Protein AF-0000000084527008 (afdb_homodimer)

Foldseek 3Di:
DQPCDWALVSVLVVLVVFDWKKKWWKDFFPPQQKTWMKIWTKDADPVGKIKIKIKIKMFSHAFFFKWKAKFFDADPVRHTAAAAADDQVLVPQNLSHCFDVSSCVRQNFGFFTDDDPVRHGFGAHNRGITITMDMDIQPPQVGTAGPVPRDGHGSVSCPPQQRIKMWIFKGADCAQRLDPHDDQHHRHDGTISRRGTGIMTGMDIDDSVVSSVSSVVSQVVLEEEDEADQEEEEEASAHHAYEYAQAHYAYEYEDHHDEYEYENHEEEYEYEDYAEEYEYEQAYYAYEYEDHYYAYEYENHEEAYEYHPFAYAYEDENHYFAYEYEWEPPRYEYEYEDDDPPRYAYAYADVGLAHQPPADFDPPDPFFTQQDQCQEEEDAAQQPDEQSNARHEYEYQDDPVRLQAPAYAQHWYWYWYAPQQKIWIWTDNGRRGNPRIDTIYMYGRDGDGDHSRRYGYD/DPPQDWALVSVLVVLVVFDWKKKWWKDFFPPQQKTWMKIWTKDADPVRKIKIKIKIKMFSHAFFFKWKAKFFDADPVGHTAAAAADDQVLVPQNLSHCFDVSSCVRQNFGFFTDDDPVRHGFGAHNRGITITMDMDIQPPQVGTAGPVPRDGHGSVSCPPQQRIKMWIFKGADCAQRLDPHDHQHHRHDGTISRRGTGIMTGMDIDDSVVSSVSSVVSQVVLEEEDEADQEEEEEASAHHAYEYEQAHYAYEYEDHHDEYEYENHEEEYEYEDYAEEYEYEQAYYAYEYEDHYYAYEYHNHAEAYEYHPFAYAYEDENHYFAYEYEWEPPRYEYEYEDDDPPRYAYAYADVGLAHQPPADFPPPDDFFTQQDQCQEEEDAAQQPDEQSNARHEYEYQDDPVRLQAPAYAQHWYWYWYAPQQKIWIWTDNGRRGNPRIGTIYMYGRDGDGDHSRRYGYD

Solvent-accessible surface area (backbone atoms only — not comparable to full-atom values): 42775 Å² total; per-residue (Å²): 125,81,78,73,42,63,19,54,56,37,45,55,56,46,58,73,65,35,76,50,33,30,35,25,61,36,32,7,21,50,12,33,47,22,35,39,41,38,38,40,34,31,36,69,47,96,88,64,49,39,38,37,36,41,37,37,36,35,32,44,37,63,61,37,65,30,50,35,30,37,21,34,31,58,48,99,87,65,45,77,35,79,18,38,66,53,32,42,78,35,26,81,83,31,34,44,51,48,40,56,78,41,30,31,87,32,22,29,51,52,37,25,62,56,53,44,98,85,66,45,55,47,52,21,39,92,84,6,42,30,70,47,43,43,59,41,56,53,76,46,59,87,52,15,31,14,91,83,80,66,48,80,42,46,54,69,70,53,47,63,51,59,26,17,16,41,39,38,20,31,26,62,37,52,58,47,25,20,54,92,46,68,76,95,50,35,20,79,46,71,42,75,38,55,71,34,43,11,24,26,19,48,27,37,76,51,49,67,69,55,47,53,51,49,47,52,48,42,28,58,71,37,32,42,81,48,78,55,59,65,49,64,43,80,48,73,47,40,50,16,51,18,40,41,34,30,38,33,26,46,23,41,42,34,23,28,26,17,46,17,38,41,34,29,29,35,41,46,21,40,41,36,24,30,34,40,42,21,39,40,35,27,35,36,31,47,20,40,42,34,28,33,35,32,52,20,40,40,36,30,32,36,34,47,22,39,38,32,44,51,34,33,51,18,40,38,33,43,59,46,55,47,22,37,43,49,44,55,74,93,23,39,47,27,35,32,64,55,71,41,85,92,48,28,33,42,22,38,37,56,69,53,83,39,59,43,85,66,38,60,61,40,90,86,44,96,57,45,22,60,36,27,65,88,34,36,46,76,36,71,38,53,64,63,41,40,65,86,46,41,39,20,41,33,34,29,67,28,39,68,66,43,68,63,69,39,42,30,29,76,15,29,30,39,39,34,29,27,69,61,46,32,26,40,33,29,37,22,76,31,30,50,45,55,74,72,59,38,62,40,33,33,33,39,83,32,31,73,89,77,56,41,85,41,29,23,22,64,126,77,78,65,47,64,20,55,57,36,47,54,56,45,57,75,66,34,76,50,33,30,35,25,60,37,30,7,22,50,13,34,46,20,36,37,41,38,38,40,34,31,35,71,47,94,88,64,48,39,38,37,37,42,37,37,38,36,34,44,37,65,59,38,65,31,50,33,30,37,20,31,32,59,48,97,86,65,45,78,35,77,17,37,64,53,32,44,77,35,24,80,83,30,35,42,51,49,39,56,77,43,29,30,87,32,21,29,50,50,36,24,63,57,54,44,98,86,64,43,54,47,51,22,39,91,84,6,41,29,70,49,41,44,62,41,56,54,77,46,58,87,52,13,32,14,92,84,81,65,47,81,44,45,55,70,70,52,47,62,50,60,27,17,16,41,38,36,20,30,25,63,37,51,57,45,26,18,55,90,45,68,77,94,51,34,19,78,46,70,40,75,39,55,73,35,44,11,24,25,19,47,28,38,76,51,50,68,69,58,48,52,51,48,46,52,49,42,28,57,71,38,34,43,81,48,78,54,58,65,49,64,43,79,48,72,46,40,50,18,51,17,38,42,34,29,38,32,27,47,24,41,40,35,23,28,26,18,47,16,40,41,34,29,30,34,41,46,20,40,40,36,25,30,35,40,42,21,40,40,34,29,36,35,31,48,20,39,42,34,28,33,35,32,52,19,39,39,35,29,30,36,34,47,22,39,38,32,44,50,36,33,51,18,40,40,34,44,59,46,55,47,22,37,43,47,45,56,74,93,23,38,48,27,34,33,62,54,72,41,84,94,48,27,32,42,23,38,39,56,68,52,82,38,57,44,87,66,40,61,60,40,90,86,44,97,58,46,22,60,36,27,65,89,32,36,48,77,35,71,38,54,63,60,42,40,65,87,48,39,39,21,42,33,34,30,69,29,41,68,68,44,70,64,69,37,41,31,28,76,15,28,31,39,39,35,27,26,68,62,46,32,27,39,33,31,35,24,76,30,29,51,44,57,71,74,58,38,62,39,33,33,33,37,84,32,31,72,90,77,56,43,85,41,28,24,21,66

pLDDT: mean 94.23, std 7.35, range [35.62, 98.81]

Nearest PDB structures (foldseek):
  6sus-assembly1_A  TM=4.162E-01  e=1.686E-04  Bordetella pertussis Tohama I
  7rah-assembly1_E  TM=3.243E-01  e=4.071E-05  Bordetella pertussis
  7usl-assembly1_C  TM=4.533E-01  e=3.877E-03  Bordetella pertussis
  2ml1-assembly1_A  TM=4.052E-01  e=1.528E-02  Azotobacter vinelandii
  5cxl-assembly2_B  TM=5.268E-01  e=4.275E-02  Bordetella pertussis Tohama I

Structure (mmCIF, N/CA/C/O backbone):
data_AF-0000000084527008-model_v1
#
loop_
_entity.id
_entity.type
_entity.pdbx_description
1 polymer 'Alkaline phosphatase'
#
loop_
_atom_site.group_PDB
_atom_site.id
_atom_site.type_symbol
_atom_site.label_atom_id
_atom_site.label_alt_id
_atom_site.label_comp_id
_atom_site.label_asym_id
_atom_site.label_entity_id
_atom_site.label_seq_id
_atom_site.pdbx_PDB_ins_code
_atom_site.Cartn_x
_atom_site.Cartn_y
_atom_site.Cartn_z
_atom_site.occupancy
_atom_site.B_iso_or_equiv
_atom_site.auth_seq_id
_atom_site.auth_comp_id
_atom_site.auth_asym_id
_atom_site.auth_atom_id
_atom_site.pdbx_PDB_model_num
ATOM 1 N N . MET A 1 1 ? 20.344 -25.672 -2.547 1 35.62 1 MET A N 1
ATOM 2 C CA . MET A 1 1 ? 19.844 -24.297 -2.51 1 35.62 1 MET A CA 1
ATOM 3 C C . MET A 1 1 ? 18.344 -24.25 -2.77 1 35.62 1 MET A C 1
ATOM 5 O O . MET A 1 1 ? 17.812 -25.062 -3.52 1 35.62 1 MET A O 1
ATOM 9 N N . ALA A 1 2 ? 17.562 -23.734 -1.938 1 43.59 2 ALA A N 1
ATOM 10 C CA . ALA A 1 2 ? 16.094 -23.688 -1.936 1 43.59 2 ALA A CA 1
ATOM 11 C C . ALA A 1 2 ? 15.555 -23.422 -3.336 1 43.59 2 ALA A C 1
ATOM 13 O O . ALA A 1 2 ? 16.016 -22.5 -4.02 1 43.59 2 ALA A O 1
ATOM 14 N N . HIS A 1 3 ? 15.141 -24.422 -3.977 1 50.97 3 HIS A N 1
ATOM 15 C CA . HIS A 1 3 ? 14.484 -24.25 -5.27 1 50.97 3 HIS A CA 1
ATOM 16 C C . HIS A 1 3 ? 13.625 -22.984 -5.289 1 50.97 3 HIS A C 1
ATOM 18 O O . HIS A 1 3 ? 12.789 -22.797 -4.406 1 50.97 3 HIS A O 1
ATOM 24 N N . LEU A 1 4 ? 14.203 -21.938 -5.789 1 68.06 4 LEU A N 1
ATOM 25 C CA . LEU A 1 4 ? 13.672 -20.625 -6.117 1 68.06 4 LEU A CA 1
ATOM 26 C C . LEU A 1 4 ? 12.438 -20.734 -7 1 68.06 4 LEU A C 1
ATOM 28 O O . LEU A 1 4 ? 12.547 -20.906 -8.219 1 68.06 4 LEU A O 1
ATOM 32 N N . GLY A 1 5 ? 11.375 -21.375 -6.371 1 77.12 5 GLY A N 1
ATOM 33 C CA . GLY A 1 5 ? 10.141 -21.547 -7.117 1 77.12 5 GLY A CA 1
ATOM 34 C C . GLY A 1 5 ? 9.516 -20.25 -7.566 1 77.12 5 GLY A C 1
ATOM 35 O O . GLY A 1 5 ? 10.008 -19.172 -7.227 1 77.12 5 GLY A O 1
ATOM 36 N N . ASN A 1 6 ? 8.602 -20.422 -8.477 1 87.56 6 ASN A N 1
ATOM 37 C CA . ASN A 1 6 ? 7.863 -19.281 -9.031 1 87.56 6 ASN A CA 1
ATOM 38 C C . ASN A 1 6 ? 6.504 -19.109 -8.359 1 87.56 6 ASN A C 1
ATOM 40 O O . ASN A 1 6 ? 5.469 -19.156 -9.023 1 87.56 6 ASN A O 1
ATOM 44 N N . SER A 1 7 ? 6.551 -19.031 -7.043 1 92.31 7 SER A N 1
ATOM 45 C CA . SER A 1 7 ? 5.359 -18.844 -6.219 1 92.31 7 SER A CA 1
ATOM 46 C C . SER A 1 7 ? 5.59 -17.797 -5.141 1 92.31 7 SER A C 1
ATOM 48 O O . SER A 1 7 ? 6.738 -17.469 -4.812 1 92.31 7 SER A O 1
ATOM 50 N N . PHE A 1 8 ? 4.492 -17.266 -4.652 1 94.19 8 PHE A N 1
ATOM 51 C CA . PHE A 1 8 ? 4.633 -16.297 -3.562 1 94.19 8 PHE A CA 1
ATOM 52 C C . PHE A 1 8 ? 5.137 -16.984 -2.299 1 94.19 8 PHE A C 1
ATOM 54 O O . PHE A 1 8 ? 5.867 -16.391 -1.509 1 94.19 8 PHE A O 1
ATOM 61 N N . THR A 1 9 ? 4.805 -18.266 -2.121 1 91.44 9 THR A N 1
ATOM 62 C CA . THR A 1 9 ? 5.359 -19.062 -1.029 1 91.44 9 THR A CA 1
ATOM 63 C C . THR A 1 9 ? 6.883 -19.125 -1.123 1 91.44 9 THR A C 1
ATOM 65 O O . THR A 1 9 ? 7.578 -18.922 -0.126 1 91.44 9 THR A O 1
ATOM 68 N N . ALA A 1 10 ? 7.309 -19.438 -2.287 1 91.31 10 ALA A N 1
ATOM 69 C CA . ALA A 1 10 ? 8.75 -19.5 -2.512 1 91.31 10 ALA A CA 1
ATOM 70 C C . ALA A 1 10 ? 9.383 -18.125 -2.311 1 91.31 10 ALA A C 1
ATOM 72 O O . ALA A 1 10 ? 10.516 -18.016 -1.821 1 91.31 10 ALA A O 1
ATOM 73 N N . ALA A 1 11 ? 8.695 -17.047 -2.742 1 92.94 11 ALA A N 1
ATOM 74 C CA . ALA A 1 11 ? 9.195 -15.688 -2.549 1 92.94 11 ALA A CA 1
ATOM 75 C C . ALA A 1 11 ? 9.336 -15.359 -1.066 1 92.94 11 ALA A C 1
ATOM 77 O O . ALA A 1 11 ? 10.266 -14.648 -0.666 1 92.94 11 ALA A O 1
ATOM 78 N N . GLU A 1 12 ? 8.398 -15.773 -0.293 1 90.69 12 GLU A N 1
ATOM 79 C CA . GLU A 1 12 ? 8.477 -15.602 1.154 1 90.69 12 GLU A CA 1
ATOM 80 C C . GLU A 1 12 ? 9.734 -16.266 1.72 1 90.69 12 GLU A C 1
ATOM 82 O O . GLU A 1 12 ? 10.414 -15.68 2.564 1 90.69 12 GLU A O 1
ATOM 87 N N . ALA A 1 13 ? 10.008 -17.469 1.257 1 89.38 13 ALA A N 1
ATOM 88 C CA . ALA A 1 13 ? 11.227 -18.156 1.671 1 89.38 13 ALA A CA 1
ATOM 89 C C . ALA A 1 13 ? 12.469 -17.391 1.237 1 89.38 13 ALA A C 1
ATOM 91 O O . ALA A 1 13 ? 13.43 -17.266 2.002 1 89.38 13 ALA A O 1
ATOM 92 N N . PHE A 1 14 ? 12.445 -16.906 0.047 1 91.94 14 PHE A N 1
ATOM 93 C CA . PHE A 1 14 ? 13.539 -16.109 -0.481 1 91.94 14 PHE A CA 1
ATOM 94 C C . PHE A 1 14 ? 13.773 -14.875 0.376 1 91.94 14 PHE A C 1
ATOM 96 O O . PHE A 1 14 ? 14.914 -14.461 0.58 1 91.94 14 PHE A O 1
ATOM 103 N N . ASN A 1 15 ? 12.719 -14.234 0.813 1 92.31 15 ASN A N 1
ATOM 104 C CA . ASN A 1 15 ? 12.805 -13.047 1.658 1 92.31 15 ASN A CA 1
ATOM 105 C C . ASN A 1 15 ? 13.656 -13.305 2.898 1 92.31 15 ASN A C 1
ATOM 107 O O . ASN A 1 15 ? 14.352 -12.406 3.379 1 92.31 15 ASN A O 1
ATOM 111 N N . GLY A 1 16 ? 13.648 -14.477 3.4 1 89.06 16 GLY A N 1
ATOM 112 C CA . GLY A 1 16 ? 14.453 -14.844 4.559 1 89.06 16 GLY A CA 1
ATOM 113 C C . GLY A 1 16 ? 15.938 -14.914 4.258 1 89.06 16 GLY A C 1
ATOM 114 O O . GLY A 1 16 ? 16.766 -14.82 5.168 1 89.06 16 GLY A O 1
ATOM 115 N N . LEU A 1 17 ? 16.297 -15.117 2.984 1 89.81 17 LEU A N 1
ATOM 116 C CA . LEU A 1 17 ? 17.688 -15.25 2.549 1 89.81 17 LEU A CA 1
ATOM 117 C C . LEU A 1 17 ? 18.234 -13.914 2.055 1 89.81 17 LEU A C 1
ATOM 119 O O . LEU A 1 17 ? 19.453 -13.719 2.02 1 89.81 17 LEU A O 1
ATOM 123 N N . ALA A 1 18 ? 17.359 -13.031 1.642 1 93.88 18 ALA A N 1
ATOM 124 C CA . ALA A 1 18 ? 17.734 -11.805 0.939 1 93.88 18 ALA A CA 1
ATOM 125 C C . ALA A 1 18 ? 18.438 -10.828 1.88 1 93.88 18 ALA A C 1
ATOM 127 O O . ALA A 1 18 ? 18.219 -10.867 3.094 1 93.88 18 ALA A O 1
ATOM 128 N N . THR A 1 19 ? 19.25 -9.992 1.318 1 93.44 19 THR A N 1
ATOM 129 C CA . THR A 1 19 ? 20.016 -9 2.068 1 93.44 19 THR A CA 1
ATOM 130 C C . THR A 1 19 ? 19.344 -7.637 2.008 1 93.44 19 THR A C 1
ATOM 132 O O . THR A 1 19 ? 19.359 -6.891 2.99 1 93.44 19 THR A O 1
ATOM 135 N N . ASP A 1 20 ? 18.844 -7.297 0.792 1 96.5 20 ASP A N 1
ATOM 136 C CA . ASP A 1 20 ? 18.172 -6.012 0.611 1 96.5 20 ASP A CA 1
ATOM 137 C C . ASP A 1 20 ? 16.859 -6.18 -0.135 1 96.5 20 ASP A C 1
ATOM 139 O O . ASP A 1 20 ? 16.672 -7.16 -0.855 1 96.5 20 ASP A O 1
ATOM 143 N N . PHE A 1 21 ? 16.031 -5.289 0.135 1 97.44 21 PHE A N 1
ATOM 144 C CA . PHE A 1 21 ? 14.664 -5.34 -0.379 1 97.44 21 PHE A CA 1
ATOM 145 C C . PHE A 1 21 ? 14.266 -4.004 -0.996 1 97.44 21 PHE A C 1
ATOM 147 O O . PHE A 1 21 ? 14.594 -2.945 -0.459 1 97.44 21 PHE A O 1
ATOM 154 N N . TYR A 1 22 ? 13.594 -4.066 -2.139 1 98.12 22 TYR A N 1
ATOM 155 C CA . TYR A 1 22 ? 13.109 -2.879 -2.838 1 98.12 22 TYR A CA 1
ATOM 156 C C . TYR A 1 22 ? 11.672 -3.064 -3.301 1 98.12 22 TYR A C 1
ATOM 158 O O . TYR A 1 22 ? 11.258 -4.18 -3.619 1 98.12 22 TYR A O 1
ATOM 166 N N . ALA A 1 23 ? 10.914 -2.002 -3.303 1 98.06 23 ALA A N 1
ATOM 167 C CA . ALA A 1 23 ? 9.531 -2.053 -3.785 1 98.06 23 ALA A CA 1
ATOM 168 C C . ALA A 1 23 ? 9.18 -0.792 -4.57 1 98.06 23 ALA A C 1
ATOM 170 O O . ALA A 1 23 ? 9.828 0.245 -4.414 1 98.06 23 ALA A O 1
ATOM 171 N N . THR A 1 24 ? 8.25 -0.901 -5.457 1 96.88 24 THR A N 1
ATOM 172 C CA . THR A 1 24 ? 7.707 0.265 -6.145 1 96.88 24 THR A CA 1
ATOM 173 C C . THR A 1 24 ? 6.219 0.089 -6.418 1 96.88 24 THR A C 1
ATOM 175 O O . THR A 1 24 ? 5.754 -1.026 -6.672 1 96.88 24 THR A O 1
ATOM 178 N N . ASP A 1 25 ? 5.469 1.177 -6.293 1 95.94 25 ASP A N 1
ATOM 179 C CA . ASP A 1 25 ? 4.102 1.251 -6.797 1 95.94 25 ASP A CA 1
ATOM 180 C C . ASP A 1 25 ? 4.074 1.762 -8.234 1 95.94 25 ASP A C 1
ATOM 182 O O . ASP A 1 25 ? 4.711 2.766 -8.555 1 95.94 25 ASP A O 1
ATOM 186 N N . LEU A 1 26 ? 3.336 1.094 -9 1 97.5 26 LEU A N 1
ATOM 187 C CA . LEU A 1 26 ? 3.293 1.417 -10.422 1 97.5 26 LEU A CA 1
ATOM 188 C C . LEU A 1 26 ? 2.377 2.607 -10.68 1 97.5 26 LEU A C 1
ATOM 190 O O . LEU A 1 26 ? 1.274 2.678 -10.133 1 97.5 26 LEU A O 1
ATOM 194 N N . VAL A 1 27 ? 2.883 3.494 -11.461 1 98.06 27 VAL A N 1
ATOM 195 C CA . VAL A 1 27 ? 2.135 4.66 -11.922 1 98.06 27 VAL A CA 1
ATOM 196 C C . VAL A 1 27 ? 1.7 4.453 -13.375 1 98.06 27 VAL A C 1
ATOM 198 O O . VAL A 1 27 ? 2.535 4.234 -14.25 1 98.06 27 VAL A O 1
ATOM 201 N N . ALA A 1 28 ? 0.407 4.598 -13.586 1 98.5 28 ALA A N 1
ATOM 202 C CA . ALA A 1 28 ? -0.129 4.316 -14.914 1 98.5 28 ALA A CA 1
ATOM 203 C C . ALA A 1 28 ? 0.362 5.34 -15.938 1 98.5 28 ALA A C 1
ATOM 205 O O . ALA A 1 28 ? 0.45 6.531 -15.633 1 98.5 28 ALA A O 1
ATOM 206 N N . LEU A 1 29 ? 0.659 4.926 -17.109 1 98.38 29 LEU A N 1
ATOM 207 C CA . LEU A 1 29 ? 0.976 5.746 -18.281 1 98.38 29 LEU A CA 1
ATOM 208 C C . LEU A 1 29 ? -0.097 5.605 -19.344 1 98.38 29 LEU A C 1
ATOM 210 O O . LEU A 1 29 ? -0.708 4.543 -19.484 1 98.38 29 LEU A O 1
ATOM 214 N N . ASN A 1 30 ? -0.321 6.688 -20.047 1 98.31 30 ASN A N 1
ATOM 215 C CA . ASN A 1 30 ? -1.189 6.672 -21.234 1 98.31 30 ASN A CA 1
ATOM 216 C C . ASN A 1 30 ? -2.607 6.234 -20.875 1 98.31 30 ASN A C 1
ATOM 218 O O . ASN A 1 30 ? -3.248 5.508 -21.625 1 98.31 30 ASN A O 1
ATOM 222 N N . SER A 1 31 ? -2.977 6.633 -19.641 1 97.81 31 SER A N 1
ATOM 223 C CA . SER A 1 31 ? -4.305 6.289 -19.141 1 97.81 31 SER A CA 1
ATOM 224 C C . SER A 1 31 ? -4.605 4.809 -19.359 1 97.81 31 SER A C 1
ATOM 226 O O . SER A 1 31 ? -5.684 4.449 -19.828 1 97.81 31 SER A O 1
ATOM 228 N N . SER A 1 32 ? -3.656 3.963 -19.078 1 97.75 32 SER A N 1
ATOM 229 C CA . SER A 1 32 ? -3.764 2.527 -19.328 1 97.75 32 SER A CA 1
ATOM 230 C C . SER A 1 32 ? -4.734 1.876 -18.344 1 97.75 32 SER A C 1
ATOM 232 O O . SER A 1 32 ? -5.254 0.789 -18.609 1 97.75 32 SER A O 1
ATOM 234 N N . GLY A 1 33 ? -4.883 2.471 -17.156 1 97 33 GLY A N 1
ATOM 235 C CA . GLY A 1 33 ? -5.672 1.874 -16.094 1 97 33 GLY A CA 1
ATOM 236 C C . GLY A 1 33 ? -4.871 0.93 -15.211 1 97 33 GLY A C 1
ATOM 237 O O . GLY A 1 33 ? -5.379 0.429 -14.211 1 97 33 GLY A O 1
ATOM 238 N N . ALA A 1 34 ? -3.584 0.764 -15.547 1 97.5 34 ALA A N 1
ATOM 239 C CA . ALA A 1 34 ? -2.758 -0.209 -14.844 1 97.5 34 ALA A CA 1
ATOM 240 C C . ALA A 1 34 ? -2.346 0.315 -13.469 1 97.5 34 ALA A C 1
ATOM 242 O O . ALA A 1 34 ? -2.023 1.497 -13.32 1 97.5 34 ALA A O 1
ATOM 243 N N . SER A 1 35 ? -2.395 -0.535 -12.523 1 97.25 35 SER A N 1
ATOM 244 C CA . SER A 1 35 ? -1.894 -0.257 -11.18 1 97.25 35 SER A CA 1
ATOM 245 C C . SER A 1 35 ? -1.337 -1.517 -10.531 1 97.25 35 SER A C 1
ATOM 247 O O . SER A 1 35 ? -1.535 -2.623 -11.031 1 97.25 35 SER A O 1
ATOM 249 N N . GLY A 1 36 ? -0.533 -1.343 -9.531 1 96.81 36 GLY A N 1
ATOM 250 C CA . GLY A 1 36 ? 0.038 -2.479 -8.82 1 96.81 36 GLY A CA 1
ATOM 251 C C . GLY A 1 36 ? 1.366 -2.162 -8.164 1 96.81 36 GLY A C 1
ATOM 252 O O . GLY A 1 36 ? 1.747 -0.995 -8.047 1 96.81 36 GLY A O 1
ATOM 253 N N . SER A 1 37 ? 1.979 -3.195 -7.625 1 97.69 37 SER A N 1
ATOM 254 C CA . SER A 1 37 ? 3.25 -3.061 -6.922 1 97.69 37 SER A CA 1
ATOM 255 C C . SER A 1 37 ? 4.223 -4.164 -7.32 1 97.69 37 SER A C 1
ATOM 257 O O . SER A 1 37 ? 3.809 -5.254 -7.719 1 97.69 37 SER A O 1
ATOM 259 N N . VAL A 1 38 ? 5.469 -3.818 -7.254 1 98.25 38 VAL A N 1
ATOM 260 C CA . VAL A 1 38 ? 6.551 -4.746 -7.562 1 98.25 38 VAL A CA 1
ATOM 261 C C . VAL A 1 38 ? 7.523 -4.82 -6.383 1 98.25 38 VAL A C 1
ATOM 263 O O . VAL A 1 38 ? 7.828 -3.799 -5.762 1 98.25 38 VAL A O 1
ATOM 266 N N . LEU A 1 39 ? 7.918 -5.973 -6.059 1 98.06 39 LEU A N 1
ATOM 267 C CA . LEU A 1 39 ? 8.953 -6.207 -5.062 1 98.06 39 LEU A CA 1
ATOM 268 C C . LEU A 1 39 ? 10.18 -6.859 -5.699 1 98.06 39 LEU A C 1
ATOM 270 O O . LEU A 1 39 ? 10.047 -7.777 -6.512 1 98.06 39 LEU A O 1
ATOM 274 N N . ALA A 1 40 ? 11.344 -6.352 -5.406 1 98.06 40 ALA A N 1
ATOM 275 C CA . ALA A 1 40 ? 12.609 -6.965 -5.793 1 98.06 40 ALA A CA 1
ATOM 276 C C . ALA A 1 40 ? 13.523 -7.152 -4.586 1 98.06 40 ALA A C 1
ATOM 278 O O . ALA A 1 40 ? 13.703 -6.23 -3.787 1 98.06 40 ALA A O 1
ATOM 279 N N . SER A 1 41 ? 13.992 -8.297 -4.379 1 97.25 41 SER A N 1
ATOM 280 C CA . SER A 1 41 ? 14.945 -8.617 -3.326 1 97.25 41 SER A CA 1
ATOM 281 C C . SER A 1 41 ? 16.094 -9.461 -3.859 1 97.25 41 SER A C 1
ATOM 283 O O . SER A 1 41 ? 15.953 -10.156 -4.867 1 97.25 41 SER A O 1
ATOM 285 N N . TYR A 1 42 ? 17.297 -9.336 -3.262 1 96.62 42 TYR A N 1
ATOM 286 C CA . TYR A 1 42 ? 18.438 -10.109 -3.76 1 96.62 42 TYR A CA 1
ATOM 287 C C . TYR A 1 42 ? 19.375 -10.477 -2.625 1 96.62 42 TYR A C 1
ATOM 289 O O . TYR A 1 42 ? 19.312 -9.898 -1.538 1 96.62 42 TYR A O 1
ATOM 297 N N . TYR A 1 43 ? 20.125 -11.469 -2.791 1 93.56 43 TYR A N 1
ATOM 298 C CA . TYR A 1 43 ? 21.266 -11.797 -1.949 1 93.56 43 TYR A CA 1
ATOM 299 C C . TYR A 1 43 ? 22.469 -12.18 -2.795 1 93.56 43 TYR A C 1
ATOM 301 O O . TYR A 1 43 ? 22.328 -12.602 -3.945 1 93.56 43 TYR A O 1
ATOM 309 N N . VAL A 1 44 ? 23.609 -11.977 -2.311 1 93.25 44 VAL A N 1
ATOM 310 C CA . VAL A 1 44 ? 24.875 -12.359 -2.91 1 93.25 44 VAL A CA 1
ATOM 311 C C . VAL A 1 44 ? 25.703 -13.164 -1.907 1 93.25 44 VAL A C 1
ATOM 313 O O . VAL A 1 44 ? 25.922 -12.727 -0.777 1 93.25 44 VAL A O 1
ATOM 316 N N . GLU A 1 45 ? 26.062 -14.383 -2.305 1 92.5 45 GLU A N 1
ATOM 317 C CA . GLU A 1 45 ? 26.922 -15.227 -1.474 1 92.5 45 GLU A CA 1
ATOM 318 C C . GLU A 1 45 ? 28.375 -14.773 -1.523 1 92.5 45 GLU A C 1
ATOM 320 O O . GLU A 1 45 ? 28.75 -13.961 -2.369 1 92.5 45 GLU A O 1
ATOM 325 N N . GLU A 1 46 ? 29.172 -15.32 -0.7 1 92.12 46 GLU A N 1
ATOM 326 C CA . GLU A 1 46 ? 30.578 -14.969 -0.599 1 92.12 46 GLU A CA 1
ATOM 327 C C . GLU A 1 46 ? 31.312 -15.25 -1.907 1 92.12 46 GLU A C 1
ATOM 329 O O . GLU A 1 46 ? 32.25 -14.523 -2.275 1 92.12 46 GLU A O 1
ATOM 334 N N . ASP A 1 47 ? 30.891 -16.297 -2.641 1 93.69 47 ASP A N 1
ATOM 335 C CA . ASP A 1 47 ? 31.562 -16.672 -3.883 1 93.69 47 ASP A CA 1
ATOM 336 C C . ASP A 1 47 ? 31.031 -15.852 -5.059 1 93.69 47 ASP A C 1
ATOM 338 O O . ASP A 1 47 ? 31.422 -16.078 -6.207 1 93.69 47 ASP A O 1
ATOM 342 N N . GLY A 1 48 ? 30.156 -14.992 -4.762 1 92.19 48 GLY A N 1
ATOM 343 C CA . GLY A 1 48 ? 29.625 -14.109 -5.789 1 92.19 48 GLY A CA 1
ATOM 344 C C . GLY A 1 48 ? 28.328 -14.617 -6.406 1 92.19 48 GLY A C 1
ATOM 345 O O . GLY A 1 48 ? 27.688 -13.906 -7.18 1 92.19 48 GLY A O 1
ATOM 346 N N . SER A 1 49 ? 27.969 -15.844 -6.07 1 94.06 49 SER A N 1
ATOM 347 C CA . SER A 1 49 ? 26.703 -16.375 -6.586 1 94.06 49 SER A CA 1
ATOM 348 C C . SER A 1 49 ? 25.516 -15.781 -5.836 1 94.06 49 SER A C 1
ATOM 350 O O . SER A 1 49 ? 25.672 -15.211 -4.754 1 94.06 49 SER A O 1
ATOM 352 N N . GLY A 1 50 ? 24.406 -15.75 -6.477 1 94.62 50 GLY A N 1
ATOM 353 C CA . GLY A 1 50 ? 23.203 -15.219 -5.859 1 94.62 50 GLY A CA 1
ATOM 354 C C . GLY A 1 50 ? 22.031 -15.094 -6.824 1 94.62 50 GLY A C 1
ATOM 355 O O . GLY A 1 50 ? 22.141 -15.508 -7.984 1 94.62 50 GLY A O 1
ATOM 356 N N . TYR A 1 51 ? 20.938 -14.625 -6.316 1 96.19 51 TYR A N 1
ATOM 357 C CA . TYR A 1 51 ? 19.719 -14.461 -7.121 1 96.19 51 TYR A CA 1
ATOM 358 C C . TYR A 1 51 ? 19.031 -13.141 -6.812 1 96.19 51 TYR A C 1
ATOM 360 O O . TYR A 1 51 ? 19.203 -12.578 -5.727 1 96.19 51 TYR A O 1
ATOM 368 N N . ILE A 1 52 ? 18.391 -12.602 -7.762 1 96.88 52 ILE A N 1
ATOM 369 C CA . ILE A 1 52 ? 17.422 -11.539 -7.555 1 96.88 52 ILE A CA 1
ATOM 370 C C . ILE A 1 52 ? 16.016 -12.062 -7.828 1 96.88 52 ILE A C 1
ATOM 372 O O . ILE A 1 52 ? 15.781 -12.734 -8.836 1 96.88 52 ILE A O 1
ATOM 376 N N . ASN A 1 53 ? 15.148 -11.867 -6.879 1 97.25 53 ASN A N 1
ATOM 377 C CA . ASN A 1 53 ? 13.75 -12.266 -7.008 1 97.25 53 ASN A CA 1
ATOM 378 C C . ASN A 1 53 ? 12.859 -11.07 -7.324 1 97.25 53 ASN A C 1
ATOM 380 O O . ASN A 1 53 ? 13.008 -10 -6.727 1 97.25 53 ASN A O 1
ATOM 384 N N . VAL A 1 54 ? 11.969 -11.188 -8.273 1 97.56 54 VAL A N 1
ATOM 385 C CA . VAL A 1 54 ? 10.984 -10.164 -8.625 1 97.56 54 VAL A CA 1
ATOM 386 C C . VAL A 1 54 ? 9.578 -10.727 -8.445 1 97.56 54 VAL A C 1
ATOM 388 O O . VAL A 1 54 ? 9.242 -11.781 -8.992 1 97.56 54 VAL A O 1
ATOM 391 N N . ALA A 1 55 ? 8.797 -10.07 -7.652 1 97.62 55 ALA A N 1
ATOM 392 C CA . ALA A 1 55 ? 7.395 -10.406 -7.426 1 97.62 55 ALA A CA 1
ATOM 393 C C . ALA A 1 55 ? 6.488 -9.227 -7.785 1 97.62 55 ALA A C 1
ATOM 395 O O . ALA A 1 55 ? 6.805 -8.078 -7.473 1 97.62 55 ALA A O 1
ATOM 396 N N . LEU A 1 56 ? 5.355 -9.539 -8.43 1 97.38 56 LEU A N 1
ATOM 397 C CA . LEU A 1 56 ? 4.473 -8.492 -8.938 1 97.38 56 LEU A CA 1
ATOM 398 C C . LEU A 1 56 ? 3.01 -8.852 -8.695 1 97.38 56 LEU A C 1
ATOM 400 O O . LEU A 1 56 ? 2.607 -10 -8.875 1 97.38 56 LEU A O 1
ATOM 404 N N . SER A 1 57 ? 2.238 -7.922 -8.258 1 97.88 57 SER A N 1
ATOM 405 C CA . SER A 1 57 ? 0.78 -7.906 -8.289 1 97.88 57 SER A CA 1
ATOM 406 C C . SER A 1 57 ? 0.259 -6.664 -9 1 97.88 57 SER A C 1
ATOM 408 O O . SER A 1 57 ? 0.49 -5.539 -8.555 1 97.88 57 SER A O 1
ATOM 410 N N . ALA A 1 58 ? -0.378 -6.824 -10.125 1 97.94 58 ALA A N 1
ATOM 411 C CA . ALA A 1 58 ? -0.892 -5.699 -10.898 1 97.94 58 ALA A CA 1
ATOM 412 C C . ALA A 1 58 ? -2.328 -5.949 -11.352 1 97.94 58 ALA A C 1
ATOM 414 O O . ALA A 1 58 ? -2.777 -7.098 -11.398 1 97.94 58 ALA A O 1
ATOM 415 N N . GLN A 1 59 ? -3.018 -4.922 -11.633 1 97.31 59 GLN A N 1
ATOM 416 C CA . GLN A 1 59 ? -4.395 -4.98 -12.117 1 97.31 59 GLN A CA 1
ATOM 417 C C . GLN A 1 59 ? -4.668 -3.867 -13.125 1 97.31 59 GLN A C 1
ATOM 419 O O . GLN A 1 59 ? -3.844 -2.969 -13.305 1 97.31 59 GLN A O 1
ATOM 424 N N . GLY A 1 60 ? -5.805 -3.98 -13.797 1 96.88 60 GLY A N 1
ATOM 425 C CA . GLY A 1 60 ? -6.199 -2.963 -14.758 1 96.88 60 GLY A CA 1
ATOM 426 C C . GLY A 1 60 ? -5.516 -3.117 -16.109 1 96.88 60 GLY A C 1
ATOM 427 O O . GLY A 1 60 ? -5.492 -2.18 -16.906 1 96.88 60 GLY A O 1
ATOM 428 N N . LEU A 1 61 ? -4.918 -4.254 -16.297 1 97.31 61 LEU A N 1
ATOM 429 C CA . LEU A 1 61 ? -4.242 -4.523 -17.562 1 97.31 61 LEU A CA 1
ATOM 430 C C . LEU A 1 61 ? -5.188 -5.195 -18.547 1 97.31 61 LEU A C 1
ATOM 432 O O . LEU A 1 61 ? -6.164 -5.832 -18.156 1 97.31 61 LEU A O 1
ATOM 436 N N . ALA A 1 62 ? -4.883 -4.984 -19.812 1 95.5 62 ALA A N 1
ATOM 437 C CA . ALA A 1 62 ? -5.578 -5.781 -20.828 1 95.5 62 ALA A CA 1
ATOM 438 C C . ALA A 1 62 ? -5.238 -7.262 -20.688 1 95.5 62 ALA A C 1
ATOM 440 O O . ALA A 1 62 ? -4.09 -7.617 -20.406 1 95.5 62 ALA A O 1
ATOM 441 N N . PRO A 1 63 ? -6.273 -8.141 -20.938 1 94.62 63 PRO A N 1
ATOM 442 C CA . PRO A 1 63 ? -5.934 -9.57 -20.906 1 94.62 63 PRO A CA 1
ATOM 443 C C . PRO A 1 63 ? -4.867 -9.945 -21.938 1 94.62 63 PRO A C 1
ATOM 445 O O . PRO A 1 63 ? -4.859 -9.406 -23.047 1 94.62 63 PRO A O 1
ATOM 448 N N . GLY A 1 64 ? -3.969 -10.844 -21.469 1 94.25 64 GLY A N 1
ATOM 449 C CA . GLY A 1 64 ? -2.92 -11.289 -22.375 1 94.25 64 GLY A CA 1
ATOM 450 C C . GLY A 1 64 ? -1.524 -11.008 -21.859 1 94.25 64 GLY A C 1
ATOM 451 O O . GLY A 1 64 ? -1.339 -10.766 -20.672 1 94.25 64 GLY A O 1
ATOM 452 N N . ALA A 1 65 ? -0.586 -11.117 -22.781 1 95.94 65 ALA A N 1
ATOM 453 C CA . ALA A 1 65 ? 0.827 -11.016 -22.422 1 95.94 65 ALA A CA 1
ATOM 454 C C . ALA A 1 65 ? 1.25 -9.562 -22.266 1 95.94 65 ALA A C 1
ATOM 456 O O . ALA A 1 65 ? 0.848 -8.703 -23.047 1 95.94 65 ALA A O 1
ATOM 457 N N . HIS A 1 66 ? 2.023 -9.258 -21.297 1 98.06 66 HIS A N 1
ATOM 458 C CA . HIS A 1 66 ? 2.584 -7.934 -21.031 1 98.06 66 HIS A CA 1
ATOM 459 C C . HIS A 1 66 ? 4.098 -8 -20.859 1 98.06 66 HIS A C 1
ATOM 461 O O . HIS A 1 66 ? 4.59 -8.602 -19.906 1 98.06 66 HIS A O 1
ATOM 467 N N . VAL A 1 67 ? 4.82 -7.316 -21.734 1 97.12 67 VAL A N 1
ATOM 468 C CA . VAL A 1 67 ? 6.273 -7.242 -21.625 1 97.12 67 VAL A CA 1
ATOM 469 C C . VAL A 1 67 ? 6.664 -6.34 -20.469 1 97.12 67 VAL A C 1
ATOM 471 O O . VAL A 1 67 ? 6.043 -5.297 -20.25 1 97.12 67 VAL A O 1
ATOM 474 N N . GLN A 1 68 ? 7.676 -6.746 -19.703 1 97.31 68 GLN A N 1
ATOM 475 C CA . GLN A 1 68 ? 8.117 -5.98 -18.531 1 97.31 68 GLN A CA 1
ATOM 476 C C . GLN A 1 68 ? 9.633 -6.02 -18.391 1 97.31 68 GLN A C 1
ATOM 478 O O . GLN A 1 68 ? 10.273 -7.012 -18.75 1 97.31 68 GLN A O 1
ATOM 483 N N . HIS A 1 69 ? 10.164 -4.918 -17.844 1 97.81 69 HIS A N 1
ATOM 484 C CA . HIS A 1 69 ? 11.609 -4.793 -17.703 1 97.81 69 HIS A CA 1
ATOM 485 C C . HIS A 1 69 ? 11.977 -3.928 -16.516 1 97.81 69 HIS A C 1
ATOM 487 O O . HIS A 1 69 ? 11.172 -3.111 -16.062 1 97.81 69 HIS A O 1
ATOM 493 N N . ILE A 1 70 ? 13.148 -4.109 -16.016 1 98.69 70 ILE A N 1
ATOM 494 C CA . ILE A 1 70 ? 13.828 -3.082 -15.234 1 98.69 70 ILE A CA 1
ATOM 495 C C . ILE A 1 70 ? 14.672 -2.211 -16.172 1 98.69 70 ILE A C 1
ATOM 497 O O . ILE A 1 70 ? 15.492 -2.725 -16.938 1 98.69 70 ILE A O 1
ATOM 501 N N . HIS A 1 71 ? 14.422 -0.945 -16.125 1 98.75 71 HIS A N 1
ATOM 502 C CA . HIS A 1 71 ? 15.109 0.057 -16.938 1 98.75 71 HIS A CA 1
ATOM 503 C C . HIS A 1 71 ? 16.094 0.868 -16.078 1 98.75 71 HIS A C 1
ATOM 505 O O . HIS A 1 71 ? 15.977 0.9 -14.859 1 98.75 71 HIS A O 1
ATOM 511 N N . GLY A 1 72 ? 17 1.536 -16.781 1 98.56 72 GLY A N 1
ATOM 512 C CA . GLY A 1 72 ? 17.891 2.428 -16.062 1 98.56 72 GLY A CA 1
ATOM 513 C C . GLY A 1 72 ? 18.641 3.387 -16.969 1 98.56 72 GLY A C 1
ATOM 514 O O . GLY A 1 72 ? 18.812 3.117 -18.156 1 98.56 72 GLY A O 1
ATOM 515 N N . THR A 1 73 ? 19.047 4.504 -16.391 1 97.81 73 THR A N 1
ATOM 516 C CA . THR A 1 73 ? 19.859 5.512 -17.062 1 97.81 73 THR A CA 1
ATOM 517 C C . THR A 1 73 ? 21.266 5.531 -16.516 1 97.81 73 THR A C 1
ATOM 519 O O . THR A 1 73 ? 21.516 5.051 -15.406 1 97.81 73 THR A O 1
ATOM 522 N N . PHE A 1 74 ? 22.172 6.02 -17.359 1 97.19 74 PHE A N 1
ATOM 523 C CA . PHE A 1 74 ? 23.578 6.176 -17 1 97.19 74 PHE A CA 1
ATOM 524 C C . PHE A 1 74 ? 24.094 7.539 -17.438 1 97.19 74 PHE A C 1
ATOM 526 O O . PHE A 1 74 ? 23.625 8.102 -18.422 1 97.19 74 PHE A O 1
ATOM 533 N N . ASP A 1 75 ? 25.031 8.07 -16.688 1 96.69 75 ASP A N 1
ATOM 534 C CA . ASP A 1 75 ? 25.688 9.297 -17.141 1 96.69 75 ASP A CA 1
ATOM 535 C C . ASP A 1 75 ? 26.766 8.992 -18.172 1 96.69 75 ASP A C 1
ATOM 537 O O . ASP A 1 75 ? 26.906 7.844 -18.609 1 96.69 75 ASP A O 1
ATOM 541 N N . GLU A 1 76 ? 27.469 10.016 -18.609 1 94.81 76 GLU A N 1
ATOM 542 C CA . GLU A 1 76 ? 28.453 9.891 -19.672 1 94.81 76 GLU A CA 1
ATOM 543 C C . GLU A 1 76 ? 29.609 8.992 -19.25 1 94.81 76 GLU A C 1
ATOM 545 O O . GLU A 1 76 ? 30.266 8.359 -20.094 1 94.81 76 GLU A O 1
ATOM 550 N N . ASP A 1 77 ? 29.828 8.859 -17.922 1 95.5 77 ASP A N 1
ATOM 551 C CA . ASP A 1 77 ? 30.922 8.055 -17.391 1 95.5 77 ASP A CA 1
ATOM 552 C C . ASP A 1 77 ? 30.469 6.625 -17.094 1 95.5 77 ASP A C 1
ATOM 554 O O . ASP A 1 77 ? 31.234 5.809 -16.594 1 95.5 77 ASP A O 1
ATOM 558 N N . GLY A 1 78 ? 29.203 6.367 -17.328 1 94.12 78 GLY A N 1
ATOM 559 C CA . GLY A 1 78 ? 28.672 5.023 -17.141 1 94.12 78 GLY A CA 1
ATOM 560 C C . GLY A 1 78 ? 28.141 4.785 -15.75 1 94.12 78 GLY A C 1
ATOM 561 O O . GLY A 1 78 ? 27.812 3.654 -15.383 1 94.12 78 GLY A O 1
ATOM 562 N N . ASN A 1 79 ? 28.062 5.824 -14.945 1 96.25 79 ASN A N 1
ATOM 563 C CA . ASN A 1 79 ? 27.484 5.68 -13.609 1 96.25 79 ASN A CA 1
ATOM 564 C C . ASN A 1 79 ? 25.953 5.723 -13.648 1 96.25 79 ASN A C 1
ATOM 566 O O . ASN A 1 79 ? 25.375 6.473 -14.43 1 96.25 79 ASN A O 1
ATOM 570 N N . PRO A 1 80 ? 25.406 4.859 -12.805 1 96.69 80 PRO A N 1
ATOM 571 C CA . PRO A 1 80 ? 23.938 4.883 -12.766 1 96.69 80 PRO A CA 1
ATOM 572 C C . PRO A 1 80 ? 23.375 6.246 -12.352 1 96.69 80 PRO A C 1
ATOM 574 O O . PRO A 1 80 ? 23.953 6.91 -11.484 1 96.69 80 PRO A O 1
ATOM 577 N N . THR A 1 81 ? 22.328 6.703 -13.016 1 97.56 81 THR A N 1
ATOM 578 C CA . THR A 1 81 ? 21.594 7.91 -12.664 1 97.56 81 THR A CA 1
ATOM 579 C C . THR A 1 81 ? 20.141 7.574 -12.328 1 97.56 81 THR A C 1
ATOM 581 O O . THR A 1 81 ? 19.703 6.445 -12.539 1 97.56 81 THR A O 1
ATOM 584 N N . ASP A 1 82 ? 19.453 8.539 -11.742 1 97.5 82 ASP A N 1
ATOM 585 C CA . ASP A 1 82 ? 18.094 8.336 -11.242 1 97.5 82 ASP A CA 1
ATOM 586 C C . ASP A 1 82 ? 17.094 8.281 -12.391 1 97.5 82 ASP A C 1
ATOM 588 O O . ASP A 1 82 ? 16.656 9.32 -12.898 1 97.5 82 ASP A O 1
ATOM 592 N N . ALA A 1 83 ? 16.734 7.043 -12.797 1 97.88 83 ALA A N 1
ATOM 593 C CA . ALA A 1 83 ? 15.688 6.879 -13.797 1 97.88 83 ALA A CA 1
ATOM 594 C C . ALA A 1 83 ? 14.328 7.262 -13.227 1 97.88 83 ALA A C 1
ATOM 596 O O . ALA A 1 83 ? 14.055 7.043 -12.039 1 97.88 83 ALA A O 1
ATOM 597 N N . GLN A 1 84 ? 13.422 7.812 -14.078 1 96.94 84 GLN A N 1
ATOM 598 C CA . GLN A 1 84 ? 12.141 8.336 -13.625 1 96.94 84 GLN A CA 1
ATOM 599 C C . GLN A 1 84 ? 11 7.82 -14.492 1 96.94 84 GLN A C 1
ATOM 601 O O . GLN A 1 84 ? 11.219 7.398 -15.633 1 96.94 84 GLN A O 1
ATOM 606 N N . THR A 1 85 ? 9.844 7.805 -13.922 1 97.62 85 THR A N 1
ATOM 607 C CA . THR A 1 85 ? 8.641 7.559 -14.703 1 97.62 85 THR A CA 1
ATOM 608 C C . THR A 1 85 ? 8.367 8.711 -15.664 1 97.62 85 THR A C 1
ATOM 610 O O . THR A 1 85 ? 8.328 9.875 -15.25 1 97.62 85 THR A O 1
ATOM 613 N N . PRO A 1 86 ? 8.18 8.422 -16.922 1 97.69 86 PRO A N 1
ATOM 614 C CA . PRO A 1 86 ? 7.867 9.508 -17.859 1 97.69 86 PRO A CA 1
ATOM 615 C C . PRO A 1 86 ? 6.52 10.164 -17.562 1 97.69 86 PRO A C 1
ATOM 617 O O . PRO A 1 86 ? 5.66 9.562 -16.922 1 97.69 86 PRO A O 1
ATOM 620 N N . THR A 1 87 ? 6.383 11.367 -17.984 1 97.38 87 THR A N 1
ATOM 621 C CA . THR A 1 87 ? 5.125 12.109 -17.953 1 97.38 87 THR A CA 1
ATOM 622 C C . THR A 1 87 ? 4.754 12.602 -19.344 1 97.38 87 THR A C 1
ATOM 624 O O . THR A 1 87 ? 5.473 12.336 -20.312 1 97.38 87 THR A O 1
ATOM 627 N N . LEU A 1 88 ? 3.607 13.281 -19.391 1 96.69 88 LEU A N 1
ATOM 628 C CA . LEU A 1 88 ? 3.166 13.836 -20.672 1 96.69 88 LEU A CA 1
ATOM 629 C C . LEU A 1 88 ? 4.207 14.797 -21.234 1 96.69 88 LEU A C 1
ATOM 631 O O . LEU A 1 88 ? 4.242 15.047 -22.438 1 96.69 88 LEU A O 1
ATOM 635 N N . GLY A 1 89 ? 5.07 15.328 -20.359 1 95.94 89 GLY A N 1
ATOM 636 C CA . GLY A 1 89 ? 6.16 16.203 -20.781 1 95.94 89 GLY A CA 1
ATOM 637 C C . GLY A 1 89 ? 7.16 15.508 -21.688 1 95.94 89 GLY A C 1
ATOM 638 O O . GLY A 1 89 ? 7.906 16.172 -22.406 1 95.94 89 GLY A O 1
ATOM 639 N N . ASN A 1 90 ? 7.195 14.195 -21.703 1 97.25 90 ASN A N 1
ATOM 640 C CA . ASN A 1 90 ? 8.125 13.422 -22.516 1 97.25 90 ASN A CA 1
ATOM 641 C C . ASN A 1 90 ? 7.539 13.094 -23.875 1 97.25 90 ASN A C 1
ATOM 643 O O . ASN A 1 90 ? 8.195 12.445 -24.703 1 97.25 90 ASN A O 1
ATOM 647 N N . ASP A 1 91 ? 6.258 13.445 -24.125 1 97.56 91 ASP A N 1
ATOM 648 C CA . ASP A 1 91 ? 5.605 13.211 -25.406 1 97.56 91 ASP A CA 1
ATOM 649 C C . ASP A 1 91 ? 6.172 14.133 -26.5 1 97.56 91 ASP A C 1
ATOM 651 O O . ASP A 1 91 ? 5.617 15.203 -26.75 1 97.56 91 ASP A O 1
ATOM 655 N N . ALA A 1 92 ? 7.129 13.703 -27.219 1 96.19 92 ALA A N 1
ATOM 656 C CA . ALA A 1 92 ? 7.934 14.523 -28.125 1 96.19 92 ALA A CA 1
ATOM 657 C C . ALA A 1 92 ? 7.141 14.891 -29.375 1 96.19 92 ALA A C 1
ATOM 659 O O . ALA A 1 92 ? 7.309 15.977 -29.922 1 96.19 92 ALA A O 1
ATOM 660 N N . ASP A 1 93 ? 6.266 14.016 -29.891 1 96.25 93 ASP A N 1
ATOM 661 C CA . ASP A 1 93 ? 5.57 14.297 -31.141 1 96.25 93 ASP A CA 1
ATOM 662 C C . ASP A 1 93 ? 4.191 14.898 -30.875 1 96.25 93 ASP A C 1
ATOM 664 O O . ASP A 1 93 ? 3.428 15.156 -31.812 1 96.25 93 ASP A O 1
ATOM 668 N N . ARG A 1 94 ? 3.789 15.102 -29.547 1 96.12 94 ARG A N 1
ATOM 669 C CA . ARG A 1 94 ? 2.666 15.891 -29.047 1 96.12 94 ARG A CA 1
ATOM 670 C C . ARG A 1 94 ? 1.337 15.281 -29.484 1 96.12 94 ARG A C 1
ATOM 672 O O . ARG A 1 94 ? 0.398 16.016 -29.812 1 96.12 94 ARG A O 1
ATOM 679 N N . ASP A 1 95 ? 1.231 13.938 -29.625 1 95.81 95 ASP A N 1
ATOM 680 C CA . ASP A 1 95 ? -0.032 13.312 -30 1 95.81 95 ASP A CA 1
ATOM 681 C C . ASP A 1 95 ? -0.792 12.828 -28.766 1 95.81 95 ASP A C 1
ATOM 683 O O . ASP A 1 95 ? -1.759 12.078 -28.875 1 95.81 95 ASP A O 1
ATOM 687 N N . GLY A 1 96 ? -0.311 13.148 -27.562 1 96.19 96 GLY A N 1
ATOM 688 C CA . GLY A 1 96 ? -0.993 12.844 -26.312 1 96.19 96 GLY A CA 1
ATOM 689 C C . GLY A 1 96 ? -0.601 11.5 -25.734 1 96.19 96 GLY A C 1
ATOM 690 O O . GLY A 1 96 ? -1.07 11.117 -24.672 1 96.19 96 GLY A O 1
ATOM 691 N N . VAL A 1 97 ? 0.259 10.734 -26.406 1 97.88 97 VAL A N 1
ATOM 692 C CA . VAL A 1 97 ? 0.676 9.406 -25.984 1 97.88 97 VAL A CA 1
ATOM 693 C C . VAL A 1 97 ? 2.189 9.375 -25.781 1 97.88 97 VAL A C 1
ATOM 695 O O . VAL A 1 97 ? 2.947 9.844 -26.625 1 97.88 97 VAL A O 1
ATOM 698 N N . VAL A 1 98 ? 2.629 8.93 -24.578 1 98.25 98 VAL A N 1
ATOM 699 C CA . VAL A 1 98 ? 4.051 8.75 -24.312 1 98.25 98 VAL A CA 1
ATOM 700 C C . VAL A 1 98 ? 4.504 7.387 -24.828 1 98.25 98 VAL A C 1
ATOM 702 O O . VAL A 1 98 ? 4.223 6.352 -24.219 1 98.25 98 VAL A O 1
ATOM 705 N N . GLU A 1 99 ? 5.199 7.355 -25.906 1 98.12 99 GLU A N 1
ATOM 706 C CA . GLU A 1 99 ? 5.629 6.125 -26.578 1 98.12 99 GLU A CA 1
ATOM 707 C C . GLU A 1 99 ? 6.992 5.668 -26.062 1 98.12 99 GLU A C 1
ATOM 709 O O . GLU A 1 99 ? 7.602 6.336 -25.234 1 98.12 99 GLU A O 1
ATOM 714 N N . VAL A 1 100 ? 7.457 4.492 -26.531 1 97 100 VAL A N 1
ATOM 715 C CA . VAL A 1 100 ? 8.609 3.791 -25.984 1 97 100 VAL A CA 1
ATOM 716 C C . VAL A 1 100 ? 9.844 4.691 -26.062 1 97 100 VAL A C 1
ATOM 718 O O . VAL A 1 100 ? 10.508 4.918 -25.047 1 97 100 VAL A O 1
ATOM 721 N N . LEU A 1 101 ? 10.125 5.195 -27.25 1 96.06 101 LEU A N 1
ATOM 722 C CA . LEU A 1 101 ? 11.352 5.965 -27.438 1 96.06 101 LEU A CA 1
ATOM 723 C C . LEU A 1 101 ? 11.25 7.328 -26.766 1 96.06 101 LEU A C 1
ATOM 725 O O . LEU A 1 101 ? 12.258 7.895 -26.344 1 96.06 101 LEU A O 1
ATOM 729 N N . GLU A 1 102 ? 10.062 7.832 -26.609 1 96.94 102 GLU A N 1
ATOM 730 C CA . GLU A 1 102 ? 9.836 9.109 -25.938 1 96.94 102 GLU A CA 1
ATOM 731 C C . GLU A 1 102 ? 10.102 9.008 -24.438 1 96.94 102 GLU A C 1
ATOM 733 O O . GLU A 1 102 ? 10.469 9.992 -23.797 1 96.94 102 GLU A O 1
ATOM 738 N N . GLY A 1 103 ? 9.875 7.797 -23.844 1 97.56 103 GLY A N 1
ATOM 739 C CA . GLY A 1 103 ? 10.117 7.59 -22.438 1 97.56 103 GLY A CA 1
ATOM 740 C C . GLY A 1 103 ? 11.562 7.285 -22.109 1 97.56 103 GLY A C 1
ATOM 741 O O . GLY A 1 103 ? 11.977 7.355 -20.953 1 97.56 103 GLY A O 1
ATOM 742 N N . VAL A 1 104 ? 12.414 6.992 -23.078 1 96.81 104 VAL A N 1
ATOM 743 C CA . VAL A 1 104 ? 13.766 6.488 -22.875 1 96.81 104 VAL A CA 1
ATOM 744 C C . VAL A 1 104 ? 14.594 7.523 -22.109 1 96.81 104 VAL A C 1
ATOM 746 O O . VAL A 1 104 ? 15.367 7.176 -21.219 1 96.81 104 VAL A O 1
ATOM 749 N N . PRO A 1 105 ? 14.461 8.852 -22.406 1 96.62 105 PRO A N 1
ATOM 750 C CA . PRO A 1 105 ? 15.242 9.812 -21.625 1 96.62 105 PRO A CA 1
ATOM 751 C C . PRO A 1 105 ? 14.906 9.773 -20.141 1 96.62 105 PRO A C 1
ATOM 753 O O . PRO A 1 105 ? 15.727 10.148 -19.297 1 96.62 105 PRO A O 1
ATOM 756 N N . ALA A 1 106 ? 13.688 9.305 -19.828 1 97.75 106 ALA A N 1
ATOM 757 C CA . ALA A 1 106 ? 13.258 9.273 -18.438 1 97.75 106 ALA A CA 1
ATOM 758 C C . ALA A 1 106 ? 13.625 7.953 -17.781 1 97.75 106 ALA A C 1
ATOM 760 O O . ALA A 1 106 ? 14.281 7.938 -16.734 1 97.75 106 ALA A O 1
ATOM 761 N N . TYR A 1 107 ? 13.211 6.781 -18.391 1 97.5 107 TYR A N 1
ATOM 762 C CA . TYR A 1 107 ? 13.391 5.512 -17.703 1 97.5 107 TYR A CA 1
ATOM 763 C C . TYR A 1 107 ? 14.625 4.781 -18.219 1 97.5 107 TYR A C 1
ATOM 765 O O . TYR A 1 107 ? 15.086 3.814 -17.609 1 97.5 107 TYR A O 1
ATOM 773 N N . GLY A 1 108 ? 15.273 5.184 -19.281 1 97.94 108 GLY A N 1
ATOM 774 C CA . GLY A 1 108 ? 16.516 4.605 -19.75 1 97.94 108 GLY A CA 1
ATOM 775 C C . GLY A 1 108 ? 16.328 3.316 -20.531 1 97.94 108 GLY A C 1
ATOM 776 O O . GLY A 1 108 ? 15.211 2.984 -20.922 1 97.94 108 GLY A O 1
ATOM 777 N N . ASP A 1 109 ? 17.422 2.594 -20.797 1 97.94 109 ASP A N 1
ATOM 778 C CA . ASP A 1 109 ? 17.438 1.342 -21.547 1 97.94 109 ASP A CA 1
ATOM 779 C C . ASP A 1 109 ? 16.969 0.176 -20.688 1 97.94 109 ASP A C 1
ATOM 781 O O . ASP A 1 109 ? 16.859 0.302 -19.469 1 97.94 109 ASP A O 1
ATOM 785 N N . VAL A 1 110 ? 16.641 -0.915 -21.391 1 98.38 110 VAL A N 1
ATOM 786 C CA . VAL A 1 110 ? 16.312 -2.146 -20.688 1 98.38 110 VAL A CA 1
ATOM 787 C C . VAL A 1 110 ? 17.578 -2.764 -20.109 1 98.38 110 VAL A C 1
ATOM 789 O O . VAL A 1 110 ? 18.547 -3.018 -20.844 1 98.38 110 VAL A O 1
ATOM 792 N N . LEU A 1 111 ? 17.578 -2.967 -18.812 1 98.62 111 LEU A N 1
ATOM 793 C CA . LEU A 1 111 ? 18.734 -3.598 -18.188 1 98.62 111 LEU A CA 1
ATOM 794 C C . LEU A 1 111 ? 18.484 -5.082 -17.938 1 98.62 111 LEU A C 1
ATOM 796 O O . LEU A 1 111 ? 19.422 -5.891 -17.984 1 98.62 111 LEU A O 1
ATOM 800 N N . MET A 1 112 ? 17.25 -5.387 -17.672 1 98.31 112 MET A N 1
ATOM 801 C CA . MET A 1 112 ? 16.875 -6.75 -17.312 1 98.31 112 MET A CA 1
ATOM 802 C C . MET A 1 112 ? 15.438 -7.051 -17.734 1 98.31 112 MET A C 1
ATOM 804 O O . MET A 1 112 ? 14.492 -6.512 -17.156 1 98.31 112 MET A O 1
ATOM 808 N N . PRO A 1 113 ? 15.227 -7.938 -18.688 1 97.5 113 PRO A N 1
ATOM 809 C CA . PRO A 1 113 ? 13.875 -8.43 -18.969 1 97.5 113 PRO A CA 1
ATOM 810 C C . PRO A 1 113 ? 13.312 -9.281 -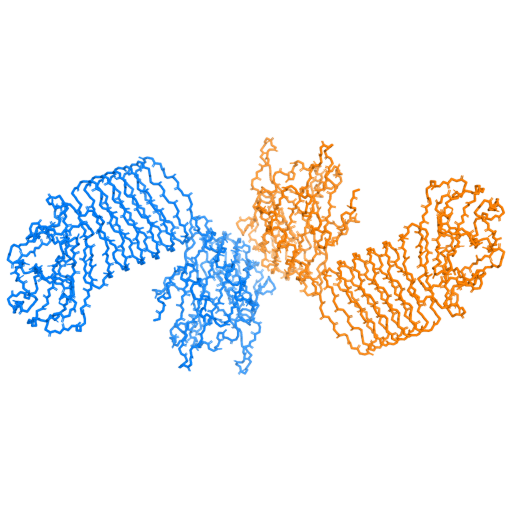17.828 1 97.5 113 PRO A C 1
ATOM 812 O O . PRO A 1 113 ? 14.031 -10.078 -17.234 1 97.5 113 PRO A O 1
ATOM 815 N N . VAL A 1 114 ? 12.125 -9.008 -17.516 1 96.81 114 VAL A N 1
ATOM 816 C CA . VAL A 1 114 ? 11.422 -9.766 -16.484 1 96.81 114 VAL A CA 1
ATOM 817 C C . VAL A 1 114 ? 10.414 -10.711 -17.125 1 96.81 114 VAL A C 1
ATOM 819 O O . VAL A 1 114 ? 9.258 -10.336 -17.344 1 96.81 114 VAL A O 1
ATOM 822 N N . GLN A 1 115 ? 10.82 -11.875 -17.438 1 93.69 115 GLN A N 1
ATOM 823 C CA . GLN A 1 115 ? 10.039 -12.875 -18.172 1 93.69 115 GLN A CA 1
ATOM 824 C C . GLN A 1 115 ? 10.133 -14.242 -17.5 1 93.69 115 GLN A C 1
ATOM 826 O O . GLN A 1 115 ? 10.859 -14.406 -16.516 1 93.69 115 GLN A O 1
ATOM 831 N N . GLY A 1 116 ? 9.328 -15.18 -18 1 88.69 116 GLY A N 1
ATOM 832 C CA . GLY A 1 116 ? 9.398 -16.547 -17.516 1 88.69 116 GLY A CA 1
ATOM 833 C C . GLY A 1 116 ? 10.672 -17.266 -17.906 1 88.69 116 GLY A C 1
ATOM 834 O O . GLY A 1 116 ? 11.422 -16.781 -18.75 1 88.69 116 GLY A O 1
ATOM 835 N N . PRO A 1 117 ? 10.938 -18.359 -17.297 1 81.56 117 PRO A N 1
ATOM 836 C CA . PRO A 1 117 ? 12.164 -19.109 -17.562 1 81.56 117 PRO A CA 1
ATOM 837 C C . PRO A 1 117 ? 12.297 -19.547 -19.016 1 81.56 117 PRO A C 1
ATOM 839 O O . PRO A 1 117 ? 13.406 -19.719 -19.516 1 81.56 117 PRO A O 1
ATOM 842 N N . ASP A 1 118 ? 11.18 -19.656 -19.688 1 85.06 118 ASP A N 1
ATOM 843 C CA . ASP A 1 118 ? 11.203 -20.078 -21.078 1 85.06 118 ASP A CA 1
ATOM 844 C C . ASP A 1 118 ? 11.117 -18.875 -22.016 1 85.06 118 ASP A C 1
ATOM 846 O O . ASP A 1 118 ? 10.891 -19.031 -23.219 1 85.06 118 ASP A O 1
ATOM 850 N N . GLY A 1 119 ? 11.164 -17.719 -21.422 1 86.81 119 GLY A N 1
ATOM 851 C CA . GLY A 1 119 ? 11.078 -16.5 -22.219 1 86.81 119 GLY A CA 1
ATOM 852 C C . GLY A 1 119 ? 9.648 -16 -22.406 1 86.81 119 GLY A C 1
ATOM 853 O O . GLY A 1 119 ? 9.422 -14.977 -23.031 1 86.81 119 GLY A O 1
ATOM 854 N N . SER A 1 120 ? 8.75 -16.766 -21.844 1 89.94 120 SER A N 1
ATOM 855 C CA . SER A 1 120 ? 7.352 -16.359 -21.938 1 89.94 120 SER A CA 1
ATOM 856 C C . SER A 1 120 ? 7.105 -15.062 -21.172 1 89.94 120 SER A C 1
ATOM 858 O O . SER A 1 120 ? 7.727 -14.82 -20.141 1 89.94 120 SER A O 1
ATOM 860 N N . GLN A 1 121 ? 6.18 -14.297 -21.734 1 93.75 121 GLN A N 1
ATOM 861 C CA . GLN A 1 121 ? 5.84 -13.039 -21.078 1 93.75 121 GLN A CA 1
ATOM 862 C C . GLN A 1 121 ? 4.75 -13.242 -20.031 1 93.75 121 GLN A C 1
ATOM 864 O O . GLN A 1 121 ? 3.824 -14.031 -20.234 1 93.75 121 GLN A O 1
ATOM 869 N N . PRO A 1 122 ? 4.91 -12.508 -18.906 1 94.69 122 PRO A N 1
ATOM 870 C CA . PRO A 1 122 ? 3.805 -12.562 -17.953 1 94.69 122 PRO A CA 1
ATOM 871 C C . PRO A 1 122 ? 2.461 -12.195 -18.578 1 94.69 122 PRO A C 1
ATOM 873 O O . PRO A 1 122 ? 2.396 -11.305 -19.422 1 94.69 122 PRO A O 1
ATOM 876 N N . THR A 1 123 ? 1.416 -12.906 -18.094 1 94.81 123 THR A N 1
ATOM 877 C CA . THR A 1 123 ? 0.123 -12.789 -18.766 1 94.81 123 THR A CA 1
ATOM 878 C C . THR A 1 123 ? -0.956 -12.352 -17.781 1 94.81 123 THR A C 1
ATOM 880 O O . THR A 1 123 ? -1.093 -12.945 -16.703 1 94.81 123 THR A O 1
ATOM 883 N N . ALA A 1 124 ? -1.672 -11.273 -18.141 1 96.38 124 ALA A N 1
ATOM 884 C CA . ALA A 1 124 ? -2.842 -10.867 -17.375 1 96.38 124 ALA A CA 1
ATOM 885 C C . ALA A 1 124 ? -4.039 -11.758 -17.672 1 96.38 124 ALA A C 1
ATOM 887 O O . ALA A 1 124 ? -4.254 -12.148 -18.828 1 96.38 124 ALA A O 1
ATOM 888 N N . ASP A 1 125 ? -4.801 -12.055 -16.656 1 93.44 125 ASP A N 1
ATOM 889 C CA . ASP A 1 125 ? -5.977 -12.898 -16.844 1 93.44 125 ASP A CA 1
ATOM 890 C C . ASP A 1 125 ? -7.133 -12.102 -17.438 1 93.44 125 ASP A C 1
ATOM 892 O O . ASP A 1 125 ? -6.953 -10.953 -17.859 1 93.44 125 ASP A O 1
ATOM 896 N N . ALA A 1 126 ? -8.289 -12.719 -17.562 1 92 126 ALA A N 1
ATOM 897 C CA . ALA A 1 126 ? -9.445 -12.133 -18.25 1 92 126 ALA A CA 1
ATOM 898 C C . ALA A 1 126 ? -9.945 -10.898 -17.516 1 92 126 ALA A C 1
ATOM 900 O O . ALA A 1 126 ? -10.555 -10.016 -18.125 1 92 126 ALA A O 1
ATOM 901 N N . SER A 1 127 ? -9.641 -10.797 -16.219 1 93.12 127 SER A N 1
ATOM 902 C CA . SER A 1 127 ? -10.086 -9.664 -15.414 1 93.12 127 SER A CA 1
ATOM 903 C C . SER A 1 127 ? -9.016 -8.578 -15.352 1 93.12 127 SER A C 1
ATOM 905 O O . SER A 1 127 ? -9.211 -7.539 -14.711 1 93.12 127 SER A O 1
ATOM 907 N N . GLY A 1 128 ? -7.855 -8.836 -15.969 1 96.56 128 GLY A N 1
ATOM 908 C CA . GLY A 1 128 ? -6.801 -7.836 -16.047 1 96.56 128 GLY A CA 1
ATOM 909 C C . GLY A 1 128 ? -5.82 -7.906 -14.898 1 96.56 128 GLY A C 1
ATOM 910 O O . GLY A 1 128 ? -5.027 -6.984 -14.695 1 96.56 128 GLY A O 1
ATOM 911 N N . ASN A 1 129 ? -5.938 -8.961 -14.094 1 96.25 129 ASN A N 1
ATOM 912 C CA . ASN A 1 129 ? -4.977 -9.164 -13.016 1 96.25 129 ASN A CA 1
ATOM 913 C C . ASN A 1 129 ? -3.723 -9.883 -13.508 1 96.25 129 ASN A C 1
ATOM 915 O O . ASN A 1 129 ? -3.807 -10.797 -14.328 1 96.25 129 ASN A O 1
ATOM 919 N N . LEU A 1 130 ? -2.605 -9.469 -13.062 1 97.38 130 LEU A N 1
ATOM 920 C CA . LEU A 1 130 ? -1.325 -10.078 -13.406 1 97.38 130 LEU A CA 1
ATOM 921 C C . LEU A 1 130 ? -0.487 -10.32 -12.156 1 97.38 130 LEU A C 1
ATOM 923 O O . LEU A 1 130 ? -0.192 -9.383 -11.414 1 97.38 130 LEU A O 1
ATOM 927 N N . PHE A 1 131 ? -0.177 -11.555 -11.883 1 96.81 131 PHE A N 1
ATOM 928 C CA . PHE A 1 131 ? 0.718 -11.961 -10.805 1 96.81 131 PHE A CA 1
ATOM 929 C C . PHE A 1 131 ? 1.966 -12.633 -11.367 1 96.81 131 PHE A C 1
ATOM 931 O O . PHE A 1 131 ? 1.89 -13.383 -12.352 1 96.81 131 PHE A O 1
ATOM 938 N N . TYR A 1 132 ? 3.09 -12.367 -10.852 1 96 132 TYR A N 1
ATOM 939 C CA . TYR A 1 132 ? 4.359 -12.867 -11.359 1 96 132 TYR A CA 1
ATOM 940 C C . TYR A 1 132 ? 5.379 -13.023 -10.242 1 96 132 TYR A C 1
ATOM 942 O O . TYR A 1 132 ? 5.473 -12.164 -9.359 1 96 132 TYR A O 1
ATOM 950 N N . VAL A 1 133 ? 6.062 -14.109 -10.211 1 95.56 133 VAL A N 1
ATOM 951 C CA . VAL A 1 133 ? 7.211 -14.336 -9.336 1 95.56 133 VAL A CA 1
ATOM 952 C C . VAL A 1 133 ? 8.297 -15.086 -10.094 1 95.56 133 VAL A C 1
ATOM 954 O O . VAL A 1 133 ? 8.031 -16.125 -10.703 1 95.56 133 VAL A O 1
ATOM 957 N N . GLN A 1 134 ? 9.5 -14.586 -10.023 1 94.94 134 GLN A N 1
ATOM 958 C CA . GLN A 1 134 ? 10.617 -15.273 -10.664 1 94.94 134 GLN A CA 1
ATOM 959 C C . GLN A 1 134 ? 11.945 -14.883 -10.016 1 94.94 134 GLN A C 1
ATOM 961 O O . GLN A 1 134 ? 12.141 -13.719 -9.656 1 94.94 134 GLN A O 1
ATOM 966 N N . SER A 1 135 ? 12.82 -15.828 -9.891 1 94.69 135 SER A N 1
ATOM 967 C CA . SER A 1 135 ? 14.195 -15.578 -9.461 1 94.69 135 SER A CA 1
ATOM 968 C C . SER A 1 135 ? 15.164 -15.672 -10.625 1 94.69 135 SER A C 1
ATOM 970 O O . SER A 1 135 ? 15.039 -16.547 -11.484 1 94.69 135 SER A O 1
ATOM 972 N N . PHE A 1 136 ? 16.062 -14.766 -10.672 1 95.38 136 PHE A N 1
ATOM 973 C CA . PHE A 1 136 ? 17.062 -14.719 -11.727 1 95.38 136 PHE A CA 1
ATOM 974 C C . PHE A 1 136 ? 18.469 -14.883 -11.148 1 95.38 136 PHE A C 1
ATOM 976 O O . PHE A 1 136 ? 18.828 -14.211 -10.18 1 95.38 136 PHE A O 1
ATOM 983 N N . ASP A 1 137 ? 19.203 -15.82 -11.758 1 95.38 137 ASP A N 1
ATOM 984 C CA . ASP A 1 137 ? 20.609 -15.977 -11.398 1 95.38 137 ASP A CA 1
ATOM 985 C C . ASP A 1 137 ? 21.406 -14.719 -11.734 1 95.38 137 ASP A C 1
ATOM 987 O O . ASP A 1 137 ? 21.453 -14.289 -12.891 1 95.38 137 ASP A O 1
ATOM 991 N N . ILE A 1 138 ? 22.109 -14.141 -10.773 1 96.31 138 ILE A N 1
ATOM 992 C CA . ILE A 1 138 ? 22.734 -12.844 -10.969 1 96.31 138 ILE A CA 1
ATOM 993 C C . ILE A 1 138 ? 24.031 -13.016 -11.758 1 96.31 138 ILE A C 1
ATOM 995 O O . ILE A 1 138 ? 24.625 -12.031 -12.219 1 96.31 138 ILE A O 1
ATOM 999 N N . GLN A 1 139 ? 24.469 -14.273 -12.008 1 95.88 139 GLN A N 1
ATOM 1000 C CA . GLN A 1 139 ? 25.688 -14.516 -12.766 1 95.88 139 GLN A CA 1
ATOM 1001 C C . GLN A 1 139 ? 25.359 -14.93 -14.203 1 95.88 139 GLN A C 1
ATOM 1003 O O . GLN A 1 139 ? 26.266 -15.047 -15.031 1 95.88 139 GLN A O 1
ATOM 1008 N N . ASP A 1 140 ? 24.125 -15.234 -14.43 1 95.62 140 ASP A N 1
ATOM 1009 C CA . ASP A 1 140 ? 23.734 -15.602 -15.789 1 95.62 140 ASP A CA 1
ATOM 1010 C C . ASP A 1 140 ? 23.594 -14.367 -16.672 1 95.62 140 ASP A C 1
ATOM 1012 O O . ASP A 1 140 ? 22.594 -13.664 -16.609 1 95.62 140 ASP A O 1
ATOM 1016 N N . ALA A 1 141 ? 24.484 -14.133 -17.578 1 95.25 141 ALA A N 1
ATOM 1017 C CA . ALA A 1 141 ? 24.547 -12.945 -18.422 1 95.25 141 ALA A CA 1
ATOM 1018 C C . ALA A 1 141 ? 23.312 -12.828 -19.297 1 95.25 141 ALA A C 1
ATOM 1020 O O . ALA A 1 141 ? 22.938 -11.727 -19.719 1 95.25 141 ALA A O 1
ATOM 1021 N N . ALA A 1 142 ? 22.656 -13.945 -19.516 1 95.38 142 ALA A N 1
ATOM 1022 C CA . ALA A 1 142 ? 21.5 -13.961 -20.406 1 95.38 142 ALA A CA 1
ATOM 1023 C C . ALA A 1 142 ? 20.312 -13.227 -19.766 1 95.38 142 ALA A C 1
ATOM 1025 O O . ALA A 1 142 ? 19.344 -12.891 -20.438 1 95.38 142 ALA A O 1
ATOM 1026 N N . ASN A 1 143 ? 20.406 -13.023 -18.5 1 96.81 143 ASN A N 1
ATOM 1027 C CA . ASN A 1 143 ? 19.328 -12.344 -17.781 1 96.81 143 ASN A CA 1
ATOM 1028 C C . ASN A 1 143 ? 19.453 -10.828 -17.891 1 96.81 143 ASN A C 1
ATOM 1030 O O . ASN A 1 143 ? 18.516 -10.094 -17.578 1 96.81 143 ASN A O 1
ATOM 1034 N N . PHE A 1 144 ? 20.609 -10.297 -18.328 1 97.88 144 PHE A N 1
ATOM 1035 C CA . PHE A 1 144 ? 20.891 -8.867 -18.281 1 97.88 144 PHE A CA 1
ATOM 1036 C C . PHE A 1 144 ? 21.266 -8.352 -19.656 1 97.88 144 PHE A C 1
ATOM 1038 O O . PHE A 1 144 ? 22.453 -8.266 -19.984 1 97.88 144 PHE A O 1
ATOM 1045 N N . PHE A 1 145 ? 20.281 -7.922 -20.391 1 96.75 145 PHE A N 1
ATOM 1046 C CA . PHE A 1 145 ? 20.5 -7.406 -21.734 1 96.75 145 PHE A CA 1
ATOM 1047 C C . PHE A 1 145 ? 19.328 -6.551 -22.188 1 96.75 145 PHE A C 1
ATOM 1049 O O . PHE A 1 145 ? 18.234 -6.648 -21.641 1 96.75 145 PHE A O 1
ATOM 1056 N N . SER A 1 146 ? 19.547 -5.77 -23.172 1 97.12 146 SER A N 1
ATOM 1057 C CA . SER A 1 146 ? 18.5 -4.984 -23.797 1 97.12 146 SER A CA 1
ATOM 1058 C C . SER A 1 146 ? 18.047 -5.602 -25.109 1 97.12 146 SER A C 1
ATOM 1060 O O . SER A 1 146 ? 18.812 -5.633 -26.078 1 97.12 146 SER A O 1
ATOM 1062 N N . PRO A 1 147 ? 16.891 -6.023 -25.156 1 92.5 147 PRO A N 1
ATOM 1063 C CA . PRO A 1 147 ? 16.391 -6.512 -26.453 1 92.5 147 PRO A CA 1
ATOM 1064 C C . PRO A 1 147 ? 16.172 -5.391 -27.469 1 92.5 147 PRO A C 1
ATOM 1066 O O . PRO A 1 147 ? 15.953 -5.656 -28.656 1 92.5 147 PRO A O 1
ATOM 1069 N N . VAL A 1 148 ? 16.234 -4.184 -27.016 1 91.31 148 VAL A N 1
ATOM 1070 C CA . VAL A 1 148 ? 15.969 -3.027 -27.875 1 91.31 148 VAL A CA 1
ATOM 1071 C C . VAL A 1 148 ? 17.266 -2.551 -28.516 1 91.31 148 VAL A C 1
ATOM 1073 O O . VAL A 1 148 ? 17.359 -2.42 -29.734 1 91.31 148 VAL A O 1
ATOM 1076 N N . THR A 1 149 ? 18.297 -2.4 -27.719 1 92.88 149 THR A N 1
ATOM 1077 C CA . THR A 1 149 ? 19.547 -1.844 -28.234 1 92.88 149 THR A CA 1
ATOM 1078 C C . THR A 1 149 ? 20.547 -2.953 -28.531 1 92.88 149 THR A C 1
ATOM 1080 O O . THR A 1 149 ? 21.547 -2.723 -29.203 1 92.88 149 THR A O 1
ATOM 1083 N N . GLY A 1 150 ? 20.328 -4.094 -27.984 1 94.31 150 GLY A N 1
ATOM 1084 C CA . GLY A 1 150 ? 21.281 -5.184 -28.078 1 94.31 150 GLY A CA 1
ATOM 1085 C C . GLY A 1 150 ? 22.422 -5.082 -27.078 1 94.31 150 GLY A C 1
ATOM 1086 O O . GLY A 1 150 ? 23.297 -5.949 -27.047 1 94.31 150 GLY A O 1
ATOM 1087 N N . ALA A 1 151 ? 22.328 -4.129 -26.188 1 96.25 151 ALA A N 1
ATOM 1088 C CA . ALA A 1 151 ? 23.375 -3.938 -25.188 1 96.25 151 ALA A CA 1
ATOM 1089 C C . ALA A 1 151 ? 23.391 -5.07 -24.172 1 96.25 151 ALA A C 1
ATOM 1091 O O . ALA A 1 151 ? 22.328 -5.539 -23.75 1 96.25 151 ALA A O 1
ATOM 1092 N N . GLN A 1 152 ? 24.656 -5.473 -23.859 1 97.56 152 GLN A N 1
ATOM 1093 C CA . GLN A 1 152 ? 24.844 -6.441 -22.781 1 97.56 152 GLN A CA 1
ATOM 1094 C C . GLN A 1 152 ? 25.094 -5.742 -21.453 1 97.56 152 GLN A C 1
ATOM 1096 O O . GLN A 1 152 ? 25.984 -4.887 -21.344 1 97.56 152 GLN A O 1
ATOM 1101 N N . TYR A 1 153 ? 24.344 -6.109 -20.406 1 98.06 153 TYR A N 1
ATOM 1102 C CA . TYR A 1 153 ? 24.5 -5.555 -19.062 1 98.06 153 TYR A CA 1
ATOM 1103 C C . TYR A 1 153 ? 24.828 -6.648 -18.062 1 98.06 153 TYR A C 1
ATOM 1105 O O . TYR A 1 153 ? 25 -7.812 -18.438 1 98.06 153 TYR A O 1
ATOM 1113 N N . THR A 1 154 ? 25.094 -6.273 -16.797 1 97.44 154 THR A N 1
ATOM 1114 C CA . THR A 1 154 ? 25.344 -7.18 -15.68 1 97.44 154 THR A CA 1
ATOM 1115 C C . THR A 1 154 ? 24.469 -6.836 -14.492 1 97.44 154 THR A C 1
ATOM 1117 O O . THR A 1 154 ? 23.766 -5.816 -14.508 1 97.44 154 THR A O 1
ATOM 1120 N N . PHE A 1 155 ? 24.609 -7.742 -13.516 1 97.81 155 PHE A N 1
ATOM 1121 C CA . PHE A 1 155 ? 23.875 -7.484 -12.281 1 97.81 155 PHE A CA 1
ATOM 1122 C C . PHE A 1 155 ? 24.312 -6.164 -11.656 1 97.81 155 PHE A C 1
ATOM 1124 O O . PHE A 1 155 ? 23.5 -5.43 -11.102 1 97.81 155 PHE A O 1
ATOM 1131 N N . SER A 1 156 ? 25.484 -5.816 -11.734 1 96.69 156 SER A N 1
ATOM 1132 C CA . SER A 1 156 ? 26 -4.574 -11.172 1 96.69 156 SER A CA 1
ATOM 1133 C C . SER A 1 156 ? 25.375 -3.359 -11.852 1 96.69 156 SER A C 1
ATOM 1135 O O . SER A 1 156 ? 25.203 -2.314 -11.227 1 96.69 156 SER A O 1
ATOM 1137 N N . ASP A 1 157 ? 25 -3.492 -13.141 1 97.56 157 ASP A N 1
ATOM 1138 C CA . ASP A 1 157 ? 24.375 -2.393 -13.867 1 97.56 157 ASP A CA 1
ATOM 1139 C C . ASP A 1 157 ? 22.938 -2.16 -13.391 1 97.56 157 ASP A C 1
ATOM 1141 O O . ASP A 1 157 ? 22.422 -1.048 -13.5 1 97.56 157 ASP A O 1
ATOM 1145 N N . VAL A 1 158 ? 22.344 -3.197 -12.914 1 97.94 158 VAL A N 1
ATOM 1146 C CA . VAL A 1 158 ? 20.984 -3.113 -12.414 1 97.94 158 VAL A CA 1
ATOM 1147 C C . VAL A 1 158 ? 20.969 -2.441 -11.039 1 97.94 158 VAL A C 1
ATOM 1149 O O . VAL A 1 158 ? 20 -1.796 -10.656 1 97.94 158 VAL A O 1
ATOM 1152 N N . MET A 1 159 ? 22.109 -2.561 -10.328 1 96.06 159 MET A N 1
ATOM 1153 C CA . MET A 1 159 ? 22.234 -1.943 -9.008 1 96.06 159 MET A CA 1
ATOM 1154 C C . MET A 1 159 ? 22.766 -0.52 -9.125 1 96.06 159 MET A C 1
ATOM 1156 O O . MET A 1 159 ? 23.562 -0.221 -10.016 1 96.06 159 MET A O 1
ATOM 1160 N N . ASP A 1 160 ? 22.375 0.311 -8.18 1 95.81 160 ASP A N 1
ATOM 1161 C CA . ASP A 1 160 ? 21.406 0.283 -7.086 1 95.81 160 ASP A CA 1
ATOM 1162 C C . ASP A 1 160 ? 19.984 0.348 -7.609 1 95.81 160 ASP A C 1
ATOM 1164 O O . ASP A 1 160 ? 19.609 1.303 -8.297 1 95.81 160 ASP A O 1
ATOM 1168 N N . LEU A 1 161 ? 19.109 -0.563 -7.16 1 97.5 161 LEU A N 1
ATOM 1169 C CA . LEU A 1 161 ? 17.734 -0.66 -7.66 1 97.5 161 LEU A CA 1
ATOM 1170 C C . LEU A 1 161 ? 16.969 0.627 -7.387 1 97.5 161 LEU A C 1
ATOM 1172 O O . LEU A 1 161 ? 16 0.941 -8.086 1 97.5 161 LEU A O 1
ATOM 1176 N N . ALA A 1 162 ? 17.406 1.387 -6.414 1 96.69 162 ALA A N 1
ATOM 1177 C CA . ALA A 1 162 ? 16.734 2.635 -6.066 1 96.69 162 ALA A CA 1
ATOM 1178 C C . ALA A 1 162 ? 16.828 3.65 -7.199 1 96.69 162 ALA A C 1
ATOM 1180 O O . ALA A 1 162 ? 16.125 4.656 -7.207 1 96.69 162 ALA A O 1
ATOM 1181 N N . LEU A 1 163 ? 17.703 3.443 -8.141 1 97.81 163 LEU A N 1
ATOM 1182 C CA . LEU A 1 163 ? 17.906 4.355 -9.258 1 97.81 163 LEU A CA 1
ATOM 1183 C C . LEU A 1 163 ? 17.234 3.822 -10.523 1 97.81 163 LEU A C 1
ATOM 1185 O O . LEU A 1 163 ? 17.406 4.391 -11.602 1 97.81 163 LEU A O 1
ATOM 1189 N N . ARG A 1 164 ? 16.531 2.715 -10.383 1 98.62 164 ARG A N 1
ATOM 1190 C CA . ARG A 1 164 ? 16.016 2.027 -11.562 1 98.62 164 ARG A CA 1
ATOM 1191 C C . ARG A 1 164 ? 14.492 2.137 -11.633 1 98.62 164 ARG A C 1
ATOM 1193 O O . ARG A 1 164 ? 13.844 2.512 -10.656 1 98.62 164 ARG A O 1
ATOM 1200 N N . GLU A 1 165 ? 13.984 1.893 -12.82 1 98.38 165 GLU A N 1
ATOM 1201 C CA . GLU A 1 165 ? 12.555 1.929 -13.109 1 98.38 165 GLU A CA 1
ATOM 1202 C C . GLU A 1 165 ? 12.047 0.565 -13.562 1 98.38 165 GLU A C 1
ATOM 1204 O O . GLU A 1 165 ? 12.695 -0.108 -14.367 1 98.38 165 GLU A O 1
ATOM 1209 N N . TYR A 1 166 ? 10.945 0.176 -12.953 1 98.69 166 TYR A N 1
ATOM 1210 C CA . TYR A 1 166 ? 10.211 -0.967 -13.477 1 98.69 166 TYR A CA 1
ATOM 1211 C C . TYR A 1 166 ? 9.148 -0.52 -14.477 1 98.69 166 TYR A C 1
ATOM 1213 O O . TYR A 1 166 ? 8.359 0.39 -14.195 1 98.69 166 TYR A O 1
ATOM 1221 N N . VAL A 1 167 ? 9.078 -1.103 -15.648 1 98.62 167 VAL A N 1
ATOM 1222 C CA . VAL A 1 167 ? 8.125 -0.683 -16.672 1 98.62 167 VAL A CA 1
ATOM 1223 C C . VAL A 1 167 ? 7.352 -1.895 -17.172 1 98.62 167 VAL A C 1
ATOM 1225 O O . VAL A 1 167 ? 7.945 -2.91 -17.547 1 98.62 167 VAL A O 1
ATOM 1228 N N . ILE A 1 168 ? 6.031 -1.786 -17.156 1 98.38 168 ILE A N 1
ATOM 1229 C CA . ILE A 1 168 ? 5.129 -2.75 -17.781 1 98.38 168 ILE A CA 1
ATOM 1230 C C . ILE A 1 168 ? 4.551 -2.156 -19.062 1 98.38 168 ILE A C 1
ATOM 1232 O O . ILE A 1 168 ? 4.188 -0.979 -19.109 1 98.38 168 ILE A O 1
ATOM 1236 N N . HIS A 1 169 ? 4.496 -3.012 -20.062 1 98.19 169 HIS A N 1
ATOM 1237 C CA . HIS A 1 169 ? 4.004 -2.553 -21.359 1 98.19 169 HIS A CA 1
ATOM 1238 C C . HIS A 1 169 ? 2.668 -3.199 -21.703 1 98.19 169 HIS A C 1
ATOM 1240 O O . HIS A 1 169 ? 2.283 -4.199 -21.094 1 98.19 169 HIS A O 1
ATOM 1246 N N . GLY A 1 170 ? 1.994 -2.605 -22.75 1 98.38 170 GLY A N 1
ATOM 1247 C CA . GLY A 1 170 ? 0.733 -3.105 -23.266 1 98.38 170 GLY A CA 1
ATOM 1248 C C . GLY A 1 170 ? -0.449 -2.219 -22.922 1 98.38 170 GLY A C 1
ATOM 1249 O O . GLY A 1 170 ? -0.961 -2.268 -21.797 1 98.38 170 GLY A O 1
ATOM 1250 N N . VAL A 1 171 ? -0.881 -1.424 -23.859 1 98.31 171 VAL A N 1
ATOM 1251 C CA . VAL A 1 171 ? -2.002 -0.511 -23.656 1 98.31 171 VAL A CA 1
ATOM 1252 C C . VAL A 1 171 ? -3.014 -0.68 -24.797 1 98.31 171 VAL A C 1
ATOM 1254 O O . VAL A 1 171 ? -2.635 -0.8 -25.969 1 98.31 171 VAL A O 1
ATOM 1257 N N . VAL A 1 172 ? -4.281 -0.81 -24.469 1 97.94 172 VAL A N 1
ATOM 1258 C CA . VAL A 1 172 ? -5.324 -0.822 -25.484 1 97.94 172 VAL A CA 1
ATOM 1259 C C . VAL A 1 172 ? -5.523 0.587 -26.031 1 97.94 172 VAL A C 1
ATOM 1261 O O . VAL A 1 172 ? -5.844 1.514 -25.281 1 97.94 172 VAL A O 1
ATOM 1264 N N . VAL A 1 173 ? -5.344 0.751 -27.312 1 97.75 173 VAL A N 1
ATOM 1265 C CA . VAL A 1 173 ? -5.418 2.055 -27.953 1 97.75 173 VAL A CA 1
ATOM 1266 C C . VAL A 1 173 ? -6.57 2.068 -28.953 1 97.75 173 VAL A C 1
ATOM 1268 O O . VAL A 1 173 ? -6.594 1.264 -29.891 1 97.75 173 VAL A O 1
ATOM 1271 N N . PRO A 1 174 ? -7.59 2.965 -28.781 1 96.69 174 PRO A N 1
ATOM 1272 C CA . PRO A 1 174 ? -8.648 3.135 -29.781 1 96.69 174 PRO A CA 1
ATOM 1273 C C . PRO A 1 174 ? -8.125 3.664 -31.109 1 96.69 174 PRO A C 1
ATOM 1275 O O . PRO A 1 174 ? -7.012 4.188 -31.172 1 96.69 174 PRO A O 1
ATOM 1278 N N . PRO A 1 175 ? -8.945 3.48 -32.125 1 96.5 175 PRO A N 1
ATOM 1279 C CA . PRO A 1 175 ? -8.484 3.939 -33.438 1 96.5 175 PRO A CA 1
ATOM 1280 C C . PRO A 1 175 ? -8.344 5.457 -33.5 1 96.5 175 PRO A C 1
ATOM 1282 O O . PRO A 1 175 ? -8.945 6.18 -32.719 1 96.5 175 PRO A O 1
ATOM 1285 N N . GLU A 1 176 ? -7.473 5.938 -34.406 1 96 176 GLU A N 1
ATOM 1286 C CA . GLU A 1 176 ? -7.312 7.328 -34.844 1 96 176 GLU A CA 1
ATOM 1287 C C . GLU A 1 176 ? -6.375 8.086 -33.906 1 96 176 GLU A C 1
ATOM 1289 O O . GLU A 1 176 ? -5.898 9.172 -34.219 1 96 176 GLU A O 1
ATOM 1294 N N . ILE A 1 177 ? -6.105 7.516 -32.688 1 96.19 177 ILE A N 1
ATOM 1295 C CA . ILE A 1 177 ? -5.199 8.195 -31.781 1 96.19 177 ILE A CA 1
ATOM 1296 C C . ILE A 1 177 ? -3.799 8.25 -32.375 1 96.19 177 ILE A C 1
ATOM 1298 O O . ILE A 1 177 ? -3.283 7.23 -32.844 1 96.19 177 ILE A O 1
ATOM 1302 N N . GLY A 1 178 ? -3.178 9.414 -32.344 1 95.88 178 GLY A N 1
ATOM 1303 C CA . GLY A 1 178 ? -1.834 9.594 -32.875 1 95.88 178 GLY A CA 1
ATOM 1304 C C . GLY A 1 178 ? -1.805 9.805 -34.375 1 95.88 178 GLY A C 1
ATOM 1305 O O . GLY A 1 178 ? -0.734 9.789 -34.969 1 95.88 178 GLY A O 1
ATOM 1306 N N . ALA A 1 179 ? -2.967 9.922 -35.031 1 94.81 179 ALA A N 1
ATOM 1307 C CA . ALA A 1 179 ? -3.025 10.141 -36.469 1 94.81 179 ALA A CA 1
ATOM 1308 C C . ALA A 1 179 ? -2.156 11.328 -36.906 1 94.81 179 ALA A C 1
ATOM 1310 O O . ALA A 1 179 ? -2.211 12.391 -36.25 1 94.81 179 ALA A O 1
ATOM 1311 N N . GLY A 1 180 ? -1.36 11.117 -37.938 1 93 180 GLY A N 1
ATOM 1312 C CA . GLY A 1 180 ? -0.51 12.18 -38.438 1 93 180 GLY A CA 1
ATOM 1313 C C . GLY A 1 180 ? 0.875 12.188 -37.844 1 93 180 GLY A C 1
ATOM 1314 O O . GLY A 1 180 ? 1.737 12.969 -38.219 1 93 180 GLY A O 1
ATOM 1315 N N . THR A 1 181 ? 1.061 11.391 -36.781 1 95 181 THR A N 1
ATOM 1316 C CA . THR A 1 181 ? 2.377 11.289 -36.156 1 95 181 THR A CA 1
ATOM 1317 C C . THR A 1 181 ? 2.977 9.906 -36.406 1 95 181 THR A C 1
ATOM 1319 O O . THR A 1 181 ? 2.33 9.031 -36.969 1 95 181 THR A O 1
ATOM 1322 N N . GLY A 1 182 ? 4.254 9.672 -36.094 1 93.44 182 GLY A N 1
ATOM 1323 C CA . GLY A 1 182 ? 4.918 8.383 -36.188 1 93.44 182 GLY A CA 1
ATOM 1324 C C . GLY A 1 182 ? 4.941 7.617 -34.875 1 93.44 182 GLY A C 1
ATOM 1325 O O . GLY A 1 182 ? 4.133 7.879 -34 1 93.44 182 GLY A O 1
ATOM 1326 N N . GLY A 1 183 ? 5.75 6.57 -34.875 1 92.56 183 GLY A N 1
ATOM 1327 C CA . GLY A 1 183 ? 5.898 5.777 -33.688 1 92.56 183 GLY A CA 1
ATOM 1328 C C . GLY A 1 183 ? 4.902 4.641 -33.594 1 92.56 183 GLY A C 1
ATOM 1329 O O . GLY A 1 183 ? 4.266 4.281 -34.562 1 92.56 183 GLY A O 1
ATOM 1330 N N . GLU A 1 184 ? 4.777 4.062 -32.375 1 93.5 184 GLU A N 1
ATOM 1331 C CA . GLU A 1 184 ? 3.967 2.861 -32.188 1 93.5 184 GLU A CA 1
ATOM 1332 C C . GLU A 1 184 ? 2.479 3.197 -32.156 1 93.5 184 GLU A C 1
ATOM 1334 O O . GLU A 1 184 ? 1.634 2.314 -32.312 1 93.5 184 GLU A O 1
ATOM 1339 N N . VAL A 1 185 ? 2.082 4.445 -31.891 1 97.06 185 VAL A N 1
ATOM 1340 C CA . VAL A 1 185 ? 0.708 4.926 -32 1 97.06 185 VAL A CA 1
ATOM 1341 C C . VAL A 1 185 ? 0.629 6.02 -33.062 1 97.06 185 VAL A C 1
ATOM 1343 O O . VAL A 1 185 ? 1.058 7.152 -32.844 1 97.06 185 VAL A O 1
ATOM 1346 N N . ASP A 1 186 ? 0.037 5.68 -34.25 1 96.5 186 ASP A N 1
ATOM 1347 C CA . ASP A 1 186 ? 0.071 6.586 -35.406 1 96.5 186 ASP A CA 1
ATOM 1348 C C . ASP A 1 186 ? -1.308 6.711 -36.031 1 96.5 186 ASP A C 1
ATOM 1350 O O . ASP A 1 186 ? -1.421 7.082 -37.219 1 96.5 186 ASP A O 1
ATOM 1354 N N . GLY A 1 187 ? -2.307 6.332 -35.281 1 96.75 187 GLY A N 1
ATOM 1355 C CA . GLY A 1 187 ? -3.672 6.48 -35.75 1 96.75 187 GLY A CA 1
ATOM 1356 C C . GLY A 1 187 ? -4.234 5.203 -36.375 1 96.75 187 GLY A C 1
ATOM 1357 O O . GLY A 1 187 ? -5.445 5.09 -36.562 1 96.75 187 GLY A O 1
ATOM 1358 N N . THR A 1 188 ? -3.357 4.199 -36.625 1 96.5 188 THR A N 1
ATOM 1359 C CA . THR A 1 188 ? -3.801 3 -37.344 1 96.5 188 THR A CA 1
ATOM 1360 C C . THR A 1 188 ? -4.117 1.88 -36.344 1 96.5 188 THR A C 1
ATOM 1362 O O . THR A 1 188 ? -4.68 0.851 -36.719 1 96.5 188 THR A O 1
ATOM 1365 N N . GLN A 1 189 ? -3.701 2.084 -35.094 1 96.19 189 GLN A N 1
ATOM 1366 C CA . GLN A 1 189 ? -3.91 1.051 -34.094 1 96.19 189 GLN A CA 1
ATOM 1367 C C . GLN A 1 189 ? -5.371 0.987 -33.656 1 96.19 189 GLN A C 1
ATOM 1369 O O . GLN A 1 189 ? -6.074 1.999 -33.688 1 96.19 189 GLN A O 1
ATOM 1374 N N . ASN A 1 190 ? -5.895 -0.188 -33.344 1 96.94 190 ASN A N 1
ATOM 1375 C CA . ASN A 1 190 ? -7.191 -0.495 -32.75 1 96.94 190 ASN A CA 1
ATOM 1376 C C . ASN A 1 190 ? -7.129 -1.754 -31.875 1 96.94 190 ASN A C 1
ATOM 1378 O O . ASN A 1 190 ? -7.477 -2.842 -32.344 1 96.94 190 ASN A O 1
ATOM 1382 N N . GLY A 1 191 ? -6.793 -1.593 -30.719 1 96.69 191 GLY A N 1
ATOM 1383 C CA . GLY A 1 191 ? -6.574 -2.723 -29.828 1 96.69 191 GLY A CA 1
ATOM 1384 C C . GLY A 1 191 ? -5.273 -2.631 -29.062 1 96.69 191 GLY A C 1
ATOM 1385 O O . GLY A 1 191 ? -4.746 -1.536 -28.844 1 96.69 191 GLY A O 1
ATOM 1386 N N . LEU A 1 192 ? -4.809 -3.75 -28.594 1 97.12 192 LEU A N 1
ATOM 1387 C CA . LEU A 1 192 ? -3.637 -3.799 -27.734 1 97.12 192 LEU A CA 1
ATOM 1388 C C . LEU A 1 192 ? -2.373 -3.441 -28.516 1 97.12 192 LEU A C 1
ATOM 1390 O O . LEU A 1 192 ? -2.096 -4.027 -29.562 1 97.12 192 LEU A O 1
ATOM 1394 N N . VAL A 1 193 ? -1.672 -2.457 -28.094 1 97.94 193 VAL A N 1
ATOM 1395 C CA . VAL A 1 193 ? -0.32 -2.145 -28.547 1 97.94 193 VAL A CA 1
ATOM 1396 C C . VAL A 1 193 ? 0.698 -2.678 -27.531 1 97.94 193 VAL A C 1
ATOM 1398 O O . VAL A 1 193 ? 0.962 -2.041 -26.516 1 97.94 193 VAL A O 1
ATOM 1401 N N . PRO A 1 194 ? 1.335 -3.783 -27.781 1 96.19 194 PRO A N 1
ATOM 1402 C CA . PRO A 1 194 ? 2.086 -4.547 -26.781 1 96.19 194 PRO A CA 1
ATOM 1403 C C . PRO A 1 194 ? 3.311 -3.799 -26.266 1 96.19 194 PRO A C 1
ATOM 1405 O O . PRO A 1 194 ? 3.746 -4.027 -25.125 1 96.19 194 PRO A O 1
ATOM 1408 N N . ILE A 1 195 ? 3.914 -2.91 -27.016 1 96.81 195 ILE A N 1
ATOM 1409 C CA . ILE A 1 195 ? 5.184 -2.324 -26.594 1 96.81 195 ILE A CA 1
ATOM 1410 C C . ILE A 1 195 ? 4.934 -0.977 -25.922 1 96.81 195 ILE A C 1
ATOM 1412 O O . ILE A 1 195 ? 5.844 -0.395 -25.328 1 96.81 195 ILE A O 1
ATOM 1416 N N . LEU A 1 196 ? 3.697 -0.383 -26.047 1 98.31 196 LEU A N 1
ATOM 1417 C CA . LEU A 1 196 ? 3.398 0.912 -25.453 1 98.31 196 LEU A CA 1
ATOM 1418 C C . LEU A 1 196 ? 3.461 0.831 -23.922 1 98.31 196 LEU A C 1
ATOM 1420 O O . LEU A 1 196 ? 2.846 -0.051 -23.328 1 98.31 196 LEU A O 1
ATOM 1424 N N . PRO A 1 197 ? 4.242 1.777 -23.25 1 98.44 197 PRO A N 1
ATOM 1425 C CA . PRO A 1 197 ? 4.336 1.698 -21.781 1 98.44 197 PRO A CA 1
ATOM 1426 C C . PRO A 1 197 ? 2.984 1.877 -21.094 1 98.44 197 PRO A C 1
ATOM 1428 O O . PRO A 1 197 ? 2.277 2.852 -21.359 1 98.44 197 PRO A O 1
ATOM 1431 N N . ALA A 1 198 ? 2.648 0.927 -20.203 1 98.69 198 ALA A N 1
ATOM 1432 C CA . ALA A 1 198 ? 1.366 0.942 -19.516 1 98.69 198 ALA A CA 1
ATOM 1433 C C . ALA A 1 198 ? 1.512 1.526 -18.109 1 98.69 198 ALA A C 1
ATOM 1435 O O . ALA A 1 198 ? 0.596 2.18 -17.609 1 98.69 198 ALA A O 1
ATOM 1436 N N . ALA A 1 199 ? 2.607 1.242 -17.438 1 98.69 199 ALA A N 1
ATOM 1437 C CA . ALA A 1 199 ? 2.896 1.748 -16.109 1 98.69 199 ALA A CA 1
ATOM 1438 C C . ALA A 1 199 ? 4.391 1.674 -15.805 1 98.69 199 ALA A C 1
ATOM 1440 O O . ALA A 1 199 ? 5.117 0.899 -16.422 1 98.69 199 ALA A O 1
ATOM 1441 N N . ALA A 1 200 ? 4.855 2.473 -14.922 1 98.69 200 ALA A N 1
ATOM 1442 C CA . ALA A 1 200 ? 6.246 2.477 -14.484 1 98.69 200 ALA A CA 1
ATOM 1443 C C . ALA A 1 200 ? 6.359 2.898 -13.023 1 98.69 200 ALA A C 1
ATOM 1445 O O . ALA A 1 200 ? 5.406 3.428 -12.445 1 98.69 200 ALA A O 1
ATOM 1446 N N . GLY A 1 201 ? 7.418 2.559 -12.414 1 98.12 201 GLY A N 1
ATOM 1447 C CA . GLY A 1 201 ? 7.641 2.969 -11.039 1 98.12 201 GLY A CA 1
ATOM 1448 C C . GLY A 1 201 ? 9.094 2.881 -10.609 1 98.12 201 GLY A C 1
ATOM 1449 O O . GLY A 1 201 ? 9.812 1.976 -11.039 1 98.12 201 GLY A O 1
ATOM 1450 N N . GLU A 1 202 ? 9.492 3.793 -9.797 1 96.44 202 GLU A N 1
ATOM 1451 C CA . GLU A 1 202 ? 10.836 3.826 -9.242 1 96.44 202 GLU A CA 1
ATOM 1452 C C . GLU A 1 202 ? 10.93 2.986 -7.973 1 96.44 202 GLU A C 1
ATOM 1454 O O . GLU A 1 202 ? 10.078 3.092 -7.09 1 96.44 202 GLU A O 1
ATOM 1459 N N . PHE A 1 203 ? 11.992 2.219 -7.801 1 97 203 PHE A N 1
ATOM 1460 C CA . PHE A 1 203 ? 12.172 1.391 -6.613 1 97 203 PHE A CA 1
ATOM 1461 C C . PHE A 1 203 ? 12.625 2.234 -5.43 1 97 203 PHE A C 1
ATOM 1463 O O . PHE A 1 203 ? 13.43 3.156 -5.586 1 97 203 PHE A O 1
ATOM 1470 N N . ASP A 1 204 ? 12.117 1.891 -4.289 1 95.88 204 ASP A N 1
ATOM 1471 C CA . ASP A 1 204 ? 12.609 2.396 -3.01 1 95.88 204 ASP A CA 1
ATOM 1472 C C . ASP A 1 204 ? 13.078 1.255 -2.111 1 95.88 204 ASP A C 1
ATOM 1474 O O . ASP A 1 204 ? 12.469 0.184 -2.092 1 95.88 204 ASP A O 1
ATOM 1478 N N . MET A 1 205 ? 14.141 1.504 -1.444 1 96.38 205 MET A N 1
ATOM 1479 C CA . MET A 1 205 ? 14.578 0.51 -0.468 1 96.38 205 MET A CA 1
ATOM 1480 C C . MET A 1 205 ? 13.578 0.394 0.676 1 96.38 205 MET A C 1
ATOM 1482 O O . MET A 1 205 ? 13.062 1.403 1.162 1 96.38 205 MET A O 1
ATOM 1486 N N . ILE A 1 206 ? 13.219 -0.795 1.063 1 95.12 206 ILE A N 1
ATOM 1487 C CA . ILE A 1 206 ? 12.289 -1.027 2.166 1 95.12 206 ILE A CA 1
ATOM 1488 C C . ILE A 1 206 ? 12.891 -2.047 3.135 1 95.12 206 ILE A C 1
ATOM 1490 O O . ILE A 1 206 ? 13.93 -2.641 2.855 1 95.12 206 ILE A O 1
ATOM 1494 N N . SER A 1 207 ? 12.25 -2.266 4.301 1 94 207 SER A N 1
ATOM 1495 C CA . SER A 1 207 ? 12.719 -3.24 5.285 1 94 207 SER A CA 1
ATOM 1496 C C . SER A 1 207 ? 12.297 -4.652 4.902 1 94 207 SER A C 1
ATOM 1498 O O . SER A 1 207 ? 11.375 -4.836 4.105 1 94 207 SER A O 1
ATOM 1500 N N . GLY A 1 208 ? 12.992 -5.621 5.461 1 94.12 208 GLY A N 1
ATOM 1501 C CA . GLY A 1 208 ? 12.609 -7.012 5.254 1 94.12 208 GLY A CA 1
ATOM 1502 C C . GLY A 1 208 ? 11.195 -7.316 5.715 1 94.12 208 GLY A C 1
ATOM 1503 O O . GLY A 1 208 ? 10.492 -8.109 5.09 1 94.12 208 GLY A O 1
ATOM 1504 N N . SER A 1 209 ? 10.844 -6.664 6.844 1 94.38 209 SER A N 1
ATOM 1505 C CA . SER A 1 209 ? 9.492 -6.863 7.363 1 94.38 209 SER A CA 1
ATOM 1506 C C . SER A 1 209 ? 8.445 -6.301 6.41 1 94.38 209 SER A C 1
ATOM 1508 O O . SER A 1 209 ? 7.387 -6.895 6.223 1 94.38 209 SER A O 1
ATOM 1510 N N . ASP A 1 210 ? 8.758 -5.133 5.832 1 92.56 210 ASP A N 1
ATOM 1511 C CA . ASP A 1 210 ? 7.84 -4.543 4.863 1 92.56 210 ASP A CA 1
ATOM 1512 C C . ASP A 1 210 ? 7.754 -5.395 3.6 1 92.56 210 ASP A C 1
ATOM 1514 O O . ASP A 1 210 ? 6.676 -5.535 3.014 1 92.56 210 ASP A O 1
ATOM 1518 N N . ALA A 1 211 ? 8.82 -5.922 3.242 1 95.38 211 ALA A N 1
ATOM 1519 C CA . ALA A 1 211 ? 8.844 -6.789 2.068 1 95.38 211 ALA A CA 1
ATOM 1520 C C . ALA A 1 211 ? 8.008 -8.047 2.297 1 95.38 211 ALA A C 1
ATOM 1522 O O . ALA A 1 211 ? 7.25 -8.461 1.417 1 95.38 211 ALA A O 1
ATOM 1523 N N . LEU A 1 212 ? 8.164 -8.648 3.48 1 94.19 212 LEU A N 1
ATOM 1524 C CA . LEU A 1 212 ? 7.375 -9.828 3.82 1 94.19 212 LEU A CA 1
ATOM 1525 C C . LEU A 1 212 ? 5.883 -9.508 3.797 1 94.19 212 LEU A C 1
ATOM 1527 O O . LEU A 1 212 ? 5.086 -10.297 3.287 1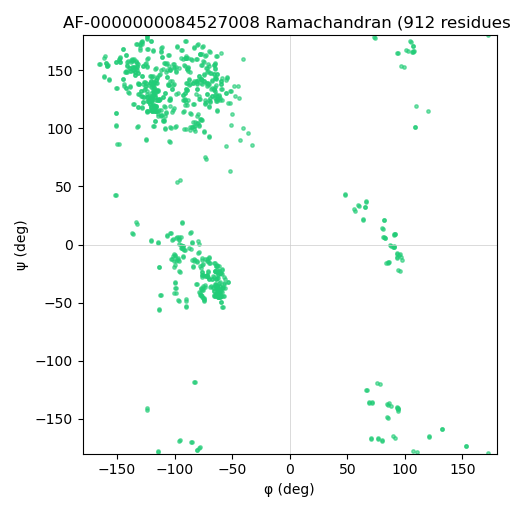 94.19 212 LEU A O 1
ATOM 1531 N N . ALA A 1 213 ? 5.488 -8.336 4.289 1 92.12 213 ALA A N 1
ATOM 1532 C CA . ALA A 1 213 ? 4.094 -7.902 4.273 1 92.12 213 ALA A CA 1
ATOM 1533 C C . ALA A 1 213 ? 3.584 -7.746 2.844 1 92.12 213 ALA A C 1
ATOM 1535 O O . ALA A 1 213 ? 2.455 -8.133 2.535 1 92.12 213 ALA A O 1
ATOM 1536 N N . ALA A 1 214 ? 4.398 -7.18 2.031 1 94.12 214 ALA A N 1
ATOM 1537 C CA . ALA A 1 214 ? 4.02 -6.996 0.632 1 94.12 214 ALA A CA 1
ATOM 1538 C C . ALA A 1 214 ? 3.787 -8.344 -0.051 1 94.12 214 ALA A C 1
ATOM 1540 O O . ALA A 1 214 ? 2.785 -8.523 -0.747 1 94.12 214 ALA A O 1
ATOM 1541 N N . ILE A 1 215 ? 4.656 -9.281 0.152 1 95.25 215 ILE A N 1
ATOM 1542 C CA . ILE A 1 215 ? 4.535 -10.602 -0.461 1 95.25 215 ILE A CA 1
ATOM 1543 C C . ILE A 1 215 ? 3.238 -11.266 -0.009 1 95.25 215 ILE A C 1
ATOM 1545 O O . ILE A 1 215 ? 2.516 -11.844 -0.821 1 95.25 215 ILE A O 1
ATOM 1549 N N . ASN A 1 216 ? 3.008 -11.164 1.248 1 93.88 216 ASN A N 1
ATOM 1550 C CA . ASN A 1 216 ? 1.773 -11.742 1.77 1 93.88 216 ASN A CA 1
ATOM 1551 C C . ASN A 1 216 ? 0.542 -11.055 1.188 1 93.88 216 ASN A C 1
ATOM 1553 O O . ASN A 1 216 ? -0.48 -11.703 0.947 1 93.88 216 ASN A O 1
ATOM 1557 N N . GLY A 1 217 ? 0.667 -9.766 0.976 1 93.19 217 GLY A N 1
ATOM 1558 C CA . GLY A 1 217 ? -0.405 -9.047 0.308 1 93.19 217 GLY A CA 1
ATOM 1559 C C . GLY A 1 217 ? -0.639 -9.508 -1.117 1 93.19 217 GLY A C 1
ATOM 1560 O O . GLY A 1 217 ? -1.783 -9.711 -1.529 1 93.19 217 GLY A O 1
ATOM 1561 N N . PHE A 1 218 ? 0.414 -9.727 -1.828 1 95.62 218 PHE A N 1
ATOM 1562 C CA . PHE A 1 218 ? 0.319 -10.219 -3.197 1 95.62 218 PHE A CA 1
ATOM 1563 C C . PHE A 1 218 ? -0.336 -11.594 -3.232 1 95.62 218 PHE A C 1
ATOM 1565 O O . PHE A 1 218 ? -1.201 -11.852 -4.07 1 95.62 218 PHE A O 1
ATOM 1572 N N . ARG A 1 219 ? 0.119 -12.414 -2.34 1 95.12 219 ARG A N 1
ATOM 1573 C CA . ARG A 1 219 ? -0.411 -13.773 -2.25 1 95.12 219 ARG A CA 1
ATOM 1574 C C . ARG A 1 219 ? -1.909 -13.758 -1.965 1 95.12 219 ARG A C 1
ATOM 1576 O O . ARG A 1 219 ? -2.674 -14.484 -2.596 1 95.12 219 ARG A O 1
ATOM 1583 N N . ALA A 1 220 ? -2.297 -12.93 -1.06 1 94.06 220 ALA A N 1
ATOM 1584 C CA . ALA A 1 220 ? -3.711 -12.789 -0.725 1 94.06 220 ALA A CA 1
ATOM 1585 C C . ALA A 1 220 ? -4.516 -12.297 -1.928 1 94.06 220 ALA A C 1
ATOM 1587 O O . ALA A 1 220 ? -5.594 -12.82 -2.215 1 94.06 220 ALA A O 1
ATOM 1588 N N . ASP A 1 221 ? -3.93 -11.359 -2.625 1 92.5 221 ASP A N 1
ATOM 1589 C CA . ASP A 1 221 ? -4.586 -10.805 -3.805 1 92.5 221 ASP A CA 1
ATOM 1590 C C . ASP A 1 221 ? -4.777 -11.875 -4.879 1 92.5 221 ASP A C 1
ATOM 1592 O O . ASP A 1 221 ? -5.754 -11.844 -5.633 1 92.5 221 ASP A O 1
ATOM 1596 N N . ALA A 1 222 ? -3.941 -12.789 -4.891 1 95.56 222 ALA A N 1
ATOM 1597 C CA . ALA A 1 222 ? -3.92 -13.781 -5.957 1 95.56 222 ALA A CA 1
ATOM 1598 C C . ALA A 1 222 ? -4.742 -15.016 -5.578 1 95.56 222 ALA A C 1
ATOM 1600 O O . ALA A 1 222 ? -4.941 -15.906 -6.402 1 95.56 222 ALA A O 1
ATOM 1601 N N . SER A 1 223 ? -5.176 -15.156 -4.359 1 95.12 223 SER A N 1
ATOM 1602 C CA . SER A 1 223 ? -5.867 -16.344 -3.879 1 95.12 223 SER A CA 1
ATOM 1603 C C . SER A 1 223 ? -7.34 -16.328 -4.277 1 95.12 223 SER A C 1
ATOM 1605 O O . SER A 1 223 ? -7.988 -15.281 -4.223 1 95.12 223 SER A O 1
ATOM 1607 N N . ASP A 1 224 ? -7.824 -17.469 -4.633 1 91.81 224 ASP A N 1
ATOM 1608 C CA . ASP A 1 224 ? -9.219 -17.625 -5.047 1 91.81 224 ASP A CA 1
ATOM 1609 C C . ASP A 1 224 ? -9.977 -18.531 -4.082 1 91.81 224 ASP A C 1
ATOM 1611 O O . ASP A 1 224 ? -9.43 -19.516 -3.592 1 91.81 224 ASP A O 1
ATOM 1615 N N . GLU A 1 225 ? -11.172 -18.25 -3.781 1 94.44 225 GLU A N 1
ATOM 1616 C CA . GLU A 1 225 ? -12.172 -19.125 -3.184 1 94.44 225 GLU A CA 1
ATOM 1617 C C . GLU A 1 225 ? -13.367 -19.312 -4.121 1 94.44 225 GLU A C 1
ATOM 1619 O O . GLU A 1 225 ? -14.234 -18.453 -4.219 1 94.44 225 GLU A O 1
ATOM 1624 N N . ILE A 1 226 ? -13.375 -20.5 -4.789 1 93.38 226 ILE A N 1
ATOM 1625 C CA . ILE A 1 226 ? -14.352 -20.656 -5.855 1 93.38 226 ILE A CA 1
ATOM 1626 C C . ILE A 1 226 ? -15.18 -21.922 -5.613 1 93.38 226 ILE A C 1
ATOM 1628 O O . ILE A 1 226 ? -14.641 -22.969 -5.25 1 93.38 226 ILE A O 1
ATOM 1632 N N . ARG A 1 227 ? -16.562 -21.984 -5.715 1 95.5 227 ARG A N 1
ATOM 1633 C CA . ARG A 1 227 ? -17.516 -23.078 -5.777 1 95.5 227 ARG A CA 1
ATOM 1634 C C . ARG A 1 227 ? -18.141 -23.172 -7.164 1 95.5 227 ARG A C 1
ATOM 1636 O O . ARG A 1 227 ? -18.969 -22.328 -7.539 1 95.5 227 ARG A O 1
ATOM 1643 N N . LEU A 1 228 ? -17.734 -24.25 -7.988 1 96.38 228 LEU A N 1
ATOM 1644 C CA . LEU A 1 228 ? -18.219 -24.406 -9.359 1 96.38 228 LEU A CA 1
ATOM 1645 C C . LEU A 1 228 ? -19.609 -25.047 -9.375 1 96.38 228 LEU A C 1
ATOM 1647 O O . LEU A 1 228 ? -20.172 -25.312 -8.312 1 96.38 228 LEU A O 1
ATOM 1651 N N . ASP A 1 229 ? -20.234 -25.094 -10.516 1 95.06 229 ASP A N 1
ATOM 1652 C CA . ASP A 1 229 ? -21.562 -25.688 -10.625 1 95.06 229 ASP A CA 1
ATOM 1653 C C . ASP A 1 229 ? -21.484 -27.203 -10.812 1 95.06 229 ASP A C 1
ATOM 1655 O O . ASP A 1 229 ? -20.438 -27.797 -10.562 1 95.06 229 ASP A O 1
ATOM 1659 N N . ASP A 1 230 ? -22.656 -27.875 -11.148 1 96.62 230 ASP A N 1
ATOM 1660 C CA . ASP A 1 230 ? -22.703 -29.344 -11.18 1 96.62 230 ASP A CA 1
ATOM 1661 C C . ASP A 1 230 ? -22.422 -29.859 -12.578 1 96.62 230 ASP A C 1
ATOM 1663 O O . ASP A 1 230 ? -22.734 -31.016 -12.898 1 96.62 230 ASP A O 1
ATOM 1667 N N . ALA A 1 231 ? -21.812 -28.969 -13.359 1 95.38 231 ALA A N 1
ATOM 1668 C CA . ALA A 1 231 ? -21.375 -29.391 -14.68 1 95.38 231 ALA A CA 1
ATOM 1669 C C . ALA A 1 231 ? -19.891 -29.766 -14.68 1 95.38 231 ALA A C 1
ATOM 1671 O O . ALA A 1 231 ? -19.234 -29.703 -13.641 1 95.38 231 ALA A O 1
ATOM 1672 N N . GLY A 1 232 ? -19.453 -30.359 -15.773 1 94.31 232 GLY A N 1
ATOM 1673 C CA . GLY A 1 232 ? -18.016 -30.516 -15.938 1 94.31 232 GLY A CA 1
ATOM 1674 C C . GLY A 1 232 ? -17.281 -29.219 -16.188 1 94.31 232 GLY A C 1
ATOM 1675 O O . GLY A 1 232 ? -17.625 -28.484 -17.125 1 94.31 232 GLY A O 1
ATOM 1676 N N . ASN A 1 233 ? -16.391 -28.891 -15.312 1 93.62 233 ASN A N 1
ATOM 1677 C CA . ASN A 1 233 ? -15.719 -27.594 -15.383 1 93.62 233 ASN A CA 1
ATOM 1678 C C . ASN A 1 233 ? -14.211 -27.766 -15.555 1 93.62 233 ASN A C 1
ATOM 1680 O O . ASN A 1 233 ? -13.648 -28.797 -15.195 1 93.62 233 ASN A O 1
ATOM 1684 N N . PHE A 1 234 ? -13.664 -26.922 -16.266 1 92.31 234 PHE A N 1
ATOM 1685 C CA . PHE A 1 234 ? -12.227 -26.688 -16.25 1 92.31 234 PHE A CA 1
ATOM 1686 C C . PHE A 1 234 ? -11.891 -25.422 -15.484 1 92.31 234 PHE A C 1
ATOM 1688 O O . PHE A 1 234 ? -12.477 -24.359 -15.727 1 92.31 234 PHE A O 1
ATOM 1695 N N . PHE A 1 235 ? -11.008 -25.469 -14.438 1 93.56 235 PHE A N 1
ATOM 1696 C CA . PHE A 1 235 ? -10.641 -24.281 -13.68 1 93.56 235 PHE A CA 1
ATOM 1697 C C . PHE A 1 235 ? -9.164 -24.328 -13.297 1 93.56 235 PHE A C 1
ATOM 1699 O O . PHE A 1 235 ? -8.656 -25.375 -12.898 1 93.56 235 PHE A O 1
ATOM 1706 N N . ASP A 1 236 ? -8.453 -23.234 -13.477 1 93.81 236 ASP A N 1
ATOM 1707 C CA . ASP A 1 236 ? -7.066 -23.047 -13.062 1 93.81 236 ASP A CA 1
ATOM 1708 C C . ASP A 1 236 ? -6.941 -21.875 -12.086 1 93.81 236 ASP A C 1
ATOM 1710 O O . ASP A 1 236 ? -7.152 -20.719 -12.469 1 93.81 236 ASP A O 1
ATOM 1714 N N . GLY A 1 237 ? -6.484 -22.109 -10.844 1 94.19 237 GLY A N 1
ATOM 1715 C CA . GLY A 1 237 ? -6.402 -21.094 -9.805 1 94.19 237 GLY A CA 1
ATOM 1716 C C . GLY A 1 237 ? -5.238 -20.141 -9.992 1 94.19 237 GLY A C 1
ATOM 1717 O O . GLY A 1 237 ? -5.242 -19.031 -9.445 1 94.19 237 GLY A O 1
ATOM 1718 N N . GLY A 1 238 ? -4.27 -20.578 -10.68 1 93.06 238 GLY A N 1
ATOM 1719 C CA . GLY A 1 238 ? -3.113 -19.734 -10.906 1 93.06 238 GLY A CA 1
ATOM 1720 C C . GLY A 1 238 ? -2.266 -19.531 -9.664 1 93.06 238 GLY A C 1
ATOM 1721 O O . GLY A 1 238 ? -1.887 -20.5 -9 1 93.06 238 GLY A O 1
ATOM 1722 N N . TYR A 1 239 ? -1.82 -18.266 -9.406 1 94 239 TYR A N 1
ATOM 1723 C CA . TYR A 1 239 ? -1.06 -17.938 -8.211 1 94 239 TYR A CA 1
ATOM 1724 C C . TYR A 1 239 ? -1.976 -17.812 -6.992 1 94 239 TYR A C 1
ATOM 1726 O O . TYR A 1 239 ? -3.189 -17.656 -7.137 1 94 239 TYR A O 1
ATOM 1734 N N . GLY A 1 240 ? -1.327 -17.859 -5.793 1 95.31 240 GLY A N 1
ATOM 1735 C CA . GLY A 1 240 ? -2.076 -17.672 -4.562 1 95.31 240 GLY A CA 1
ATOM 1736 C C . GLY A 1 240 ? -2.531 -18.984 -3.943 1 95.31 240 GLY A C 1
ATOM 1737 O O . GLY A 1 240 ? -2.465 -20.031 -4.586 1 95.31 240 GLY A O 1
ATOM 1738 N N . ASP A 1 241 ? -2.963 -18.938 -2.635 1 97 241 ASP A N 1
ATOM 1739 C CA . ASP A 1 241 ? -3.59 -20.062 -1.961 1 97 241 ASP A CA 1
ATOM 1740 C C . ASP A 1 241 ? -5.055 -20.203 -2.361 1 97 241 ASP A C 1
ATOM 1742 O O . ASP A 1 241 ? -5.926 -19.547 -1.79 1 97 241 ASP A O 1
ATOM 1746 N N . ASP A 1 242 ? -5.309 -21.172 -3.25 1 96.69 242 ASP A N 1
ATOM 1747 C CA . ASP A 1 242 ? -6.645 -21.266 -3.832 1 96.69 242 ASP A CA 1
ATOM 1748 C C . ASP A 1 242 ? -7.465 -22.359 -3.145 1 96.69 242 ASP A C 1
ATOM 1750 O O . ASP A 1 242 ? -6.934 -23.422 -2.799 1 96.69 242 ASP A O 1
ATOM 1754 N N . THR A 1 243 ? -8.695 -22.125 -2.871 1 98.19 243 THR A N 1
ATOM 1755 C CA . THR A 1 243 ? -9.68 -23.094 -2.43 1 98.19 243 THR A CA 1
ATOM 1756 C C . THR A 1 243 ? -10.742 -23.312 -3.504 1 98.19 243 THR A C 1
ATOM 1758 O O . THR A 1 243 ? -11.555 -22.438 -3.773 1 98.19 243 THR A O 1
ATOM 1761 N N . ILE A 1 244 ? -10.773 -24.531 -4.152 1 96.69 244 ILE A N 1
ATOM 1762 C CA . ILE A 1 244 ? -11.625 -24.828 -5.305 1 96.69 244 ILE A CA 1
ATOM 1763 C C . ILE A 1 244 ? -12.555 -26 -4.977 1 96.69 244 ILE A C 1
ATOM 1765 O O . ILE A 1 244 ? -12.109 -27.047 -4.535 1 96.69 244 ILE A O 1
ATOM 1769 N N . SER A 1 245 ? -13.781 -25.828 -5.168 1 98.31 245 SER A N 1
ATOM 1770 C CA . SER A 1 245 ? -14.781 -26.891 -5.035 1 98.31 245 SER A CA 1
ATOM 1771 C C . SER A 1 245 ? -15.469 -27.156 -6.363 1 98.31 245 SER A C 1
ATOM 1773 O O . SER A 1 245 ? -16.219 -26.312 -6.875 1 98.31 245 SER A O 1
ATOM 1775 N N . GLY A 1 246 ? -15.336 -28.344 -6.879 1 97.25 246 GLY A N 1
ATOM 1776 C CA . GLY A 1 246 ? -15.914 -28.734 -8.156 1 97.25 246 GLY A CA 1
ATOM 1777 C C . GLY A 1 246 ? -17.375 -29.094 -8.062 1 97.25 246 GLY A C 1
ATOM 1778 O O . GLY A 1 246 ? -18.125 -28.953 -9.039 1 97.25 246 GLY A O 1
ATOM 1779 N N . ARG A 1 247 ? -17.734 -29.656 -6.98 1 96.31 247 ARG A N 1
ATOM 1780 C CA . ARG A 1 247 ? -19.078 -30.156 -6.738 1 96.31 247 ARG A CA 1
ATOM 1781 C C . ARG A 1 247 ? -19.406 -31.328 -7.648 1 96.31 247 ARG A C 1
ATOM 1783 O O . ARG A 1 247 ? -18.656 -32.312 -7.695 1 96.31 247 ARG A O 1
ATOM 1790 N N . GLY A 1 248 ? -20.578 -31.25 -8.461 1 95.81 248 GLY A N 1
ATOM 1791 C CA . GLY A 1 248 ? -20.906 -32.344 -9.375 1 95.81 248 GLY A CA 1
ATOM 1792 C C . GLY A 1 248 ? -20.297 -32.156 -10.758 1 95.81 248 GLY A C 1
ATOM 1793 O O . GLY A 1 248 ? -19.812 -31.078 -11.094 1 95.81 248 GLY A O 1
ATOM 1794 N N . GLY A 1 249 ? -20.203 -33.219 -11.469 1 95.12 249 GLY A N 1
ATOM 1795 C CA . GLY A 1 249 ? -19.625 -33.156 -12.805 1 95.12 249 GLY A CA 1
ATOM 1796 C C . GLY A 1 249 ? -18.172 -33.594 -12.828 1 95.12 249 GLY A C 1
ATOM 1797 O O . GLY A 1 249 ? -17.484 -33.562 -11.797 1 95.12 249 GLY A O 1
ATOM 1798 N N . ALA A 1 250 ? -17.797 -34.094 -13.984 1 96.88 250 ALA A N 1
ATOM 1799 C CA . ALA A 1 250 ? -16.391 -34.438 -14.156 1 96.88 250 ALA A CA 1
ATOM 1800 C C . ALA A 1 250 ? -15.539 -33.188 -14.367 1 96.88 250 ALA A C 1
ATOM 1802 O O . ALA A 1 250 ? -15.539 -32.594 -15.453 1 96.88 250 ALA A O 1
ATOM 1803 N N . ASP A 1 251 ? -14.789 -32.844 -13.367 1 95.75 251 ASP A N 1
ATOM 1804 C CA . ASP A 1 251 ? -14.062 -31.578 -13.367 1 95.75 251 ASP A CA 1
ATOM 1805 C C . ASP A 1 251 ? -12.57 -31.797 -13.594 1 95.75 251 ASP A C 1
ATOM 1807 O O . ASP A 1 251 ? -12.031 -32.844 -13.227 1 95.75 251 ASP A O 1
ATOM 1811 N N . THR A 1 252 ? -11.906 -30.938 -14.289 1 97.25 252 THR A N 1
ATOM 1812 C CA . THR A 1 252 ? -10.453 -30.812 -14.359 1 97.25 252 THR A CA 1
ATOM 1813 C C . THR A 1 252 ? -9.992 -29.547 -13.656 1 97.25 252 THR A C 1
ATOM 1815 O O . THR A 1 252 ? -10.203 -28.438 -14.156 1 97.25 252 THR A O 1
ATOM 1818 N N . LEU A 1 253 ? -9.391 -29.656 -12.492 1 97 253 LEU A N 1
ATOM 1819 C CA . LEU A 1 253 ? -9.102 -28.531 -11.625 1 97 253 LEU A CA 1
ATOM 1820 C C . LEU A 1 253 ? -7.602 -28.422 -11.352 1 97 253 LEU A C 1
ATOM 1822 O O . LEU A 1 253 ? -6.965 -29.422 -10.984 1 97 253 LEU A O 1
ATOM 1826 N N . TYR A 1 254 ? -7.004 -27.328 -11.602 1 96.25 254 TYR A N 1
ATOM 1827 C CA . TYR A 1 254 ? -5.613 -27.016 -11.305 1 96.25 254 TYR A CA 1
ATOM 1828 C C . TYR A 1 254 ? -5.516 -26.016 -10.164 1 96.25 254 TYR A C 1
ATOM 1830 O O . TYR A 1 254 ? -6.184 -24.969 -10.188 1 96.25 254 TYR A O 1
ATOM 1838 N N . GLY A 1 255 ? -4.699 -26.297 -9.164 1 96.38 255 GLY A N 1
ATOM 1839 C CA . GLY A 1 255 ? -4.422 -25.312 -8.125 1 96.38 255 GLY A CA 1
ATOM 1840 C C . GLY A 1 255 ? -3.455 -24.234 -8.57 1 96.38 255 GLY A C 1
ATOM 1841 O O . GLY A 1 255 ? -3.67 -23.047 -8.297 1 96.38 255 GLY A O 1
ATOM 1842 N N . GLY A 1 256 ? -2.438 -24.656 -9.227 1 94.31 256 GLY A N 1
ATOM 1843 C CA . GLY A 1 256 ? -1.425 -23.719 -9.688 1 94.31 256 GLY A CA 1
ATOM 1844 C C . GLY A 1 256 ? -0.269 -23.562 -8.719 1 94.31 256 GLY A C 1
ATOM 1845 O O . GLY A 1 256 ? 0.241 -24.562 -8.188 1 94.31 256 GLY A O 1
ATOM 1846 N N . ALA A 1 257 ? 0.213 -22.328 -8.562 1 93.06 257 ALA A N 1
ATOM 1847 C CA . ALA A 1 257 ? 1.322 -22.062 -7.652 1 93.06 257 ALA A CA 1
ATOM 1848 C C . ALA A 1 257 ? 0.822 -21.844 -6.227 1 93.06 257 ALA A C 1
ATOM 1850 O O . ALA A 1 257 ? -0.361 -21.578 -6.008 1 93.06 257 ALA A O 1
ATOM 1851 N N . ASP A 1 258 ? 1.664 -22 -5.238 1 95.19 258 ASP A N 1
ATOM 1852 C CA . ASP A 1 258 ? 1.413 -21.797 -3.816 1 95.19 258 ASP A CA 1
ATOM 1853 C C . ASP A 1 258 ? 0.616 -22.953 -3.225 1 95.19 258 ASP A C 1
ATOM 1855 O O . ASP A 1 258 ? 0.69 -24.078 -3.719 1 95.19 258 ASP A O 1
ATOM 1859 N N . ASN A 1 259 ? 0.042 -22.797 -1.974 1 96.56 259 ASN A N 1
ATOM 1860 C CA . ASN A 1 259 ? -0.626 -23.891 -1.269 1 96.56 259 ASN A CA 1
ATOM 1861 C C . ASN A 1 259 ? -2.127 -23.906 -1.552 1 96.56 259 ASN A C 1
ATOM 1863 O O . ASN A 1 259 ? -2.85 -23 -1.134 1 96.56 259 ASN A O 1
ATOM 1867 N N . ASP A 1 260 ? -2.574 -24.969 -2.236 1 97.81 260 ASP A N 1
ATOM 1868 C CA . ASP A 1 260 ? -3.955 -24.984 -2.711 1 97.81 260 ASP A CA 1
ATOM 1869 C C . ASP A 1 260 ? -4.754 -26.094 -2.049 1 97.81 260 ASP A C 1
ATOM 1871 O O . ASP A 1 260 ? -4.184 -27.109 -1.635 1 97.81 260 ASP A O 1
ATOM 1875 N N . ARG A 1 261 ? -6.059 -25.984 -1.882 1 98.06 261 ARG A N 1
ATOM 1876 C CA . ARG A 1 261 ? -7.027 -27 -1.473 1 98.06 261 ARG A CA 1
ATOM 1877 C C . ARG A 1 261 ? -8.062 -27.234 -2.566 1 98.06 261 ARG A C 1
ATOM 1879 O O . ARG A 1 261 ? -8.82 -26.328 -2.92 1 98.06 261 ARG A O 1
ATOM 1886 N N . ILE A 1 262 ? -8.094 -28.391 -3.129 1 98.62 262 ILE A N 1
ATOM 1887 C CA . ILE A 1 262 ? -8.992 -28.719 -4.23 1 98.62 262 ILE A CA 1
ATOM 1888 C C . ILE A 1 262 ? -9.914 -29.875 -3.818 1 98.62 262 ILE A C 1
ATOM 1890 O O . ILE A 1 262 ? -9.453 -30.922 -3.363 1 98.62 262 ILE A O 1
ATOM 1894 N N . ASP A 1 263 ? -11.156 -29.672 -3.916 1 98.69 263 ASP A N 1
ATOM 1895 C CA . ASP A 1 263 ? -12.203 -30.672 -3.734 1 98.69 263 ASP A CA 1
ATOM 1896 C C . ASP A 1 263 ? -12.914 -30.969 -5.051 1 98.69 263 ASP A C 1
ATOM 1898 O O . ASP A 1 263 ? -13.648 -30.125 -5.57 1 98.69 263 ASP A O 1
ATOM 1902 N N . GLY A 1 264 ? -12.812 -32.156 -5.535 1 98.19 264 GLY A N 1
ATOM 1903 C CA . GLY A 1 264 ? -13.422 -32.531 -6.809 1 98.19 264 GLY A CA 1
ATOM 1904 C C . GLY A 1 264 ? -14.922 -32.719 -6.719 1 98.19 264 GLY A C 1
ATOM 1905 O O . GLY A 1 264 ? -15.656 -32.344 -7.641 1 98.19 264 GLY A O 1
ATOM 1906 N N . GLY A 1 265 ? -15.312 -33.219 -5.617 1 97.69 265 GLY A N 1
ATOM 1907 C CA . GLY A 1 265 ? -16.734 -33.531 -5.461 1 97.69 265 GLY A CA 1
ATOM 1908 C C . GLY A 1 265 ? -17.125 -34.906 -5.992 1 97.69 265 GLY A C 1
ATOM 1909 O O . GLY A 1 265 ? -16.438 -35.906 -5.711 1 97.69 265 GLY A O 1
ATOM 1910 N N . SER A 1 266 ? -18.297 -34.969 -6.68 1 97.56 266 SER A N 1
ATOM 1911 C CA . SER A 1 266 ? -18.734 -36.25 -7.227 1 97.56 266 SER A CA 1
ATOM 1912 C C . SER A 1 266 ? -18.297 -36.406 -8.672 1 97.56 266 SER A C 1
ATOM 1914 O O . SER A 1 266 ? -17.844 -35.438 -9.305 1 97.56 266 SER A O 1
ATOM 1916 N N . ASN A 1 267 ? -18.391 -37.594 -9.234 1 95.94 267 ASN A N 1
ATOM 1917 C CA . ASN A 1 267 ? -18 -37.969 -10.586 1 95.94 267 ASN A CA 1
ATOM 1918 C C . ASN A 1 267 ? -16.484 -38.062 -10.734 1 95.94 267 ASN A C 1
ATOM 1920 O O . ASN A 1 267 ? -15.758 -38.031 -9.742 1 95.94 267 ASN A O 1
ATOM 1924 N N . ASN A 1 268 ? -16.062 -38.438 -11.891 1 96.75 268 ASN A N 1
ATOM 1925 C CA . ASN A 1 268 ? -14.641 -38.656 -12.141 1 96.75 268 ASN A CA 1
ATOM 1926 C C . ASN A 1 268 ? -13.914 -37.312 -12.383 1 96.75 268 ASN A C 1
ATOM 1928 O O . ASN A 1 268 ? -14.078 -36.688 -13.43 1 96.75 268 ASN A O 1
ATOM 1932 N N . ASP A 1 269 ? -13.039 -36.969 -11.414 1 96.38 269 ASP A N 1
ATOM 1933 C CA . ASP A 1 269 ? -12.359 -35.656 -11.469 1 96.38 269 ASP A CA 1
ATOM 1934 C C . ASP A 1 269 ? -10.867 -35.844 -11.734 1 96.38 269 ASP A C 1
ATOM 1936 O O . ASP A 1 269 ? -10.297 -36.906 -11.43 1 96.38 269 ASP A O 1
ATOM 1940 N N . MET A 1 270 ? -10.234 -34.938 -12.367 1 97.62 270 MET A N 1
ATOM 1941 C CA . MET A 1 270 ? -8.789 -34.781 -12.477 1 97.62 270 MET A CA 1
ATOM 1942 C C . MET A 1 270 ? -8.289 -33.594 -11.688 1 97.62 270 MET A C 1
ATOM 1944 O O . MET A 1 270 ? -8.625 -32.438 -12.016 1 97.62 270 MET A O 1
ATOM 1948 N N . LEU A 1 271 ? -7.59 -33.812 -10.648 1 98.25 271 LEU A N 1
ATOM 1949 C CA . LEU A 1 271 ? -7.129 -32.781 -9.742 1 98.25 271 LEU A CA 1
ATOM 1950 C C . LEU A 1 271 ? -5.609 -32.656 -9.781 1 98.25 271 LEU A C 1
ATOM 1952 O O . LEU A 1 271 ? -4.895 -33.625 -9.609 1 98.25 271 LEU A O 1
ATOM 1956 N N . PHE A 1 272 ? -5.113 -31.5 -10.055 1 97.94 272 PHE A N 1
ATOM 1957 C CA . PHE A 1 272 ? -3.688 -31.203 -10.102 1 97.94 272 PHE A CA 1
ATOM 1958 C C . PHE A 1 272 ? -3.338 -30.094 -9.109 1 97.94 272 PHE A C 1
ATOM 1960 O O . PHE A 1 272 ? -3.83 -28.969 -9.219 1 97.94 272 PHE A O 1
ATOM 1967 N N . GLY A 1 273 ? -2.469 -30.328 -8.172 1 97.25 273 GLY A N 1
ATOM 1968 C CA . GLY A 1 273 ? -2.131 -29.375 -7.137 1 97.25 273 GLY A CA 1
ATOM 1969 C C . GLY A 1 273 ? -1.195 -28.281 -7.617 1 97.25 273 GLY A C 1
ATOM 1970 O O . GLY A 1 273 ? -1.398 -27.109 -7.316 1 97.25 273 GLY A O 1
ATOM 1971 N N . GLY A 1 274 ? -0.202 -28.688 -8.359 1 94.12 274 GLY A N 1
ATOM 1972 C CA . GLY A 1 274 ? 0.807 -27.734 -8.805 1 94.12 274 GLY A CA 1
ATOM 1973 C C . GLY A 1 274 ? 2.01 -27.672 -7.883 1 94.12 274 GLY A C 1
ATOM 1974 O O . GLY A 1 274 ? 2.525 -28.703 -7.449 1 94.12 274 GLY A O 1
ATOM 1975 N N . SER A 1 275 ? 2.518 -26.438 -7.676 1 92.38 275 SER A N 1
ATOM 1976 C CA . SER A 1 275 ? 3.711 -26.312 -6.844 1 92.38 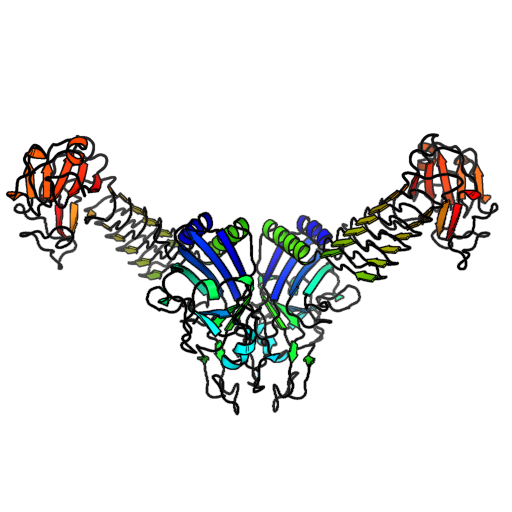275 SER A CA 1
ATOM 1977 C C . SER A 1 275 ? 3.344 -26.047 -5.391 1 92.38 275 SER A C 1
ATOM 1979 O O . SER A 1 275 ? 2.229 -25.609 -5.094 1 92.38 275 SER A O 1
ATOM 1981 N N . GLU A 1 276 ? 4.25 -26.312 -4.508 1 93.5 276 GLU A N 1
ATOM 1982 C CA . GLU A 1 276 ? 4.156 -26.125 -3.064 1 93.5 276 GLU A CA 1
ATOM 1983 C C . GLU A 1 276 ? 3.199 -27.125 -2.438 1 93.5 276 GLU A C 1
ATOM 1985 O O . GLU A 1 276 ? 2.998 -28.219 -2.977 1 93.5 276 GLU A O 1
ATOM 1990 N N . ARG A 1 277 ? 2.795 -26.922 -1.163 1 96.12 277 ARG A N 1
ATOM 1991 C CA . ARG A 1 277 ? 2.037 -27.906 -0.418 1 96.12 277 ARG A CA 1
ATOM 1992 C C . ARG A 1 277 ? 0.549 -27.828 -0.739 1 96.12 277 ARG A C 1
ATOM 1994 O O . ARG A 1 277 ? -0.082 -26.797 -0.5 1 96.12 277 ARG A O 1
ATOM 2001 N N . ASP A 1 278 ? -0.002 -28.922 -1.234 1 98 278 ASP A N 1
ATOM 2002 C CA . ASP A 1 278 ? -1.397 -28.922 -1.662 1 98 278 ASP A CA 1
ATOM 2003 C C . ASP A 1 278 ? -2.193 -30.016 -0.95 1 98 278 ASP A C 1
ATOM 2005 O O . ASP A 1 278 ? -1.625 -31 -0.492 1 98 278 ASP A O 1
ATOM 2009 N N . ALA A 1 279 ? -3.473 -29.797 -0.805 1 98.81 279 ALA A N 1
ATOM 2010 C CA . ALA A 1 279 ? -4.434 -30.781 -0.325 1 98.81 279 ALA A CA 1
ATOM 2011 C C . ALA A 1 279 ? -5.512 -31.062 -1.369 1 98.81 279 ALA A C 1
ATOM 2013 O O . ALA A 1 279 ? -6.285 -30.156 -1.721 1 98.81 279 ALA A O 1
ATOM 2014 N N . LEU A 1 280 ? -5.555 -32.281 -1.885 1 98.81 280 LEU A N 1
ATOM 2015 C CA . LEU A 1 280 ? -6.508 -32.656 -2.922 1 98.81 280 LEU A CA 1
ATOM 2016 C C . LEU A 1 280 ? -7.484 -33.688 -2.398 1 98.81 280 LEU A C 1
ATOM 2018 O O . LEU A 1 280 ? -7.078 -34.688 -1.776 1 98.81 280 LEU A O 1
ATOM 2022 N N . TYR A 1 281 ? -8.727 -33.5 -2.639 1 98.81 281 TYR A N 1
ATOM 2023 C CA . TYR A 1 281 ? -9.797 -34.406 -2.252 1 98.81 281 TYR A CA 1
ATOM 2024 C C . TYR A 1 281 ? -10.609 -34.844 -3.469 1 98.81 281 TYR A C 1
ATOM 2026 O O . TYR A 1 281 ? -11.312 -34.031 -4.07 1 98.81 281 TYR A O 1
ATOM 2034 N N . GLY A 1 282 ? -10.57 -36.094 -3.799 1 98.44 282 GLY A N 1
ATOM 2035 C CA . GLY A 1 282 ? -11.383 -36.594 -4.898 1 98.44 282 GLY A CA 1
ATOM 2036 C C . GLY A 1 282 ? -12.852 -36.719 -4.547 1 98.44 282 GLY A C 1
ATOM 2037 O O . GLY A 1 282 ? -13.719 -36.344 -5.328 1 98.44 282 GLY A O 1
ATOM 2038 N N . ARG A 1 283 ? -13.102 -37.281 -3.416 1 98 283 ARG A N 1
ATOM 2039 C CA . ARG A 1 283 ? -14.422 -37.562 -2.889 1 98 283 ARG A CA 1
ATOM 2040 C C . ARG A 1 283 ? -15 -38.812 -3.553 1 98 283 ARG A C 1
ATOM 2042 O O . ARG A 1 283 ? -14.445 -39.906 -3.432 1 98 283 ARG A O 1
ATOM 2049 N N . SER A 1 284 ? -16.172 -38.719 -4.266 1 98.06 284 SER A N 1
ATOM 2050 C CA . SER A 1 284 ? -16.703 -39.906 -4.93 1 98.06 284 SER A CA 1
ATOM 2051 C C . SER A 1 284 ? -16.375 -39.906 -6.418 1 98.06 284 SER A C 1
ATOM 2053 O O . SER A 1 284 ? -16.25 -38.812 -7.027 1 98.06 284 SER A O 1
ATOM 2055 N N . GLY A 1 285 ? -16.281 -41.094 -6.988 1 97 285 GLY A N 1
ATOM 2056 C CA . GLY A 1 285 ? -15.898 -41.25 -8.383 1 97 285 GLY A CA 1
ATOM 2057 C C . GLY A 1 285 ? -14.492 -41.781 -8.57 1 97 285 GLY A C 1
ATOM 2058 O O . GLY A 1 285 ? -13.742 -41.906 -7.598 1 97 285 GLY A O 1
ATOM 2059 N N . ASN A 1 286 ? -14.18 -42.219 -9.797 1 96.56 286 ASN A N 1
ATOM 2060 C CA . ASN A 1 286 ? -12.812 -42.594 -10.125 1 96.56 286 ASN A CA 1
ATOM 2061 C C . ASN A 1 286 ? -11.969 -41.375 -10.477 1 96.56 286 ASN A C 1
ATOM 2063 O O . ASN A 1 286 ? -12.016 -40.875 -11.609 1 96.56 286 ASN A O 1
ATOM 2067 N N . ASP A 1 287 ? -11.164 -40.969 -9.523 1 96.38 287 ASP A N 1
ATOM 2068 C CA . ASP A 1 287 ? -10.492 -39.688 -9.641 1 96.38 287 ASP A CA 1
ATOM 2069 C C . ASP A 1 287 ? -9 -39.844 -9.93 1 96.38 287 ASP A C 1
ATOM 2071 O O . ASP A 1 287 ? -8.414 -40.875 -9.578 1 96.38 287 ASP A O 1
ATOM 2075 N N . LEU A 1 288 ? -8.43 -38.938 -10.641 1 95.44 288 LEU A N 1
ATOM 2076 C CA . LEU A 1 288 ? -6.988 -38.75 -10.766 1 95.44 288 LEU A CA 1
ATOM 2077 C C . LEU A 1 288 ? -6.492 -37.625 -9.891 1 95.44 288 LEU A C 1
ATOM 2079 O O . LEU A 1 288 ? -6.957 -36.469 -10.023 1 95.44 288 LEU A O 1
ATOM 2083 N N . LEU A 1 289 ? -5.633 -37.906 -8.938 1 98.31 289 LEU A N 1
ATOM 2084 C CA . LEU A 1 289 ? -5.059 -36.906 -8.062 1 98.31 289 LEU A CA 1
ATOM 2085 C C . LEU A 1 289 ? -3.547 -36.812 -8.242 1 98.31 289 LEU A C 1
ATOM 2087 O O . LEU A 1 289 ? -2.83 -37.781 -7.992 1 98.31 289 LEU A O 1
ATOM 2091 N N . VAL A 1 290 ? -3.107 -35.688 -8.711 1 97.31 290 VAL A N 1
ATOM 2092 C CA . VAL A 1 290 ? -1.685 -35.438 -8.914 1 97.31 290 VAL A CA 1
ATOM 2093 C C . VAL A 1 290 ? -1.237 -34.25 -8.047 1 97.31 290 VAL A C 1
ATOM 2095 O O . VAL A 1 290 ? -1.702 -33.125 -8.227 1 97.31 290 VAL A O 1
ATOM 2098 N N . GLY A 1 291 ? -0.32 -34.469 -7.184 1 97.06 291 GLY A N 1
ATOM 2099 C CA . GLY A 1 291 ? 0.111 -33.469 -6.238 1 97.06 291 GLY A CA 1
ATOM 2100 C C . GLY A 1 291 ? 0.983 -32.375 -6.867 1 97.06 291 GLY A C 1
ATOM 2101 O O . GLY A 1 291 ? 0.75 -31.188 -6.672 1 97.06 291 GLY A O 1
ATOM 2102 N N . GLY A 1 292 ? 1.929 -32.781 -7.609 1 93.69 292 GLY A N 1
ATOM 2103 C CA . GLY A 1 292 ? 2.914 -31.859 -8.164 1 93.69 292 GLY A CA 1
ATOM 2104 C C . GLY A 1 292 ? 4.16 -31.75 -7.305 1 93.69 292 GLY A C 1
ATOM 2105 O O . GLY A 1 292 ? 4.699 -32.75 -6.836 1 93.69 292 GLY A O 1
ATOM 2106 N N . ASP A 1 293 ? 4.684 -30.516 -7.219 1 92 293 ASP A N 1
ATOM 2107 C CA . ASP A 1 293 ? 5.84 -30.281 -6.355 1 92 293 ASP A CA 1
ATOM 2108 C C . ASP A 1 293 ? 5.402 -29.938 -4.934 1 92 293 ASP A C 1
ATOM 2110 O O . ASP A 1 293 ? 4.352 -29.328 -4.734 1 92 293 ASP A O 1
ATOM 2114 N N . GLY A 1 294 ? 6.254 -30.328 -3.975 1 92.62 294 GLY A N 1
ATOM 2115 C CA . GLY A 1 294 ? 5.945 -30.062 -2.58 1 92.62 294 GLY A CA 1
ATOM 2116 C C . GLY A 1 294 ? 5.406 -31.266 -1.845 1 92.62 294 GLY A C 1
ATOM 2117 O O . GLY A 1 294 ? 5.156 -32.312 -2.457 1 92.62 294 GLY A O 1
ATOM 2118 N N . ASP A 1 295 ? 5.348 -31.172 -0.483 1 96.88 295 ASP A N 1
ATOM 2119 C CA . ASP A 1 295 ? 4.75 -32.219 0.327 1 96.88 295 ASP A CA 1
ATOM 2120 C C . ASP A 1 295 ? 3.227 -32.125 0.334 1 96.88 295 ASP A C 1
ATOM 2122 O O . ASP A 1 295 ? 2.658 -31.312 1.07 1 96.88 295 ASP A O 1
ATOM 2126 N N . ASP A 1 296 ? 2.598 -33.031 -0.417 1 98.06 296 ASP A N 1
ATOM 2127 C CA . ASP A 1 296 ? 1.166 -32.906 -0.67 1 98.06 296 ASP A CA 1
ATOM 2128 C C . ASP A 1 296 ? 0.375 -33.938 0.123 1 98.06 296 ASP A C 1
ATOM 2130 O O . ASP A 1 296 ? 0.93 -34.938 0.558 1 98.06 296 ASP A O 1
ATOM 2134 N N . ALA A 1 297 ? -0.878 -33.656 0.366 1 98.75 297 ALA A N 1
ATOM 2135 C CA . ALA A 1 297 ? -1.844 -34.594 0.934 1 98.75 297 ALA A CA 1
ATOM 2136 C C . ALA A 1 297 ? -2.961 -34.875 -0.06 1 98.75 297 ALA A C 1
ATOM 2138 O O . ALA A 1 297 ? -3.725 -34 -0.438 1 98.75 297 ALA A O 1
ATOM 2139 N N . LEU A 1 298 ? -3.043 -36.156 -0.52 1 98.81 298 LEU A N 1
ATOM 2140 C CA . LEU A 1 298 ? -4.027 -36.562 -1.513 1 98.81 298 LEU A CA 1
ATOM 2141 C C . LEU A 1 298 ? -5 -37.594 -0.919 1 98.81 298 LEU A C 1
ATOM 2143 O O . LEU A 1 298 ? -4.582 -38.594 -0.349 1 98.81 298 LEU A O 1
ATOM 2147 N N . PHE A 1 299 ? -6.242 -37.25 -1.019 1 98.81 299 PHE A N 1
ATOM 2148 C CA . PHE A 1 299 ? -7.316 -38.125 -0.518 1 98.81 299 PHE A CA 1
ATOM 2149 C C . PHE A 1 299 ? -8.258 -38.5 -1.646 1 98.81 299 PHE A C 1
ATOM 2151 O O . PHE A 1 299 ? -8.977 -37.688 -2.189 1 98.81 299 PHE A O 1
ATOM 2158 N N . GLY A 1 300 ? -8.328 -39.812 -1.956 1 98.44 300 GLY A N 1
ATOM 2159 C CA . GLY A 1 300 ? -9.141 -40.25 -3.072 1 98.44 300 GLY A CA 1
ATOM 2160 C C . GLY A 1 300 ? -10.625 -40.312 -2.75 1 98.44 300 GLY A C 1
ATOM 2161 O O . GLY A 1 300 ? -11.453 -39.875 -3.555 1 98.44 300 GLY A O 1
ATOM 2162 N N . GLY A 1 301 ? -10.953 -40.781 -1.609 1 98 301 GLY A N 1
ATOM 2163 C CA . GLY A 1 301 ? -12.352 -41 -1.268 1 98 301 GLY A CA 1
ATOM 2164 C C . GLY A 1 301 ? -12.867 -42.375 -1.726 1 98 301 GLY A C 1
ATOM 2165 O O . GLY A 1 301 ? -12.227 -43.406 -1.486 1 98 301 GLY A O 1
ATOM 2166 N N . SER A 1 302 ? -14.125 -42.375 -2.322 1 98.12 302 SER A N 1
ATOM 2167 C CA . SER A 1 302 ? -14.656 -43.625 -2.854 1 98.12 302 SER A CA 1
ATOM 2168 C C . SER A 1 302 ? -14.445 -43.719 -4.359 1 98.12 302 SER A C 1
ATOM 2170 O O . SER A 1 302 ? -14.406 -42.688 -5.055 1 98.12 302 SER A O 1
ATOM 2172 N N . GLY A 1 303 ? -14.359 -44.938 -4.84 1 97.06 303 GLY A N 1
ATOM 2173 C CA . GLY A 1 303 ? -14.078 -45.156 -6.25 1 97.06 303 GLY A CA 1
ATOM 2174 C C . GLY A 1 303 ? -12.672 -45.656 -6.504 1 97.06 303 GLY A C 1
ATOM 2175 O O . GLY A 1 303 ? -11.883 -45.812 -5.57 1 97.06 303 GLY A O 1
ATOM 2176 N N . ASP A 1 304 ? -12.406 -46.062 -7.742 1 96.38 304 ASP A N 1
ATOM 2177 C CA . ASP A 1 304 ? -11.07 -46.469 -8.148 1 96.38 304 ASP A CA 1
ATOM 2178 C C . ASP A 1 304 ? -10.211 -45.281 -8.555 1 96.38 304 ASP A C 1
ATOM 2180 O O . ASP A 1 304 ? -10.312 -44.781 -9.68 1 96.38 304 ASP A O 1
ATOM 2184 N N . ASP A 1 305 ? -9.352 -44.906 -7.605 1 96.38 305 ASP A N 1
ATOM 2185 C CA . ASP A 1 305 ? -8.617 -43.656 -7.785 1 96.38 305 ASP A CA 1
ATOM 2186 C C . ASP A 1 305 ? -7.168 -43.906 -8.188 1 96.38 305 ASP A C 1
ATOM 2188 O O . ASP A 1 305 ? -6.617 -44.969 -7.875 1 96.38 305 ASP A O 1
ATOM 2192 N N . ILE A 1 306 ? -6.574 -43 -8.906 1 94.81 306 ILE A N 1
ATOM 2193 C CA . ILE A 1 306 ? -5.168 -43.031 -9.289 1 94.81 306 ILE A CA 1
ATOM 2194 C C . ILE A 1 306 ? -4.422 -41.844 -8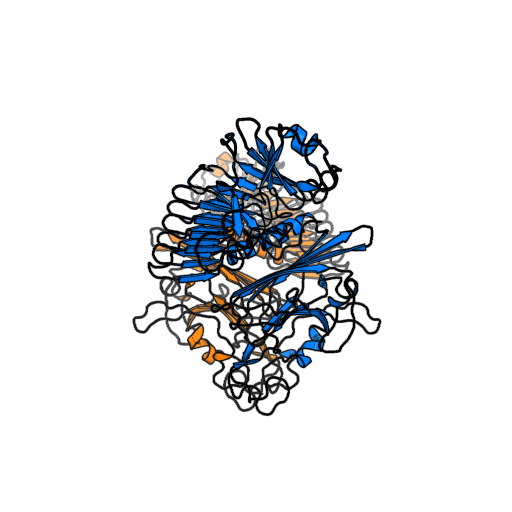.633 1 94.81 306 ILE A C 1
ATOM 2196 O O . ILE A 1 306 ? -4.895 -40.719 -8.656 1 94.81 306 ILE A O 1
ATOM 2200 N N . PHE A 1 307 ? -3.262 -42.188 -8.023 1 96.69 307 PHE A N 1
ATOM 2201 C CA . PHE A 1 307 ? -2.488 -41.219 -7.285 1 96.69 307 PHE A CA 1
ATOM 2202 C C . PHE A 1 307 ? -1.111 -41.031 -7.914 1 96.69 307 PHE A C 1
ATOM 2204 O O . PHE A 1 307 ? -0.443 -42 -8.258 1 96.69 307 PHE A O 1
ATOM 2211 N N . GLY A 1 308 ? -0.695 -39.781 -8.062 1 95.06 308 GLY A N 1
ATOM 2212 C CA . GLY A 1 308 ? 0.687 -39.375 -8.273 1 95.06 308 GLY A CA 1
ATOM 2213 C C . GLY A 1 308 ? 1.122 -38.219 -7.375 1 95.06 308 GLY A C 1
ATOM 2214 O O . GLY A 1 308 ? 0.786 -37.062 -7.625 1 95.06 308 GLY A O 1
ATOM 2215 N N . GLY A 1 309 ? 1.778 -38.531 -6.414 1 95.12 309 GLY A N 1
ATOM 2216 C CA . GLY A 1 309 ? 2.307 -37.469 -5.559 1 95.12 309 GLY A CA 1
ATOM 2217 C C . GLY A 1 309 ? 3.34 -36.594 -6.246 1 95.12 309 GLY A C 1
ATOM 2218 O O . GLY A 1 309 ? 3.34 -35.375 -6.082 1 95.12 309 GLY A O 1
ATOM 2219 N N . LEU A 1 310 ? 4.234 -37.219 -6.973 1 93.31 310 LEU A N 1
ATOM 2220 C CA . LEU A 1 310 ? 5.359 -36.625 -7.684 1 93.31 310 LEU A CA 1
ATOM 2221 C C . LEU A 1 310 ? 6.398 -36.094 -6.707 1 93.31 310 LEU A C 1
ATOM 2223 O O . LEU A 1 310 ? 6.793 -36.781 -5.77 1 93.31 310 LEU A O 1
ATOM 2227 N N . LEU A 1 311 ? 6.93 -34.906 -6.902 1 91.62 311 LEU A N 1
ATOM 2228 C CA . LEU A 1 311 ? 8.062 -34.469 -6.094 1 91.62 311 LEU A CA 1
ATOM 2229 C C . LEU A 1 311 ? 7.621 -34.094 -4.684 1 91.62 311 LEU A C 1
ATOM 2231 O O . LEU A 1 311 ? 6.562 -33.5 -4.504 1 91.62 311 LEU A O 1
ATOM 2235 N N . GLY A 1 312 ? 8.469 -34.469 -3.707 1 94.38 312 GLY A N 1
ATOM 2236 C CA . GLY A 1 312 ? 8.18 -34.188 -2.307 1 94.38 312 GLY A CA 1
ATOM 2237 C C . GLY A 1 312 ? 7.754 -35.438 -1.53 1 94.38 312 GLY A C 1
ATOM 2238 O O . GLY A 1 312 ? 7.562 -36.5 -2.111 1 94.38 312 GLY A O 1
ATOM 2239 N N . ASP A 1 313 ? 7.738 -35.375 -0.191 1 97.06 313 ASP A N 1
ATOM 2240 C CA . ASP A 1 313 ? 7.227 -36.438 0.668 1 97.06 313 ASP A CA 1
ATOM 2241 C C . ASP A 1 313 ? 5.719 -36.281 0.875 1 97.06 313 ASP A C 1
ATOM 2243 O O . ASP A 1 313 ? 5.273 -35.562 1.764 1 97.06 313 ASP A O 1
ATOM 2247 N N . ASP A 1 314 ? 5.004 -37.094 0.121 1 97.88 314 ASP A N 1
ATOM 2248 C CA . ASP A 1 314 ? 3.557 -36.906 0.024 1 97.88 314 ASP A CA 1
ATOM 2249 C C . ASP A 1 314 ? 2.82 -37.906 0.897 1 97.88 314 ASP A C 1
ATOM 2251 O O . ASP A 1 314 ? 3.363 -38.969 1.223 1 97.88 314 ASP A O 1
ATOM 2255 N N . ARG A 1 315 ? 1.601 -37.562 1.304 1 98.06 315 ARG A N 1
ATOM 2256 C CA . ARG A 1 315 ? 0.674 -38.469 1.998 1 98.06 315 ARG A CA 1
ATOM 2257 C C . ARG A 1 315 ? -0.489 -38.844 1.094 1 98.06 315 ARG A C 1
ATOM 2259 O O . ARG A 1 315 ? -1.269 -38 0.668 1 98.06 315 ARG A O 1
ATOM 2266 N N . LEU A 1 316 ? -0.582 -40.125 0.854 1 98.81 316 LEU A N 1
ATOM 2267 C CA . LEU A 1 316 ? -1.595 -40.656 -0.052 1 98.81 316 LEU A CA 1
ATOM 2268 C C . LEU A 1 316 ? -2.578 -41.562 0.694 1 98.81 316 LEU A C 1
ATOM 2270 O O . LEU A 1 316 ? -2.174 -42.5 1.357 1 98.81 316 LEU A O 1
ATOM 2274 N N . THR A 1 317 ? -3.795 -41.156 0.661 1 98.75 317 THR A N 1
ATOM 2275 C CA . THR A 1 317 ? -4.883 -41.969 1.223 1 98.75 317 THR A CA 1
ATOM 2276 C C . THR A 1 317 ? -5.898 -42.312 0.144 1 98.75 317 THR A C 1
ATOM 2278 O O . THR A 1 317 ? -6.602 -41.438 -0.376 1 98.75 317 THR A O 1
ATOM 2281 N N . GLY A 1 318 ? -6.039 -43.625 -0.157 1 98 318 GLY A N 1
ATOM 2282 C CA . GLY A 1 318 ? -6.906 -44.062 -1.243 1 98 318 GLY A CA 1
ATOM 2283 C C . GLY A 1 318 ? -8.383 -43.969 -0.899 1 98 318 GLY A C 1
ATOM 2284 O O . GLY A 1 318 ? -9.18 -43.438 -1.677 1 98 318 GLY A O 1
ATOM 2285 N N . GLY A 1 319 ? -8.727 -44.438 0.244 1 97.88 319 GLY A N 1
ATOM 2286 C CA . GLY A 1 319 ? -10.125 -44.656 0.587 1 97.88 319 GLY A CA 1
ATOM 2287 C C . GLY A 1 319 ? -10.68 -45.969 0.112 1 97.88 319 GLY A C 1
ATOM 2288 O O . GLY A 1 319 ? -9.961 -46.969 0.081 1 97.88 319 GLY A O 1
ATOM 2289 N N . SER A 1 320 ? -11.961 -46.031 -0.207 1 97.69 320 SER A N 1
ATOM 2290 C CA . SER A 1 320 ? -12.555 -47.281 -0.676 1 97.69 320 SER A CA 1
ATOM 2291 C C . SER A 1 320 ? -12.43 -47.406 -2.189 1 97.69 320 SER A C 1
ATOM 2293 O O . SER A 1 320 ? -12.359 -46.406 -2.906 1 97.69 320 SER A O 1
ATOM 2295 N N . GLY A 1 321 ? -12.383 -48.656 -2.662 1 96.88 321 GLY A N 1
ATOM 2296 C CA . GLY A 1 321 ? -12.234 -48.938 -4.082 1 96.88 321 GLY A CA 1
ATOM 2297 C C . GLY A 1 321 ? -10.852 -49.406 -4.453 1 96.88 321 GLY A C 1
ATOM 2298 O O . GLY A 1 321 ? -9.961 -49.469 -3.602 1 96.88 321 GLY A O 1
ATOM 2299 N N . ARG A 1 322 ? -10.68 -49.781 -5.668 1 96.44 322 ARG A N 1
ATOM 2300 C CA . ARG A 1 322 ? -9.391 -50.219 -6.184 1 96.44 322 ARG A CA 1
ATOM 2301 C C . ARG A 1 322 ? -8.516 -49.062 -6.574 1 96.44 322 ARG A C 1
ATOM 2303 O O . ARG A 1 322 ? -8.609 -48.531 -7.691 1 96.44 322 ARG A O 1
ATOM 2310 N N . ASP A 1 323 ? -7.633 -48.75 -5.625 1 96.12 323 ASP A N 1
ATOM 2311 C CA . ASP A 1 323 ? -6.812 -47.562 -5.832 1 96.12 323 ASP A CA 1
ATOM 2312 C C . ASP A 1 323 ? -5.434 -47.938 -6.371 1 96.12 323 ASP A C 1
ATOM 2314 O O . ASP A 1 323 ? -4.898 -49 -6.043 1 96.12 323 ASP A O 1
ATOM 2318 N N . GLU A 1 324 ? -4.875 -47.062 -7.148 1 95.69 324 GLU A N 1
ATOM 2319 C CA . GLU A 1 324 ? -3.561 -47.25 -7.754 1 95.69 324 GLU A CA 1
ATOM 2320 C C . GLU A 1 324 ? -2.605 -46.125 -7.367 1 95.69 324 GLU A C 1
ATOM 2322 O O . GLU A 1 324 ? -2.896 -44.938 -7.598 1 95.69 324 GLU A O 1
ATOM 2327 N N . PHE A 1 325 ? -1.451 -46.469 -6.777 1 97.31 325 PHE A N 1
ATOM 2328 C CA . PHE A 1 325 ? -0.455 -45.5 -6.336 1 97.31 325 PHE A CA 1
ATOM 2329 C C . PHE A 1 325 ? 0.764 -45.531 -7.25 1 97.31 325 PHE A C 1
ATOM 2331 O O . PHE A 1 325 ? 1.516 -46.5 -7.27 1 97.31 325 PHE A O 1
ATOM 2338 N N . HIS A 1 326 ? 0.949 -44.406 -7.973 1 94.56 326 HIS A N 1
ATOM 2339 C CA . HIS A 1 326 ? 2.012 -44.344 -8.969 1 94.56 326 HIS A CA 1
ATOM 2340 C C . HIS A 1 326 ? 3.312 -43.844 -8.344 1 94.56 326 HIS A C 1
ATOM 2342 O O . HIS A 1 326 ? 3.318 -42.844 -7.609 1 94.56 326 HIS A O 1
ATOM 2348 N N . PHE A 1 327 ? 4.383 -44.562 -8.664 1 94.88 327 PHE A N 1
ATOM 2349 C CA . PHE A 1 327 ? 5.691 -44.156 -8.156 1 94.88 327 PHE A CA 1
ATOM 2350 C C . PHE A 1 327 ? 6.75 -44.25 -9.25 1 94.88 327 PHE A C 1
ATOM 2352 O O . PHE A 1 327 ? 6.57 -45 -10.219 1 94.88 327 PHE A O 1
ATOM 2359 N N . ASP A 1 328 ? 7.723 -43.469 -9.117 1 92.06 328 ASP A N 1
ATOM 2360 C CA . ASP A 1 328 ? 9.016 -43.594 -9.773 1 92.06 328 ASP A CA 1
ATOM 2361 C C . ASP A 1 328 ? 10.148 -43.188 -8.844 1 92.06 328 ASP A C 1
ATOM 2363 O O . ASP A 1 328 ? 9.906 -42.625 -7.762 1 92.06 328 ASP A O 1
ATOM 2367 N N . ALA A 1 329 ? 11.367 -43.594 -9.203 1 93.38 329 ALA A N 1
ATOM 2368 C CA . ALA A 1 329 ? 12.508 -43.188 -8.398 1 93.38 329 ALA A CA 1
ATOM 2369 C C . ALA A 1 329 ? 12.695 -41.656 -8.469 1 93.38 329 ALA A C 1
ATOM 2371 O O . ALA A 1 329 ? 12.266 -41.031 -9.43 1 93.38 329 ALA A O 1
ATOM 2372 N N . GLY A 1 330 ? 13.25 -41.094 -7.426 1 91 330 GLY A N 1
ATOM 2373 C CA . GLY A 1 330 ? 13.656 -39.719 -7.418 1 91 330 GLY A CA 1
ATOM 2374 C C . GLY A 1 330 ? 12.508 -38.75 -7.137 1 91 330 GLY A C 1
ATOM 2375 O O . GLY A 1 330 ? 12.594 -37.562 -7.449 1 91 330 GLY A O 1
ATOM 2376 N N . THR A 1 331 ? 11.43 -39.219 -6.535 1 91.69 331 THR A N 1
ATOM 2377 C CA . THR A 1 331 ? 10.266 -38.344 -6.398 1 91.69 331 THR A CA 1
ATOM 2378 C C . THR A 1 331 ? 9.984 -38.031 -4.926 1 91.69 331 THR A C 1
ATOM 2380 O O . THR A 1 331 ? 9.055 -37.312 -4.605 1 91.69 331 THR A O 1
ATOM 2383 N N . GLY A 1 332 ? 10.773 -38.531 -4.059 1 92.81 332 GLY A N 1
ATOM 2384 C CA . GLY A 1 332 ? 10.578 -38.312 -2.631 1 92.81 332 GLY A CA 1
ATOM 2385 C C . GLY A 1 332 ? 10.133 -39.594 -1.905 1 92.81 332 GLY A C 1
ATOM 2386 O O . GLY A 1 332 ? 10.062 -40.656 -2.502 1 92.81 332 GLY A O 1
ATOM 2387 N N . ALA A 1 333 ? 9.898 -39.469 -0.605 1 96.19 333 ALA A N 1
ATOM 2388 C CA . ALA A 1 333 ? 9.469 -40.562 0.235 1 96.19 333 ALA A CA 1
ATOM 2389 C C . ALA A 1 333 ? 8.008 -40.406 0.651 1 96.19 333 ALA A C 1
ATOM 2391 O O . ALA A 1 333 ? 7.711 -39.781 1.666 1 96.19 333 ALA A O 1
ATOM 2392 N N . ASP A 1 334 ? 7.23 -41.125 -0.054 1 98 334 ASP A N 1
ATOM 2393 C CA . ASP A 1 334 ? 5.793 -40.969 0.147 1 98 334 ASP A CA 1
ATOM 2394 C C . ASP A 1 334 ? 5.27 -41.938 1.208 1 98 334 ASP A C 1
ATOM 2396 O O . ASP A 1 334 ? 5.965 -42.875 1.6 1 98 334 ASP A O 1
ATOM 2400 N N . ARG A 1 335 ? 4.082 -41.562 1.708 1 98.19 335 ARG A N 1
ATOM 2401 C CA . ARG A 1 335 ? 3.373 -42.406 2.662 1 98.19 335 ARG A CA 1
ATOM 2402 C C . ARG A 1 335 ? 1.987 -42.75 2.141 1 98.19 335 ARG A C 1
ATOM 2404 O O . ARG A 1 335 ? 1.212 -41.875 1.749 1 98.19 335 ARG A O 1
ATOM 2411 N N . ILE A 1 336 ? 1.746 -44.062 2.062 1 98.56 336 ILE A N 1
ATOM 2412 C CA . ILE A 1 336 ? 0.392 -44.562 1.832 1 98.56 336 ILE A CA 1
ATOM 2413 C C . ILE A 1 336 ? -0.249 -44.938 3.162 1 98.56 336 ILE A C 1
ATOM 2415 O O . ILE A 1 336 ? 0.295 -45.781 3.902 1 98.56 336 ILE A O 1
ATOM 2419 N N . THR A 1 337 ? -1.494 -44.438 3.393 1 98.38 337 THR A N 1
ATOM 2420 C CA . THR A 1 337 ? -1.998 -44.531 4.758 1 98.38 337 THR A CA 1
ATOM 2421 C C . THR A 1 337 ? -2.961 -45.719 4.891 1 98.38 337 THR A C 1
ATOM 2423 O O . THR A 1 337 ? -3.271 -46.125 6 1 98.38 337 THR A O 1
ATOM 2426 N N . ASP A 1 338 ? -3.398 -46.25 3.77 1 98.06 338 ASP A N 1
ATOM 2427 C CA . ASP A 1 338 ? -4.484 -47.219 3.885 1 98.06 338 ASP A CA 1
ATOM 2428 C C . ASP A 1 338 ? -4.426 -48.25 2.756 1 98.06 338 ASP A C 1
ATOM 2430 O O . ASP A 1 338 ? -5.457 -48.625 2.178 1 98.06 338 ASP A O 1
ATOM 2434 N N . PHE A 1 339 ? -3.211 -48.781 2.393 1 98.06 339 PHE A N 1
ATOM 2435 C CA . PHE A 1 339 ? -3.078 -49.781 1.358 1 98.06 339 PHE A CA 1
ATOM 2436 C C . PHE A 1 339 ? -3.869 -51.031 1.726 1 98.06 339 PHE A C 1
ATOM 2438 O O . PHE A 1 339 ? -3.713 -51.562 2.822 1 98.06 339 PHE A O 1
ATOM 2445 N N . THR A 1 340 ? -4.754 -51.438 0.861 1 97.19 340 THR A N 1
ATOM 2446 C CA . THR A 1 340 ? -5.543 -52.656 1.06 1 97.19 340 THR A CA 1
ATOM 2447 C C . THR A 1 340 ? -5.199 -53.719 0.005 1 97.19 340 THR A C 1
ATOM 2449 O O . THR A 1 340 ? -5.57 -53.562 -1.162 1 97.19 340 THR A O 1
ATOM 2452 N N . GLN A 1 341 ? -4.578 -54.812 0.442 1 96.44 341 GLN A N 1
ATOM 2453 C CA . GLN A 1 341 ? -4.148 -55.844 -0.476 1 96.44 341 GLN A CA 1
ATOM 2454 C C . GLN A 1 341 ? -5.344 -56.5 -1.155 1 96.44 341 GLN A C 1
ATOM 2456 O O . GLN A 1 341 ? -6.352 -56.812 -0.506 1 96.44 341 GLN A O 1
ATOM 2461 N N . GLY A 1 342 ? -5.234 -56.844 -2.387 1 94.75 342 GLY A N 1
ATOM 2462 C CA . GLY A 1 342 ? -6.312 -57.438 -3.16 1 94.75 342 GLY A CA 1
ATOM 2463 C C . GLY A 1 342 ? -7.242 -56.406 -3.771 1 94.75 342 GLY A C 1
ATOM 2464 O O . GLY A 1 342 ? -8.055 -56.719 -4.645 1 94.75 342 GLY A O 1
ATOM 2465 N N . GLU A 1 343 ? -7.164 -55.25 -3.287 1 94.88 343 GLU A N 1
ATOM 2466 C CA . GLU A 1 343 ? -7.93 -54.125 -3.809 1 94.88 343 GLU A CA 1
ATOM 2467 C C . GLU A 1 343 ? -7.02 -53.062 -4.441 1 94.88 343 GLU A C 1
ATOM 2469 O O . GLU A 1 343 ? -7.121 -52.781 -5.637 1 94.88 343 GLU A O 1
ATOM 2474 N N . ASP A 1 344 ? -6.074 -52.594 -3.652 1 96.06 344 ASP A N 1
ATOM 2475 C CA . ASP A 1 344 ? -5.16 -51.531 -4.09 1 96.06 344 ASP A CA 1
ATOM 2476 C C . ASP A 1 344 ? -3.918 -52.125 -4.754 1 96.06 344 ASP A C 1
ATOM 2478 O O . ASP A 1 344 ? -3.586 -53.281 -4.535 1 96.06 344 ASP A O 1
ATOM 2482 N N . VAL A 1 345 ? -3.223 -51.25 -5.555 1 95.81 345 VAL A N 1
ATOM 2483 C CA . VAL A 1 345 ? -1.979 -51.688 -6.18 1 95.81 345 VAL A CA 1
ATOM 2484 C C . VAL A 1 345 ? -0.965 -50.531 -6.176 1 95.81 345 VAL A C 1
ATOM 2486 O O . VAL A 1 345 ? -1.342 -49.375 -6.16 1 95.81 345 VAL A O 1
ATOM 2489 N N . ILE A 1 346 ? 0.346 -50.969 -6.098 1 96.56 346 ILE A N 1
ATOM 2490 C CA . ILE A 1 346 ? 1.478 -50.094 -6.332 1 96.56 346 ILE A CA 1
ATOM 2491 C C . ILE A 1 346 ? 1.898 -50.156 -7.797 1 96.56 346 ILE A C 1
ATOM 2493 O O . ILE A 1 346 ? 2.121 -51.25 -8.328 1 96.56 346 ILE A O 1
ATOM 2497 N N . SER A 1 347 ? 1.927 -49.031 -8.391 1 94.5 347 SER A N 1
ATOM 2498 C CA . SER A 1 347 ? 2.275 -49.031 -9.805 1 94.5 347 SER A CA 1
ATOM 2499 C C . SER A 1 347 ? 3.568 -48.25 -10.055 1 94.5 347 SER A C 1
ATOM 2501 O O . SER A 1 347 ? 3.711 -47.125 -9.617 1 94.5 347 SER A O 1
ATOM 2503 N N . PHE A 1 348 ? 4.543 -48.906 -10.734 1 93.19 348 PHE A N 1
ATOM 2504 C CA . PHE A 1 348 ? 5.816 -48.281 -11.047 1 93.19 348 PHE A CA 1
ATOM 2505 C C . PHE A 1 348 ? 5.863 -47.844 -12.508 1 93.19 348 PHE A C 1
ATOM 2507 O O . PHE A 1 348 ? 5.363 -48.531 -13.391 1 93.19 348 PHE A O 1
ATOM 2514 N N . LEU A 1 349 ? 6.434 -46.688 -12.805 1 87.81 349 LEU A N 1
ATOM 2515 C CA . LEU A 1 349 ? 6.586 -46.188 -14.164 1 87.81 349 LEU A CA 1
ATOM 2516 C C . LEU A 1 349 ? 7.484 -47.094 -14.984 1 87.81 349 LEU A C 1
ATOM 2518 O O . LEU A 1 349 ? 8.656 -47.312 -14.648 1 87.81 349 LEU A O 1
ATOM 2522 N N . ASP A 1 350 ? 6.848 -47.656 -15.953 1 86.56 350 ASP A N 1
ATOM 2523 C CA . ASP A 1 350 ? 7.672 -48.438 -16.875 1 86.56 350 ASP A CA 1
ATOM 2524 C C . ASP A 1 350 ? 8.539 -47.5 -17.734 1 86.56 350 ASP A C 1
ATOM 2526 O O . ASP A 1 350 ? 8.07 -46.469 -18.234 1 86.56 350 ASP A O 1
ATOM 2530 N N . ASP A 1 351 ? 9.812 -47.875 -17.922 1 82.38 351 ASP A N 1
ATOM 2531 C CA . ASP A 1 351 ? 10.82 -47.094 -18.625 1 82.38 351 ASP A CA 1
ATOM 2532 C C . ASP A 1 351 ? 11.094 -45.781 -17.906 1 82.38 351 ASP A C 1
ATOM 2534 O O . ASP A 1 351 ? 11.406 -44.75 -18.547 1 82.38 351 ASP A O 1
ATOM 2538 N N . GLY A 1 352 ? 10.75 -45.781 -16.641 1 90.12 352 GLY A N 1
ATOM 2539 C CA . GLY A 1 352 ? 11.266 -44.75 -15.75 1 90.12 352 GLY A CA 1
ATOM 2540 C C . GLY A 1 352 ? 12.656 -45.031 -15.219 1 90.12 352 GLY A C 1
ATOM 2541 O O . GLY A 1 352 ? 13.602 -45.188 -16 1 90.12 352 GLY A O 1
ATOM 2542 N N . ALA A 1 353 ? 12.758 -45.156 -13.984 1 84.56 353 ALA A N 1
ATOM 2543 C CA . ALA A 1 353 ? 14.031 -45.594 -13.422 1 84.56 353 ALA A CA 1
ATOM 2544 C C . ALA A 1 353 ? 14.375 -47 -13.859 1 84.56 353 ALA A C 1
ATOM 2546 O O . ALA A 1 353 ? 15.539 -47.312 -14.141 1 84.56 353 ALA A O 1
ATOM 2547 N N . ILE A 1 354 ? 13.258 -47.812 -13.938 1 90.88 354 ILE A N 1
ATOM 2548 C CA . ILE A 1 354 ? 13.406 -49.219 -14.328 1 90.88 354 ILE A CA 1
ATOM 2549 C C . ILE A 1 354 ? 12.633 -49.469 -15.625 1 90.88 354 ILE A C 1
ATOM 2551 O O . ILE A 1 354 ? 11.531 -48.938 -15.805 1 90.88 354 ILE A O 1
ATOM 2555 N N . SER A 1 355 ? 13.344 -50.281 -16.484 1 91.12 355 SER A N 1
ATOM 2556 C CA . SER A 1 355 ? 12.656 -50.812 -17.656 1 91.12 355 SER A CA 1
ATOM 2557 C C . SER A 1 355 ? 12.297 -52.281 -17.484 1 91.12 355 SER A C 1
ATOM 2559 O O . SER A 1 355 ? 13.156 -53.156 -17.594 1 91.12 355 SER A O 1
ATOM 2561 N N . PHE A 1 356 ? 11.078 -52.562 -17.172 1 88.5 356 PHE A N 1
ATOM 2562 C CA . PHE A 1 356 ? 10.625 -53.906 -16.938 1 88.5 356 PHE A CA 1
ATOM 2563 C C . PHE A 1 356 ? 10.594 -54.719 -18.25 1 88.5 356 PHE A C 1
ATOM 2565 O O . PHE A 1 356 ? 9.938 -54.312 -19.203 1 88.5 356 PHE A O 1
ATOM 2572 N N . ALA A 1 357 ? 11.234 -55.781 -18.297 1 88.56 357 ALA A N 1
ATOM 2573 C CA . ALA A 1 357 ? 11.438 -56.531 -19.531 1 88.56 357 ALA A CA 1
ATOM 2574 C C . ALA A 1 357 ? 10.164 -57.281 -19.953 1 88.56 357 ALA A C 1
ATOM 2576 O O . ALA A 1 357 ? 9.93 -57.5 -21.141 1 88.56 357 ALA A O 1
ATOM 2577 N N . ASN A 1 358 ? 9.336 -57.594 -18.938 1 90.12 358 ASN A N 1
ATOM 2578 C CA . ASN A 1 358 ? 8.211 -58.469 -19.219 1 90.12 358 ASN A CA 1
ATOM 2579 C C . ASN A 1 358 ? 6.879 -57.812 -18.906 1 90.12 358 ASN A C 1
ATOM 2581 O O . ASN A 1 358 ? 5.836 -58.469 -18.875 1 90.12 358 ASN A O 1
ATOM 2585 N N . SER A 1 359 ? 6.957 -56.688 -18.547 1 85.75 359 SER A N 1
ATOM 2586 C CA . SER A 1 359 ? 5.762 -55.906 -18.25 1 85.75 359 SER A CA 1
ATOM 2587 C C . SER A 1 359 ? 5.66 -54.688 -19.156 1 85.75 359 SER A C 1
ATOM 2589 O O . SER A 1 359 ? 6.676 -54.094 -19.531 1 85.75 359 SER A O 1
ATOM 2591 N N . ASN A 1 360 ? 4.477 -54.344 -19.812 1 76.19 360 ASN A N 1
ATOM 2592 C CA . ASN A 1 360 ? 4.277 -53.156 -20.609 1 76.19 360 ASN A CA 1
ATOM 2593 C C . ASN A 1 360 ? 2.984 -52.438 -20.234 1 76.19 360 ASN A C 1
ATOM 2595 O O . ASN A 1 360 ? 2.023 -53.062 -19.797 1 76.19 360 ASN A O 1
ATOM 2599 N N . GLU A 1 361 ? 3.158 -51.156 -20.188 1 69.56 361 GLU A N 1
ATOM 2600 C CA . GLU A 1 361 ? 1.957 -50.375 -19.938 1 69.56 361 GLU A CA 1
ATOM 2601 C C . GLU A 1 361 ? 0.847 -50.719 -20.922 1 69.56 361 GLU A C 1
ATOM 2603 O O . GLU A 1 361 ? 1.107 -50.938 -22.109 1 69.56 361 GLU A O 1
ATOM 2608 N N . ASP A 1 362 ? -0.282 -51.156 -20.391 1 64.38 362 ASP A N 1
ATOM 2609 C CA . ASP A 1 362 ? -1.45 -51.312 -21.266 1 64.38 362 ASP A CA 1
ATOM 2610 C C . ASP A 1 362 ? -2.283 -50.031 -21.266 1 64.38 362 ASP A C 1
ATOM 2612 O O . ASP A 1 362 ? -3.029 -49.75 -20.312 1 64.38 362 ASP A O 1
ATOM 2616 N N . ALA A 1 363 ? -2.09 -49.156 -22.359 1 57.41 363 ALA A N 1
ATOM 2617 C CA . ALA A 1 363 ? -2.707 -47.812 -22.469 1 57.41 363 ALA A CA 1
ATOM 2618 C C . ALA A 1 363 ? -4.227 -47.938 -22.547 1 57.41 363 ALA A C 1
ATOM 2620 O O . ALA A 1 363 ? -4.934 -46.938 -22.375 1 57.41 363 ALA A O 1
ATOM 2621 N N . SER A 1 364 ? -4.75 -49.125 -22.891 1 53.78 364 SER A N 1
ATOM 2622 C CA . SER A 1 364 ? -6.168 -49.219 -23.219 1 53.78 364 SER A CA 1
ATOM 2623 C C . SER A 1 364 ? -7.016 -49.375 -21.953 1 53.78 364 SER A C 1
ATOM 2625 O O . SER A 1 364 ? -8.234 -49.219 -22 1 53.78 364 SER A O 1
ATOM 2627 N N . ALA A 1 365 ? -6.633 -49.75 -20.844 1 52.75 365 ALA A N 1
ATOM 2628 C CA . ALA A 1 365 ? -7.445 -49.969 -19.641 1 52.75 365 ALA A CA 1
ATOM 2629 C C . ALA A 1 365 ? -6.977 -49.094 -18.5 1 52.75 365 ALA A C 1
ATOM 2631 O O . ALA A 1 365 ? -5.789 -48.781 -18.391 1 52.75 365 ALA A O 1
ATOM 2632 N N . ARG A 1 366 ? -8.133 -48.5 -18.047 1 51.72 366 ARG A N 1
ATOM 2633 C CA . ARG A 1 366 ? -7.918 -47.844 -16.766 1 51.72 366 ARG A CA 1
ATOM 2634 C C . ARG A 1 366 ? -7.266 -48.781 -15.766 1 51.72 366 ARG A C 1
ATOM 2636 O O . ARG A 1 366 ? -7.754 -49.875 -15.539 1 51.72 366 ARG A O 1
ATOM 2643 N N . GLY A 1 367 ? -6.062 -48.656 -15.539 1 55.53 367 GLY A N 1
ATOM 2644 C CA . GLY A 1 367 ? -5.273 -49.531 -14.695 1 55.53 367 GLY A CA 1
ATOM 2645 C C . GLY A 1 367 ? -4.129 -50.188 -15.438 1 55.53 367 GLY A C 1
ATOM 2646 O O . GLY A 1 367 ? -4.27 -50.562 -16.609 1 55.53 367 GLY A O 1
ATOM 2647 N N . ASP A 1 368 ? -3.053 -49.844 -15.047 1 62.19 368 ASP A N 1
ATOM 2648 C CA . ASP A 1 368 ? -1.725 -50.25 -15.469 1 62.19 368 ASP A CA 1
ATOM 2649 C C . ASP A 1 368 ? -1.59 -51.781 -15.383 1 62.19 368 ASP A C 1
ATOM 2651 O O . ASP A 1 368 ? -2.4 -52.438 -14.734 1 62.19 368 ASP A O 1
ATOM 2655 N N . SER A 1 369 ? -0.864 -52.219 -16.453 1 81.06 369 SER A N 1
ATOM 2656 C CA . SER A 1 369 ? -0.513 -53.625 -16.656 1 81.06 369 SER A CA 1
ATOM 2657 C C . SER A 1 369 ? 0.05 -54.25 -15.375 1 81.06 369 SER A C 1
ATOM 2659 O O . SER A 1 369 ? 0.873 -53.625 -14.695 1 81.06 369 SER A O 1
ATOM 2661 N N . ASP A 1 370 ? -0.623 -55.344 -15.133 1 86.56 370 ASP A N 1
ATOM 2662 C CA . ASP A 1 370 ? -0.087 -56.125 -14.008 1 86.56 370 ASP A CA 1
ATOM 2663 C C . ASP A 1 370 ? 1.421 -56.312 -14.148 1 86.56 370 ASP A C 1
ATOM 2665 O O . ASP A 1 370 ? 1.927 -56.531 -15.25 1 86.56 370 ASP A O 1
ATOM 2669 N N . LEU A 1 371 ? 2.07 -56.156 -13.109 1 93.5 371 LEU A N 1
ATOM 2670 C CA . LEU A 1 371 ? 3.475 -56.562 -13.125 1 93.5 371 LEU A CA 1
ATOM 2671 C C . LEU A 1 371 ? 3.617 -58.031 -13.414 1 93.5 371 LEU A C 1
ATOM 2673 O O . LEU A 1 371 ? 2.99 -58.875 -12.75 1 93.5 371 LEU A O 1
ATOM 2677 N N . SER A 1 372 ? 4.426 -58.312 -14.43 1 93.62 372 SER A N 1
ATOM 2678 C CA . SER A 1 372 ? 4.672 -59.719 -14.75 1 93.62 372 SER A CA 1
ATOM 2679 C C . SER A 1 372 ? 5.367 -60.438 -13.594 1 93.62 372 SER A C 1
ATOM 2681 O O . SER A 1 372 ? 6.254 -59.875 -12.953 1 93.62 372 SER A O 1
ATOM 2683 N N . ALA A 1 373 ? 5.035 -61.719 -13.438 1 94.31 373 ALA A N 1
ATOM 2684 C CA . ALA A 1 373 ? 5.703 -62.531 -12.43 1 94.31 373 ALA A CA 1
ATOM 2685 C C . ALA A 1 373 ? 7.199 -62.656 -12.711 1 94.31 373 ALA A C 1
ATOM 2687 O O . ALA A 1 373 ? 8 -62.781 -11.781 1 94.31 373 ALA A O 1
ATOM 2688 N N . ASP A 1 374 ? 7.578 -62.5 -14 1 95.44 374 ASP A N 1
ATOM 2689 C CA . ASP A 1 374 ? 8.977 -62.594 -14.398 1 95.44 374 ASP A CA 1
ATOM 2690 C C . ASP A 1 374 ? 9.742 -61.312 -14.016 1 95.44 374 ASP A C 1
ATOM 2692 O O . ASP A 1 374 ? 10.977 -61.312 -14.031 1 95.44 374 ASP A O 1
ATOM 2696 N N . ASP A 1 375 ? 8.992 -60.312 -13.648 1 96.38 375 ASP A N 1
ATOM 2697 C CA . ASP A 1 375 ? 9.609 -59.062 -13.234 1 96.38 375 ASP A CA 1
ATOM 2698 C C . ASP A 1 375 ? 9.508 -58.875 -11.719 1 96.38 375 ASP A C 1
ATOM 2700 O O . ASP A 1 375 ? 9.727 -57.781 -11.211 1 96.38 375 ASP A O 1
ATOM 2704 N N . PHE A 1 376 ? 9.07 -59.875 -11.086 1 97 376 PHE A N 1
ATOM 2705 C CA . PHE A 1 376 ? 8.961 -59.938 -9.633 1 97 376 PHE A CA 1
ATOM 2706 C C . PHE A 1 376 ? 9.828 -61.062 -9.07 1 97 376 PHE A C 1
ATOM 2708 O O . PHE A 1 376 ? 9.93 -62.125 -9.664 1 97 376 PHE A O 1
ATOM 2715 N N . ALA A 1 377 ? 10.484 -60.812 -7.938 1 97.69 377 ALA A N 1
ATOM 2716 C CA . ALA A 1 377 ? 11.273 -61.812 -7.25 1 97.69 377 ALA A CA 1
ATOM 2717 C C . ALA A 1 377 ? 11.125 -61.719 -5.738 1 97.69 377 ALA A C 1
ATOM 2719 O O . ALA A 1 377 ? 10.703 -60.656 -5.227 1 97.69 377 ALA A O 1
ATOM 2720 N N . MET A 1 378 ? 11.398 -62.781 -5.082 1 96.56 378 MET A N 1
ATOM 2721 C CA . MET A 1 378 ? 11.43 -62.812 -3.623 1 96.56 378 MET A CA 1
ATOM 2722 C C . MET A 1 378 ? 12.773 -63.312 -3.115 1 96.56 378 MET A C 1
ATOM 2724 O O . MET A 1 378 ? 13.289 -64.312 -3.605 1 96.56 378 MET A O 1
ATOM 2728 N N . VAL A 1 379 ? 13.328 -62.625 -2.264 1 95.75 379 VAL A N 1
ATOM 2729 C CA . VAL A 1 379 ? 14.539 -63.062 -1.582 1 95.75 379 VAL A CA 1
ATOM 2730 C C . VAL A 1 379 ? 14.344 -62.969 -0.07 1 95.75 379 VAL A C 1
ATOM 2732 O O . VAL A 1 379 ? 13.594 -62.125 0.416 1 95.75 379 VAL A O 1
ATOM 2735 N N . ASP A 1 380 ? 15.07 -63.781 0.671 1 93.19 380 ASP A N 1
ATOM 2736 C CA . ASP A 1 380 ? 14.914 -63.781 2.123 1 93.19 380 ASP A CA 1
ATOM 2737 C C . ASP A 1 380 ? 15.609 -62.562 2.748 1 93.19 380 ASP A C 1
ATOM 2739 O O . ASP A 1 380 ? 15.125 -62 3.732 1 93.19 380 ASP A O 1
ATOM 2743 N N . THR A 1 381 ? 16.812 -62.219 2.176 1 93.19 381 THR A N 1
ATOM 2744 C CA . THR A 1 381 ? 17.594 -61.094 2.68 1 93.19 381 THR A CA 1
ATOM 2745 C C . THR A 1 381 ? 18.156 -60.25 1.527 1 93.19 381 THR A C 1
ATOM 2747 O O . THR A 1 381 ? 18.281 -60.75 0.404 1 93.19 381 THR A O 1
ATOM 2750 N N . ILE A 1 382 ? 18.484 -59.062 1.861 1 95.06 382 ILE A N 1
ATOM 2751 C CA . ILE A 1 382 ? 19.047 -58.156 0.867 1 95.06 382 ILE A CA 1
ATOM 2752 C C . ILE A 1 382 ? 20.312 -58.781 0.256 1 95.06 382 ILE A C 1
ATOM 2754 O O . ILE A 1 382 ? 20.578 -58.625 -0.937 1 95.06 382 ILE A O 1
ATOM 2758 N N . ALA A 1 383 ? 21.062 -59.562 1.115 1 94.38 383 ALA A N 1
ATOM 2759 C CA . ALA A 1 383 ? 22.297 -60.188 0.679 1 94.38 383 ALA A CA 1
ATOM 2760 C C . ALA A 1 383 ? 22.047 -61.188 -0.436 1 94.38 383 ALA A C 1
ATOM 2762 O O . ALA A 1 383 ? 22.969 -61.562 -1.161 1 94.38 383 ALA A O 1
ATOM 2763 N N . MET A 1 384 ? 20.797 -61.625 -0.607 1 95.88 384 MET A N 1
ATOM 2764 C CA . MET A 1 384 ? 20.453 -62.656 -1.57 1 95.88 384 MET A CA 1
ATOM 2765 C C . MET A 1 384 ? 20.047 -62.062 -2.908 1 95.88 384 MET A C 1
ATOM 2767 O O . MET A 1 384 ? 19.75 -62.781 -3.861 1 95.88 384 MET A O 1
ATOM 2771 N N . ILE A 1 385 ? 19.984 -60.75 -2.975 1 96.06 385 ILE A N 1
ATOM 2772 C CA . ILE A 1 385 ? 19.766 -60.125 -4.27 1 96.06 385 ILE A CA 1
ATOM 2773 C C . ILE A 1 385 ? 20.938 -60.438 -5.203 1 96.06 385 ILE A C 1
ATOM 2775 O O . ILE A 1 385 ? 22.094 -60.156 -4.871 1 96.06 385 ILE A O 1
ATOM 2779 N N . SER A 1 386 ? 20.75 -61 -6.316 1 96.94 386 SER A N 1
ATOM 2780 C CA . SER A 1 386 ? 21.75 -61.344 -7.32 1 96.94 386 SER A CA 1
ATOM 2781 C C . SER A 1 386 ? 21.547 -60.531 -8.602 1 96.94 386 SER A C 1
ATOM 2783 O O . SER A 1 386 ? 20.656 -59.656 -8.664 1 96.94 386 SER A O 1
ATOM 2785 N N . ALA A 1 387 ? 22.344 -60.75 -9.578 1 95.19 387 ALA A N 1
ATOM 2786 C CA . ALA A 1 387 ? 22.25 -60.094 -10.867 1 95.19 387 ALA A CA 1
ATOM 2787 C C . ALA A 1 387 ? 20.938 -60.438 -11.578 1 95.19 387 ALA A C 1
ATOM 2789 O O . ALA A 1 387 ? 20.469 -59.719 -12.445 1 95.19 387 ALA A O 1
ATOM 2790 N N . SER A 1 388 ? 20.344 -61.562 -11.211 1 95.69 388 SER A N 1
ATOM 2791 C CA . SER A 1 388 ? 19.094 -62 -11.836 1 95.69 388 SER A CA 1
ATOM 2792 C C . SER A 1 388 ? 17.922 -61.125 -11.414 1 95.69 388 SER A C 1
ATOM 2794 O O . SER A 1 388 ? 16.859 -61.156 -12.039 1 95.69 388 SER A O 1
ATOM 2796 N N . GLU A 1 389 ? 18.141 -60.375 -10.406 1 96.19 389 GLU A N 1
ATOM 2797 C CA . GLU A 1 389 ? 17.062 -59.531 -9.898 1 96.19 389 GLU A CA 1
ATOM 2798 C C . GLU A 1 389 ? 17.172 -58.125 -10.469 1 96.19 389 GLU A C 1
ATOM 2800 O O . GLU A 1 389 ? 16.406 -57.219 -10.086 1 96.19 389 GLU A O 1
ATOM 2805 N N . ASP A 1 390 ? 18.125 -57.906 -11.375 1 96.69 390 ASP A N 1
ATOM 2806 C CA . ASP A 1 390 ? 18.281 -56.594 -12.039 1 96.69 390 ASP A CA 1
ATOM 2807 C C . ASP A 1 390 ? 17 -56.219 -12.797 1 96.69 390 ASP A C 1
ATOM 2809 O O . ASP A 1 390 ? 16.406 -57.062 -13.484 1 96.69 390 ASP A O 1
ATOM 2813 N N . GLN A 1 391 ? 16.578 -54.938 -12.594 1 96.56 391 GLN A N 1
ATOM 2814 C CA . GLN A 1 391 ? 15.43 -54.344 -13.281 1 96.56 391 GLN A CA 1
ATOM 2815 C C . GLN A 1 391 ? 14.125 -55.031 -12.859 1 96.56 391 GLN A C 1
ATOM 2817 O O . GLN A 1 391 ? 13.242 -55.25 -13.688 1 96.56 391 GLN A O 1
ATOM 2822 N N . LYS A 1 392 ? 13.93 -55.438 -11.586 1 96.94 392 LYS A N 1
ATOM 2823 C CA . LYS A 1 392 ? 12.727 -56.094 -11.07 1 96.94 392 LYS A CA 1
ATOM 2824 C C . LYS A 1 392 ? 12.242 -55.406 -9.797 1 96.94 392 LYS A C 1
ATOM 2826 O O . LYS A 1 392 ? 12.922 -54.531 -9.258 1 96.94 392 LYS A O 1
ATOM 2831 N N . VAL A 1 393 ? 11.055 -55.812 -9.422 1 97.5 393 VAL A N 1
ATOM 2832 C CA . VAL A 1 393 ? 10.594 -55.594 -8.055 1 97.5 393 VAL A CA 1
ATOM 2833 C C . VAL A 1 393 ? 10.961 -56.812 -7.199 1 97.5 393 VAL A C 1
ATOM 2835 O O . VAL A 1 393 ? 10.633 -57.938 -7.543 1 97.5 393 VAL A O 1
ATOM 2838 N N . VAL A 1 394 ? 11.656 -56.531 -6.148 1 97.75 394 VAL A N 1
ATOM 2839 C CA . VAL A 1 394 ? 12.117 -57.625 -5.289 1 97.75 394 VAL A CA 1
ATOM 2840 C C . VAL A 1 394 ? 11.484 -57.5 -3.906 1 97.75 394 VAL A C 1
ATOM 2842 O O . VAL A 1 394 ? 11.641 -56.469 -3.24 1 97.75 394 VAL A O 1
ATOM 2845 N N . TYR A 1 395 ? 10.742 -58.469 -3.551 1 97.06 395 TYR A N 1
ATOM 2846 C CA . TYR A 1 395 ? 10.211 -58.5 -2.193 1 97.06 395 TYR A CA 1
ATOM 2847 C C . TYR A 1 395 ? 11.164 -59.219 -1.256 1 97.06 395 TYR A C 1
ATOM 2849 O O . TYR A 1 395 ? 11.734 -60.25 -1.624 1 97.06 395 TYR A O 1
ATOM 2857 N N . THR A 1 396 ? 11.336 -58.719 -0.089 1 94.69 396 THR A N 1
ATOM 2858 C CA . THR A 1 396 ? 12.172 -59.375 0.925 1 94.69 396 THR A CA 1
ATOM 2859 C C . THR A 1 396 ? 11.508 -59.281 2.297 1 94.69 396 THR A C 1
ATOM 2861 O O . THR A 1 396 ? 10.75 -58.344 2.578 1 94.69 396 THR A O 1
ATOM 2864 N N . ASP A 1 397 ? 11.789 -60.25 3.156 1 84.5 397 ASP A N 1
ATOM 2865 C CA . ASP A 1 397 ? 11.328 -60.25 4.543 1 84.5 397 ASP A CA 1
ATOM 2866 C C . ASP A 1 397 ? 12.281 -59.469 5.445 1 84.5 397 ASP A C 1
ATOM 2868 O O . ASP A 1 397 ? 12.164 -59.531 6.668 1 84.5 397 ASP A O 1
ATOM 2872 N N . SER A 1 398 ? 13.125 -58.812 4.832 1 80.5 398 SER A N 1
ATOM 2873 C CA . SER A 1 398 ? 14.125 -58.062 5.594 1 80.5 398 SER A CA 1
ATOM 2874 C C . SER A 1 398 ? 13.5 -56.875 6.285 1 80.5 398 SER A C 1
ATOM 2876 O O . SER A 1 398 ? 12.57 -56.25 5.758 1 80.5 398 SER A O 1
ATOM 2878 N N . GLU A 1 399 ? 14.102 -56.5 7.48 1 80.12 399 GLU A N 1
ATOM 2879 C CA . GLU A 1 399 ? 13.688 -55.312 8.203 1 80.12 399 GLU A CA 1
ATOM 2880 C C . GLU A 1 399 ? 14.18 -54.062 7.5 1 80.12 399 GLU A C 1
ATOM 2882 O O . GLU A 1 399 ? 15.086 -54.094 6.672 1 80.12 399 GLU A O 1
ATOM 2887 N N . PHE A 1 400 ? 13.57 -52.938 7.84 1 85.19 400 PHE A N 1
ATOM 2888 C CA . PHE A 1 400 ? 13.836 -51.625 7.211 1 85.19 400 PHE A CA 1
ATOM 2889 C C . PHE A 1 400 ? 15.305 -51.281 7.32 1 85.19 400 PHE A C 1
ATOM 2891 O O . PHE A 1 400 ? 15.891 -50.719 6.379 1 85.19 400 PHE A O 1
ATOM 2898 N N . SER A 1 401 ? 15.867 -51.656 8.484 1 84.81 401 SER A N 1
ATOM 2899 C CA . SER A 1 401 ? 17.281 -51.344 8.695 1 84.81 401 SER A CA 1
ATOM 2900 C C . SER A 1 401 ? 18.156 -52.062 7.688 1 84.81 401 SER A C 1
ATOM 2902 O O . SER A 1 401 ? 19.156 -51.531 7.211 1 84.81 401 SER A O 1
ATOM 2904 N N . ASP A 1 402 ? 17.781 -53.25 7.379 1 87.69 402 ASP A N 1
ATOM 2905 C CA . ASP A 1 402 ? 18.547 -54.031 6.406 1 87.69 402 ASP A CA 1
ATOM 2906 C C . ASP A 1 402 ? 18.391 -53.438 5 1 87.69 402 ASP A C 1
ATOM 2908 O O . ASP A 1 402 ? 19.344 -53.438 4.219 1 87.69 402 ASP A O 1
ATOM 2912 N N . MET A 1 403 ? 17.234 -52.969 4.754 1 89.81 403 MET A N 1
ATOM 2913 C CA . MET A 1 403 ? 16.984 -52.344 3.447 1 89.81 403 MET A CA 1
ATOM 2914 C C . MET A 1 403 ? 17.844 -51.094 3.271 1 89.81 403 MET A C 1
ATOM 2916 O O . MET A 1 403 ? 18.281 -50.781 2.162 1 89.81 403 MET A O 1
ATOM 2920 N N . ARG A 1 404 ? 18.078 -50.406 4.34 1 90.69 404 ARG A N 1
ATOM 2921 C CA . ARG A 1 404 ? 18.844 -49.188 4.301 1 90.69 404 ARG A CA 1
ATOM 2922 C C . ARG A 1 404 ? 20.328 -49.469 4.195 1 90.69 404 ARG A C 1
ATOM 2924 O O . ARG A 1 404 ? 21.047 -48.781 3.475 1 90.69 404 ARG A O 1
ATOM 2931 N N . ASN A 1 405 ? 20.797 -50.531 4.875 1 92.06 405 ASN A N 1
ATOM 2932 C CA . ASN A 1 405 ? 22.234 -50.719 5.059 1 92.06 405 ASN A CA 1
ATOM 2933 C C . ASN A 1 405 ? 22.75 -51.938 4.32 1 92.06 405 ASN A C 1
ATOM 2935 O O . ASN A 1 405 ? 23.953 -52.094 4.137 1 92.06 405 ASN A O 1
ATOM 2939 N N . GLY A 1 406 ? 21.828 -52.844 3.98 1 94 406 GLY A N 1
ATOM 2940 C CA . GLY A 1 406 ? 22.234 -54.094 3.371 1 94 406 GLY A CA 1
ATOM 2941 C C . GLY A 1 406 ? 22.688 -53.938 1.934 1 94 406 GLY A C 1
ATOM 2942 O O . GLY A 1 406 ? 22.312 -53 1.251 1 94 406 GLY A O 1
ATOM 2943 N N . THR A 1 407 ? 23.609 -54.906 1.551 1 96.19 407 THR A N 1
ATOM 2944 C CA . THR A 1 407 ? 24.062 -54.906 0.167 1 96.19 407 THR A CA 1
ATOM 2945 C C . THR A 1 407 ? 23.906 -56.312 -0.457 1 96.19 407 THR A C 1
ATOM 2947 O O . THR A 1 407 ? 23.969 -57.312 0.245 1 96.19 407 THR A O 1
ATOM 2950 N N . GLY A 1 408 ? 23.594 -56.344 -1.713 1 96 408 GLY A N 1
ATOM 2951 C CA . GLY A 1 408 ? 23.562 -57.531 -2.549 1 96 408 GLY A CA 1
ATOM 2952 C C . GLY A 1 408 ? 24.438 -57.406 -3.785 1 96 408 GLY A C 1
ATOM 2953 O O . GLY A 1 408 ? 25.594 -57 -3.695 1 96 408 GLY A O 1
ATOM 2954 N N . ALA A 1 409 ? 24 -57.875 -4.836 1 96.19 409 ALA A N 1
ATOM 2955 C CA . ALA A 1 409 ? 24.719 -57.75 -6.102 1 96.19 409 ALA A CA 1
ATOM 2956 C C . ALA A 1 409 ? 24.438 -56.406 -6.758 1 96.19 409 ALA A C 1
ATOM 2958 O O . ALA A 1 409 ? 23.609 -55.625 -6.277 1 96.19 409 ALA A O 1
ATOM 2959 N N . ALA A 1 410 ? 25.234 -56.125 -7.809 1 96.56 410 ALA A N 1
ATOM 2960 C CA . ALA A 1 410 ? 25.047 -54.906 -8.578 1 96.56 410 ALA A CA 1
ATOM 2961 C C . ALA A 1 410 ? 23.812 -54.969 -9.453 1 96.56 410 ALA A C 1
ATOM 2963 O O . ALA A 1 410 ? 23.906 -55.156 -10.672 1 96.56 410 ALA A O 1
ATOM 2964 N N . ALA A 1 411 ? 22.656 -54.875 -8.859 1 96.5 411 ALA A N 1
ATOM 2965 C CA . ALA A 1 411 ? 21.344 -54.875 -9.508 1 96.5 411 ALA A CA 1
ATOM 2966 C C . ALA A 1 411 ? 20.578 -53.594 -9.25 1 96.5 411 ALA A C 1
ATOM 2968 O O . ALA A 1 411 ? 20.641 -53.031 -8.148 1 96.5 411 ALA A O 1
ATOM 2969 N N . GLU A 1 412 ? 19.984 -53.094 -10.305 1 96.5 412 GLU A N 1
ATOM 2970 C CA . GLU A 1 412 ? 19.031 -52 -10.172 1 96.5 412 GLU A CA 1
ATOM 2971 C C . GLU A 1 412 ? 17.625 -52.531 -9.961 1 96.5 412 GLU A C 1
ATOM 2973 O O . GLU A 1 412 ? 17.078 -53.25 -10.805 1 96.5 412 GLU A O 1
ATOM 2978 N N . ALA A 1 413 ? 17 -52.188 -8.828 1 97 413 ALA A N 1
ATOM 2979 C CA . ALA A 1 413 ? 15.711 -52.781 -8.523 1 97 413 ALA A CA 1
ATOM 2980 C C . ALA A 1 413 ? 14.938 -51.938 -7.52 1 97 413 ALA A C 1
ATOM 2982 O O . ALA A 1 413 ? 15.523 -51.094 -6.809 1 97 413 ALA A O 1
ATOM 2983 N N . TYR A 1 414 ? 13.617 -52.031 -7.566 1 96.88 414 TYR A N 1
ATOM 2984 C CA . TYR A 1 414 ? 12.789 -51.719 -6.414 1 96.88 414 TYR A CA 1
ATOM 2985 C C . TYR A 1 414 ? 12.758 -52.844 -5.41 1 96.88 414 TYR A C 1
ATOM 2987 O O . TYR A 1 414 ? 12.477 -54 -5.773 1 96.88 414 TYR A O 1
ATOM 2995 N N . VAL A 1 415 ? 13.039 -52.5 -4.191 1 97.31 415 VAL A N 1
ATOM 2996 C CA . VAL A 1 415 ? 13 -53.531 -3.154 1 97.31 415 VAL A CA 1
ATOM 2997 C C . VAL A 1 415 ? 11.93 -53.188 -2.123 1 97.31 415 VAL A C 1
ATOM 2999 O O . VAL A 1 415 ? 11.875 -52.062 -1.629 1 97.31 415 VAL A O 1
ATOM 3002 N N . VAL A 1 416 ? 11.086 -54.188 -1.893 1 96.88 416 VAL A N 1
ATOM 3003 C CA . VAL A 1 416 ? 9.969 -54.031 -0.96 1 96.88 416 VAL A CA 1
ATOM 3004 C C . VAL A 1 416 ? 10.195 -54.938 0.256 1 96.88 416 VAL A C 1
ATOM 3006 O O . VAL A 1 416 ? 10.438 -56.125 0.114 1 96.88 416 VAL A O 1
ATOM 3009 N N . GLY A 1 417 ? 10.156 -54.312 1.401 1 95.25 417 GLY A N 1
ATOM 3010 C CA . GLY A 1 417 ? 10.352 -55.062 2.637 1 95.25 417 GLY A CA 1
ATOM 3011 C C . GLY A 1 417 ? 9.383 -54.656 3.734 1 95.25 417 GLY A C 1
ATOM 3012 O O . GLY A 1 417 ? 8.766 -53.594 3.67 1 95.25 417 GLY A O 1
ATOM 3013 N N . THR A 1 418 ? 9.18 -55.562 4.695 1 92.38 418 THR A N 1
ATOM 3014 C CA . THR A 1 418 ? 8.211 -55.281 5.75 1 92.38 418 THR A CA 1
ATOM 3015 C C . THR A 1 418 ? 8.812 -55.562 7.125 1 92.38 418 THR A C 1
ATOM 3017 O O . THR A 1 418 ? 9.68 -56.438 7.266 1 92.38 418 THR A O 1
ATOM 3020 N N . ASP A 1 419 ? 8.398 -54.812 8.117 1 87.69 419 ASP A N 1
ATOM 3021 C CA . ASP A 1 419 ? 8.742 -55.094 9.508 1 87.69 419 ASP A CA 1
ATOM 3022 C C . ASP A 1 419 ? 7.562 -55.719 10.25 1 87.69 419 ASP A C 1
ATOM 3024 O O . ASP A 1 419 ? 7.559 -55.75 11.484 1 87.69 419 ASP A O 1
ATOM 3028 N N . GLY A 1 420 ? 6.59 -56.062 9.539 1 90 420 GLY A N 1
ATOM 3029 C CA . GLY A 1 420 ? 5.41 -56.688 10.125 1 90 420 GLY A CA 1
ATOM 3030 C C . GLY A 1 420 ? 4.301 -55.688 10.422 1 90 420 GLY A C 1
ATOM 3031 O O . GLY A 1 420 ? 3.145 -56.094 10.594 1 90 420 GLY A O 1
ATOM 3032 N N . ILE A 1 421 ? 4.656 -54.469 10.562 1 91.81 421 ILE A N 1
ATOM 3033 C CA . ILE A 1 421 ? 3.688 -53.406 10.852 1 91.81 421 ILE A CA 1
ATOM 3034 C C . ILE A 1 421 ? 3.57 -52.469 9.656 1 91.81 421 ILE A C 1
ATOM 3036 O O . ILE A 1 421 ? 2.477 -52 9.328 1 91.81 421 ILE A O 1
ATOM 3040 N N . ARG A 1 422 ? 4.629 -52.188 9.172 1 93.06 422 ARG A N 1
ATOM 3041 C CA . ARG A 1 422 ? 4.742 -51.344 7.988 1 93.06 422 ARG A CA 1
ATOM 3042 C C . ARG A 1 422 ? 5.508 -52.031 6.875 1 93.06 422 ARG A C 1
ATOM 3044 O O . ARG A 1 422 ? 6.293 -52.969 7.141 1 93.06 422 ARG A O 1
ATOM 3051 N N . THR A 1 423 ? 5.312 -51.531 5.578 1 96.12 423 THR A N 1
ATOM 3052 C CA . THR A 1 423 ? 6.074 -51.938 4.406 1 96.12 423 THR A CA 1
ATOM 3053 C C . THR A 1 423 ? 6.809 -50.75 3.787 1 96.12 423 THR A C 1
ATOM 3055 O O . THR A 1 423 ? 6.246 -49.656 3.668 1 96.12 423 THR A O 1
ATOM 3058 N N . ALA A 1 424 ? 8.094 -51 3.43 1 96.44 424 ALA A N 1
ATOM 3059 C CA . ALA A 1 424 ? 8.875 -49.938 2.775 1 96.44 424 ALA A CA 1
ATOM 3060 C C . ALA A 1 424 ? 9.242 -50.344 1.35 1 96.44 424 ALA A C 1
ATOM 3062 O O . ALA A 1 424 ? 9.461 -51.531 1.067 1 96.44 424 ALA A O 1
ATOM 3063 N N . ILE A 1 425 ? 9.227 -49.406 0.505 1 96.69 425 ILE A N 1
ATOM 3064 C CA . ILE A 1 425 ? 9.703 -49.531 -0.866 1 96.69 425 ILE A CA 1
ATOM 3065 C C . ILE A 1 425 ? 10.938 -48.656 -1.082 1 96.69 425 ILE A C 1
ATOM 3067 O O . ILE A 1 425 ? 10.898 -47.469 -0.841 1 96.69 425 ILE A O 1
ATOM 3071 N N . ALA A 1 426 ? 12.008 -49.25 -1.527 1 96.81 426 ALA A N 1
ATOM 3072 C CA . ALA A 1 426 ? 13.242 -48.531 -1.81 1 96.81 426 ALA A CA 1
ATOM 3073 C C . ALA A 1 426 ? 13.719 -48.781 -3.236 1 96.81 426 ALA A C 1
ATOM 3075 O O . ALA A 1 426 ? 13.352 -49.812 -3.846 1 96.81 426 ALA A O 1
ATOM 3076 N N . TYR A 1 427 ? 14.438 -47.906 -3.75 1 96.19 427 TYR A N 1
ATOM 3077 C CA . TYR A 1 427 ? 15.07 -48.031 -5.059 1 96.19 427 TYR A CA 1
ATOM 3078 C C . TYR A 1 427 ? 16.578 -47.781 -4.953 1 96.19 427 TYR A C 1
ATOM 3080 O O . TYR A 1 427 ? 17.031 -46.969 -4.145 1 96.19 427 TYR A O 1
ATOM 3088 N N . ASP A 1 428 ? 17.312 -48.531 -5.633 1 96.5 428 ASP A N 1
ATOM 3089 C CA . ASP A 1 428 ? 18.734 -48.312 -5.836 1 96.5 428 ASP A CA 1
ATOM 3090 C C . ASP A 1 428 ? 19.172 -48.719 -7.246 1 96.5 428 ASP A C 1
ATOM 3092 O O . ASP A 1 428 ? 18.734 -49.75 -7.762 1 96.5 428 ASP A O 1
ATOM 3096 N N . ASP A 1 429 ? 19.969 -47.906 -7.863 1 95.44 429 ASP A N 1
ATOM 3097 C CA . ASP A 1 429 ? 20.469 -48.25 -9.188 1 95.44 429 ASP A CA 1
ATOM 3098 C C . ASP A 1 429 ? 21.547 -49.312 -9.109 1 95.44 429 ASP A C 1
ATOM 3100 O O . ASP A 1 429 ? 21.906 -49.938 -10.125 1 95.44 429 ASP A O 1
ATOM 3104 N N . ASP A 1 430 ? 22.062 -49.469 -7.914 1 97.06 430 ASP A N 1
ATOM 3105 C CA . ASP A 1 430 ? 23.078 -50.469 -7.648 1 97.06 430 ASP A CA 1
ATOM 3106 C C . ASP A 1 430 ? 23.016 -50.969 -6.207 1 97.06 430 ASP A C 1
ATOM 3108 O O . ASP A 1 430 ? 23.562 -50.344 -5.301 1 97.06 430 ASP A O 1
ATOM 3112 N N . TRP A 1 431 ? 22.453 -52.125 -5.977 1 96.31 431 TRP A N 1
ATOM 3113 C CA . TRP A 1 431 ? 22.203 -52.625 -4.629 1 96.31 431 TRP A CA 1
ATOM 3114 C C . TRP A 1 431 ? 23.484 -53.219 -4.035 1 96.31 431 TRP A C 1
ATOM 3116 O O . TRP A 1 431 ? 23.484 -53.656 -2.889 1 96.31 431 TRP A O 1
ATOM 3126 N N . SER A 1 432 ? 24.656 -53.156 -4.777 1 96.56 432 SER A N 1
ATOM 3127 C CA . SER A 1 432 ? 25.922 -53.625 -4.238 1 96.56 432 SER A CA 1
ATOM 3128 C C . SER A 1 432 ? 26.547 -52.594 -3.318 1 96.56 432 SER A C 1
ATOM 3130 O O . SER A 1 432 ? 27.531 -52.875 -2.629 1 96.56 432 SER A O 1
ATOM 3132 N N . THR A 1 433 ? 26.047 -51.344 -3.383 1 96.19 433 THR A N 1
ATOM 3133 C CA . THR A 1 433 ? 26.453 -50.312 -2.463 1 96.19 433 THR A CA 1
ATOM 3134 C C . THR A 1 433 ? 25.219 -49.656 -1.834 1 96.19 433 THR A C 1
ATOM 3136 O O . THR A 1 433 ? 24.094 -49.938 -2.217 1 96.19 433 THR A O 1
ATOM 3139 N N . THR A 1 434 ? 25.531 -48.781 -0.89 1 94.25 434 THR A N 1
ATOM 3140 C CA . THR A 1 434 ? 24.406 -48.062 -0.281 1 94.25 434 THR A CA 1
ATOM 3141 C C . THR A 1 434 ? 24.281 -46.656 -0.862 1 94.25 434 THR A C 1
ATOM 3143 O O . THR A 1 434 ? 23.312 -45.969 -0.586 1 94.25 434 THR A O 1
ATOM 3146 N N . GLU A 1 435 ? 25.328 -46.344 -1.609 1 92.94 435 GLU A N 1
ATOM 3147 C CA . GLU A 1 435 ? 25.297 -45.062 -2.264 1 92.94 435 GLU A CA 1
ATOM 3148 C C . GLU A 1 435 ? 24.141 -44.969 -3.254 1 92.94 435 GLU A C 1
ATOM 3150 O O . GLU A 1 435 ? 23.922 -45.875 -4.047 1 92.94 435 GLU A O 1
ATOM 3155 N N . GLY A 1 436 ? 23.234 -43.938 -3.162 1 91.62 436 GLY A N 1
ATOM 3156 C CA . GLY A 1 436 ? 22.125 -43.75 -4.082 1 91.62 436 GLY A CA 1
ATOM 3157 C C . GLY A 1 436 ? 20.844 -44.406 -3.6 1 91.62 436 GLY A C 1
ATOM 3158 O O . GLY A 1 436 ? 19.812 -44.312 -4.277 1 91.62 436 GLY A O 1
ATOM 3159 N N . ARG A 1 437 ? 20.922 -45.156 -2.539 1 95 437 ARG A N 1
ATOM 3160 C CA . ARG A 1 437 ? 19.719 -45.75 -1.967 1 95 437 ARG A CA 1
ATOM 3161 C C . ARG A 1 437 ? 18.672 -44.688 -1.643 1 95 437 ARG A C 1
ATOM 3163 O O . ARG A 1 437 ? 18.984 -43.688 -1.018 1 95 437 ARG A O 1
ATOM 3170 N N . GLU A 1 438 ? 17.469 -45 -2.117 1 95 438 GLU A N 1
ATOM 3171 C CA . GLU A 1 438 ? 16.375 -44.031 -1.923 1 95 438 GLU A CA 1
ATOM 3172 C C . GLU A 1 438 ? 15.133 -44.719 -1.38 1 95 438 GLU A C 1
ATOM 3174 O O . GLU A 1 438 ? 14.703 -45.75 -1.908 1 95 438 GLU A O 1
ATOM 3179 N N . LEU A 1 439 ? 14.594 -44.156 -0.326 1 95.25 439 LEU A N 1
ATOM 3180 C CA . LEU A 1 439 ? 13.266 -44.562 0.108 1 95.25 439 LEU A CA 1
ATOM 3181 C C . LEU A 1 439 ? 12.188 -43.938 -0.769 1 95.25 439 LEU A C 1
ATOM 3183 O O . LEU A 1 439 ? 12.172 -42.719 -0.969 1 95.25 439 LEU A O 1
ATOM 3187 N N . ILE A 1 440 ? 11.336 -44.75 -1.334 1 95.88 440 ILE A N 1
ATOM 3188 C CA . ILE A 1 440 ? 10.305 -44.312 -2.262 1 95.88 440 ILE A CA 1
ATOM 3189 C C . ILE A 1 440 ? 8.984 -44.125 -1.518 1 95.88 440 ILE A C 1
ATOM 3191 O O . ILE A 1 440 ? 8.266 -43.156 -1.737 1 95.88 440 ILE A O 1
ATOM 3195 N N . ALA A 1 441 ? 8.617 -45.094 -0.744 1 97.31 441 ALA A N 1
ATOM 3196 C CA . ALA A 1 441 ? 7.328 -45.031 -0.065 1 97.31 441 ALA A CA 1
ATOM 3197 C C . ALA A 1 441 ? 7.312 -45.969 1.157 1 97.31 441 ALA A C 1
ATOM 3199 O O . ALA A 1 441 ? 8.094 -46.906 1.243 1 97.31 441 ALA A O 1
ATOM 3200 N N . VAL A 1 442 ? 6.465 -45.562 2.062 1 97 442 VAL A N 1
ATOM 3201 C CA . VAL A 1 442 ? 6.125 -46.406 3.203 1 97 442 VAL A CA 1
ATOM 3202 C C . VAL A 1 442 ? 4.613 -46.656 3.236 1 97 442 VAL A C 1
ATOM 3204 O O . VAL A 1 442 ? 3.828 -45.719 3.133 1 97 442 VAL A O 1
ATOM 3207 N N . LEU A 1 443 ? 4.238 -47.906 3.229 1 97.62 443 LEU A N 1
ATOM 3208 C CA . LEU A 1 443 ? 2.854 -48.281 3.488 1 97.62 443 LEU A CA 1
ATOM 3209 C C . LEU A 1 443 ? 2.604 -48.438 4.984 1 97.62 443 LEU A C 1
ATOM 3211 O O . LEU A 1 443 ? 3.09 -49.406 5.605 1 97.62 443 LEU A O 1
ATOM 3215 N N . GLN A 1 444 ? 1.787 -47.5 5.418 1 96.56 444 GLN A N 1
ATOM 3216 C CA . GLN A 1 444 ? 1.497 -47.531 6.848 1 96.56 444 GLN A CA 1
ATOM 3217 C C . GLN A 1 444 ? 0.468 -48.594 7.18 1 96.56 444 GLN A C 1
ATOM 3219 O O . GLN A 1 444 ? -0.414 -48.906 6.371 1 96.56 444 GLN A O 1
ATOM 3224 N N . ASN A 1 445 ? 0.648 -49.219 8.383 1 95.12 445 ASN A N 1
ATOM 3225 C CA . ASN A 1 445 ? -0.285 -50.219 8.93 1 95.12 445 ASN A CA 1
ATOM 3226 C C . ASN A 1 445 ? -0.505 -51.375 7.973 1 95.12 445 ASN A C 1
ATOM 3228 O O . ASN A 1 445 ? -1.617 -51.906 7.863 1 95.12 445 ASN A O 1
ATOM 3232 N N . PHE A 1 446 ? 0.428 -51.688 7.215 1 95.44 446 PHE A N 1
ATOM 3233 C CA . PHE A 1 446 ? 0.412 -52.844 6.309 1 95.44 446 PHE A CA 1
ATOM 3234 C C . PHE A 1 446 ? 1.736 -53.594 6.363 1 95.44 446 PHE A C 1
ATOM 3236 O O . PHE A 1 446 ? 2.781 -53.031 6 1 95.44 446 PHE A O 1
ATOM 3243 N N . GLY A 1 447 ? 1.651 -54.875 6.73 1 92.88 447 GLY A N 1
ATOM 3244 C CA . GLY A 1 447 ? 2.885 -55.625 6.918 1 92.88 447 GLY A CA 1
ATOM 3245 C C . GLY A 1 447 ? 2.834 -57.031 6.332 1 92.88 447 GLY A C 1
ATOM 3246 O O . GLY A 1 447 ? 3.744 -57.812 6.547 1 92.88 447 GLY A O 1
ATOM 3247 N N . ASP A 1 448 ? 1.768 -57.312 5.562 1 94.19 448 ASP A N 1
ATOM 3248 C CA . ASP A 1 448 ? 1.613 -58.625 4.973 1 94.19 448 ASP A CA 1
ATOM 3249 C C . ASP A 1 448 ? 2.555 -58.812 3.783 1 94.19 448 ASP A C 1
ATOM 3251 O O . ASP A 1 448 ? 3.018 -57.844 3.193 1 94.19 448 ASP A O 1
ATOM 3255 N N . MET A 1 449 ? 2.807 -60.031 3.482 1 94.88 449 MET A N 1
ATOM 3256 C CA . MET A 1 449 ? 3.666 -60.344 2.348 1 94.88 449 MET A CA 1
ATOM 3257 C C . MET A 1 449 ? 3.029 -59.906 1.037 1 94.88 449 MET A C 1
ATOM 3259 O O . MET A 1 449 ? 1.831 -60.094 0.826 1 94.88 449 MET A O 1
ATOM 3263 N N . MET A 1 450 ? 3.867 -59.312 0.247 1 95.69 450 MET A N 1
ATOM 3264 C CA . MET A 1 450 ? 3.371 -58.844 -1.049 1 95.69 450 MET A CA 1
ATOM 3265 C C . MET A 1 450 ? 3.832 -59.781 -2.164 1 95.69 450 MET A C 1
ATOM 3267 O O . MET A 1 450 ? 4.867 -60.438 -2.041 1 95.69 450 MET A O 1
ATOM 3271 N N . THR A 1 451 ? 2.943 -59.812 -3.193 1 95.94 451 THR A N 1
ATOM 3272 C CA . THR A 1 451 ? 3.219 -60.594 -4.391 1 95.94 451 THR A CA 1
ATOM 3273 C C . THR A 1 451 ? 3.158 -59.75 -5.641 1 95.94 451 THR A C 1
ATOM 3275 O O . THR A 1 451 ? 2.873 -58.531 -5.555 1 95.94 451 THR A O 1
ATOM 3278 N N . ALA A 1 452 ? 3.453 -60.375 -6.781 1 95.75 452 ALA A N 1
ATOM 3279 C CA . ALA A 1 452 ? 3.434 -59.656 -8.047 1 95.75 452 ALA A CA 1
ATOM 3280 C C . ALA A 1 452 ? 2.076 -59 -8.289 1 95.75 452 ALA A C 1
ATOM 3282 O O . ALA A 1 452 ? 1.991 -57.938 -8.922 1 95.75 452 ALA A O 1
ATOM 3283 N N . SER A 1 453 ? 0.978 -59.594 -7.75 1 94.06 453 SER A N 1
ATOM 3284 C CA . SER A 1 453 ? -0.377 -59.125 -7.992 1 94.06 453 SER A CA 1
ATOM 3285 C C . SER A 1 453 ? -0.63 -57.812 -7.258 1 94.06 453 SER A C 1
ATOM 3287 O O . SER A 1 453 ? -1.621 -57.125 -7.523 1 94.06 453 SER A O 1
ATOM 3289 N N . ASP A 1 454 ? 0.277 -57.438 -6.328 1 96.19 454 ASP A N 1
ATOM 3290 C CA . ASP A 1 454 ? 0.135 -56.188 -5.582 1 96.19 454 ASP A CA 1
ATOM 3291 C C . ASP A 1 454 ? 0.769 -55.031 -6.34 1 96.19 454 ASP A C 1
ATOM 3293 O O . ASP A 1 454 ? 0.725 -53.875 -5.879 1 96.19 454 ASP A O 1
ATOM 3297 N N . PHE A 1 455 ? 1.392 -55.375 -7.5 1 95.19 455 PHE A N 1
ATOM 3298 C CA . PHE A 1 455 ? 2.141 -54.375 -8.242 1 95.19 455 PHE A CA 1
ATOM 3299 C C . PHE A 1 455 ? 1.649 -54.281 -9.688 1 95.19 455 PHE A C 1
ATOM 3301 O O . PHE A 1 455 ? 1.261 -55.281 -10.273 1 95.19 455 PHE A O 1
ATOM 3308 N N . ASP A 1 456 ? 1.571 -53.062 -10.156 1 92.62 456 ASP A N 1
ATOM 3309 C CA . ASP A 1 456 ? 1.288 -52.781 -11.555 1 92.62 456 ASP A CA 1
ATOM 3310 C C . ASP A 1 456 ? 2.393 -51.906 -12.172 1 92.62 456 ASP A C 1
ATOM 3312 O O . ASP A 1 456 ? 3.342 -51.531 -11.484 1 92.62 456 ASP A O 1
ATOM 3316 N N . VAL A 1 457 ? 2.361 -51.781 -13.508 1 90.31 457 VAL A N 1
ATOM 3317 C CA . VAL A 1 457 ? 3.207 -50.812 -14.211 1 90.31 457 VAL A CA 1
ATOM 3318 C C . VAL A 1 457 ? 2.334 -49.844 -15 1 90.31 457 VAL A C 1
ATOM 3320 O O . VAL A 1 457 ? 1.265 -50.219 -15.492 1 90.31 457 VAL A O 1
ATOM 3323 N N . TYR A 1 458 ? 2.873 -48.688 -15 1 85.62 458 TYR A N 1
ATOM 3324 C CA . TYR A 1 458 ? 2.129 -47.688 -15.758 1 85.62 458 TYR A CA 1
ATOM 3325 C C . TYR A 1 458 ? 3.033 -46.969 -16.75 1 85.62 458 TYR A C 1
ATOM 3327 O O . TYR A 1 458 ? 4.258 -46.969 -16.594 1 85.62 458 TYR A O 1
ATOM 3335 N N . MET B 1 1 ? -18.359 17.766 20.547 1 36 1 MET B N 1
ATOM 3336 C CA . MET B 1 1 ? -17.812 16.75 19.656 1 36 1 MET B CA 1
ATOM 3337 C C . MET B 1 1 ? -16.453 17.188 19.109 1 36 1 MET B C 1
ATOM 3339 O O . MET B 1 1 ? -16.234 18.359 18.859 1 36 1 MET B O 1
ATOM 3343 N N . ALA B 1 2 ? -15.461 16.516 19.281 1 43.09 2 ALA B N 1
ATOM 3344 C CA . ALA B 1 2 ? -14.047 16.766 19.016 1 43.09 2 ALA B CA 1
ATOM 3345 C C . ALA B 1 2 ? -13.859 17.422 17.641 1 43.09 2 ALA B C 1
ATOM 3347 O O . ALA B 1 2 ? -14.344 16.922 16.641 1 43.09 2 ALA B O 1
ATOM 3348 N N . HIS B 1 3 ? -13.891 18.734 17.609 1 50.84 3 HIS B N 1
ATOM 3349 C CA . HIS B 1 3 ? -13.508 19.391 16.375 1 50.84 3 HIS B CA 1
ATOM 3350 C C . HIS B 1 3 ? -12.438 18.609 15.625 1 50.84 3 HIS B C 1
ATOM 3352 O O . HIS B 1 3 ? -11.359 18.344 16.172 1 50.84 3 HIS B O 1
ATOM 3358 N N . LEU B 1 4 ? -12.891 17.688 14.859 1 66.06 4 LEU B N 1
ATOM 3359 C CA . LEU B 1 4 ? -11.992 16.781 14.156 1 66.06 4 LEU B CA 1
ATOM 3360 C C . LEU B 1 4 ? -10.984 17.547 13.312 1 66.06 4 LEU B C 1
ATOM 3362 O O . LEU B 1 4 ? -11.375 18.359 12.469 1 66.06 4 LEU B O 1
ATOM 3366 N N . GLY B 1 5 ? -9.883 17.969 13.914 1 76.56 5 GLY B N 1
ATOM 3367 C CA . GLY B 1 5 ? -8.773 18.703 13.336 1 76.56 5 GLY B CA 1
ATOM 3368 C C . GLY B 1 5 ? -8.383 18.203 11.953 1 76.56 5 GLY B C 1
ATOM 3369 O O . GLY B 1 5 ? -8.922 17.203 11.469 1 76.56 5 GLY B O 1
ATOM 3370 N N . ASN B 1 6 ? -7.719 19.047 11.258 1 87.62 6 ASN B N 1
ATOM 3371 C CA . ASN B 1 6 ? -7.219 18.75 9.922 1 87.62 6 ASN B CA 1
ATOM 3372 C C . ASN B 1 6 ? -5.773 18.266 9.961 1 87.62 6 ASN B C 1
ATOM 3374 O O . ASN B 1 6 ? -4.891 18.859 9.344 1 87.62 6 ASN B O 1
ATOM 3378 N N . SER B 1 7 ? -5.578 17.234 10.734 1 92.38 7 SER B N 1
ATOM 3379 C CA . SER B 1 7 ? -4.27 16.609 10.898 1 92.38 7 SER B CA 1
ATOM 3380 C C . SER B 1 7 ? -4.379 15.086 10.852 1 92.38 7 SER B C 1
ATOM 3382 O O . SER B 1 7 ? -5.461 14.531 11.039 1 92.38 7 SER B O 1
ATOM 3384 N N . PHE B 1 8 ? -3.258 14.453 10.562 1 94.31 8 PHE B N 1
ATOM 3385 C CA . PHE B 1 8 ? -3.266 12.992 10.578 1 94.31 8 PHE B CA 1
ATOM 3386 C C . PHE B 1 8 ? -3.455 12.469 12 1 94.31 8 PHE B C 1
ATOM 3388 O O . PHE B 1 8 ? -4.062 11.422 12.203 1 94.31 8 PHE B O 1
ATOM 3395 N N . THR B 1 9 ? -2.984 13.234 13 1 91.56 9 THR B N 1
ATOM 3396 C CA . THR B 1 9 ? -3.244 12.906 14.398 1 91.56 9 THR B CA 1
ATOM 3397 C C . THR B 1 9 ? -4.746 12.883 14.68 1 91.56 9 THR B C 1
ATOM 3399 O O . THR B 1 9 ? -5.246 11.953 15.312 1 91.56 9 THR B O 1
ATOM 3402 N N . ALA B 1 10 ? -5.371 13.922 14.25 1 91.75 10 ALA B N 1
ATOM 3403 C CA . ALA B 1 10 ? -6.816 13.992 14.43 1 91.75 10 ALA B CA 1
ATOM 3404 C C . ALA B 1 10 ? -7.52 12.875 13.656 1 91.75 10 ALA B C 1
ATOM 3406 O O . ALA B 1 10 ? -8.531 12.344 14.109 1 91.75 10 ALA B O 1
ATOM 3407 N N . ALA B 1 11 ? -7.02 12.531 12.453 1 93.31 11 ALA B N 1
ATOM 3408 C CA . ALA B 1 11 ? -7.586 11.438 11.664 1 93.31 11 ALA B CA 1
ATOM 3409 C C . ALA B 1 11 ? -7.461 10.109 12.398 1 93.31 11 ALA B C 1
ATOM 3411 O O . ALA B 1 11 ? -8.344 9.25 12.305 1 93.31 11 ALA B O 1
ATOM 3412 N N . GLU B 1 12 ? -6.34 9.898 13.023 1 91.19 12 GLU B N 1
ATOM 3413 C CA . GLU B 1 12 ? -6.148 8.711 13.844 1 91.19 12 GLU B CA 1
ATOM 3414 C C . GLU B 1 12 ? -7.207 8.617 14.938 1 91.19 12 GLU B C 1
ATOM 3416 O O . GLU B 1 12 ? -7.762 7.543 15.188 1 91.19 12 GLU B O 1
ATOM 3421 N N . ALA B 1 13 ? -7.477 9.758 15.594 1 90 13 ALA B N 1
ATOM 3422 C CA . ALA B 1 13 ? -8.531 9.805 16.609 1 90 13 ALA B CA 1
ATOM 3423 C C . ALA B 1 13 ? -9.891 9.5 15.992 1 90 13 ALA B C 1
ATOM 3425 O O . ALA B 1 13 ? -10.688 8.758 16.578 1 90 13 ALA B O 1
ATOM 3426 N N . PHE B 1 14 ? -10.148 10.031 14.875 1 92.62 14 PHE B N 1
ATOM 3427 C CA . PHE B 1 14 ? -11.398 9.789 14.156 1 92.62 14 PHE B CA 1
ATOM 3428 C C . PHE B 1 14 ? -11.555 8.305 13.836 1 92.62 14 PHE B C 1
ATOM 3430 O O . PHE B 1 14 ? -12.672 7.773 13.883 1 92.62 14 PHE B O 1
ATOM 3437 N N . ASN B 1 15 ? -10.484 7.656 13.422 1 92.94 15 ASN B N 1
ATOM 3438 C CA . ASN B 1 15 ? -10.508 6.234 13.102 1 92.94 15 ASN B CA 1
ATOM 3439 C C . ASN B 1 15 ? -11.07 5.41 14.258 1 92.94 15 ASN B C 1
ATOM 3441 O O . ASN B 1 15 ? -11.734 4.395 14.039 1 92.94 15 ASN B O 1
ATOM 3445 N N . GLY B 1 16 ? -10.867 5.824 15.453 1 89.94 16 GLY B N 1
ATOM 3446 C CA . GLY B 1 16 ? -11.391 5.141 16.625 1 89.94 16 GLY B CA 1
ATOM 3447 C C . GLY B 1 16 ? -12.898 5.277 16.766 1 89.94 16 GLY B C 1
ATOM 3448 O O . GLY B 1 16 ? -13.539 4.473 17.453 1 89.94 16 GLY B O 1
ATOM 3449 N N . LEU B 1 17 ? -13.492 6.336 16.156 1 90.38 17 LEU B N 1
ATOM 3450 C CA . LEU B 1 17 ? -14.922 6.625 16.25 1 90.38 17 LEU B CA 1
ATOM 3451 C C . LEU B 1 17 ? -15.672 6.055 15.047 1 90.38 17 LEU B C 1
ATOM 3453 O O . LEU B 1 17 ? -16.875 5.832 15.117 1 90.38 17 LEU B O 1
ATOM 3457 N N . ALA B 1 18 ? -14.969 5.844 13.961 1 94.19 18 ALA B N 1
ATOM 3458 C CA . ALA B 1 18 ? -15.586 5.52 12.672 1 94.19 18 ALA B CA 1
ATOM 3459 C C . ALA B 1 18 ? -16.172 4.109 12.688 1 94.19 18 ALA B C 1
ATOM 3461 O O . ALA B 1 18 ? -15.711 3.252 13.453 1 94.19 18 ALA B O 1
ATOM 3462 N N . THR B 1 19 ? -17.125 3.885 11.859 1 93.69 19 THR B N 1
ATOM 3463 C CA . THR B 1 19 ? -17.828 2.604 11.758 1 93.69 19 THR B CA 1
ATOM 3464 C C . THR B 1 19 ? -17.297 1.801 10.57 1 93.69 19 THR B C 1
ATOM 3466 O O . THR B 1 19 ? -17.188 0.576 10.648 1 93.69 19 THR B O 1
ATOM 3469 N N . ASP B 1 20 ? -17.078 2.525 9.453 1 96.56 20 ASP B N 1
ATOM 3470 C CA . ASP B 1 20 ? -16.578 1.864 8.25 1 96.56 20 ASP B CA 1
ATOM 3471 C C . ASP B 1 20 ? -15.414 2.645 7.641 1 96.56 20 ASP B C 1
ATOM 3473 O O . ASP B 1 20 ? -15.281 3.85 7.867 1 96.56 20 ASP B O 1
ATOM 3477 N N . PHE B 1 21 ? -14.625 1.92 6.992 1 97.5 21 PHE B N 1
ATOM 3478 C CA . PHE B 1 21 ? -13.391 2.457 6.438 1 97.5 21 PHE B CA 1
ATOM 3479 C C . PHE B 1 21 ? -13.234 2.061 4.973 1 97.5 21 PHE B C 1
ATOM 3481 O O . PHE B 1 21 ? -13.547 0.928 4.598 1 97.5 21 PHE B O 1
ATOM 3488 N N . TYR B 1 22 ? -12.797 3.004 4.156 1 98.06 22 TYR B N 1
ATOM 3489 C CA . TYR B 1 22 ? -12.562 2.777 2.736 1 98.06 22 TYR B CA 1
ATOM 3490 C C . TYR B 1 22 ? -11.227 3.371 2.297 1 98.06 22 TYR B C 1
ATOM 3492 O O . TYR B 1 22 ? -10.789 4.387 2.84 1 98.06 22 TYR B O 1
ATOM 3500 N N . ALA B 1 23 ? -10.578 2.725 1.358 1 98.06 23 ALA B N 1
ATOM 3501 C CA . ALA B 1 23 ? -9.32 3.236 0.82 1 98.06 23 ALA B CA 1
ATOM 3502 C C . ALA B 1 23 ? -9.234 3.012 -0.687 1 98.06 23 ALA B C 1
ATOM 3504 O O . ALA B 1 23 ? -9.938 2.152 -1.232 1 98.06 23 ALA B O 1
ATOM 3505 N N . THR B 1 24 ? -8.484 3.822 -1.352 1 96.88 24 THR B N 1
ATOM 3506 C CA . THR B 1 24 ? -8.188 3.604 -2.764 1 96.88 24 THR B CA 1
ATOM 3507 C C . THR B 1 24 ? -6.766 4.055 -3.094 1 96.88 24 THR B C 1
ATOM 3509 O O . THR B 1 24 ? -6.266 5.023 -2.521 1 96.88 24 THR B O 1
ATOM 3512 N N . ASP B 1 25 ? -6.109 3.314 -3.963 1 95.94 25 ASP B N 1
ATOM 3513 C CA . ASP B 1 25 ? -4.879 3.762 -4.609 1 95.94 25 ASP B CA 1
ATOM 3514 C C . ASP B 1 25 ? -5.176 4.492 -5.914 1 95.94 25 ASP B C 1
ATOM 3516 O O . ASP B 1 25 ? -5.957 4.004 -6.738 1 95.94 25 ASP B O 1
ATOM 3520 N N . LEU B 1 26 ? -4.551 5.555 -6.055 1 97.5 26 LEU B N 1
ATOM 3521 C CA . LEU B 1 26 ? -4.816 6.395 -7.219 1 97.5 26 LEU B CA 1
ATOM 3522 C C . LEU B 1 26 ? -4.074 5.875 -8.445 1 97.5 26 LEU B C 1
ATOM 3524 O O . LEU B 1 26 ? -2.898 5.52 -8.359 1 97.5 26 LEU B O 1
ATOM 3528 N N . VAL B 1 27 ? -4.793 5.816 -9.508 1 98.06 27 VAL B N 1
ATOM 3529 C CA . VAL B 1 27 ? -4.258 5.445 -10.812 1 98.06 27 VAL B CA 1
ATOM 3530 C C . VAL B 1 27 ? -4.094 6.691 -11.68 1 98.06 27 VAL B C 1
ATOM 3532 O O . VAL B 1 27 ? -5.062 7.418 -11.922 1 98.06 27 VAL B O 1
ATOM 3535 N N . ALA B 1 28 ? -2.881 6.867 -12.172 1 98.5 28 ALA B N 1
ATOM 3536 C CA . ALA B 1 28 ? -2.59 8.086 -12.922 1 98.5 28 ALA B CA 1
ATOM 3537 C C . ALA B 1 28 ? -3.355 8.117 -14.242 1 98.5 28 ALA B C 1
ATOM 3539 O O . ALA B 1 28 ? -3.486 7.09 -14.914 1 98.5 28 ALA B O 1
ATOM 3540 N N . LEU B 1 29 ? -3.844 9.234 -14.641 1 98.38 29 LEU B N 1
ATOM 3541 C CA . LEU B 1 29 ? -4.449 9.523 -15.938 1 98.38 29 LEU B CA 1
ATOM 3542 C C . LEU B 1 29 ? -3.596 10.5 -16.734 1 98.38 29 LEU B C 1
ATOM 3544 O O . LEU B 1 29 ? -2.934 11.367 -16.156 1 98.38 29 LEU B O 1
ATOM 3548 N N . ASN B 1 30 ? -3.609 10.328 -18.031 1 98.31 30 ASN B N 1
ATOM 3549 C CA . ASN B 1 30 ? -2.988 11.281 -18.938 1 98.31 30 ASN B CA 1
ATOM 3550 C C . ASN B 1 30 ? -1.494 11.43 -18.656 1 98.31 30 ASN B C 1
ATOM 3552 O O . ASN B 1 30 ? -0.951 12.539 -18.734 1 98.31 30 ASN B O 1
ATOM 3556 N N . SER B 1 31 ? -0.926 10.273 -18.25 1 97.88 31 SER B N 1
ATOM 3557 C CA . SER B 1 31 ? 0.499 10.266 -17.938 1 97.88 31 SER B CA 1
ATOM 3558 C C . SER B 1 31 ? 0.878 11.438 -17.031 1 97.88 31 SER B C 1
ATOM 3560 O O . SER B 1 31 ? 1.871 12.125 -17.297 1 97.88 31 SER B O 1
ATOM 3562 N N . SER B 1 32 ? 0.08 11.711 -16.047 1 97.75 32 SER B N 1
ATOM 3563 C CA . SER B 1 32 ? 0.266 12.852 -15.156 1 97.75 32 SER B CA 1
ATOM 3564 C C . SER B 1 32 ? 1.461 12.648 -14.234 1 97.75 32 SER B C 1
ATOM 3566 O O . SER B 1 32 ? 2.012 13.609 -13.695 1 97.75 32 SER B O 1
ATOM 3568 N N . GLY B 1 33 ? 1.781 11.391 -13.938 1 96.94 33 GLY B N 1
ATOM 3569 C CA . GLY B 1 33 ? 2.809 11.062 -12.961 1 96.94 33 GLY B CA 1
ATOM 3570 C C . GLY B 1 33 ? 2.279 10.984 -11.539 1 96.94 33 GLY B C 1
ATOM 3571 O O . GLY B 1 33 ? 3.014 10.617 -10.617 1 96.94 33 GLY B O 1
ATOM 3572 N N . ALA B 1 34 ? 0.969 11.227 -11.375 1 97.5 34 ALA B N 1
ATOM 3573 C CA . ALA B 1 34 ? 0.384 11.281 -10.039 1 97.5 34 ALA B CA 1
ATOM 3574 C C . ALA B 1 34 ? 0.199 9.883 -9.469 1 97.5 34 ALA B C 1
ATOM 3576 O O . ALA B 1 34 ? -0.192 8.953 -10.18 1 97.5 34 ALA B O 1
ATOM 3577 N N . SER B 1 35 ? 0.5 9.75 -8.234 1 97.25 35 SER B N 1
ATOM 3578 C CA . SER B 1 35 ? 0.247 8.531 -7.48 1 97.25 35 SER B CA 1
ATOM 3579 C C . SER B 1 35 ? -0.063 8.836 -6.02 1 97.25 35 SER B C 1
ATOM 3581 O O . SER B 1 35 ? 0.125 9.969 -5.562 1 97.25 35 SER B O 1
ATOM 3583 N N . GLY B 1 36 ? -0.653 7.91 -5.348 1 96.81 36 GLY B N 1
ATOM 3584 C CA . GLY B 1 36 ? -0.978 8.094 -3.943 1 96.81 36 GLY B CA 1
ATOM 3585 C C . GLY B 1 36 ? -2.176 7.277 -3.494 1 96.81 36 GLY B C 1
ATOM 3586 O O . GLY B 1 36 ? -2.627 6.383 -4.211 1 96.81 36 GLY B O 1
ATOM 3587 N N . SER B 1 37 ? -2.59 7.52 -2.27 1 97.69 37 SER B N 1
ATOM 3588 C CA . SER B 1 37 ? -3.705 6.797 -1.672 1 97.69 37 SER B CA 1
ATOM 3589 C C . SER B 1 37 ? -4.645 7.738 -0.926 1 97.69 37 SER B C 1
ATOM 3591 O O . SER B 1 37 ? -4.219 8.797 -0.452 1 97.69 37 SER B O 1
ATOM 3593 N N . VAL B 1 38 ? -5.875 7.352 -0.891 1 98.31 38 VAL B N 1
ATOM 3594 C CA . VAL B 1 38 ? -6.91 8.102 -0.19 1 98.31 38 VAL B CA 1
ATOM 3595 C C . VAL B 1 38 ? -7.625 7.191 0.807 1 98.31 38 VAL B C 1
ATOM 3597 O O . VAL B 1 38 ? -7.891 6.023 0.51 1 98.31 38 VAL B O 1
ATOM 3600 N N . LEU B 1 39 ? -7.844 7.684 1.952 1 98.12 39 LEU B N 1
ATOM 3601 C CA . LEU B 1 39 ? -8.648 7.012 2.969 1 98.12 39 LEU B CA 1
ATOM 3602 C C . LEU B 1 39 ? -9.914 7.809 3.277 1 98.12 39 LEU B C 1
ATOM 3604 O O . LEU B 1 39 ? -9.859 9.031 3.404 1 98.12 39 LEU B O 1
ATOM 3608 N N . ALA B 1 40 ? -11.039 7.145 3.32 1 98.12 40 ALA B N 1
ATOM 3609 C CA . ALA B 1 40 ? -12.297 7.73 3.771 1 98.12 40 ALA B CA 1
ATOM 3610 C C . ALA B 1 40 ? -12.938 6.879 4.863 1 98.12 40 ALA B C 1
ATOM 3612 O O . ALA B 1 40 ? -13.031 5.656 4.73 1 98.12 40 ALA B O 1
ATOM 3613 N N . SER B 1 41 ? -13.258 7.453 5.93 1 97.31 41 SER B N 1
ATOM 3614 C CA . SER B 1 41 ? -13.961 6.797 7.023 1 97.31 41 SER B CA 1
ATOM 3615 C C . SER B 1 41 ? -15.117 7.656 7.527 1 97.31 41 SER B C 1
ATOM 3617 O O . SER B 1 41 ? -15.109 8.875 7.359 1 97.31 41 SER B O 1
ATOM 3619 N N . TYR B 1 42 ? -16.188 7.02 8.055 1 96.69 42 TYR B N 1
ATOM 3620 C CA . TYR B 1 42 ? -17.312 7.805 8.531 1 96.69 42 TYR B CA 1
ATOM 3621 C C . TYR B 1 42 ? -18 7.133 9.719 1 96.69 42 TYR B C 1
ATOM 3623 O O . TYR B 1 42 ? -17.766 5.945 9.977 1 96.69 42 TYR B O 1
ATOM 3631 N N . TYR B 1 43 ? -18.656 7.852 10.484 1 93.88 43 TYR B N 1
ATOM 3632 C CA . TYR B 1 43 ? -19.594 7.348 11.492 1 93.88 43 TYR B CA 1
ATOM 3633 C C . TYR B 1 43 ? -20.906 8.125 11.461 1 93.88 43 TYR B C 1
ATOM 3635 O O . TYR B 1 43 ? -20.938 9.266 10.992 1 93.88 43 TYR B O 1
ATOM 3643 N N . VAL B 1 44 ? -21.922 7.535 11.836 1 93.44 44 VAL B N 1
ATOM 3644 C CA . VAL B 1 44 ? -23.25 8.125 11.984 1 93.44 44 VAL B CA 1
ATOM 3645 C C . VAL B 1 44 ? -23.797 7.844 13.383 1 93.44 44 VAL B C 1
ATOM 3647 O O . VAL B 1 44 ? -23.844 6.691 13.82 1 93.44 44 VAL B O 1
ATOM 3650 N N . GLU B 1 45 ? -24.125 8.922 14.094 1 92.62 45 GLU B N 1
ATOM 3651 C CA . GLU B 1 45 ? -24.719 8.797 15.422 1 92.62 45 GLU B CA 1
ATOM 3652 C C . GLU B 1 45 ? -26.188 8.406 15.336 1 92.62 45 GLU B C 1
ATOM 3654 O O . GLU B 1 45 ? -26.797 8.453 14.266 1 92.62 45 GLU B O 1
ATOM 3659 N N . GLU B 1 46 ? -26.766 8.07 16.438 1 92.44 46 GLU B N 1
ATOM 3660 C CA . GLU B 1 46 ? -28.156 7.637 16.516 1 92.44 46 GLU B CA 1
ATOM 3661 C C . GLU B 1 46 ? -29.109 8.727 16.016 1 92.44 46 GLU B C 1
ATOM 3663 O O . GLU B 1 46 ? -30.141 8.438 15.422 1 92.44 46 GLU B O 1
ATOM 3668 N N . ASP B 1 47 ? -28.734 10.016 16.234 1 93.75 47 ASP B N 1
ATOM 3669 C CA . ASP B 1 47 ? -29.609 11.125 15.844 1 93.75 47 ASP B CA 1
ATOM 3670 C C . ASP B 1 47 ? -29.391 11.492 14.375 1 93.75 47 ASP B C 1
ATOM 3672 O O . ASP B 1 47 ? -29.969 12.461 13.883 1 93.75 47 ASP B O 1
ATOM 3676 N N . GLY B 1 48 ? -28.531 10.773 13.766 1 92.5 48 GLY B N 1
ATOM 3677 C CA . GLY B 1 48 ? -28.297 10.984 12.344 1 92.5 48 GLY B CA 1
ATOM 3678 C C . GLY B 1 48 ? -27.109 11.898 12.07 1 92.5 48 GLY B C 1
ATOM 3679 O O . GLY B 1 48 ? -26.688 12.047 10.922 1 92.5 48 GLY B O 1
ATOM 3680 N N . SER B 1 49 ? -26.578 12.5 13.133 1 94.12 49 SER B N 1
ATOM 3681 C CA . SER B 1 49 ? -25.406 13.344 12.945 1 94.12 49 SER B CA 1
ATOM 3682 C C . SER B 1 49 ? -24.141 12.508 12.766 1 94.12 49 SER B C 1
ATOM 3684 O O . SER B 1 49 ? -24.141 11.312 13.07 1 94.12 49 SER B O 1
ATOM 3686 N N . GLY B 1 50 ? -23.172 13.055 12.117 1 94.88 50 GLY B N 1
ATOM 3687 C CA . GLY B 1 50 ? -21.922 12.352 11.891 1 94.88 50 GLY B CA 1
ATOM 3688 C C . GLY B 1 50 ? -20.984 13.086 10.945 1 94.88 50 GLY B C 1
ATOM 3689 O O . GLY B 1 50 ? -21.281 14.211 10.531 1 94.88 50 GLY B O 1
ATOM 3690 N N . TYR B 1 51 ? -19.859 12.492 10.703 1 96.25 51 TYR B N 1
ATOM 3691 C CA . TYR B 1 51 ? -18.859 13.086 9.836 1 96.25 51 TYR B CA 1
ATOM 3692 C C . TYR B 1 51 ? -18.234 12.031 8.922 1 96.25 51 TYR B C 1
ATOM 3694 O O . TYR B 1 51 ? -18.25 10.844 9.242 1 96.25 51 TYR B O 1
ATOM 3702 N N . ILE B 1 52 ? -17.844 12.438 7.793 1 97 52 ILE B N 1
ATOM 3703 C CA . ILE B 1 52 ? -16.938 11.656 6.945 1 97 52 ILE B CA 1
ATOM 3704 C C . ILE B 1 52 ? -15.57 12.336 6.887 1 97 52 ILE B C 1
ATOM 3706 O O . ILE B 1 52 ? -15.477 13.547 6.695 1 97 52 ILE B O 1
ATOM 3710 N N . ASN B 1 53 ? -14.555 11.57 7.188 1 97.31 53 ASN B N 1
ATOM 3711 C CA . ASN B 1 53 ? -13.18 12.055 7.129 1 97.31 53 ASN B CA 1
ATOM 3712 C C . ASN B 1 53 ? -12.469 11.57 5.863 1 97.31 53 ASN B C 1
ATOM 3714 O O . ASN B 1 53 ? -12.594 10.406 5.484 1 97.31 53 ASN B O 1
ATOM 3718 N N . VAL B 1 54 ? -11.773 12.438 5.176 1 97.56 54 VAL B N 1
ATOM 3719 C CA . VAL B 1 54 ? -10.977 12.102 4.004 1 97.56 54 VAL B CA 1
ATOM 3720 C C . VAL B 1 54 ? -9.516 12.469 4.254 1 97.56 54 VAL B C 1
ATOM 3722 O O . VAL B 1 54 ? -9.203 13.602 4.621 1 97.56 54 VAL B O 1
ATOM 3725 N N . ALA B 1 55 ? -8.656 11.508 4.133 1 97.62 55 ALA B N 1
ATOM 3726 C CA . ALA B 1 55 ? -7.215 11.688 4.25 1 97.62 55 ALA B CA 1
ATOM 3727 C C . ALA B 1 55 ? -6.5 11.25 2.975 1 97.62 55 ALA B C 1
ATOM 3729 O O . ALA B 1 55 ? -6.852 10.234 2.379 1 97.62 55 ALA B O 1
ATOM 3730 N N . LEU B 1 56 ? -5.488 12.039 2.568 1 97.44 56 LEU B N 1
ATOM 3731 C CA . LEU B 1 56 ? -4.816 11.797 1.296 1 97.44 56 LEU B CA 1
ATOM 3732 C C . LEU B 1 56 ? -3.309 11.984 1.435 1 97.44 56 LEU B C 1
ATOM 3734 O O . LEU B 1 56 ? -2.852 12.922 2.09 1 97.44 56 LEU B O 1
ATOM 3738 N N . SER B 1 57 ? -2.551 11.102 0.882 1 97.88 57 SER B N 1
ATOM 3739 C CA . SER B 1 57 ? -1.135 11.25 0.562 1 97.88 57 SER B CA 1
ATOM 3740 C C . SER B 1 57 ? -0.873 10.992 -0.918 1 97.88 57 SER B C 1
ATOM 3742 O O . SER B 1 57 ? -1.107 9.883 -1.413 1 97.88 57 SER B O 1
ATOM 3744 N N . ALA B 1 58 ? -0.455 11.992 -1.644 1 97.94 58 ALA B N 1
ATOM 3745 C CA . ALA B 1 58 ? -0.201 11.859 -3.076 1 97.94 58 ALA B CA 1
ATOM 3746 C C . ALA B 1 58 ? 1.136 12.492 -3.457 1 97.94 58 ALA B C 1
ATOM 3748 O O . ALA B 1 58 ? 1.664 13.328 -2.723 1 97.94 58 ALA B O 1
ATOM 3749 N N . GLN B 1 59 ? 1.666 12.07 -4.527 1 97.31 59 GLN B N 1
ATOM 3750 C CA . GLN B 1 59 ? 2.922 12.586 -5.062 1 97.31 59 GLN B CA 1
ATOM 3751 C C . GLN B 1 59 ? 2.902 12.609 -6.586 1 97.31 59 GLN B C 1
ATOM 3753 O O . GLN B 1 59 ? 1.983 12.078 -7.211 1 97.31 59 GLN B O 1
ATOM 3758 N N . GLY B 1 60 ? 3.895 13.281 -7.16 1 96.81 60 GLY B N 1
ATOM 3759 C CA . GLY B 1 60 ? 4.008 13.352 -8.609 1 96.81 60 GLY B CA 1
ATOM 3760 C C . GLY B 1 60 ? 3.09 14.391 -9.234 1 96.81 60 GLY B C 1
ATOM 3761 O O . GLY B 1 60 ? 2.82 14.344 -10.43 1 96.81 60 GLY B O 1
ATOM 3762 N N . LEU B 1 61 ? 2.572 15.242 -8.406 1 97.31 61 LEU B N 1
ATOM 3763 C CA . LEU B 1 61 ? 1.689 16.297 -8.891 1 97.31 61 LEU B CA 1
ATOM 3764 C C . LEU B 1 61 ? 2.48 17.562 -9.211 1 97.31 61 LEU B C 1
ATOM 3766 O O . LEU B 1 61 ? 3.57 17.766 -8.672 1 97.31 61 LEU B O 1
ATOM 3770 N N . ALA B 1 62 ? 1.918 18.344 -10.117 1 95.44 62 ALA B N 1
ATOM 3771 C CA . ALA B 1 62 ? 2.473 19.672 -10.312 1 95.44 62 ALA B CA 1
ATOM 3772 C C . ALA B 1 62 ? 2.297 20.531 -9.055 1 95.44 62 ALA B C 1
ATOM 3774 O O . ALA B 1 62 ? 1.261 20.453 -8.391 1 95.44 62 ALA B O 1
ATOM 3775 N N . PRO B 1 63 ? 3.328 21.375 -8.773 1 94.62 63 PRO B N 1
ATOM 3776 C CA . PRO B 1 63 ? 3.127 22.281 -7.633 1 94.62 63 PRO B CA 1
ATOM 3777 C C . PRO B 1 63 ? 1.916 23.203 -7.812 1 94.62 63 PRO B C 1
ATOM 3779 O O . PRO B 1 63 ? 1.642 23.656 -8.922 1 94.62 63 PRO B O 1
ATOM 3782 N N . GLY B 1 64 ? 1.207 23.391 -6.668 1 94.38 64 GLY B N 1
ATOM 3783 C CA . GLY B 1 64 ? 0.046 24.266 -6.723 1 94.38 64 GLY B CA 1
ATOM 3784 C C . GLY B 1 64 ? -1.243 23.578 -6.324 1 94.38 64 GLY B C 1
ATOM 3785 O O . GLY B 1 64 ? -1.214 22.516 -5.699 1 94.38 64 GLY B O 1
ATOM 3786 N N . ALA B 1 65 ? -2.33 24.234 -6.652 1 95.94 65 ALA B N 1
ATOM 3787 C CA . ALA B 1 65 ? -3.652 23.781 -6.223 1 95.94 65 ALA B CA 1
ATOM 3788 C C . ALA B 1 65 ? -4.16 22.656 -7.117 1 95.94 65 ALA B C 1
ATOM 3790 O O . ALA B 1 65 ? -3.992 22.703 -8.336 1 95.94 65 ALA B O 1
ATOM 3791 N N . HIS B 1 66 ? -4.75 21.672 -6.566 1 98.06 66 HIS B N 1
ATOM 3792 C CA . HIS B 1 66 ? -5.359 20.547 -7.273 1 98.06 66 HIS B CA 1
ATOM 3793 C C . HIS B 1 66 ? -6.801 20.328 -6.82 1 98.06 66 HIS B C 1
ATOM 3795 O O . HIS B 1 66 ? -7.043 19.984 -5.66 1 98.06 66 HIS B O 1
ATOM 3801 N N . VAL B 1 67 ? -7.738 20.469 -7.746 1 97.12 67 VAL B N 1
ATOM 3802 C CA . VAL B 1 67 ? -9.148 20.203 -7.453 1 97.12 67 VAL B CA 1
ATOM 3803 C C . VAL B 1 67 ? -9.375 18.703 -7.293 1 97.12 67 VAL B C 1
ATOM 3805 O O . VAL B 1 67 ? -8.812 17.906 -8.039 1 97.12 67 VAL B O 1
ATOM 3808 N N . GLN B 1 68 ? -10.18 18.312 -6.312 1 97.31 68 GLN B N 1
ATOM 3809 C CA . GLN B 1 68 ? -10.453 16.906 -6.051 1 97.31 68 GLN B CA 1
ATOM 3810 C C . GLN B 1 68 ? -11.906 16.688 -5.629 1 97.31 68 GLN B C 1
ATOM 3812 O O . GLN B 1 68 ? -12.508 17.562 -5 1 97.31 68 GLN B O 1
ATOM 3817 N N . HIS B 1 69 ? -12.414 15.516 -5.988 1 97.81 69 HIS B N 1
ATOM 3818 C CA . HIS B 1 69 ? -13.812 15.211 -5.707 1 97.81 69 HIS B CA 1
ATOM 3819 C C . HIS B 1 69 ? -14.016 13.711 -5.508 1 97.81 69 HIS B C 1
ATOM 3821 O O . HIS B 1 69 ? -13.211 12.906 -5.98 1 97.81 69 HIS B O 1
ATOM 3827 N N . ILE B 1 70 ? -15.047 13.359 -4.82 1 98.69 70 ILE B N 1
ATOM 3828 C CA . ILE B 1 70 ? -15.656 12.039 -4.949 1 98.69 70 ILE B CA 1
ATOM 3829 C C . ILE B 1 70 ? -16.734 12.078 -6.027 1 98.69 70 ILE B C 1
ATOM 3831 O O . ILE B 1 70 ? -17.641 12.914 -5.984 1 98.69 70 ILE B O 1
ATOM 3835 N N . HIS B 1 71 ? -16.578 11.234 -6.992 1 98.75 71 HIS B N 1
ATOM 3836 C CA . HIS B 1 71 ? -17.5 11.102 -8.117 1 98.75 71 HIS B CA 1
ATOM 3837 C C . HIS B 1 71 ? -18.359 9.844 -7.984 1 98.75 71 HIS B C 1
ATOM 3839 O O . HIS B 1 71 ? -18.016 8.922 -7.246 1 98.75 71 HIS B O 1
ATOM 3845 N N . GLY B 1 72 ? -19.438 9.828 -8.742 1 98.56 72 GLY B N 1
ATOM 3846 C CA . GLY B 1 72 ? -20.25 8.625 -8.766 1 98.56 72 GLY B CA 1
ATOM 3847 C C . GLY B 1 72 ? -21.234 8.594 -9.914 1 98.56 72 GLY B C 1
ATOM 3848 O O . GLY B 1 72 ? -21.609 9.641 -10.445 1 98.56 72 GLY B O 1
ATOM 3849 N N . THR B 1 73 ? -21.609 7.383 -10.297 1 97.81 73 THR B N 1
ATOM 3850 C CA . THR B 1 73 ? -22.625 7.141 -11.32 1 97.81 73 THR B CA 1
ATOM 3851 C C . THR B 1 73 ? -23.906 6.594 -10.703 1 97.81 73 THR B C 1
ATOM 3853 O O . THR B 1 73 ? -23.891 6.066 -9.586 1 97.81 73 THR B O 1
ATOM 3856 N N . PHE B 1 74 ? -25 6.809 -11.422 1 97.12 74 PHE B N 1
ATOM 3857 C CA . PHE B 1 74 ? -26.312 6.312 -11.031 1 97.12 74 PHE B CA 1
ATOM 3858 C C . PHE B 1 74 ? -27.031 5.684 -12.227 1 97.12 74 PHE B C 1
ATOM 3860 O O . PHE B 1 74 ? -26.812 6.082 -13.367 1 97.12 74 PHE B O 1
ATOM 3867 N N . ASP B 1 75 ? -27.844 4.699 -11.969 1 96.69 75 ASP B N 1
ATOM 3868 C CA . ASP B 1 75 ? -28.672 4.16 -13.031 1 96.69 75 ASP B CA 1
ATOM 3869 C C . ASP B 1 75 ? -29.906 5.039 -13.266 1 96.69 75 ASP B C 1
ATOM 3871 O O . ASP B 1 75 ? -30.031 6.109 -12.664 1 96.69 75 ASP B O 1
ATOM 3875 N N . GLU B 1 76 ? -30.781 4.617 -14.164 1 94.75 76 GLU B N 1
ATOM 3876 C CA . GLU B 1 76 ? -31.938 5.406 -14.562 1 94.75 76 GLU B CA 1
ATOM 3877 C C . GLU B 1 76 ? -32.906 5.582 -13.398 1 94.75 76 GLU B C 1
ATOM 3879 O O . GLU B 1 76 ? -33.656 6.562 -13.352 1 94.75 76 GLU B O 1
ATOM 3884 N N . ASP B 1 77 ? -32.844 4.66 -12.406 1 95.44 77 ASP B N 1
ATOM 3885 C CA . ASP B 1 77 ? -33.75 4.703 -11.258 1 95.44 77 ASP B CA 1
ATOM 3886 C C . ASP B 1 77 ? -33.125 5.477 -10.102 1 95.44 77 ASP B C 1
ATOM 3888 O O . ASP B 1 77 ? -33.719 5.578 -9.023 1 95.44 77 ASP B O 1
ATOM 3892 N N . GLY B 1 78 ? -31.922 5.934 -10.305 1 94.06 78 GLY B N 1
ATOM 3893 C CA . GLY B 1 78 ? -31.25 6.734 -9.289 1 94.06 78 GLY B CA 1
ATOM 3894 C C . GLY B 1 78 ? -30.422 5.906 -8.32 1 94.06 78 GLY B C 1
ATOM 3895 O O . GLY B 1 78 ? -29.938 6.422 -7.312 1 94.06 78 GLY B O 1
ATOM 3896 N N . ASN B 1 79 ? -30.25 4.625 -8.602 1 96.19 79 ASN B N 1
ATOM 3897 C CA . ASN B 1 79 ? -29.422 3.785 -7.75 1 96.19 79 ASN B CA 1
ATOM 3898 C C . ASN B 1 79 ? -27.938 3.926 -8.102 1 96.19 79 ASN B C 1
ATOM 3900 O O . ASN B 1 79 ? -27.594 4.055 -9.273 1 96.19 79 ASN B O 1
ATOM 3904 N N . PRO B 1 80 ? -27.172 3.928 -7.023 1 96.69 80 PRO B N 1
ATOM 3905 C CA . PRO B 1 80 ? -25.734 4.016 -7.301 1 96.69 80 PRO B CA 1
ATOM 3906 C C . PRO B 1 80 ? -25.234 2.852 -8.156 1 96.69 80 PRO B C 1
ATOM 3908 O O . PRO B 1 80 ? -25.672 1.714 -7.977 1 96.69 80 PRO B O 1
ATOM 3911 N N . THR B 1 81 ? -24.375 3.131 -9.125 1 97.56 81 THR B N 1
ATOM 3912 C CA . THR B 1 81 ? -23.688 2.129 -9.938 1 97.56 81 THR B CA 1
ATOM 3913 C C . THR B 1 81 ? -22.188 2.23 -9.758 1 97.56 81 THR B C 1
ATOM 3915 O O . THR B 1 81 ? -21.688 3.178 -9.148 1 97.56 81 THR B O 1
ATOM 3918 N N . ASP B 1 82 ? -21.469 1.221 -10.219 1 97.56 82 ASP B N 1
ATOM 3919 C CA . ASP B 1 82 ? -20.031 1.104 -10.016 1 97.56 82 ASP B CA 1
ATOM 3920 C C . ASP B 1 82 ? -19.266 2.078 -10.906 1 97.56 82 ASP B C 1
ATOM 3922 O O . ASP B 1 82 ? -19.047 1.8 -12.086 1 97.56 82 ASP B O 1
ATOM 3926 N N . ALA B 1 83 ? -18.906 3.234 -10.32 1 97.88 83 ALA B N 1
ATOM 3927 C CA . ALA B 1 83 ? -18.047 4.176 -11.047 1 97.88 83 ALA B CA 1
ATOM 3928 C C . ALA B 1 83 ? -16.641 3.617 -11.227 1 97.88 83 ALA B C 1
ATOM 3930 O O . ALA B 1 83 ? -16.125 2.91 -10.352 1 97.88 83 ALA B O 1
ATOM 3931 N N . GLN B 1 84 ? -15.969 3.963 -12.344 1 97 84 GLN B N 1
ATOM 3932 C CA . GLN B 1 84 ? -14.664 3.391 -12.688 1 97 84 GLN B CA 1
ATOM 3933 C C . GLN B 1 84 ? -13.672 4.477 -13.086 1 97 84 GLN B C 1
ATOM 3935 O O . GLN B 1 84 ? -14.078 5.582 -13.461 1 97 84 GLN B O 1
ATOM 3940 N N . THR B 1 85 ? -12.438 4.156 -12.93 1 97.69 85 THR B N 1
ATOM 3941 C CA . THR B 1 85 ? -11.391 5.004 -13.484 1 97.69 85 THR B CA 1
ATOM 3942 C C . THR B 1 85 ? -11.414 4.969 -15.016 1 97.69 85 THR B C 1
ATOM 3944 O O . THR B 1 85 ? -11.398 3.891 -15.617 1 97.69 85 THR B O 1
ATOM 3947 N N . PRO B 1 86 ? -11.453 6.125 -15.648 1 97.69 86 PRO B N 1
ATOM 3948 C CA . PRO B 1 86 ? -11.422 6.117 -17.109 1 97.69 86 PRO B CA 1
ATOM 3949 C C . PRO B 1 86 ? -10.109 5.578 -17.672 1 97.69 86 PRO B C 1
ATOM 3951 O O . PRO B 1 86 ? -9.086 5.578 -16.984 1 97.69 86 PRO B O 1
ATOM 3954 N N . THR B 1 87 ? -10.156 5.09 -18.859 1 97.38 87 THR B N 1
ATOM 3955 C CA . THR B 1 87 ? -8.992 4.684 -19.625 1 97.38 87 THR B CA 1
ATOM 3956 C C . THR B 1 87 ? -8.945 5.414 -20.969 1 97.38 87 THR B C 1
ATOM 3958 O O . THR B 1 87 ? -9.805 6.25 -21.25 1 97.38 87 THR B O 1
ATOM 3961 N N . LEU B 1 88 ? -7.895 5.098 -21.719 1 96.62 88 LEU B N 1
ATOM 3962 C CA . LEU B 1 88 ? -7.758 5.711 -23.031 1 96.62 88 LEU B CA 1
ATOM 3963 C C . LEU B 1 88 ? -8.969 5.395 -23.906 1 96.62 88 LEU B C 1
ATOM 3965 O O . LEU B 1 88 ? -9.258 6.121 -24.859 1 96.62 88 LEU B O 1
ATOM 3969 N N . GLY B 1 89 ? -9.703 4.328 -23.578 1 96 89 GLY B N 1
ATOM 3970 C CA . GLY B 1 89 ? -10.922 3.963 -24.281 1 96 89 GLY B CA 1
ATOM 3971 C C . GLY B 1 89 ? -12.016 5.008 -24.156 1 96 89 GLY B C 1
ATOM 3972 O O . GLY B 1 89 ? -12.945 5.039 -24.969 1 96 89 GLY B O 1
ATOM 3973 N N . ASN B 1 90 ? -11.914 5.891 -23.188 1 97.19 90 ASN B N 1
ATOM 3974 C CA . ASN B 1 90 ? -12.914 6.926 -22.969 1 97.19 90 ASN B CA 1
ATOM 3975 C C . ASN B 1 90 ? -12.578 8.211 -23.719 1 97.19 90 ASN B C 1
ATOM 3977 O O . ASN B 1 90 ? -13.32 9.195 -23.641 1 97.19 90 ASN B O 1
ATOM 3981 N N . ASP B 1 91 ? -11.414 8.273 -24.375 1 97.5 91 ASP B N 1
ATOM 3982 C CA . ASP B 1 91 ? -11.008 9.438 -25.156 1 97.5 91 ASP B CA 1
ATOM 3983 C C . ASP B 1 91 ? -11.844 9.578 -26.422 1 97.5 91 ASP B C 1
ATOM 3985 O O . ASP B 1 91 ? -11.445 9.109 -27.5 1 97.5 91 ASP B O 1
ATOM 3989 N N . ALA B 1 92 ? -12.875 10.312 -26.391 1 96.19 92 ALA B N 1
ATOM 3990 C CA . ALA B 1 92 ? -13.906 10.367 -27.422 1 96.19 92 ALA B CA 1
ATOM 3991 C C . ALA B 1 92 ? -13.406 11.117 -28.656 1 96.19 92 ALA B C 1
ATOM 3993 O O . ALA B 1 92 ? -13.773 10.781 -29.781 1 96.19 92 ALA B O 1
ATOM 3994 N N . ASP B 1 93 ? -12.594 12.172 -28.5 1 96.25 93 ASP B N 1
ATOM 3995 C CA . ASP B 1 93 ? -12.18 12.969 -29.656 1 96.25 93 ASP B CA 1
ATOM 3996 C C . ASP B 1 93 ? -10.836 12.484 -30.203 1 96.25 93 ASP B C 1
ATOM 3998 O O . ASP B 1 93 ? -10.289 13.078 -31.125 1 96.25 93 ASP B O 1
ATOM 4002 N N . ARG B 1 94 ? -10.195 11.391 -29.562 1 96.12 94 ARG B N 1
ATOM 4003 C CA . ARG B 1 94 ? -9.07 10.594 -30.031 1 96.12 94 ARG B CA 1
ATOM 4004 C C . ARG B 1 94 ? -7.805 11.438 -30.125 1 96.12 94 ARG B C 1
ATOM 4006 O O . ARG B 1 94 ? -7.016 11.281 -31.062 1 96.12 94 ARG B O 1
ATOM 4013 N N . ASP B 1 95 ? -7.617 12.453 -29.25 1 95.75 95 ASP B N 1
ATOM 4014 C CA . ASP B 1 95 ? -6.398 13.258 -29.266 1 95.75 95 ASP B CA 1
ATOM 4015 C C . ASP B 1 95 ? -5.375 12.727 -28.266 1 95.75 95 ASP B C 1
ATOM 4017 O O . ASP B 1 95 ? -4.379 13.391 -27.969 1 95.75 95 ASP B O 1
ATOM 4021 N N . GLY B 1 96 ? -5.645 11.578 -27.641 1 96.12 96 GLY B N 1
ATOM 4022 C CA . GLY B 1 96 ? -4.711 10.922 -26.734 1 96.12 96 GLY B CA 1
ATOM 4023 C C . GLY B 1 96 ? -4.863 11.359 -25.297 1 96.12 96 GLY B C 1
ATOM 4024 O O . GLY B 1 96 ? -4.168 10.852 -24.406 1 96.12 96 GLY B O 1
ATOM 4025 N N . VAL B 1 97 ? -5.758 12.289 -25 1 97.94 97 VAL B N 1
ATOM 4026 C CA . VAL B 1 97 ? -5.969 12.828 -23.656 1 97.94 97 VAL B CA 1
ATOM 4027 C C . VAL B 1 97 ? -7.406 12.562 -23.203 1 97.94 97 VAL B C 1
ATOM 4029 O O . VAL B 1 97 ? -8.352 12.82 -23.953 1 97.94 97 VAL B O 1
ATOM 4032 N N . VAL B 1 98 ? -7.57 11.922 -22.016 1 98.25 98 VAL B N 1
ATOM 4033 C CA . VAL B 1 98 ? -8.891 11.727 -21.438 1 98.25 98 VAL B CA 1
ATOM 4034 C C . VAL B 1 98 ? -9.32 12.984 -20.688 1 98.25 98 VAL B C 1
ATOM 4036 O O . VAL B 1 98 ? -8.836 13.242 -19.578 1 98.25 98 VAL B O 1
ATOM 4039 N N . GLU B 1 99 ? -10.203 13.742 -21.219 1 98.12 99 GLU B N 1
ATOM 4040 C CA . GLU B 1 99 ? -10.641 15.016 -20.656 1 98.12 99 GLU B CA 1
ATOM 4041 C C . GLU B 1 99 ? -11.836 14.82 -19.734 1 98.12 99 GLU B C 1
ATOM 4043 O O . GLU B 1 99 ? -12.328 13.703 -19.562 1 98.12 99 GLU B O 1
ATOM 4048 N N . VAL B 1 100 ? -12.289 15.922 -19.062 1 96.94 100 VAL B N 1
ATOM 4049 C CA . VAL B 1 100 ? -13.25 15.875 -17.969 1 96.94 100 VAL B CA 1
ATOM 4050 C C . VAL B 1 100 ? -14.547 15.219 -18.438 1 96.94 100 VAL B C 1
ATOM 4052 O O . VAL B 1 100 ? -15.016 14.25 -17.828 1 96.94 100 VAL B O 1
ATOM 4055 N N . LEU B 1 101 ? -15.094 15.758 -19.531 1 96.12 101 LEU B N 1
ATOM 4056 C CA . LEU B 1 101 ? -16.391 15.273 -19.984 1 96.12 101 LEU B CA 1
ATOM 4057 C C . LEU B 1 101 ? -16.281 13.867 -20.578 1 96.12 101 LEU B C 1
ATOM 4059 O O . LEU B 1 101 ? -17.234 13.086 -20.531 1 96.12 101 LEU B O 1
ATOM 4063 N N . GLU B 1 102 ? -15.133 13.508 -21.094 1 97 102 GLU B N 1
ATOM 4064 C CA . GLU B 1 102 ? -14.898 12.18 -21.641 1 97 102 GLU B CA 1
ATOM 4065 C C . GLU B 1 102 ? -14.852 11.117 -20.547 1 97 102 GLU B C 1
ATOM 4067 O O . GLU B 1 102 ? -15.164 9.953 -20.781 1 97 102 GLU B O 1
ATOM 4072 N N . GLY B 1 103 ? -14.406 11.516 -19.312 1 97.56 103 GLY B N 1
ATOM 4073 C CA . GLY B 1 103 ? -14.352 10.586 -18.188 1 97.56 103 GLY B CA 1
ATOM 4074 C C . GLY B 1 103 ? -15.68 10.422 -17.484 1 97.56 103 GLY B C 1
ATOM 4075 O O . GLY B 1 103 ? -15.859 9.484 -16.703 1 97.56 103 GLY B O 1
ATOM 4076 N N . VAL B 1 104 ? -16.656 11.258 -17.719 1 96.81 104 VAL B N 1
ATOM 4077 C CA . VAL B 1 104 ? -17.906 11.32 -16.953 1 96.81 104 VAL B CA 1
ATOM 4078 C C . VAL B 1 104 ? -18.656 10 -17.078 1 96.81 104 VAL B C 1
ATOM 4080 O O . VAL B 1 104 ? -19.203 9.5 -16.094 1 96.81 104 VAL B O 1
ATOM 4083 N N . PRO B 1 105 ? -18.688 9.352 -18.281 1 96.62 105 PRO B N 1
ATOM 4084 C CA . PRO B 1 105 ? -19.391 8.062 -18.328 1 96.62 105 PRO B CA 1
ATOM 4085 C C . PRO B 1 105 ? -18.766 7.02 -17.406 1 96.62 105 PRO B C 1
ATOM 4087 O O . PRO B 1 105 ? -19.453 6.078 -17 1 96.62 105 PRO B O 1
ATOM 4090 N N . ALA B 1 106 ? -17.484 7.203 -17.109 1 97.81 106 ALA B N 1
ATOM 4091 C CA . ALA B 1 106 ? -16.797 6.227 -16.266 1 97.81 106 ALA B CA 1
ATOM 4092 C C . ALA B 1 106 ? -16.906 6.586 -14.797 1 97.81 106 ALA B C 1
ATOM 4094 O O . ALA B 1 106 ? -17.344 5.766 -13.984 1 97.81 106 ALA B O 1
ATOM 4095 N N . TYR B 1 107 ? -16.516 7.867 -14.414 1 97.5 107 TYR B N 1
ATOM 4096 C CA . TYR B 1 107 ? -16.453 8.188 -12.984 1 97.5 107 TYR B CA 1
ATOM 4097 C C . TYR B 1 107 ? -17.688 8.953 -12.539 1 97.5 107 TYR B C 1
ATOM 4099 O O . TYR B 1 107 ? -17.938 9.102 -11.336 1 97.5 107 TYR B O 1
ATOM 4107 N N . GLY B 1 108 ? -18.562 9.414 -13.398 1 97.94 108 GLY B N 1
ATOM 4108 C CA . GLY B 1 108 ? -19.828 10.031 -13.031 1 97.94 108 GLY B CA 1
ATOM 4109 C C . GLY B 1 108 ? -19.688 11.484 -12.609 1 97.94 108 GLY B C 1
ATOM 4110 O O . GLY B 1 108 ? -18.641 12.094 -12.828 1 97.94 108 GLY B O 1
ATOM 4111 N N . ASP B 1 109 ? -20.75 12.062 -12.039 1 97.94 109 ASP B N 1
ATOM 4112 C CA . ASP B 1 109 ? -20.812 13.453 -11.586 1 97.94 109 ASP B CA 1
ATOM 4113 C C . ASP B 1 109 ? -20.062 13.633 -10.266 1 97.94 109 ASP B C 1
ATOM 4115 O O . ASP B 1 109 ? -19.734 12.648 -9.594 1 97.94 109 ASP B O 1
ATOM 4119 N N . VAL B 1 110 ? -19.781 14.906 -9.969 1 98.31 110 VAL B N 1
ATOM 4120 C CA . VAL B 1 110 ? -19.219 15.227 -8.664 1 98.31 110 VAL B CA 1
ATOM 4121 C C . VAL B 1 110 ? -20.297 15.102 -7.59 1 98.31 110 VAL B C 1
ATOM 4123 O O . VAL B 1 110 ? -21.344 15.734 -7.68 1 98.31 110 VAL B O 1
ATOM 4126 N N . LEU B 1 111 ? -20.016 14.289 -6.602 1 98.62 111 LEU B N 1
ATOM 4127 C CA . LEU B 1 111 ? -20.969 14.133 -5.508 1 98.62 111 LEU B CA 1
ATOM 4128 C C . LEU B 1 111 ? -20.547 14.969 -4.301 1 98.62 111 LEU B C 1
ATOM 4130 O O . LEU B 1 111 ? -21.391 15.438 -3.541 1 98.62 111 LEU B O 1
ATOM 4134 N N . MET B 1 112 ? -19.266 15.078 -4.152 1 98.31 112 MET B N 1
ATOM 4135 C CA . MET B 1 112 ? -18.703 15.758 -2.98 1 98.31 112 MET B CA 1
ATOM 4136 C C . MET B 1 112 ? -17.359 16.391 -3.309 1 98.31 112 MET B C 1
ATOM 4138 O O . MET B 1 112 ? -16.375 15.695 -3.525 1 98.31 112 MET B O 1
ATOM 4142 N N . PRO B 1 113 ? -17.266 17.703 -3.299 1 97.5 113 PRO B N 1
ATOM 4143 C CA . PRO B 1 113 ? -15.961 18.359 -3.379 1 97.5 113 PRO B CA 1
ATOM 4144 C C . PRO B 1 113 ? -15.109 18.141 -2.133 1 97.5 113 PRO B C 1
ATOM 4146 O O . PRO B 1 113 ? -15.633 18.156 -1.013 1 97.5 113 PRO B O 1
ATOM 4149 N N . VAL B 1 114 ? -13.914 17.812 -2.354 1 96.81 114 VAL B N 1
ATOM 4150 C CA . VAL B 1 114 ? -12.961 17.609 -1.265 1 96.81 114 VAL B CA 1
ATOM 4151 C C . VAL B 1 114 ? -12.023 18.812 -1.179 1 96.81 114 VAL B C 1
ATOM 4153 O O . VAL B 1 114 ? -10.961 18.812 -1.806 1 96.81 114 VAL B O 1
ATOM 4156 N N . GLN B 1 115 ? -12.391 19.797 -0.447 1 93.62 115 GLN B N 1
ATOM 4157 C CA . GLN B 1 115 ? -11.688 21.062 -0.328 1 93.62 115 GLN B CA 1
ATOM 4158 C C . GLN B 1 115 ? -11.531 21.469 1.134 1 93.62 115 GLN B C 1
ATOM 4160 O O . GLN B 1 115 ? -12.039 20.797 2.031 1 93.62 115 GLN B O 1
ATOM 4165 N N . GLY B 1 116 ? -10.766 22.547 1.356 1 88.5 116 GLY B N 1
ATOM 4166 C CA . GLY B 1 116 ? -10.617 23.078 2.699 1 88.5 116 GLY B CA 1
ATOM 4167 C C . GLY B 1 116 ? -11.875 23.734 3.225 1 88.5 116 GLY B C 1
ATOM 4168 O O . GLY B 1 116 ? -12.812 23.984 2.465 1 88.5 116 GLY B O 1
ATOM 4169 N N . PRO B 1 117 ? -11.922 24 4.484 1 81.31 117 PRO B N 1
ATOM 4170 C CA . PRO B 1 117 ? -13.109 24.594 5.105 1 81.31 117 PRO B CA 1
ATOM 4171 C C . PRO B 1 117 ? -13.477 25.938 4.504 1 81.31 117 PRO B C 1
ATOM 4173 O O . PRO B 1 117 ? -14.648 26.328 4.527 1 81.31 117 PRO B O 1
ATOM 4176 N N . ASP B 1 118 ? -12.484 26.609 3.938 1 85.06 118 ASP B N 1
ATOM 4177 C CA . ASP B 1 118 ? -12.742 27.922 3.35 1 85.06 118 ASP B CA 1
ATOM 4178 C C . ASP B 1 118 ? -12.945 27.812 1.84 1 85.06 118 ASP B C 1
ATOM 4180 O O . ASP B 1 118 ? -12.945 28.828 1.138 1 85.06 118 ASP B O 1
ATOM 4184 N N . GLY B 1 119 ? -12.984 26.609 1.373 1 86.88 119 GLY B N 1
ATOM 4185 C CA . GLY B 1 119 ? -13.156 26.406 -0.056 1 86.88 119 GLY B CA 1
ATOM 4186 C C . GLY B 1 119 ? -11.844 26.328 -0.811 1 86.88 119 GLY B C 1
ATOM 4187 O O . GLY B 1 119 ? -11.828 26.125 -2.027 1 86.88 119 GLY B O 1
ATOM 4188 N N . SER B 1 120 ? -10.789 26.5 -0.056 1 90 120 SER B N 1
ATOM 4189 C CA . SER B 1 120 ? -9.477 26.406 -0.691 1 90 120 SER B CA 1
ATOM 4190 C C . SER B 1 120 ? -9.203 25 -1.206 1 90 120 SER B C 1
ATOM 4192 O O . SER B 1 120 ? -9.617 24.016 -0.593 1 90 120 SER B O 1
ATOM 4194 N N . GLN B 1 121 ? -8.477 25 -2.312 1 93.75 121 GLN B N 1
ATOM 4195 C CA . GLN B 1 121 ? -8.125 23.703 -2.881 1 93.75 121 GLN B CA 1
ATOM 4196 C C . GLN B 1 121 ? -6.836 23.156 -2.264 1 93.75 121 GLN B C 1
ATOM 4198 O O . GLN B 1 121 ? -5.902 23.922 -1.989 1 93.75 121 GLN B O 1
ATOM 4203 N N . PRO B 1 122 ? -6.844 21.812 -2.066 1 94.69 122 PRO B N 1
ATOM 4204 C CA . PRO B 1 122 ? -5.57 21.234 -1.625 1 94.69 122 PRO B CA 1
ATOM 4205 C C . PRO B 1 122 ? -4.414 21.578 -2.561 1 94.69 122 PRO B C 1
ATOM 4207 O O . PRO B 1 122 ? -4.594 21.625 -3.781 1 94.69 122 PRO B O 1
ATOM 4210 N N . THR B 1 123 ? -3.234 21.797 -1.925 1 94.88 123 THR B N 1
ATOM 4211 C CA . THR B 1 123 ? -2.109 22.328 -2.693 1 94.88 123 THR B CA 1
ATOM 4212 C C . THR B 1 123 ? -0.901 21.406 -2.582 1 94.88 123 THR B C 1
ATOM 4214 O O . THR B 1 123 ? -0.506 21.016 -1.479 1 94.88 123 THR B O 1
ATOM 4217 N N . ALA B 1 124 ? -0.368 21.016 -3.754 1 96.38 124 ALA B N 1
ATOM 4218 C CA . ALA B 1 124 ? 0.892 20.266 -3.775 1 96.38 124 ALA B CA 1
ATOM 4219 C C . ALA B 1 124 ? 2.078 21.203 -3.549 1 96.38 124 ALA B C 1
ATOM 4221 O O . ALA B 1 124 ? 2.092 22.328 -4.043 1 96.38 124 ALA B O 1
ATOM 4222 N N . ASP B 1 125 ? 3.051 20.703 -2.816 1 93.44 125 ASP B N 1
ATOM 4223 C CA . ASP B 1 125 ? 4.238 21.516 -2.545 1 93.44 125 ASP B CA 1
ATOM 4224 C C . ASP B 1 125 ? 5.172 21.531 -3.752 1 93.44 125 ASP B C 1
ATOM 4226 O O . ASP B 1 125 ? 4.816 21.062 -4.828 1 93.44 125 ASP B O 1
ATOM 4230 N N . ALA B 1 126 ? 6.34 22.141 -3.604 1 92 126 ALA B N 1
ATOM 4231 C CA . ALA B 1 126 ? 7.273 22.359 -4.703 1 92 126 ALA B CA 1
ATOM 4232 C C . ALA B 1 126 ? 7.801 21.047 -5.25 1 92 126 ALA B C 1
ATOM 4234 O O . ALA B 1 126 ? 8.203 20.953 -6.414 1 92 126 ALA B O 1
ATOM 4235 N N . SER B 1 127 ? 7.758 19.984 -4.434 1 93.19 127 SER B N 1
ATOM 4236 C CA . SER B 1 127 ? 8.242 18.672 -4.848 1 93.19 127 SER B CA 1
ATOM 4237 C C . SER B 1 127 ? 7.117 17.812 -5.406 1 93.19 127 SER B C 1
ATOM 4239 O O . SER B 1 127 ? 7.34 16.672 -5.801 1 93.19 127 SER B O 1
ATOM 4241 N N . GLY B 1 128 ? 5.891 18.328 -5.375 1 96.56 128 GLY B N 1
ATOM 4242 C CA . GLY B 1 128 ? 4.758 17.625 -5.961 1 96.56 128 GLY B CA 1
ATOM 4243 C C . GLY B 1 128 ? 4.031 16.734 -4.973 1 96.56 128 GLY B C 1
ATOM 4244 O O . GLY B 1 128 ? 3.217 15.891 -5.367 1 96.56 128 GLY B O 1
ATOM 4245 N N . ASN B 1 129 ? 4.391 16.844 -3.697 1 96.31 129 ASN B N 1
ATOM 4246 C CA . ASN B 1 129 ? 3.688 16.094 -2.66 1 96.31 129 ASN B CA 1
ATOM 4247 C C . ASN B 1 129 ? 2.426 16.828 -2.205 1 96.31 129 ASN B C 1
ATOM 4249 O O . ASN B 1 129 ? 2.424 18.047 -2.076 1 96.31 129 ASN B O 1
ATOM 4253 N N . LEU B 1 130 ? 1.388 16.125 -2.01 1 97.31 130 LEU B N 1
ATOM 4254 C CA . LEU B 1 130 ? 0.123 16.672 -1.529 1 97.31 130 LEU B CA 1
ATOM 4255 C C . LEU B 1 130 ? -0.432 15.836 -0.384 1 97.31 130 LEU B C 1
ATOM 4257 O O . LEU B 1 130 ? -0.65 14.633 -0.541 1 97.31 130 LEU B O 1
ATOM 4261 N N . PHE B 1 131 ? -0.581 16.422 0.768 1 96.69 131 PHE B N 1
ATOM 4262 C CA . PHE B 1 131 ? -1.212 15.828 1.937 1 96.69 131 PHE B CA 1
ATOM 4263 C C . PHE B 1 131 ? -2.482 16.578 2.312 1 96.69 131 PHE B C 1
ATOM 4265 O O . PHE B 1 131 ? -2.535 17.812 2.215 1 96.69 131 PHE B O 1
ATOM 4272 N N . TYR B 1 132 ? -3.502 15.914 2.68 1 96 132 TYR B N 1
ATOM 4273 C CA . TYR B 1 132 ? -4.797 16.516 2.969 1 96 132 TYR B CA 1
ATOM 4274 C C . TYR B 1 132 ? -5.562 15.703 4 1 96 132 TYR B C 1
ATOM 4276 O O . TYR B 1 132 ? -5.559 14.469 3.953 1 96 132 TYR B O 1
ATOM 4284 N N . VAL B 1 133 ? -6.133 16.344 4.953 1 95.56 133 VAL B N 1
ATOM 4285 C CA . VAL B 1 133 ? -7.066 15.742 5.902 1 95.56 133 VAL B CA 1
ATOM 4286 C C . VAL B 1 133 ? -8.211 16.719 6.18 1 95.56 133 VAL B C 1
ATOM 4288 O O . VAL B 1 133 ? -7.98 17.875 6.512 1 95.56 133 VAL B O 1
ATOM 4291 N N . GLN B 1 134 ? -9.414 16.219 6.09 1 94.94 134 GLN B N 1
ATOM 4292 C CA . GLN B 1 134 ? -10.57 17.062 6.402 1 94.94 134 GLN B CA 1
ATOM 4293 C C . GLN B 1 134 ? -11.773 16.203 6.777 1 94.94 134 GLN B C 1
ATOM 4295 O O . GLN B 1 134 ? -11.992 15.133 6.195 1 94.94 134 GLN B O 1
ATOM 4300 N N . SER B 1 135 ? -12.523 16.656 7.727 1 94.69 135 SER B N 1
ATOM 4301 C CA . SER B 1 135 ? -13.805 16.047 8.086 1 94.69 135 SER B CA 1
ATOM 4302 C C . SER B 1 135 ? -14.977 16.891 7.59 1 94.69 135 SER B C 1
ATOM 4304 O O . SER B 1 135 ? -14.938 18.125 7.668 1 94.69 135 SER B O 1
ATOM 4306 N N . PHE B 1 136 ? -15.922 16.25 7.078 1 95.38 136 PHE B N 1
ATOM 4307 C CA . PHE B 1 136 ? -17.109 16.906 6.562 1 95.38 136 PHE B CA 1
ATOM 4308 C C . PHE B 1 136 ? -18.359 16.469 7.332 1 95.38 136 PHE B C 1
ATOM 4310 O O . PHE B 1 136 ? -18.578 15.266 7.52 1 95.38 136 PHE B O 1
ATOM 4317 N N . ASP B 1 137 ? -19.125 17.469 7.766 1 95.44 137 ASP B N 1
ATOM 4318 C CA . ASP B 1 137 ? -20.406 17.188 8.383 1 95.44 137 ASP B CA 1
ATOM 4319 C C . ASP B 1 137 ? -21.359 16.531 7.391 1 95.44 137 ASP B C 1
ATOM 4321 O O . ASP B 1 137 ? -21.672 17.094 6.344 1 95.44 137 ASP B O 1
ATOM 4325 N N . ILE B 1 138 ? -21.906 15.367 7.723 1 96.31 138 ILE B N 1
ATOM 4326 C CA . ILE B 1 138 ? -22.672 14.594 6.758 1 96.31 138 ILE B CA 1
ATOM 4327 C C . ILE B 1 138 ? -24.078 15.172 6.625 1 96.31 138 ILE B C 1
ATOM 4329 O O . ILE B 1 138 ? -24.828 14.805 5.719 1 96.31 138 ILE B O 1
ATOM 4333 N N . GLN B 1 139 ? -24.438 16.172 7.477 1 95.81 139 GLN B N 1
ATOM 4334 C CA . GLN B 1 139 ? -25.766 16.781 7.402 1 95.81 139 GLN B CA 1
ATOM 4335 C C . GLN B 1 139 ? -25.688 18.141 6.719 1 95.81 139 GLN B C 1
ATOM 4337 O O . GLN B 1 139 ? -26.734 18.766 6.441 1 95.81 139 GLN B O 1
ATOM 4342 N N . ASP B 1 140 ? -24.5 18.625 6.566 1 95.62 140 ASP B N 1
ATOM 4343 C CA . ASP B 1 140 ? -24.359 19.906 5.891 1 95.62 140 ASP B CA 1
ATOM 4344 C C . ASP B 1 140 ? -24.5 19.766 4.379 1 95.62 140 ASP B C 1
ATOM 4346 O O . ASP B 1 140 ? -23.562 19.344 3.699 1 95.62 140 ASP B O 1
ATOM 4350 N N . ALA B 1 141 ? -25.547 20.188 3.803 1 95.25 141 ALA B N 1
ATOM 4351 C CA . ALA B 1 141 ? -25.875 20.031 2.389 1 95.25 141 ALA B CA 1
ATOM 4352 C C . ALA B 1 141 ? -24.844 20.703 1.5 1 95.25 141 ALA B C 1
ATOM 4354 O O . ALA B 1 141 ? -24.656 20.312 0.346 1 95.25 141 ALA B O 1
ATOM 4355 N N . ALA B 1 142 ? -24.172 21.672 2.059 1 95.31 142 ALA B N 1
ATOM 4356 C CA . ALA B 1 142 ? -23.203 22.438 1.281 1 95.31 142 ALA B CA 1
ATOM 4357 C C . ALA B 1 142 ? -21.984 21.578 0.924 1 95.31 142 ALA B C 1
ATOM 4359 O O . ALA B 1 142 ? -21.203 21.938 0.044 1 95.31 142 ALA B O 1
ATOM 4360 N N . ASN B 1 143 ? -21.844 20.484 1.595 1 96.81 143 ASN B N 1
ATOM 4361 C CA . ASN B 1 143 ? -20.719 19.609 1.338 1 96.81 143 ASN B CA 1
ATOM 4362 C C . ASN B 1 143 ? -21 18.656 0.17 1 96.81 143 ASN B C 1
ATOM 4364 O O . ASN B 1 143 ? -20.078 18.031 -0.349 1 96.81 143 ASN B O 1
ATOM 4368 N N . PHE B 1 144 ? -22.234 18.531 -0.271 1 97.88 144 PHE B N 1
ATOM 4369 C CA . PHE B 1 144 ? -22.641 17.516 -1.244 1 97.88 144 PHE B CA 1
ATOM 4370 C C . PHE B 1 144 ? -23.328 18.156 -2.443 1 97.88 144 PHE B C 1
ATOM 4372 O O . PHE B 1 144 ? -24.547 18.25 -2.494 1 97.88 144 PHE B O 1
ATOM 4379 N N . PHE B 1 145 ? -22.531 18.5 -3.428 1 96.75 145 PHE B N 1
ATOM 4380 C CA . PHE B 1 145 ? -23.062 19.141 -4.633 1 96.75 145 PHE B CA 1
ATOM 4381 C C . PHE B 1 145 ? -22.062 19.016 -5.785 1 96.75 145 PHE B C 1
ATOM 4383 O O . PHE B 1 145 ? -20.875 18.75 -5.57 1 96.75 145 PHE B O 1
ATOM 4390 N N . SER B 1 146 ? -22.562 19.188 -6.957 1 97.12 146 SER B N 1
ATOM 4391 C CA . SER B 1 146 ? -21.703 19.234 -8.148 1 97.12 146 SER B CA 1
ATOM 4392 C C . SER B 1 146 ? -21.484 20.656 -8.617 1 97.12 146 SER B C 1
ATOM 4394 O O . SER B 1 146 ? -22.422 21.328 -9.07 1 97.12 146 SER B O 1
ATOM 4396 N N . PRO B 1 147 ? -20.312 21.094 -8.562 1 92.56 147 PRO B N 1
ATOM 4397 C CA . PRO B 1 147 ? -20.047 22.422 -9.125 1 92.56 147 PRO B CA 1
ATOM 4398 C C . PRO B 1 147 ? -20.141 22.438 -10.648 1 92.56 147 PRO B C 1
ATOM 4400 O O . PRO B 1 147 ? -20.141 23.516 -11.258 1 92.56 147 PRO B O 1
ATOM 4403 N N . VAL B 1 148 ? -20.203 21.297 -11.25 1 91.44 148 VAL B N 1
ATOM 4404 C CA . VAL B 1 148 ? -20.219 21.188 -12.703 1 91.44 148 VAL B CA 1
ATOM 4405 C C . VAL B 1 148 ? -21.656 21.219 -13.211 1 91.44 148 VAL B C 1
ATOM 4407 O O . VAL B 1 148 ? -22 22.031 -14.078 1 91.44 148 VAL B O 1
ATOM 4410 N N . THR B 1 149 ? -22.516 20.469 -12.617 1 92.81 149 THR B N 1
ATOM 4411 C CA . THR B 1 149 ? -23.891 20.344 -13.102 1 92.81 149 THR B CA 1
ATOM 4412 C C . THR B 1 149 ? -24.828 21.219 -12.273 1 92.81 149 THR B C 1
ATOM 4414 O O . THR B 1 149 ? -25.969 21.469 -12.672 1 92.81 149 THR B O 1
ATOM 4417 N N . GLY B 1 150 ? -24.391 21.578 -11.125 1 94.31 150 GLY B N 1
ATOM 4418 C CA . GLY B 1 150 ? -25.25 22.297 -10.195 1 94.31 150 GLY B CA 1
ATOM 4419 C C . GLY B 1 150 ? -26.172 21.391 -9.406 1 94.31 150 GLY B C 1
ATOM 4420 O O . GLY B 1 150 ? -26.938 21.859 -8.562 1 94.31 150 GLY B O 1
ATOM 4421 N N . ALA B 1 151 ? -25.984 20.094 -9.555 1 96.25 151 ALA B N 1
ATOM 4422 C CA . ALA B 1 151 ? -26.844 19.141 -8.852 1 96.25 151 ALA B CA 1
ATOM 4423 C C . ALA B 1 151 ? -26.547 19.141 -7.355 1 96.25 151 ALA B C 1
ATOM 4425 O O . ALA B 1 151 ? -25.391 19.234 -6.941 1 96.25 151 ALA B O 1
ATOM 4426 N N . GLN B 1 152 ? -27.703 19.062 -6.605 1 97.56 152 GLN B N 1
ATOM 4427 C CA . GLN B 1 152 ? -27.594 18.891 -5.16 1 97.56 152 GLN B CA 1
ATOM 4428 C C . GLN B 1 152 ? -27.641 17.422 -4.777 1 97.56 152 GLN B C 1
ATOM 4430 O O . GLN B 1 152 ? -28.562 16.703 -5.168 1 97.56 152 GLN B O 1
ATOM 4435 N N . TYR B 1 153 ? -26.672 16.953 -3.982 1 98.06 153 TYR B N 1
ATOM 4436 C CA . TYR B 1 153 ? -26.609 15.578 -3.502 1 98.06 153 TYR B CA 1
ATOM 4437 C C . TYR B 1 153 ? -26.641 15.531 -1.979 1 98.06 153 TYR B C 1
ATOM 4439 O O . TYR B 1 153 ? -26.781 16.562 -1.321 1 98.06 153 TYR B O 1
ATOM 4447 N N . THR B 1 154 ? -26.688 14.32 -1.395 1 97.44 154 THR B N 1
ATOM 4448 C CA . THR B 1 154 ? -26.641 14.078 0.043 1 97.44 154 THR B CA 1
ATOM 4449 C C . THR B 1 154 ? -25.562 13.047 0.382 1 97.44 154 THR B C 1
ATOM 4451 O O . THR B 1 154 ? -24.969 12.438 -0.515 1 97.44 154 THR B O 1
ATOM 4454 N N . PHE B 1 155 ? -25.438 12.906 1.701 1 97.81 155 PHE B N 1
ATOM 4455 C CA . PHE B 1 155 ? -24.516 11.883 2.16 1 97.81 155 PHE B CA 1
ATOM 4456 C C . PHE B 1 155 ? -24.938 10.5 1.667 1 97.81 155 PHE B C 1
ATOM 4458 O O . PHE B 1 155 ? -24.094 9.672 1.325 1 97.81 155 PHE B O 1
ATOM 4465 N N . SER B 1 156 ? -26.125 10.242 1.591 1 96.69 156 SER B N 1
ATOM 4466 C CA . SER B 1 156 ? -26.625 8.953 1.129 1 96.69 156 SER B CA 1
ATOM 4467 C C . SER B 1 156 ? -26.25 8.703 -0.328 1 96.69 156 SER B C 1
ATOM 4469 O O . SER B 1 156 ? -26.031 7.559 -0.732 1 96.69 156 SER B O 1
ATOM 4471 N N . ASP B 1 157 ? -26.109 9.781 -1.133 1 97.5 157 ASP B N 1
ATOM 4472 C CA . ASP B 1 157 ? -25.734 9.641 -2.537 1 97.5 157 ASP B CA 1
ATOM 4473 C C . ASP B 1 157 ? -24.266 9.266 -2.678 1 97.5 157 ASP B C 1
ATOM 4475 O O . ASP B 1 157 ? -23.875 8.648 -3.67 1 97.5 157 ASP B O 1
ATOM 4479 N N . VAL B 1 158 ? -23.5 9.648 -1.727 1 97.94 158 VAL B N 1
ATOM 4480 C CA . VAL B 1 158 ? -22.078 9.344 -1.727 1 97.94 158 VAL B CA 1
ATOM 4481 C C . VAL B 1 158 ? -21.859 7.883 -1.342 1 97.94 158 VAL B C 1
ATOM 4483 O O . VAL B 1 158 ? -20.891 7.262 -1.763 1 97.94 158 VAL B O 1
ATOM 4486 N N . MET B 1 159 ? -22.828 7.336 -0.568 1 96.06 159 MET B N 1
ATOM 4487 C CA . MET B 1 159 ? -22.734 5.938 -0.154 1 96.06 159 MET B CA 1
ATOM 4488 C C . MET B 1 159 ? -23.406 5.027 -1.178 1 96.06 159 MET B C 1
ATOM 4490 O O . MET B 1 159 ? -24.391 5.414 -1.815 1 96.06 159 MET B O 1
ATOM 4494 N N . ASP B 1 160 ? -22.906 3.803 -1.263 1 95.88 160 ASP B N 1
ATOM 4495 C CA . ASP B 1 160 ? -21.75 3.092 -0.725 1 95.88 160 ASP B CA 1
ATOM 4496 C C . ASP B 1 160 ? -20.469 3.562 -1.387 1 95.88 160 ASP B C 1
ATOM 4498 O O . ASP B 1 160 ? -20.312 3.469 -2.607 1 95.88 160 ASP B O 1
ATOM 4502 N N . LEU B 1 161 ? -19.453 3.912 -0.604 1 97.5 161 LEU B N 1
ATOM 4503 C CA . LEU B 1 161 ? -18.203 4.465 -1.115 1 97.5 161 LEU B CA 1
ATOM 4504 C C . LEU B 1 161 ? -17.5 3.477 -2.043 1 97.5 161 LEU B C 1
ATOM 4506 O O . LEU B 1 161 ? -16.719 3.875 -2.908 1 97.5 161 LEU B O 1
ATOM 4510 N N . ALA B 1 162 ? -17.812 2.205 -1.894 1 96.75 162 ALA B N 1
ATOM 4511 C CA . ALA B 1 162 ? -17.188 1.176 -2.725 1 96.75 162 ALA B CA 1
ATOM 4512 C C . ALA B 1 162 ? -17.594 1.332 -4.188 1 96.75 162 ALA B C 1
ATOM 4514 O O . ALA B 1 162 ? -16.984 0.738 -5.074 1 96.75 162 ALA B O 1
ATOM 4515 N N . LEU B 1 163 ? -18.625 2.094 -4.465 1 97.81 163 LEU B N 1
ATOM 4516 C CA . LEU B 1 163 ? -19.109 2.299 -5.82 1 97.81 163 LEU B CA 1
ATOM 4517 C C . LEU B 1 163 ? -18.656 3.645 -6.367 1 97.81 163 LEU B C 1
ATOM 4519 O O . LEU B 1 163 ? -19.078 4.055 -7.453 1 97.81 163 LEU B O 1
ATOM 4523 N N . ARG B 1 164 ? -17.844 4.348 -5.602 1 98.62 164 ARG B N 1
ATOM 4524 C CA . ARG B 1 164 ? -17.5 5.723 -5.953 1 98.62 164 ARG B CA 1
ATOM 4525 C C . ARG B 1 164 ? -16.047 5.84 -6.375 1 98.62 164 ARG B C 1
ATOM 4527 O O . ARG B 1 164 ? -15.25 4.922 -6.145 1 98.62 164 ARG B O 1
ATOM 4534 N N . GLU B 1 165 ? -15.758 6.918 -7.059 1 98.38 165 GLU B N 1
ATOM 4535 C CA . GLU B 1 165 ? -14.414 7.23 -7.547 1 98.38 165 GLU B CA 1
ATOM 4536 C C . GLU B 1 165 ? -13.891 8.523 -6.926 1 98.38 165 GLU B C 1
ATOM 4538 O O . GLU B 1 165 ? -14.625 9.508 -6.812 1 98.38 165 GLU B O 1
ATOM 4543 N N . TYR B 1 166 ? -12.664 8.43 -6.453 1 98.69 166 TYR B N 1
ATOM 4544 C CA . TYR B 1 166 ? -11.953 9.641 -6.09 1 98.69 166 TYR B CA 1
ATOM 4545 C C . TYR B 1 166 ? -11.148 10.18 -7.27 1 98.69 166 TYR B C 1
ATOM 4547 O O . TYR B 1 166 ? -10.406 9.43 -7.914 1 98.69 166 TYR B O 1
ATOM 4555 N N . VAL B 1 167 ? -11.258 11.438 -7.602 1 98.69 167 VAL B N 1
ATOM 4556 C CA . VAL B 1 167 ? -10.562 11.992 -8.758 1 98.69 167 VAL B CA 1
ATOM 4557 C C . VAL B 1 167 ? -9.797 13.25 -8.336 1 98.69 167 VAL B C 1
ATOM 4559 O O . VAL B 1 167 ? -10.359 14.148 -7.707 1 98.69 167 VAL B O 1
ATOM 4562 N N . ILE B 1 168 ? -8.516 13.289 -8.664 1 98.38 168 ILE B N 1
ATOM 4563 C CA . ILE B 1 168 ? -7.672 14.469 -8.523 1 98.38 168 ILE B CA 1
ATOM 4564 C C . ILE B 1 168 ? -7.402 15.078 -9.898 1 98.38 168 ILE B C 1
ATOM 4566 O O . ILE B 1 168 ? -7.152 14.344 -10.867 1 98.38 168 ILE B O 1
ATOM 4570 N N . HIS B 1 169 ? -7.477 16.391 -9.93 1 98.25 169 HIS B N 1
ATOM 4571 C CA . HIS B 1 169 ? -7.289 17.078 -11.195 1 98.25 169 HIS B CA 1
ATOM 4572 C C . HIS B 1 169 ? -5.992 17.891 -11.203 1 98.25 169 HIS B C 1
ATOM 4574 O O . HIS B 1 169 ? -5.41 18.141 -10.141 1 98.25 169 HIS B O 1
ATOM 4580 N N . GLY B 1 170 ? -5.586 18.312 -12.438 1 98.31 170 GLY B N 1
ATOM 4581 C CA . GLY B 1 170 ? -4.41 19.141 -12.648 1 98.31 170 GLY B CA 1
ATOM 4582 C C . GLY B 1 170 ? -3.266 18.391 -13.312 1 98.31 170 GLY B C 1
ATOM 4583 O O . GLY B 1 170 ? -2.547 17.641 -12.656 1 98.31 170 GLY B O 1
ATOM 4584 N N . VAL B 1 171 ? -3.096 18.594 -14.586 1 98.31 171 VAL B N 1
ATOM 4585 C CA . VAL B 1 171 ? -2.043 17.938 -15.352 1 98.31 171 VAL B CA 1
ATOM 4586 C C . VAL B 1 171 ? -1.261 18.969 -16.141 1 98.31 171 VAL B C 1
ATOM 4588 O O . VAL B 1 171 ? -1.849 19.891 -16.734 1 98.31 171 VAL B O 1
ATOM 4591 N N . VAL B 1 172 ? 0.051 18.922 -16.078 1 97.88 172 VAL B N 1
ATOM 4592 C CA . VAL B 1 172 ? 0.873 19.781 -16.938 1 97.88 172 VAL B CA 1
ATOM 4593 C C . VAL B 1 172 ? 0.841 19.266 -18.375 1 97.88 172 VAL B C 1
ATOM 4595 O O . VAL B 1 172 ? 1.215 18.125 -18.641 1 97.88 172 VAL B O 1
ATOM 4598 N N . VAL B 1 173 ? 0.405 20.094 -19.281 1 97.75 173 VAL B N 1
ATOM 4599 C CA . VAL B 1 173 ? 0.238 19.719 -20.672 1 97.75 173 VAL B CA 1
ATOM 4600 C C . VAL B 1 173 ? 1.167 20.547 -21.547 1 97.75 173 VAL B C 1
ATOM 4602 O O . VAL B 1 173 ? 1.08 21.781 -21.562 1 97.75 173 VAL B O 1
ATOM 4605 N N . PRO B 1 174 ? 2.133 19.906 -22.297 1 96.62 174 PRO B N 1
ATOM 4606 C CA . PRO B 1 174 ? 2.959 20.625 -23.266 1 96.62 174 PRO B CA 1
ATOM 4607 C C . PRO B 1 174 ? 2.143 21.219 -24.406 1 96.62 174 PRO B C 1
ATOM 4609 O O . PRO B 1 174 ? 0.993 20.828 -24.625 1 96.62 174 PRO B O 1
ATOM 4612 N N . PRO B 1 175 ? 2.746 22.172 -25.094 1 96.5 175 PRO B N 1
ATOM 4613 C CA . PRO B 1 175 ? 2.004 22.797 -26.188 1 96.5 175 PRO B CA 1
ATOM 4614 C C . PRO B 1 175 ? 1.713 21.828 -27.328 1 96.5 175 PRO B C 1
ATOM 4616 O O . PRO B 1 175 ? 2.396 20.812 -27.469 1 96.5 175 PRO B O 1
ATOM 4619 N N . GLU B 1 176 ? 0.645 22.094 -28.094 1 96.06 176 GLU B N 1
ATOM 4620 C CA . GLU B 1 176 ? 0.283 21.469 -29.359 1 96.06 176 GLU B CA 1
ATOM 4621 C C . GLU B 1 176 ? -0.516 20.188 -29.141 1 96.06 176 GLU B C 1
ATOM 4623 O O . GLU B 1 176 ? -1.146 19.672 -30.062 1 96.06 176 GLU B O 1
ATOM 4628 N N . ILE B 1 177 ? -0.496 19.656 -27.891 1 96.19 177 ILE B N 1
ATOM 4629 C CA . ILE B 1 177 ? -1.26 18.438 -27.641 1 96.19 177 ILE B CA 1
ATOM 4630 C C . ILE B 1 177 ? -2.752 18.719 -27.797 1 96.19 177 ILE B C 1
ATOM 4632 O O . ILE B 1 177 ? -3.262 19.703 -27.234 1 96.19 177 ILE B O 1
ATOM 4636 N N . GLY B 1 178 ? -3.461 17.875 -28.516 1 95.88 178 GLY B N 1
ATOM 4637 C CA . GLY B 1 178 ? -4.891 18.016 -28.719 1 95.88 178 GLY B CA 1
ATOM 4638 C C . GLY B 1 178 ? -5.23 19 -29.844 1 95.88 178 GLY B C 1
ATOM 4639 O O . GLY B 1 178 ? -6.395 19.359 -30.016 1 95.88 178 GLY B O 1
ATOM 4640 N N . ALA B 1 179 ? -4.23 19.516 -30.578 1 94.69 179 ALA B N 1
ATOM 4641 C CA . ALA B 1 179 ? -4.473 20.438 -31.688 1 94.69 179 ALA B CA 1
ATOM 4642 C C . ALA B 1 179 ? -5.504 19.875 -32.656 1 94.69 179 ALA B C 1
ATOM 4644 O O . ALA B 1 179 ? -5.426 18.703 -33.031 1 94.69 179 ALA B O 1
ATOM 4645 N N . GLY B 1 180 ? -6.469 20.703 -33 1 9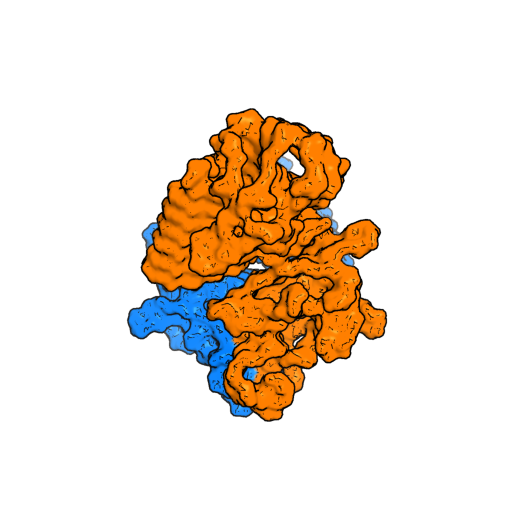2.94 180 GLY B N 1
ATOM 4646 C CA . GLY B 1 180 ? -7.492 20.297 -33.969 1 92.94 180 GLY B CA 1
ATOM 4647 C C . GLY B 1 180 ? -8.727 19.719 -33.281 1 92.94 180 GLY B C 1
ATOM 4648 O O . GLY B 1 180 ? -9.711 19.406 -33.969 1 92.94 180 GLY B O 1
ATOM 4649 N N . THR B 1 181 ? -8.625 19.469 -32 1 95 181 THR B N 1
ATOM 4650 C CA . THR B 1 181 ? -9.781 18.953 -31.266 1 95 181 THR B CA 1
ATOM 4651 C C . THR B 1 181 ? -10.289 20 -30.281 1 95 181 THR B C 1
ATOM 4653 O O . THR B 1 181 ? -9.688 21.062 -30.125 1 95 181 THR B O 1
ATOM 4656 N N . GLY B 1 182 ? -11.461 19.812 -29.672 1 93.44 182 GLY B N 1
ATOM 4657 C CA . GLY B 1 182 ? -12.016 20.688 -28.656 1 93.44 182 GLY B CA 1
ATOM 4658 C C . GLY B 1 182 ? -11.727 20.219 -27.234 1 93.44 182 GLY B C 1
ATOM 4659 O O . GLY B 1 182 ? -10.789 19.453 -27.016 1 93.44 182 GLY B O 1
ATOM 4660 N N . GLY B 1 183 ? -12.406 20.859 -26.297 1 92.75 183 GLY B N 1
ATOM 4661 C CA . GLY B 1 183 ? -12.25 20.469 -24.906 1 92.75 183 GLY B CA 1
ATOM 4662 C C . GLY B 1 183 ? -11.156 21.25 -24.203 1 92.75 183 GLY B C 1
ATOM 4663 O O . GLY B 1 183 ? -10.695 22.281 -24.688 1 92.75 183 GLY B O 1
ATOM 4664 N N . GLU B 1 184 ? -10.758 20.75 -23.016 1 93.5 184 GLU B N 1
ATOM 4665 C CA . GLU B 1 184 ? -9.828 21.5 -22.172 1 93.5 184 GLU B CA 1
ATOM 4666 C C . GLU B 1 184 ? -8.398 21.375 -22.688 1 93.5 184 GLU B C 1
ATOM 4668 O O . GLU B 1 184 ? -7.52 22.156 -22.312 1 93.5 184 GLU B O 1
ATOM 4673 N N . VAL B 1 185 ? -8.062 20.391 -23.516 1 97.06 185 VAL B N 1
ATOM 4674 C CA . VAL B 1 185 ? -6.789 20.266 -24.203 1 97.06 185 VAL B CA 1
ATOM 4675 C C . VAL B 1 185 ? -7.016 20.344 -25.719 1 97.06 185 VAL B C 1
ATOM 4677 O O . VAL B 1 185 ? -7.48 19.375 -26.328 1 97.06 185 VAL B O 1
ATOM 4680 N N . ASP B 1 186 ? -6.637 21.5 -26.344 1 96.5 186 ASP B N 1
ATOM 4681 C CA . ASP B 1 186 ? -6.973 21.734 -27.75 1 96.5 186 ASP B CA 1
ATOM 4682 C C . ASP B 1 186 ? -5.762 22.25 -28.516 1 96.5 186 ASP B C 1
ATOM 4684 O O . ASP B 1 186 ? -5.91 22.875 -29.562 1 96.5 186 ASP B O 1
ATOM 4688 N N . GLY B 1 187 ? -4.617 22.031 -27.953 1 96.75 187 GLY B N 1
ATOM 4689 C CA . GLY B 1 187 ? -3.387 22.406 -28.641 1 96.75 187 GLY B CA 1
ATOM 4690 C C . GLY B 1 187 ? -2.838 23.75 -28.188 1 96.75 187 GLY B C 1
ATOM 4691 O O . GLY B 1 187 ? -1.684 24.078 -28.469 1 96.75 187 GLY B O 1
ATOM 4692 N N . THR B 1 188 ? -3.652 24.531 -27.453 1 96.5 188 THR B N 1
ATOM 4693 C CA . THR B 1 188 ? -3.248 25.875 -27.109 1 96.5 188 THR B CA 1
ATOM 4694 C C . THR B 1 188 ? -2.65 25.922 -25.703 1 96.5 188 THR B C 1
ATOM 4696 O O . THR B 1 188 ? -2.09 26.953 -25.297 1 96.5 188 THR B O 1
ATOM 4699 N N . GLN B 1 189 ? -2.82 24.828 -24.984 1 96.06 189 GLN B N 1
ATOM 4700 C CA . GLN B 1 189 ? -2.334 24.797 -23.609 1 96.06 189 GLN B CA 1
ATOM 4701 C C . GLN B 1 189 ? -0.814 24.656 -23.562 1 96.06 189 GLN B C 1
ATOM 4703 O O . GLN B 1 189 ? -0.217 24.062 -24.469 1 96.06 189 GLN B O 1
ATOM 4708 N N . ASN B 1 190 ? -0.141 25.25 -22.562 1 96.88 190 ASN B N 1
ATOM 4709 C CA . ASN B 1 190 ? 1.268 25.125 -22.203 1 96.88 190 ASN B CA 1
ATOM 4710 C C . ASN B 1 190 ? 1.48 25.312 -20.703 1 96.88 190 ASN B C 1
ATOM 4712 O O . ASN B 1 190 ? 1.818 26.422 -20.266 1 96.88 190 ASN B O 1
ATOM 4716 N N . GLY B 1 191 ? 1.36 24.312 -20.016 1 96.62 191 GLY B N 1
ATOM 4717 C CA . GLY B 1 191 ? 1.416 24.391 -18.578 1 96.62 191 GLY B CA 1
ATOM 4718 C C . GLY B 1 191 ? 0.284 23.641 -17.891 1 96.62 191 GLY B C 1
ATOM 4719 O O . GLY B 1 191 ? -0.283 22.719 -18.469 1 96.62 191 GLY B O 1
ATOM 4720 N N . LEU B 1 192 ? 0.023 24.016 -16.672 1 97.12 192 LEU B N 1
ATOM 4721 C CA . LEU B 1 192 ? -0.952 23.297 -15.852 1 97.12 192 LEU B CA 1
ATOM 4722 C C . LEU B 1 192 ? -2.367 23.516 -16.375 1 97.12 192 LEU B C 1
ATOM 4724 O O . LEU B 1 192 ? -2.791 24.656 -16.562 1 97.12 192 LEU B O 1
ATOM 4728 N N . VAL B 1 193 ? -3.055 22.5 -16.688 1 97.88 193 VAL B N 1
ATOM 4729 C CA . VAL B 1 193 ? -4.492 22.5 -16.953 1 97.88 193 VAL B CA 1
ATOM 4730 C C . VAL B 1 193 ? -5.242 22.016 -15.711 1 97.88 193 VAL B C 1
ATOM 4732 O O . VAL B 1 193 ? -5.363 20.812 -15.477 1 97.88 193 VAL B O 1
ATOM 4735 N N . PRO B 1 194 ? -5.816 22.875 -14.93 1 96.19 194 PRO B N 1
ATOM 4736 C CA . PRO B 1 194 ? -6.289 22.578 -13.578 1 96.19 194 PRO B CA 1
ATOM 4737 C C . PRO B 1 194 ? -7.449 21.578 -13.562 1 96.19 194 PRO B C 1
ATOM 4739 O O . PRO B 1 194 ? -7.633 20.859 -12.578 1 96.19 194 PRO B O 1
ATOM 4742 N N . ILE B 1 195 ? -8.258 21.5 -14.578 1 96.81 195 ILE B N 1
ATOM 4743 C CA . ILE B 1 195 ? -9.469 20.688 -14.5 1 96.81 195 ILE B CA 1
ATOM 4744 C C . ILE B 1 195 ? -9.211 19.312 -15.109 1 96.81 195 ILE B C 1
ATOM 4746 O O . ILE B 1 195 ? -10.031 18.406 -14.977 1 96.81 195 ILE B O 1
ATOM 4750 N N . LEU B 1 196 ? -8.078 19.125 -15.875 1 98.31 196 LEU B N 1
ATOM 4751 C CA . LEU B 1 196 ? -7.785 17.828 -16.5 1 98.31 196 LEU B CA 1
ATOM 4752 C C . LEU B 1 196 ? -7.543 16.766 -15.445 1 98.31 196 LEU B C 1
ATOM 4754 O O . LEU B 1 196 ? -6.746 16.953 -14.523 1 98.31 196 LEU B O 1
ATOM 4758 N N . PRO B 1 197 ? -8.25 15.562 -15.555 1 98.44 197 PRO B N 1
ATOM 4759 C CA . PRO B 1 197 ? -8.047 14.523 -14.539 1 98.44 197 PRO B CA 1
ATOM 4760 C C . PRO B 1 197 ? -6.609 14.016 -14.492 1 98.44 197 PRO B C 1
ATOM 4762 O O . PRO B 1 197 ? -6.055 13.625 -15.523 1 98.44 197 PRO B O 1
ATOM 4765 N N . ALA B 1 198 ? -6.031 14.023 -13.281 1 98.69 198 ALA B N 1
ATOM 4766 C CA . ALA B 1 198 ? -4.641 13.609 -13.094 1 98.69 198 ALA B CA 1
ATOM 4767 C C . ALA B 1 198 ? -4.562 12.172 -12.602 1 98.69 198 ALA B C 1
ATOM 4769 O O . ALA B 1 198 ? -3.621 11.445 -12.93 1 98.69 198 ALA B O 1
ATOM 4770 N N . ALA B 1 199 ? -5.48 11.773 -11.75 1 98.69 199 ALA B N 1
ATOM 4771 C CA . ALA B 1 199 ? -5.547 10.422 -11.211 1 98.69 199 ALA B CA 1
ATOM 4772 C C . ALA B 1 199 ? -6.941 10.117 -10.672 1 98.69 199 ALA B C 1
ATOM 4774 O O . ALA B 1 199 ? -7.707 11.031 -10.359 1 98.69 199 ALA B O 1
ATOM 4775 N N . ALA B 1 200 ? -7.297 8.891 -10.602 1 98.69 200 ALA B N 1
ATOM 4776 C CA . ALA B 1 200 ? -8.57 8.445 -10.047 1 98.69 200 ALA B CA 1
ATOM 4777 C C . ALA B 1 200 ? -8.43 7.07 -9.398 1 98.69 200 ALA B C 1
ATOM 4779 O O . ALA B 1 200 ? -7.434 6.375 -9.609 1 98.69 200 ALA B O 1
ATOM 4780 N N . GLY B 1 201 ? -9.312 6.754 -8.555 1 98.19 201 GLY B N 1
ATOM 4781 C CA . GLY B 1 201 ? -9.305 5.441 -7.926 1 98.19 201 GLY B CA 1
ATOM 4782 C C . GLY B 1 201 ? -10.633 5.059 -7.309 1 98.19 201 GLY B C 1
ATOM 4783 O O . GLY B 1 201 ? -11.336 5.91 -6.762 1 98.19 201 GLY B O 1
ATOM 4784 N N . GLU B 1 202 ? -10.945 3.818 -7.387 1 96.5 202 GLU B N 1
ATOM 4785 C CA . GLU B 1 202 ? -12.164 3.266 -6.793 1 96.5 202 GLU B CA 1
ATOM 4786 C C . GLU B 1 202 ? -11.938 2.869 -5.336 1 96.5 202 GLU B C 1
ATOM 4788 O O . GLU B 1 202 ? -10.945 2.213 -5.016 1 96.5 202 GLU B O 1
ATOM 4793 N N . PHE B 1 203 ? -12.867 3.168 -4.457 1 97.06 203 PHE B N 1
ATOM 4794 C CA . PHE B 1 203 ? -12.742 2.824 -3.045 1 97.06 203 PHE B CA 1
ATOM 4795 C C . PHE B 1 203 ? -13.031 1.345 -2.82 1 97.06 203 PHE B C 1
ATOM 4797 O O . PHE B 1 203 ? -13.93 0.778 -3.445 1 97.06 203 PHE B O 1
ATOM 4804 N N . ASP B 1 204 ? -12.281 0.766 -1.924 1 95.88 204 ASP B N 1
ATOM 4805 C CA . ASP B 1 204 ? -12.562 -0.561 -1.381 1 95.88 204 ASP B CA 1
ATOM 4806 C C . ASP B 1 204 ? -12.742 -0.507 0.134 1 95.88 204 ASP B C 1
ATOM 4808 O O . ASP B 1 204 ? -12.055 0.246 0.822 1 95.88 204 ASP B O 1
ATOM 4812 N N . MET B 1 205 ? -13.68 -1.263 0.579 1 96.38 205 MET B N 1
ATOM 4813 C CA . MET B 1 205 ? -13.828 -1.36 2.027 1 96.38 205 MET B CA 1
ATOM 4814 C C . MET B 1 205 ? -12.617 -2.041 2.656 1 96.38 205 MET B C 1
ATOM 4816 O O . MET B 1 205 ? -12.109 -3.031 2.125 1 96.38 205 MET B O 1
ATOM 4820 N N . ILE B 1 206 ? -12.078 -1.51 3.717 1 95.06 206 ILE B N 1
ATOM 4821 C CA . ILE B 1 206 ? -10.945 -2.09 4.418 1 95.06 206 ILE B CA 1
ATOM 4822 C C . ILE B 1 206 ? -11.25 -2.182 5.91 1 95.06 206 ILE B C 1
ATOM 4824 O O . ILE B 1 206 ? -12.281 -1.681 6.371 1 95.06 206 ILE B O 1
ATOM 4828 N N . SER B 1 207 ? -10.375 -2.832 6.707 1 94 207 SER B N 1
ATOM 4829 C CA . SER B 1 207 ? -10.562 -2.953 8.148 1 94 207 SER B CA 1
ATOM 4830 C C . SER B 1 207 ? -10.094 -1.693 8.875 1 94 207 SER B C 1
ATOM 4832 O O . SER B 1 207 ? -9.336 -0.896 8.32 1 94 207 SER B O 1
ATOM 4834 N N . GLY B 1 208 ? -10.594 -1.529 10.078 1 94.19 208 GLY B N 1
ATOM 4835 C CA . GLY B 1 208 ? -10.141 -0.422 10.906 1 94.19 208 GLY B CA 1
ATOM 4836 C C . GLY B 1 208 ? -8.641 -0.439 11.156 1 94.19 208 GLY B C 1
ATOM 4837 O O . GLY B 1 208 ? -8.008 0.615 11.211 1 94.19 208 GLY B O 1
ATOM 4838 N N . SER B 1 209 ? -8.133 -1.669 11.32 1 94.56 209 SER B N 1
ATOM 4839 C CA . SER B 1 209 ? -6.695 -1.806 11.539 1 94.56 209 SER B CA 1
ATOM 4840 C C . SER B 1 209 ? -5.906 -1.381 10.305 1 94.56 209 SER B C 1
ATOM 4842 O O . SER B 1 209 ? -4.852 -0.754 10.422 1 94.56 209 SER B O 1
ATOM 4844 N N . ASP B 1 210 ? -6.414 -1.756 9.133 1 92.62 210 ASP B N 1
ATOM 4845 C CA . ASP B 1 210 ? -5.758 -1.349 7.891 1 92.62 210 ASP B CA 1
ATOM 4846 C C . ASP B 1 210 ? -5.844 0.163 7.695 1 92.62 210 ASP B C 1
ATOM 4848 O O . ASP B 1 210 ? -4.891 0.787 7.219 1 92.62 210 ASP B O 1
ATOM 4852 N N . ALA B 1 211 ? -6.914 0.686 8.07 1 95.44 211 ALA B N 1
ATOM 4853 C CA . ALA B 1 211 ? -7.09 2.131 7.969 1 95.44 211 ALA B CA 1
ATOM 4854 C C . ALA B 1 211 ? -6.121 2.871 8.891 1 95.44 211 ALA B C 1
ATOM 4856 O O . ALA B 1 211 ? -5.516 3.869 8.492 1 95.44 211 ALA B O 1
ATOM 4857 N N . LEU B 1 212 ? -5.992 2.379 10.117 1 94.31 212 LEU B N 1
ATOM 4858 C CA . LEU B 1 212 ? -5.059 2.98 11.062 1 94.31 212 LEU B CA 1
ATOM 4859 C C . LEU B 1 212 ? -3.631 2.916 10.531 1 94.31 212 LEU B C 1
ATOM 4861 O O . LEU B 1 212 ? -2.881 3.891 10.633 1 94.31 212 LEU B O 1
ATOM 4865 N N . ALA B 1 213 ? -3.25 1.811 9.891 1 92.25 213 ALA B N 1
ATOM 4866 C CA . ALA B 1 213 ? -1.926 1.656 9.289 1 92.25 213 ALA B CA 1
ATOM 4867 C C . ALA B 1 213 ? -1.714 2.658 8.164 1 92.25 213 ALA B C 1
ATOM 4869 O O . ALA B 1 213 ? -0.635 3.242 8.031 1 92.25 213 ALA B O 1
ATOM 4870 N N . ALA B 1 214 ? -2.719 2.812 7.371 1 94.06 214 ALA B N 1
ATOM 4871 C CA . ALA B 1 214 ? -2.633 3.762 6.266 1 94.06 214 ALA B CA 1
ATOM 4872 C C . ALA B 1 214 ? -2.424 5.184 6.777 1 94.06 214 ALA B C 1
ATOM 4874 O O . ALA B 1 214 ? -1.566 5.914 6.277 1 94.06 214 ALA B O 1
ATOM 4875 N N . ILE B 1 215 ? -3.156 5.582 7.773 1 95.19 215 ILE B N 1
ATOM 4876 C CA . ILE B 1 215 ? -3.047 6.926 8.336 1 95.19 215 ILE B CA 1
ATOM 4877 C C . ILE B 1 215 ? -1.633 7.148 8.867 1 95.19 215 ILE B C 1
ATOM 4879 O O . ILE B 1 215 ? -1.034 8.203 8.641 1 95.19 215 ILE B O 1
ATOM 4883 N N . ASN B 1 216 ? -1.173 6.164 9.555 1 94 216 ASN B N 1
ATOM 4884 C CA . ASN B 1 216 ? 0.184 6.273 10.078 1 94 216 ASN B CA 1
ATOM 4885 C C . ASN B 1 216 ? 1.216 6.355 8.953 1 94 216 ASN B C 1
ATOM 4887 O O . ASN B 1 216 ? 2.221 7.059 9.086 1 94 216 ASN B O 1
ATOM 4891 N N . GLY B 1 217 ? 0.946 5.645 7.891 1 93.19 217 GLY B N 1
ATOM 4892 C CA . GLY B 1 217 ? 1.802 5.754 6.723 1 93.19 217 GLY B CA 1
ATOM 4893 C C . GLY B 1 217 ? 1.793 7.137 6.098 1 93.19 217 GLY B C 1
ATOM 4894 O O . GLY B 1 217 ? 2.848 7.68 5.766 1 93.19 217 GLY B O 1
ATOM 4895 N N . PHE B 1 218 ? 0.65 7.715 6 1 95.5 218 PHE B N 1
ATOM 4896 C CA . PHE B 1 218 ? 0.516 9.062 5.465 1 95.5 218 PHE B CA 1
ATOM 4897 C C . PHE B 1 218 ? 1.266 10.07 6.332 1 95.5 218 PHE B C 1
ATOM 4899 O O . PHE B 1 218 ? 1.97 10.938 5.816 1 95.5 218 PHE B O 1
ATOM 4906 N N . ARG B 1 219 ? 1.07 9.922 7.609 1 95 219 ARG B N 1
ATOM 4907 C CA . ARG B 1 219 ? 1.721 10.805 8.57 1 95 219 ARG B CA 1
ATOM 4908 C C . ARG B 1 219 ? 3.238 10.719 8.453 1 95 219 ARG B C 1
ATOM 4910 O O . ARG B 1 219 ? 3.928 11.734 8.453 1 95 219 ARG B O 1
ATOM 4917 N N . ALA B 1 220 ? 3.715 9.523 8.344 1 93.81 220 ALA B N 1
ATOM 4918 C CA . ALA B 1 220 ? 5.152 9.305 8.188 1 93.81 220 ALA B CA 1
ATOM 4919 C C . ALA B 1 220 ? 5.66 9.938 6.895 1 93.81 220 ALA B C 1
ATOM 4921 O O . ALA B 1 220 ? 6.707 10.594 6.887 1 93.81 220 ALA B O 1
ATOM 4922 N N . ASP B 1 221 ? 4.883 9.773 5.863 1 92.44 221 ASP B N 1
ATOM 4923 C CA . ASP B 1 221 ? 5.25 10.336 4.566 1 92.44 221 ASP B CA 1
ATOM 4924 C C . ASP B 1 221 ? 5.324 11.859 4.633 1 92.44 221 ASP B C 1
ATOM 4926 O O . ASP B 1 221 ? 6.129 12.477 3.928 1 92.44 221 ASP B O 1
ATOM 4930 N N . ALA B 1 222 ? 4.586 12.406 5.461 1 95.56 222 ALA B N 1
ATOM 4931 C CA . ALA B 1 222 ? 4.445 13.859 5.516 1 95.56 222 ALA B CA 1
ATOM 4932 C C . ALA B 1 222 ? 5.43 14.469 6.512 1 95.56 222 ALA B C 1
ATOM 4934 O O . ALA B 1 222 ? 5.551 15.688 6.605 1 95.56 222 ALA B O 1
ATOM 4935 N N . SER B 1 223 ? 6.102 13.703 7.324 1 95.12 223 SER B N 1
ATOM 4936 C CA . SER B 1 223 ? 6.973 14.203 8.383 1 95.12 223 SER B CA 1
ATOM 4937 C C . SER B 1 223 ? 8.328 14.625 7.828 1 95.12 223 SER B C 1
ATOM 4939 O O . SER B 1 223 ? 8.883 13.945 6.957 1 95.12 223 SER B O 1
ATOM 4941 N N . ASP B 1 224 ? 8.828 15.68 8.359 1 91.81 224 ASP B N 1
ATOM 4942 C CA . ASP B 1 224 ? 10.117 16.219 7.941 1 91.81 224 ASP B CA 1
ATOM 4943 C C . ASP B 1 224 ? 11.125 16.172 9.086 1 91.81 224 ASP B C 1
ATOM 4945 O O . ASP B 1 224 ? 10.773 16.406 10.242 1 91.81 224 ASP B O 1
ATOM 4949 N N . GLU B 1 225 ? 12.32 15.883 8.828 1 94.5 225 GLU B N 1
ATOM 4950 C CA . GLU B 1 225 ? 13.492 16.109 9.672 1 94.5 225 GLU B CA 1
ATOM 4951 C C . GLU B 1 225 ? 14.484 17.047 8.977 1 94.5 225 GLU B C 1
ATOM 4953 O O . GLU B 1 225 ? 15.242 16.625 8.102 1 94.5 225 GLU B O 1
ATOM 4958 N N . ILE B 1 226 ? 14.477 18.328 9.422 1 93.31 226 ILE B N 1
ATOM 4959 C CA . ILE B 1 226 ? 15.234 19.312 8.664 1 93.31 226 ILE B CA 1
ATOM 4960 C C . ILE B 1 226 ? 16.203 20.047 9.594 1 93.31 226 ILE B C 1
ATOM 4962 O O . ILE B 1 226 ? 15.836 20.422 10.711 1 93.31 226 ILE B O 1
ATOM 4966 N N . ARG B 1 227 ? 17.531 20.281 9.32 1 95.69 227 ARG B N 1
ATOM 4967 C CA . ARG B 1 227 ? 18.547 21.141 9.906 1 95.69 227 ARG B CA 1
ATOM 4968 C C . ARG B 1 227 ? 18.906 22.297 8.969 1 95.69 227 ARG B C 1
ATOM 4970 O O . ARG B 1 227 ? 19.562 22.094 7.945 1 95.69 227 ARG B O 1
ATOM 4977 N N . LEU B 1 228 ? 18.438 23.578 9.305 1 96.38 228 LEU B N 1
ATOM 4978 C CA . LEU B 1 228 ? 18.656 24.75 8.461 1 96.38 228 LEU B CA 1
ATOM 4979 C C . LEU B 1 228 ? 20.062 25.297 8.648 1 96.38 228 LEU B C 1
ATOM 4981 O O . LEU B 1 228 ? 20.859 24.75 9.43 1 96.38 228 LEU B O 1
ATOM 4985 N N . ASP B 1 229 ? 20.453 26.25 7.844 1 95 229 ASP B N 1
ATOM 4986 C CA . ASP B 1 229 ? 21.781 26.844 7.961 1 95 229 ASP B CA 1
ATOM 4987 C C . ASP B 1 229 ? 21.781 27.984 8.984 1 95 229 ASP B C 1
ATOM 4989 O O . ASP B 1 229 ? 20.859 28.094 9.789 1 95 229 ASP B O 1
ATOM 4993 N N . ASP B 1 230 ? 22.938 28.797 9.039 1 96.62 230 ASP B N 1
ATOM 4994 C CA . ASP B 1 230 ? 23.094 29.781 10.094 1 96.62 230 ASP B CA 1
ATOM 4995 C C . ASP B 1 230 ? 22.578 31.156 9.641 1 96.62 230 ASP B C 1
ATOM 4997 O O . ASP B 1 230 ? 22.938 32.188 10.227 1 96.62 230 ASP B O 1
ATOM 5001 N N . ALA B 1 231 ? 21.766 31.062 8.586 1 95.38 231 ALA B N 1
ATOM 5002 C CA . ALA B 1 231 ? 21.125 32.312 8.141 1 95.38 231 ALA B CA 1
ATOM 5003 C C . ALA B 1 231 ? 19.703 32.406 8.703 1 95.38 231 ALA B C 1
ATOM 5005 O O . ALA B 1 231 ? 19.25 31.531 9.438 1 95.38 231 ALA B O 1
ATOM 5006 N N . GLY B 1 232 ? 19.109 33.562 8.523 1 94.19 232 GLY B N 1
ATOM 5007 C CA . GLY B 1 232 ? 17.688 33.688 8.828 1 94.19 232 GLY B CA 1
ATOM 5008 C C . GLY B 1 232 ? 16.812 32.938 7.828 1 94.19 232 GLY B C 1
ATOM 5009 O O . GLY B 1 232 ? 16.891 33.188 6.625 1 94.19 232 GLY B O 1
ATOM 5010 N N . ASN B 1 233 ? 16.078 31.984 8.32 1 93.69 233 ASN B N 1
ATOM 5011 C CA . ASN B 1 233 ? 15.305 31.109 7.445 1 93.69 233 ASN B CA 1
ATOM 5012 C C . ASN B 1 233 ? 13.812 31.219 7.746 1 93.69 233 ASN B C 1
ATOM 5014 O O . ASN B 1 233 ? 13.414 31.578 8.852 1 93.69 233 ASN B O 1
ATOM 5018 N N . PHE B 1 234 ? 13.07 31.125 6.773 1 92.5 234 PHE B N 1
ATOM 5019 C CA . PHE B 1 234 ? 11.648 30.844 6.883 1 92.5 234 PHE B CA 1
ATOM 5020 C C . PHE B 1 234 ? 11.359 29.391 6.496 1 92.5 234 PHE B C 1
ATOM 5022 O O . PHE B 1 234 ? 11.797 28.922 5.441 1 92.5 234 PHE B O 1
ATOM 5029 N N . PHE B 1 235 ? 10.711 28.578 7.375 1 93.56 235 PHE B N 1
ATOM 5030 C CA . PHE B 1 235 ? 10.398 27.203 7.055 1 93.56 235 PHE B CA 1
ATOM 5031 C C . PHE B 1 235 ? 9.039 26.812 7.613 1 93.56 235 PHE B C 1
ATOM 5033 O O . PHE B 1 235 ? 8.695 27.172 8.742 1 93.56 235 PHE B O 1
ATOM 5040 N N . ASP B 1 236 ? 8.203 26.141 6.836 1 93.88 236 ASP B N 1
ATOM 5041 C CA . ASP B 1 236 ? 6.914 25.578 7.223 1 93.88 236 ASP B CA 1
ATOM 5042 C C . ASP B 1 236 ? 6.879 24.078 7.004 1 93.88 236 ASP B C 1
ATOM 5044 O O . ASP B 1 236 ? 6.902 23.609 5.863 1 93.88 236 ASP B O 1
ATOM 5048 N N . GLY B 1 237 ? 6.691 23.266 8.062 1 94.06 237 GLY B N 1
ATOM 5049 C CA . GLY B 1 237 ? 6.727 21.812 7.996 1 94.06 237 GLY B CA 1
ATOM 5050 C C . GLY B 1 237 ? 5.473 21.203 7.391 1 94.06 237 GLY B C 1
ATOM 5051 O O . GLY B 1 237 ? 5.484 20.062 6.922 1 94.06 237 GLY B O 1
ATOM 5052 N N . GLY B 1 238 ? 4.43 21.922 7.469 1 92.81 238 GLY B N 1
ATOM 5053 C CA . GLY B 1 238 ? 3.182 21.422 6.914 1 92.81 238 GLY B CA 1
ATOM 5054 C C . GLY B 1 238 ? 2.58 20.297 7.727 1 92.81 238 GLY B C 1
ATOM 5055 O O . GLY B 1 238 ? 2.434 20.406 8.945 1 92.81 238 GLY B O 1
ATOM 5056 N N . TYR B 1 239 ? 2.094 19.203 7.039 1 93.94 239 TYR B N 1
ATOM 5057 C CA . TYR B 1 239 ? 1.556 18.031 7.707 1 93.94 239 TYR B CA 1
ATOM 5058 C C . TYR B 1 239 ? 2.676 17.141 8.227 1 93.94 239 TYR B C 1
ATOM 5060 O O . TYR B 1 239 ? 3.824 17.25 7.785 1 93.94 239 TYR B O 1
ATOM 5068 N N . GLY B 1 240 ? 2.281 16.219 9.156 1 95.25 240 GLY B N 1
ATOM 5069 C CA . GLY B 1 240 ? 3.234 15.258 9.672 1 95.25 240 GLY B CA 1
ATOM 5070 C C . GLY B 1 240 ? 3.916 15.719 10.945 1 95.25 240 GLY B C 1
ATOM 5071 O O . GLY B 1 240 ? 3.818 16.891 11.328 1 95.25 240 GLY B O 1
ATOM 5072 N N . ASP B 1 241 ? 4.586 14.758 11.664 1 96.94 241 ASP B N 1
ATOM 5073 C CA . ASP B 1 241 ? 5.43 15.07 12.812 1 96.94 241 ASP B CA 1
ATOM 5074 C C . ASP B 1 241 ? 6.797 15.586 12.375 1 96.94 241 ASP B C 1
ATOM 5076 O O . ASP B 1 241 ? 7.695 14.797 12.078 1 96.94 241 ASP B O 1
ATOM 5080 N N . ASP B 1 242 ? 6.965 16.922 12.484 1 96.69 242 ASP B N 1
ATOM 5081 C CA . ASP B 1 242 ? 8.164 17.531 11.922 1 96.69 242 ASP B CA 1
ATOM 5082 C C . ASP B 1 242 ? 9.188 17.828 13.016 1 96.69 242 ASP B C 1
ATOM 5084 O O . ASP B 1 242 ? 8.828 18.219 14.125 1 96.69 242 ASP B O 1
ATOM 5088 N N . THR B 1 243 ? 10.414 17.562 12.773 1 98.19 243 THR B N 1
ATOM 5089 C CA . THR B 1 243 ? 11.547 17.984 13.594 1 98.19 243 THR B CA 1
ATOM 5090 C C . THR B 1 243 ? 12.398 19.016 12.859 1 98.19 243 THR B C 1
ATOM 5092 O O . THR B 1 243 ? 13.07 18.703 11.883 1 98.19 243 THR B O 1
ATOM 5095 N N . ILE B 1 244 ? 12.406 20.312 13.336 1 96.69 244 ILE B N 1
ATOM 5096 C CA . ILE B 1 244 ? 13.031 21.438 12.648 1 96.69 244 ILE B CA 1
ATOM 5097 C C . ILE B 1 244 ? 14.109 22.047 13.539 1 96.69 244 ILE B C 1
ATOM 5099 O O . ILE B 1 244 ? 13.844 22.391 14.695 1 96.69 244 ILE B O 1
ATOM 5103 N N . SER B 1 245 ? 15.25 22.203 13.055 1 98.31 245 SER B N 1
ATOM 5104 C CA . SER B 1 245 ? 16.344 22.891 13.734 1 98.31 245 SER B CA 1
ATOM 5105 C C . SER B 1 245 ? 16.781 24.125 12.945 1 98.31 245 SER B C 1
ATOM 5107 O O . SER B 1 245 ? 17.344 24 11.852 1 98.31 245 SER B O 1
ATOM 5109 N N . GLY B 1 246 ? 16.656 25.281 13.523 1 97.31 246 GLY B N 1
ATOM 5110 C CA . GLY B 1 246 ? 17 26.531 12.875 1 97.31 246 GLY B CA 1
ATOM 5111 C C . GLY B 1 246 ? 18.484 26.844 12.93 1 97.31 246 GLY B C 1
ATOM 5112 O O . GLY B 1 246 ? 19 27.531 12.047 1 97.31 246 GLY B O 1
ATOM 5113 N N . ARG B 1 247 ? 19.078 26.453 13.977 1 96.25 247 ARG B N 1
ATOM 5114 C CA . ARG B 1 247 ? 20.5 26.734 14.234 1 96.25 247 ARG B CA 1
ATOM 5115 C C . ARG B 1 247 ? 20.734 28.219 14.461 1 96.25 247 ARG B C 1
ATOM 5117 O O . ARG B 1 247 ? 20.078 28.828 15.312 1 96.25 247 ARG B O 1
ATOM 5124 N N . GLY B 1 248 ? 21.703 28.875 13.656 1 95.81 248 GLY B N 1
ATOM 5125 C CA . GLY B 1 248 ? 21.938 30.297 13.812 1 95.81 248 GLY B CA 1
ATOM 5126 C C . GLY B 1 248 ? 21.047 31.156 12.914 1 95.81 248 GLY B C 1
ATOM 5127 O O . GLY B 1 248 ? 20.422 30.641 11.992 1 95.81 248 GLY B O 1
ATOM 5128 N N . GLY B 1 249 ? 20.953 32.375 13.25 1 95 249 GLY B N 1
ATOM 5129 C CA . GLY B 1 249 ? 20.109 33.281 12.477 1 95 249 GLY B CA 1
ATOM 5130 C C . GLY B 1 249 ? 18.719 33.469 13.062 1 95 249 GLY B C 1
ATOM 5131 O O . GLY B 1 249 ? 18.25 32.594 13.828 1 95 249 GLY B O 1
ATOM 5132 N N . ALA B 1 250 ? 18.156 34.594 12.758 1 96.88 250 ALA B N 1
ATOM 5133 C CA . ALA B 1 250 ? 16.781 34.812 13.172 1 96.88 250 ALA B CA 1
ATOM 5134 C C . ALA B 1 250 ? 15.805 34.062 12.273 1 96.88 250 ALA B C 1
ATOM 5136 O O . ALA B 1 250 ? 15.523 34.5 11.148 1 96.88 250 ALA B O 1
ATOM 5137 N N . ASP B 1 251 ? 15.234 33.031 12.797 1 95.75 251 ASP B N 1
ATOM 5138 C CA . ASP B 1 251 ? 14.414 32.125 12.008 1 95.75 251 ASP B CA 1
ATOM 5139 C C . ASP B 1 251 ? 12.93 32.312 12.312 1 95.75 251 ASP B C 1
ATOM 5141 O O . ASP B 1 251 ? 12.57 32.688 13.43 1 95.75 251 ASP B O 1
ATOM 5145 N N . THR B 1 252 ? 12.078 32.188 11.359 1 97.25 252 THR B N 1
ATOM 5146 C CA . THR B 1 252 ? 10.633 32.031 11.5 1 97.25 252 THR B CA 1
ATOM 5147 C C . THR B 1 252 ? 10.211 30.609 11.102 1 97.25 252 THR B C 1
ATOM 5149 O O . THR B 1 252 ? 10.227 30.266 9.914 1 97.25 252 THR B O 1
ATOM 5152 N N . LEU B 1 253 ? 9.867 29.766 12.047 1 96.94 253 LEU B N 1
ATOM 5153 C CA . LEU B 1 253 ? 9.656 28.344 11.82 1 96.94 253 LEU B CA 1
ATOM 5154 C C . LEU B 1 253 ? 8.234 27.938 12.211 1 96.94 253 LEU B C 1
ATOM 5156 O O . LEU B 1 253 ? 7.766 28.266 13.305 1 96.94 253 LEU B O 1
ATOM 5160 N N . TYR B 1 254 ? 7.508 27.344 11.352 1 96.31 254 TYR B N 1
ATOM 5161 C CA . TYR B 1 254 ? 6.18 26.797 11.578 1 96.31 254 TYR B CA 1
ATOM 5162 C C . TYR B 1 254 ? 6.219 25.266 11.586 1 96.31 254 TYR B C 1
ATOM 5164 O O . TYR B 1 254 ? 6.789 24.656 10.68 1 96.31 254 TYR B O 1
ATOM 5172 N N . GLY B 1 255 ? 5.645 24.641 12.586 1 96.38 255 GLY B N 1
ATOM 5173 C CA . GLY B 1 255 ? 5.488 23.188 12.578 1 96.38 255 GLY B CA 1
ATOM 5174 C C . GLY B 1 255 ? 4.367 22.719 11.672 1 96.38 255 GLY B C 1
ATOM 5175 O O . GLY B 1 255 ? 4.531 21.75 10.922 1 96.38 255 GLY B O 1
ATOM 5176 N N . GLY B 1 256 ? 3.275 23.391 11.781 1 94.25 256 GLY B N 1
ATOM 5177 C CA . GLY B 1 256 ? 2.115 23.016 10.984 1 94.25 256 GLY B CA 1
ATOM 5178 C C . GLY B 1 256 ? 1.163 22.094 11.711 1 94.25 256 GLY B C 1
ATOM 5179 O O . GLY B 1 256 ? 0.863 22.297 12.891 1 94.25 256 GLY B O 1
ATOM 5180 N N . ALA B 1 257 ? 0.607 21.125 10.977 1 93 257 ALA B N 1
ATOM 5181 C CA . ALA B 1 257 ? -0.321 20.172 11.57 1 93 257 ALA B CA 1
ATOM 5182 C C . ALA B 1 257 ? 0.429 19.016 12.227 1 93 257 ALA B C 1
ATOM 5184 O O . ALA B 1 257 ? 1.602 18.781 11.93 1 93 257 ALA B O 1
ATOM 5185 N N . ASP B 1 258 ? -0.173 18.297 13.156 1 95.12 258 ASP B N 1
ATOM 5186 C CA . ASP B 1 258 ? 0.333 17.125 13.867 1 95.12 258 ASP B CA 1
ATOM 5187 C C . ASP B 1 258 ? 1.33 17.531 14.953 1 95.12 258 ASP B C 1
ATOM 5189 O O . ASP B 1 258 ? 1.266 18.656 15.477 1 95.12 258 ASP B O 1
ATOM 5193 N N . ASN B 1 259 ? 2.105 16.562 15.539 1 96.5 259 ASN B N 1
ATOM 5194 C CA . ASN B 1 259 ? 2.992 16.828 16.672 1 96.5 259 ASN B CA 1
ATOM 5195 C C . ASN B 1 259 ? 4.402 17.188 16.203 1 96.5 259 ASN B C 1
ATOM 5197 O O . ASN B 1 259 ? 5.109 16.328 15.648 1 96.5 259 ASN B O 1
ATOM 5201 N N . ASP B 1 260 ? 4.809 18.438 16.469 1 97.81 260 ASP B N 1
ATOM 5202 C CA . ASP B 1 260 ? 6.066 18.922 15.906 1 97.81 260 ASP B CA 1
ATOM 5203 C C . ASP B 1 260 ? 7.07 19.25 17 1 97.81 260 ASP B C 1
ATOM 5205 O O . ASP B 1 260 ? 6.684 19.562 18.141 1 97.81 260 ASP B O 1
ATOM 5209 N N . ARG B 1 261 ? 8.352 19.141 16.766 1 98.12 261 ARG B N 1
ATOM 5210 C CA . ARG B 1 261 ? 9.469 19.594 17.594 1 98.12 261 ARG B CA 1
ATOM 5211 C C . ARG B 1 261 ? 10.289 20.656 16.875 1 98.12 261 ARG B C 1
ATOM 5213 O O . ARG B 1 261 ? 10.867 20.391 15.812 1 98.12 261 ARG B O 1
ATOM 5220 N N . ILE B 1 262 ? 10.32 21.875 17.375 1 98.62 262 ILE B N 1
ATOM 5221 C CA . ILE B 1 262 ? 11.016 22.984 16.734 1 98.62 262 ILE B CA 1
ATOM 5222 C C . ILE B 1 262 ? 12.094 23.516 17.672 1 98.62 262 ILE B C 1
ATOM 5224 O O . ILE B 1 262 ? 11.82 23.844 18.828 1 98.62 262 ILE B O 1
ATOM 5228 N N . ASP B 1 263 ? 13.266 23.578 17.219 1 98.69 263 ASP B N 1
ATOM 5229 C CA . ASP B 1 263 ? 14.406 24.203 17.891 1 98.69 263 ASP B CA 1
ATOM 5230 C C . ASP B 1 263 ? 14.875 25.438 17.125 1 98.69 263 ASP B C 1
ATOM 5232 O O . ASP B 1 263 ? 15.422 25.328 16.016 1 98.69 263 ASP B O 1
ATOM 5236 N N . GLY B 1 264 ? 14.766 26.578 17.719 1 98.19 264 GLY B N 1
ATOM 5237 C CA . GLY B 1 264 ? 15.141 27.828 17.047 1 98.19 264 GLY B CA 1
ATOM 5238 C C . GLY B 1 264 ? 16.641 28.016 16.953 1 98.19 264 GLY B C 1
ATOM 5239 O O . GLY B 1 264 ? 17.141 28.531 15.938 1 98.19 264 GLY B O 1
ATOM 5240 N N . GLY B 1 265 ? 17.281 27.609 17.984 1 97.69 265 GLY B N 1
ATOM 5241 C CA . GLY B 1 265 ? 18.734 27.812 18.031 1 97.69 265 GLY B CA 1
ATOM 5242 C C . GLY B 1 265 ? 19.125 29.156 18.625 1 97.69 265 GLY B C 1
ATOM 5243 O O . GLY B 1 265 ? 18.609 29.531 19.672 1 97.69 265 GLY B O 1
ATOM 5244 N N . SER B 1 266 ? 20.141 29.797 18 1 97.62 266 SER B N 1
ATOM 5245 C CA . SER B 1 266 ? 20.578 31.094 18.5 1 97.62 266 SER B CA 1
ATOM 5246 C C . SER B 1 266 ? 19.875 32.25 17.781 1 97.62 266 SER B C 1
ATOM 5248 O O . SER B 1 266 ? 19.219 32.031 16.766 1 97.62 266 SER B O 1
ATOM 5250 N N . ASN B 1 267 ? 19.969 33.469 18.281 1 96.06 267 ASN B N 1
ATOM 5251 C CA . ASN B 1 267 ? 19.359 34.688 17.781 1 96.06 267 ASN B CA 1
ATOM 5252 C C . ASN B 1 267 ? 17.859 34.719 18.047 1 96.06 267 ASN B C 1
ATOM 5254 O O . ASN B 1 267 ? 17.344 33.906 18.797 1 96.06 267 ASN B O 1
ATOM 5258 N N . ASN B 1 268 ? 17.25 35.781 17.656 1 96.88 268 ASN B N 1
ATOM 5259 C CA . ASN B 1 268 ? 15.82 35.969 17.922 1 96.88 268 ASN B CA 1
ATOM 5260 C C . ASN B 1 268 ? 14.953 35.219 16.938 1 96.88 268 ASN B C 1
ATOM 5262 O O . ASN B 1 268 ? 14.852 35.594 15.766 1 96.88 268 ASN B O 1
ATOM 5266 N N . ASP B 1 269 ? 14.258 34.156 17.438 1 96.62 269 ASP B N 1
ATOM 5267 C CA . ASP B 1 269 ? 13.469 33.281 16.578 1 96.62 269 ASP B CA 1
ATOM 5268 C C . ASP B 1 269 ? 11.977 33.469 16.828 1 96.62 269 ASP B C 1
ATOM 5270 O O . ASP B 1 269 ? 11.578 33.875 17.922 1 96.62 269 ASP B O 1
ATOM 5274 N N . MET B 1 270 ? 11.156 33.25 15.867 1 97.69 270 MET B N 1
ATOM 5275 C CA . MET B 1 270 ? 9.703 33.125 15.977 1 97.69 270 MET B CA 1
ATOM 5276 C C . MET B 1 270 ? 9.273 31.672 15.688 1 97.69 270 MET B C 1
ATOM 5278 O O . MET B 1 270 ? 9.43 31.188 14.562 1 97.69 270 MET B O 1
ATOM 5282 N N . LEU B 1 271 ? 8.805 31 16.672 1 98.31 271 LEU B N 1
ATOM 5283 C CA . LEU B 1 271 ? 8.445 29.594 16.562 1 98.31 271 LEU B CA 1
ATOM 5284 C C . LEU B 1 271 ? 6.941 29.406 16.734 1 98.31 271 LEU B C 1
ATOM 5286 O O . LEU B 1 271 ? 6.359 29.859 17.719 1 98.31 271 LEU B O 1
ATOM 5290 N N . PHE B 1 272 ? 6.305 28.797 15.812 1 97.94 272 PHE B N 1
ATOM 5291 C CA . PHE B 1 272 ? 4.875 28.5 15.836 1 97.94 272 PHE B CA 1
ATOM 5292 C C . PHE B 1 272 ? 4.633 27 15.727 1 97.94 272 PHE B C 1
ATOM 5294 O O . PHE B 1 272 ? 4.992 26.375 14.719 1 97.94 272 PHE B O 1
ATOM 5301 N N . GLY B 1 273 ? 3.996 26.375 16.656 1 97.12 273 GLY B N 1
ATOM 5302 C CA . GLY B 1 273 ? 3.779 24.938 16.672 1 97.12 273 GLY B CA 1
ATOM 5303 C C . GLY B 1 273 ? 2.678 24.484 15.727 1 97.12 273 GLY B C 1
ATOM 5304 O O . GLY B 1 273 ? 2.832 23.5 15 1 97.12 273 GLY B O 1
ATOM 5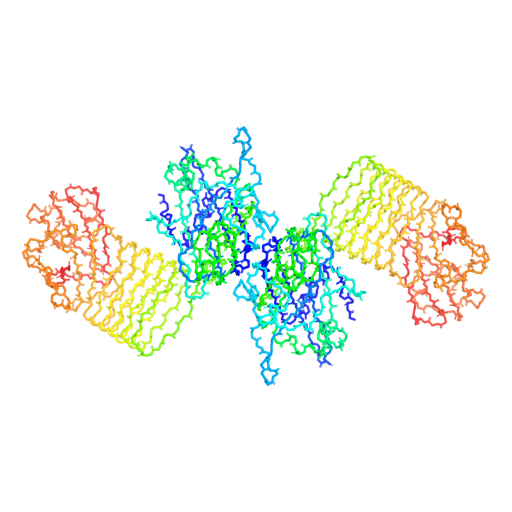305 N N . GLY B 1 274 ? 1.604 25.234 15.75 1 94.25 274 GLY B N 1
ATOM 5306 C CA . GLY B 1 274 ? 0.45 24.844 14.953 1 94.25 274 GLY B CA 1
ATOM 5307 C C . GLY B 1 274 ? -0.554 24.016 15.727 1 94.25 274 GLY B C 1
ATOM 5308 O O . GLY B 1 274 ? -0.896 24.328 16.859 1 94.25 274 GLY B O 1
ATOM 5309 N N . SER B 1 275 ? -1.114 22.984 15.047 1 92.38 275 SER B N 1
ATOM 5310 C CA . SER B 1 275 ? -2.129 22.188 15.727 1 92.38 275 SER B CA 1
ATOM 5311 C C . SER B 1 275 ? -1.514 20.953 16.391 1 92.38 275 SER B C 1
ATOM 5313 O O . SER B 1 275 ? -0.407 20.547 16.031 1 92.38 275 SER B O 1
ATOM 5315 N N . GLU B 1 276 ? -2.217 20.391 17.328 1 93.5 276 GLU B N 1
ATOM 5316 C CA . GLU B 1 276 ? -1.861 19.203 18.094 1 93.5 276 GLU B CA 1
ATOM 5317 C C . GLU B 1 276 ? -0.714 19.484 19.062 1 93.5 276 GLU B C 1
ATOM 5319 O O . GLU B 1 276 ? -0.519 20.641 19.469 1 93.5 276 GLU B O 1
ATOM 5324 N N . ARG B 1 277 ? -0.076 18.438 19.641 1 96.06 277 ARG B N 1
ATOM 5325 C CA . ARG B 1 277 ? 0.897 18.609 20.703 1 96.06 277 ARG B CA 1
ATOM 5326 C C . ARG B 1 277 ? 2.279 18.922 20.141 1 96.06 277 ARG B C 1
ATOM 5328 O O . ARG B 1 277 ? 2.854 18.125 19.406 1 96.06 277 ARG B O 1
ATOM 5335 N N . ASP B 1 278 ? 2.824 20.094 20.547 1 98 278 ASP B N 1
ATOM 5336 C CA . ASP B 1 278 ? 4.105 20.531 20 1 98 278 ASP B CA 1
ATOM 5337 C C . ASP B 1 278 ? 5.113 20.797 21.109 1 98 278 ASP B C 1
ATOM 5339 O O . ASP B 1 278 ? 4.73 21.062 22.25 1 98 278 ASP B O 1
ATOM 5343 N N . ALA B 1 279 ? 6.379 20.672 20.797 1 98.75 279 ALA B N 1
ATOM 5344 C CA . ALA B 1 279 ? 7.492 21.062 21.656 1 98.75 279 ALA B CA 1
ATOM 5345 C C . ALA B 1 279 ? 8.367 22.109 20.969 1 98.75 279 ALA B C 1
ATOM 5347 O O . ALA B 1 279 ? 8.961 21.844 19.922 1 98.75 279 ALA B O 1
ATOM 5348 N N . LEU B 1 280 ? 8.414 23.297 21.531 1 98.81 280 LEU B N 1
ATOM 5349 C CA . LEU B 1 280 ? 9.172 24.422 20.969 1 98.81 280 LEU B CA 1
ATOM 5350 C C . LEU B 1 280 ? 10.312 24.812 21.906 1 98.81 280 LEU B C 1
ATOM 5352 O O . LEU B 1 280 ? 10.117 24.969 23.109 1 98.81 280 LEU B O 1
ATOM 5356 N N . TYR B 1 281 ? 11.453 24.969 21.359 1 98.81 281 TYR B N 1
ATOM 5357 C CA . TYR B 1 281 ? 12.656 25.391 22.078 1 98.81 281 TYR B CA 1
ATOM 5358 C C . TYR B 1 281 ? 13.25 26.641 21.453 1 98.81 281 TYR B C 1
ATOM 5360 O O . TYR B 1 281 ? 13.75 26.609 20.328 1 98.81 281 TYR B O 1
ATOM 5368 N N . GLY B 1 282 ? 13.258 27.719 22.172 1 98.44 282 GLY B N 1
ATOM 5369 C CA . GLY B 1 282 ? 13.867 28.938 21.672 1 98.44 282 GLY B CA 1
ATOM 5370 C C . GLY B 1 282 ? 15.383 28.906 21.719 1 98.44 282 GLY B C 1
ATOM 5371 O O . GLY B 1 282 ? 16.047 29.312 20.766 1 98.44 282 GLY B O 1
ATOM 5372 N N . ARG B 1 283 ? 15.898 28.438 22.812 1 98.06 283 ARG B N 1
ATOM 5373 C CA . ARG B 1 283 ? 17.328 28.375 23.125 1 98.06 283 ARG B CA 1
ATOM 5374 C C . ARG B 1 283 ? 17.859 29.75 23.5 1 98.06 283 ARG B C 1
ATOM 5376 O O . ARG B 1 283 ? 17.438 30.328 24.5 1 98.06 283 ARG B O 1
ATOM 5383 N N . SER B 1 284 ? 18.859 30.312 22.734 1 98.12 284 SER B N 1
ATOM 5384 C CA . SER B 1 284 ? 19.344 31.641 23.094 1 98.12 284 SER B CA 1
ATOM 5385 C C . SER B 1 284 ? 18.734 32.719 22.188 1 98.12 284 SER B C 1
ATOM 5387 O O . SER B 1 284 ? 18.406 32.438 21.031 1 98.12 284 SER B O 1
ATOM 5389 N N . GLY B 1 285 ? 18.625 33.938 22.75 1 97.12 285 GLY B N 1
ATOM 5390 C CA . GLY B 1 285 ? 18.016 35.031 22.031 1 97.12 285 GLY B CA 1
ATOM 5391 C C . GLY B 1 285 ? 16.641 35.406 22.562 1 97.12 285 GLY B C 1
ATOM 5392 O O . GLY B 1 285 ? 16.094 34.688 23.422 1 97.12 285 GLY B O 1
ATOM 5393 N N . ASN B 1 286 ? 16.125 36.562 22.156 1 96.56 286 ASN B N 1
ATOM 5394 C CA . ASN B 1 286 ? 14.758 36.938 22.484 1 96.56 286 ASN B CA 1
ATOM 5395 C C . ASN B 1 286 ? 13.766 36.312 21.516 1 96.56 286 ASN B C 1
ATOM 5397 O O . ASN B 1 286 ? 13.531 36.844 20.422 1 96.56 286 ASN B O 1
ATOM 5401 N N . ASP B 1 287 ? 13.133 35.25 21.984 1 96.56 287 ASP B N 1
ATOM 5402 C CA . ASP B 1 287 ? 12.344 34.406 21.078 1 96.56 287 ASP B CA 1
ATOM 5403 C C . ASP B 1 287 ? 10.852 34.625 21.312 1 96.56 287 ASP B C 1
ATOM 5405 O O . ASP B 1 287 ? 10.43 35 22.422 1 96.56 287 ASP B O 1
ATOM 5409 N N . LEU B 1 288 ? 10.078 34.469 20.297 1 95.62 288 LEU B N 1
ATOM 5410 C CA . LEU B 1 288 ? 8.625 34.344 20.375 1 95.62 288 LEU B CA 1
ATOM 5411 C C . LEU B 1 288 ? 8.219 32.875 20.172 1 95.62 288 LEU B C 1
ATOM 5413 O O . LEU B 1 288 ? 8.555 32.25 19.156 1 95.62 288 LEU B O 1
ATOM 5417 N N . LEU B 1 289 ? 7.586 32.281 21.156 1 98.38 289 LEU B N 1
ATOM 5418 C CA . LEU B 1 289 ? 7.109 30.906 21.094 1 98.38 289 LEU B CA 1
ATOM 5419 C C . LEU B 1 289 ? 5.59 30.844 21.188 1 98.38 289 LEU B C 1
ATOM 5421 O O . LEU B 1 289 ? 5.02 31.234 22.219 1 98.38 289 LEU B O 1
ATOM 5425 N N . VAL B 1 290 ? 4.965 30.406 20.141 1 97.38 290 VAL B N 1
ATOM 5426 C CA . VAL B 1 290 ? 3.512 30.25 20.109 1 97.38 290 VAL B CA 1
ATOM 5427 C C . VAL B 1 290 ? 3.146 28.797 19.891 1 97.38 290 VAL B C 1
ATOM 5429 O O . VAL B 1 290 ? 3.467 28.219 18.844 1 97.38 290 VAL B O 1
ATOM 5432 N N . GLY B 1 291 ? 2.453 28.203 20.766 1 97 291 GLY B N 1
ATOM 5433 C CA . GLY B 1 291 ? 2.127 26.797 20.703 1 97 291 GLY B CA 1
ATOM 5434 C C . GLY B 1 291 ? 1.062 26.469 19.672 1 97 291 GLY B C 1
ATOM 5435 O O . GLY B 1 291 ? 1.237 25.562 18.859 1 97 291 GLY B O 1
ATOM 5436 N N . GLY B 1 292 ? 0.012 27.188 19.688 1 93.62 292 GLY B N 1
ATOM 5437 C CA . GLY B 1 292 ? -1.137 26.906 18.844 1 93.62 292 GLY B CA 1
ATOM 5438 C C . GLY B 1 292 ? -2.193 26.062 19.547 1 93.62 292 GLY B C 1
ATOM 5439 O O . GLY B 1 292 ? -2.516 26.312 20.719 1 93.62 292 GLY B O 1
ATOM 5440 N N . ASP B 1 293 ? -2.809 25.172 18.781 1 92 293 ASP B N 1
ATOM 5441 C CA . ASP B 1 293 ? -3.785 24.266 19.391 1 92 293 ASP B CA 1
ATOM 5442 C C . ASP B 1 293 ? -3.109 23.016 19.953 1 92 293 ASP B C 1
ATOM 5444 O O . ASP B 1 293 ? -2.102 22.562 19.422 1 92 293 ASP B O 1
ATOM 5448 N N . GLY B 1 294 ? -3.703 22.484 21.031 1 92.62 294 GLY B N 1
ATOM 5449 C CA . GLY B 1 294 ? -3.148 21.297 21.656 1 92.62 294 GLY B CA 1
ATOM 5450 C C . GLY B 1 294 ? -2.377 21.609 22.938 1 92.62 294 GLY B C 1
ATOM 5451 O O . GLY B 1 294 ? -2.162 22.781 23.266 1 92.62 294 GLY B O 1
ATOM 5452 N N . ASP B 1 295 ? -2.068 20.547 23.719 1 96.81 295 ASP B N 1
ATOM 5453 C CA . ASP B 1 295 ? -1.235 20.703 24.906 1 96.81 295 ASP B CA 1
ATOM 5454 C C . ASP B 1 295 ? 0.245 20.766 24.547 1 96.81 295 ASP B C 1
ATOM 5456 O O . ASP B 1 295 ? 0.874 19.734 24.312 1 96.81 295 ASP B O 1
ATOM 5460 N N . ASP B 1 296 ? 0.793 21.969 24.609 1 98 296 ASP B N 1
ATOM 5461 C CA . ASP B 1 296 ? 2.131 22.203 24.078 1 98 296 ASP B CA 1
ATOM 5462 C C . ASP B 1 296 ? 3.148 22.391 25.203 1 98 296 ASP B C 1
ATOM 5464 O O . ASP B 1 296 ? 2.779 22.703 26.344 1 98 296 ASP B O 1
ATOM 5468 N N . ALA B 1 297 ? 4.395 22.109 24.906 1 98.75 297 ALA B N 1
ATOM 5469 C CA . ALA B 1 297 ? 5.527 22.406 25.781 1 98.75 297 ALA B CA 1
ATOM 5470 C C . ALA B 1 297 ? 6.449 23.453 25.156 1 98.75 297 ALA B C 1
ATOM 5472 O O . ALA B 1 297 ? 7.047 23.203 24.094 1 98.75 297 ALA B O 1
ATOM 5473 N N . LEU B 1 298 ? 6.551 24.641 25.766 1 98.81 298 LEU B N 1
ATOM 5474 C CA . LEU B 1 298 ? 7.352 25.75 25.25 1 98.81 298 LEU B CA 1
ATOM 5475 C C . LEU B 1 298 ? 8.508 26.078 26.203 1 98.81 298 LEU B C 1
ATOM 5477 O O . LEU B 1 298 ? 8.289 26.281 27.391 1 98.81 298 LEU B O 1
ATOM 5481 N N . PHE B 1 299 ? 9.672 26.047 25.672 1 98.81 299 PHE B N 1
ATOM 5482 C CA . PHE B 1 299 ? 10.891 26.344 26.406 1 98.81 299 PHE B CA 1
ATOM 5483 C C . PHE B 1 299 ? 11.625 27.531 25.797 1 98.81 299 PHE B C 1
ATOM 5485 O O . PHE B 1 299 ? 12.164 27.438 24.703 1 98.81 299 PHE B O 1
ATOM 5492 N N . GLY B 1 300 ? 11.734 28.625 26.531 1 98.44 300 GLY B N 1
ATOM 5493 C CA . GLY B 1 300 ? 12.344 29.828 26 1 98.44 300 GLY B CA 1
ATOM 5494 C C . GLY B 1 300 ? 13.859 29.766 25.969 1 98.44 300 GLY B C 1
ATOM 5495 O O . GLY B 1 300 ? 14.477 30.172 24.984 1 98.44 300 GLY B O 1
ATOM 5496 N N . GLY B 1 301 ? 14.453 29.25 26.984 1 98.06 301 GLY B N 1
ATOM 5497 C CA . GLY B 1 301 ? 15.906 29.281 27.109 1 98.06 301 GLY B CA 1
ATOM 5498 C C . GLY B 1 301 ? 16.422 30.578 27.719 1 98.06 301 GLY B C 1
ATOM 5499 O O . GLY B 1 301 ? 15.922 31.031 28.734 1 98.06 301 GLY B O 1
ATOM 5500 N N . SER B 1 302 ? 17.562 31.125 27.109 1 98.12 302 SER B N 1
ATOM 5501 C CA . SER B 1 302 ? 18.094 32.406 27.578 1 98.12 302 SER B CA 1
ATOM 5502 C C . SER B 1 302 ? 17.594 33.562 26.719 1 98.12 302 SER B C 1
ATOM 5504 O O . SER B 1 302 ? 17.328 33.375 25.531 1 98.12 302 SER B O 1
ATOM 5506 N N . GLY B 1 303 ? 17.516 34.719 27.328 1 97.12 303 GLY B N 1
ATOM 5507 C CA . GLY B 1 303 ? 16.984 35.875 26.641 1 97.12 303 GLY B CA 1
ATOM 5508 C C . GLY B 1 303 ? 15.602 36.281 27.125 1 97.12 303 GLY B C 1
ATOM 5509 O O . GLY B 1 303 ? 15.031 35.625 28 1 97.12 303 GLY B O 1
ATOM 5510 N N . ASP B 1 304 ? 15.125 37.438 26.672 1 96.31 304 ASP B N 1
ATOM 5511 C CA . ASP B 1 304 ? 13.781 37.906 26.984 1 96.31 304 ASP B CA 1
ATOM 5512 C C . ASP B 1 304 ? 12.758 37.312 26 1 96.31 304 ASP B C 1
ATOM 5514 O O . ASP B 1 304 ? 12.586 37.844 24.891 1 96.31 304 ASP B O 1
ATOM 5518 N N . ASP B 1 305 ? 12.062 36.281 26.484 1 96.38 305 ASP B N 1
ATOM 5519 C CA . ASP B 1 305 ? 11.203 35.531 25.578 1 96.38 305 ASP B CA 1
ATOM 5520 C C . ASP B 1 305 ? 9.734 35.875 25.797 1 96.38 305 ASP B C 1
ATOM 5522 O O . ASP B 1 305 ? 9.344 36.312 26.891 1 96.38 305 ASP B O 1
ATOM 5526 N N . ILE B 1 306 ? 8.93 35.719 24.781 1 94.88 306 ILE B N 1
ATOM 5527 C CA . ILE B 1 306 ? 7.48 35.906 24.828 1 94.88 306 ILE B CA 1
ATOM 5528 C C . ILE B 1 306 ? 6.785 34.594 24.531 1 94.88 306 ILE B C 1
ATOM 5530 O O . ILE B 1 306 ? 7.141 33.875 23.578 1 94.88 306 ILE B O 1
ATOM 5534 N N . PHE B 1 307 ? 5.809 34.25 25.391 1 96.69 307 PHE B N 1
ATOM 5535 C CA . PHE B 1 307 ? 5.109 32.969 25.266 1 96.69 307 PHE B CA 1
ATOM 5536 C C . PHE B 1 307 ? 3.627 33.188 25 1 96.69 307 PHE B C 1
ATOM 5538 O O . PHE B 1 307 ? 2.994 34.031 25.625 1 96.69 307 PHE B O 1
ATOM 5545 N N . GLY B 1 308 ? 3.074 32.438 24.062 1 95.06 308 GLY B N 1
ATOM 5546 C CA . GLY B 1 308 ? 1.649 32.188 23.906 1 95.06 308 GLY B CA 1
ATOM 5547 C C . GLY B 1 308 ? 1.308 30.734 23.719 1 95.06 308 GLY B C 1
ATOM 5548 O O . GLY B 1 308 ? 1.503 30.172 22.641 1 95.06 308 GLY B O 1
ATOM 5549 N N . GLY B 1 309 ? 0.879 30.156 24.672 1 95.12 309 GLY B N 1
ATOM 5550 C CA . GLY B 1 309 ? 0.443 28.766 24.547 1 95.12 309 GLY B CA 1
ATOM 5551 C C . GLY B 1 309 ? -0.77 28.609 23.641 1 95.12 309 GLY B C 1
ATOM 5552 O O . GLY B 1 309 ? -0.833 27.672 22.844 1 95.12 309 GLY B O 1
ATOM 5553 N N . LEU B 1 310 ? -1.74 29.5 23.828 1 93.38 310 LEU B N 1
ATOM 5554 C CA . LEU B 1 310 ? -3.027 29.516 23.141 1 93.38 310 LEU B CA 1
ATOM 5555 C C . LEU B 1 310 ? -3.895 28.344 23.578 1 93.38 310 LEU B C 1
ATOM 5557 O O . LEU B 1 310 ? -4.023 28.062 24.766 1 93.38 310 LEU B O 1
ATOM 5561 N N . LEU B 1 311 ? -4.566 27.656 22.672 1 91.56 311 LEU B N 1
ATOM 5562 C CA . LEU B 1 311 ? -5.559 26.672 23.094 1 91.56 311 LEU B CA 1
ATOM 5563 C C . LEU B 1 311 ? -4.879 25.406 23.641 1 91.56 311 LEU B C 1
ATOM 5565 O O . LEU B 1 311 ? -3.863 24.969 23.094 1 91.56 311 LEU B O 1
ATOM 5569 N N . GLY B 1 312 ? -5.473 24.859 24.719 1 94.19 312 GLY B N 1
ATOM 5570 C CA . GLY B 1 312 ? -4.941 23.656 25.344 1 94.19 312 GLY B CA 1
ATOM 5571 C C . GLY B 1 312 ? -4.27 23.938 26.688 1 94.19 312 GLY B C 1
ATOM 5572 O O . GLY B 1 312 ? -4.109 25.094 27.062 1 94.19 312 GLY B O 1
ATOM 5573 N N . ASP B 1 313 ? -3.984 22.906 27.484 1 97.06 313 ASP B N 1
ATOM 5574 C CA . ASP B 1 313 ? -3.229 23.016 28.719 1 97.06 313 ASP B CA 1
ATOM 5575 C C . ASP B 1 313 ? -1.727 22.922 28.469 1 97.06 313 ASP B C 1
ATOM 5577 O O . ASP B 1 313 ? -1.175 21.812 28.406 1 97.06 313 ASP B O 1
ATOM 5581 N N . ASP B 1 314 ? -1.116 24.078 28.422 1 97.88 314 ASP B N 1
ATOM 5582 C CA . ASP B 1 314 ? 0.262 24.156 27.953 1 97.88 314 ASP B CA 1
ATOM 5583 C C . ASP B 1 314 ? 1.238 24.25 29.125 1 97.88 314 ASP B C 1
ATOM 5585 O O . ASP B 1 314 ? 0.862 24.672 30.219 1 97.88 314 ASP B O 1
ATOM 5589 N N . ARG B 1 315 ? 2.492 23.828 28.891 1 98.06 315 ARG B N 1
ATOM 5590 C CA . ARG B 1 315 ? 3.609 23.984 29.812 1 98.06 315 ARG B CA 1
ATOM 5591 C C . ARG B 1 315 ? 4.602 25.031 29.297 1 98.06 315 ARG B C 1
ATOM 5593 O O . ARG B 1 315 ? 5.203 24.844 28.234 1 98.06 315 ARG B O 1
ATOM 5600 N N . LEU B 1 316 ? 4.754 26.062 30.078 1 98.81 316 LEU B N 1
ATOM 5601 C CA . LEU B 1 316 ? 5.609 27.172 29.688 1 98.81 316 LEU B CA 1
ATOM 5602 C C . LEU B 1 316 ? 6.793 27.312 30.641 1 98.81 316 LEU B C 1
ATOM 5604 O O . LEU B 1 316 ? 6.605 27.422 31.859 1 98.81 316 LEU B O 1
ATOM 5608 N N . THR B 1 317 ? 7.938 27.188 30.109 1 98.75 317 THR B N 1
ATOM 5609 C CA . THR B 1 317 ? 9.18 27.391 30.844 1 98.75 317 THR B CA 1
ATOM 5610 C C . THR B 1 317 ? 9.992 28.516 30.234 1 98.75 317 THR B C 1
ATOM 5612 O O . THR B 1 317 ? 10.508 28.391 29.125 1 98.75 317 THR B O 1
ATOM 5615 N N . GLY B 1 318 ? 10.188 29.625 30.984 1 98 318 GLY B N 1
ATOM 5616 C CA . GLY B 1 318 ? 10.859 30.797 30.438 1 98 318 GLY B CA 1
ATOM 5617 C C . GLY B 1 318 ? 12.359 30.625 30.312 1 98 318 GLY B C 1
ATOM 5618 O O . GLY B 1 318 ? 12.93 30.906 29.25 1 98 318 GLY B O 1
ATOM 5619 N N . GLY B 1 319 ? 12.953 30.125 31.328 1 97.88 319 GLY B N 1
ATOM 5620 C CA . GLY B 1 319 ? 14.406 30.125 31.422 1 97.88 319 GLY B CA 1
ATOM 5621 C C . GLY B 1 319 ? 14.969 31.406 31.984 1 97.88 319 GLY B C 1
ATOM 5622 O O . GLY B 1 319 ? 14.344 32.031 32.844 1 97.88 319 GLY B O 1
ATOM 5623 N N . SER B 1 320 ? 16.172 31.797 31.562 1 97.75 320 SER B N 1
ATOM 5624 C CA . SER B 1 320 ? 16.766 33.031 32.062 1 97.75 320 SER B CA 1
ATOM 5625 C C . SER B 1 320 ? 16.344 34.219 31.219 1 97.75 320 SER B C 1
ATOM 5627 O O . SER B 1 320 ? 16.047 34.094 30.031 1 97.75 320 SER B O 1
ATOM 5629 N N . GLY B 1 321 ? 16.328 35.406 31.844 1 96.81 321 GLY B N 1
ATOM 5630 C CA . GLY B 1 321 ? 15.922 36.625 31.172 1 96.81 321 GLY B CA 1
ATOM 5631 C C . GLY B 1 321 ? 14.531 37.094 31.562 1 96.81 321 GLY B C 1
ATOM 5632 O O . GLY B 1 321 ? 13.836 36.438 32.312 1 96.81 321 GLY B O 1
ATOM 5633 N N . ARG B 1 322 ? 14.148 38.219 31.078 1 96.44 322 ARG B N 1
ATOM 5634 C CA . ARG B 1 322 ? 12.828 38.781 31.328 1 96.44 322 ARG B CA 1
ATOM 5635 C C . ARG B 1 322 ? 11.797 38.188 30.359 1 96.44 322 ARG B C 1
ATOM 5637 O O . ARG B 1 322 ? 11.625 38.719 29.25 1 96.44 322 ARG B O 1
ATOM 5644 N N . ASP B 1 323 ? 11.094 37.219 30.922 1 96.06 323 ASP B N 1
ATOM 5645 C CA . ASP B 1 323 ? 10.148 36.5 30.078 1 96.06 323 ASP B CA 1
ATOM 5646 C C . ASP B 1 323 ? 8.727 37.031 30.266 1 96.06 323 ASP B C 1
ATOM 5648 O O . ASP B 1 323 ? 8.367 37.438 31.375 1 96.06 323 ASP B O 1
ATOM 5652 N N . GLU B 1 324 ? 7.953 36.969 29.234 1 95.69 324 GLU B N 1
ATOM 5653 C CA . GLU B 1 324 ? 6.57 37.438 29.234 1 95.69 324 GLU B CA 1
ATOM 5654 C C . GLU B 1 324 ? 5.613 36.312 28.844 1 95.69 324 GLU B C 1
ATOM 5656 O O . GLU B 1 324 ? 5.758 35.719 27.766 1 95.69 324 GLU B O 1
ATOM 5661 N N . PHE B 1 325 ? 4.637 36 29.703 1 97.25 325 PHE B N 1
ATOM 5662 C CA . PHE B 1 325 ? 3.666 34.938 29.453 1 97.25 325 PHE B CA 1
ATOM 5663 C C . PHE B 1 325 ? 2.299 35.531 29.125 1 97.25 325 PHE B C 1
ATOM 5665 O O . PHE B 1 325 ? 1.646 36.125 29.984 1 97.25 325 PHE B O 1
ATOM 5672 N N . HIS B 1 326 ? 1.876 35.312 27.875 1 94.62 326 HIS B N 1
ATOM 5673 C CA . HIS B 1 326 ? 0.637 35.906 27.375 1 94.62 326 HIS B CA 1
ATOM 5674 C C . HIS B 1 326 ? -0.556 35 27.656 1 94.62 326 HIS B C 1
ATOM 5676 O O . HIS B 1 326 ? -0.502 33.781 27.406 1 94.62 326 HIS B O 1
ATOM 5682 N N . PHE B 1 327 ? -1.607 35.594 28.172 1 94.88 327 PHE B N 1
ATOM 5683 C CA . PHE B 1 327 ? -2.824 34.844 28.453 1 94.88 327 PHE B CA 1
ATOM 5684 C C . PHE B 1 327 ? -4.059 35.625 28.031 1 94.88 327 PHE B C 1
ATOM 5686 O O . PHE B 1 327 ? -4.008 36.875 27.922 1 94.88 327 PHE B O 1
ATOM 5693 N N . ASP B 1 328 ? -5.051 34.938 27.734 1 91.94 328 ASP B N 1
ATOM 5694 C CA . ASP B 1 328 ? -6.434 35.375 27.656 1 91.94 328 ASP B CA 1
ATOM 5695 C C . ASP B 1 328 ? -7.395 34.312 28.172 1 91.94 328 ASP B C 1
ATOM 5697 O O . ASP B 1 328 ? -6.984 33.188 28.438 1 91.94 328 ASP B O 1
ATOM 5701 N N . ALA B 1 329 ? -8.617 34.719 28.469 1 93.44 329 ALA B N 1
ATOM 5702 C CA . ALA B 1 329 ? -9.609 33.75 28.891 1 93.44 329 ALA B CA 1
ATOM 5703 C C . ALA B 1 329 ? -9.93 32.781 27.766 1 93.44 329 ALA B C 1
ATOM 5705 O O . ALA B 1 329 ? -9.766 33.094 26.578 1 93.44 329 ALA B O 1
ATOM 5706 N N . GLY B 1 330 ? -10.297 31.594 28.125 1 90.94 330 GLY B N 1
ATOM 5707 C CA . GLY B 1 330 ? -10.805 30.609 27.172 1 90.94 330 GLY B CA 1
ATOM 5708 C C . GLY B 1 330 ? -9.703 29.875 26.438 1 90.94 330 GLY B C 1
ATOM 5709 O O . GLY B 1 330 ? -9.945 29.312 25.375 1 90.94 330 GLY B O 1
ATOM 5710 N N . THR B 1 331 ? -8.5 29.844 26.953 1 91.62 331 THR B N 1
ATOM 5711 C CA . THR B 1 331 ? -7.402 29.281 26.188 1 91.62 331 THR B CA 1
ATOM 5712 C C . THR B 1 331 ? -6.871 28.016 26.844 1 91.62 331 THR B C 1
ATOM 5714 O O . THR B 1 331 ? -5.945 27.375 26.344 1 91.62 331 THR B O 1
ATOM 5717 N N . GLY B 1 332 ? -7.449 27.594 27.906 1 92.75 332 GLY B N 1
ATOM 5718 C CA . GLY B 1 332 ? -6.996 26.422 28.641 1 92.75 332 GLY B CA 1
ATOM 5719 C C . GLY B 1 332 ? -6.324 26.766 29.953 1 92.75 332 GLY B C 1
ATOM 5720 O O . GLY B 1 332 ? -6.309 27.922 30.375 1 92.75 332 GLY B O 1
ATOM 5721 N N . ALA B 1 333 ? -5.836 25.734 30.656 1 96.06 333 ALA B N 1
ATOM 5722 C CA . ALA B 1 333 ? -5.16 25.891 31.938 1 96.06 333 ALA B CA 1
ATOM 5723 C C . ALA B 1 333 ? -3.664 25.625 31.812 1 96.06 333 ALA B C 1
ATOM 5725 O O . ALA B 1 333 ? -3.229 24.469 31.938 1 96.06 333 ALA B O 1
ATOM 5726 N N . ASP B 1 334 ? -2.98 26.688 31.734 1 98 334 ASP B N 1
ATOM 5727 C CA . ASP B 1 334 ? -1.554 26.562 31.469 1 98 334 ASP B CA 1
ATOM 5728 C C . ASP B 1 334 ? -0.75 26.453 32.75 1 98 334 ASP B C 1
ATOM 5730 O O . ASP B 1 334 ? -1.272 26.734 33.844 1 98 334 ASP B O 1
ATOM 5734 N N . ARG B 1 335 ? 0.476 25.938 32.562 1 98.19 335 ARG B N 1
ATOM 5735 C CA . ARG B 1 335 ? 1.429 25.859 33.688 1 98.19 335 ARG B CA 1
ATOM 5736 C C . ARG B 1 335 ? 2.711 26.609 33.344 1 98.19 335 ARG B C 1
ATOM 5738 O O . ARG B 1 335 ? 3.32 26.391 32.312 1 98.19 335 ARG B O 1
ATOM 5745 N N . ILE B 1 336 ? 3.049 27.562 34.219 1 98.56 336 ILE B N 1
ATOM 5746 C CA . ILE B 1 336 ? 4.367 28.188 34.156 1 98.56 336 ILE B CA 1
ATOM 5747 C C . ILE B 1 336 ? 5.289 27.531 35.188 1 98.56 336 ILE B C 1
ATOM 5749 O O . ILE B 1 336 ? 4.969 27.469 36.375 1 98.56 336 ILE B O 1
ATOM 5753 N N . THR B 1 337 ? 6.508 27.109 34.719 1 98.38 337 THR B N 1
ATOM 5754 C CA . THR B 1 337 ? 7.273 26.219 35.562 1 98.38 337 THR B CA 1
ATOM 5755 C C . THR B 1 337 ? 8.344 26.984 36.344 1 98.38 337 THR B C 1
ATOM 5757 O O . THR B 1 337 ? 8.906 26.484 37.312 1 98.38 337 THR B O 1
ATOM 5760 N N . ASP B 1 338 ? 8.602 28.234 35.938 1 98.06 338 ASP B N 1
ATOM 5761 C CA . ASP B 1 338 ? 9.766 28.891 36.531 1 98.06 338 ASP B CA 1
ATOM 5762 C C . ASP B 1 338 ? 9.578 30.406 36.562 1 98.06 338 ASP B C 1
ATOM 5764 O O . ASP B 1 338 ? 10.5 31.172 36.281 1 98.06 338 ASP B O 1
ATOM 5768 N N . PHE B 1 339 ? 8.367 30.906 36.938 1 98 339 PHE B N 1
ATOM 5769 C CA . PHE B 1 339 ? 8.125 32.344 37.062 1 98 339 PHE B CA 1
ATOM 5770 C C . PHE B 1 339 ? 9.07 32.969 38.062 1 98 339 PHE B C 1
ATOM 5772 O O . PHE B 1 339 ? 9.18 32.5 39.188 1 98 339 PHE B O 1
ATOM 5779 N N . THR B 1 340 ? 9.797 33.969 37.656 1 97.12 340 THR B N 1
ATOM 5780 C CA . THR B 1 340 ? 10.711 34.688 38.5 1 97.12 340 THR B CA 1
ATOM 5781 C C . THR B 1 340 ? 10.258 36.125 38.688 1 97.12 340 THR B C 1
ATOM 5783 O O . THR B 1 340 ? 10.398 36.938 37.75 1 97.12 340 THR B O 1
ATOM 5786 N N . GLN B 1 341 ? 9.828 36.5 39.875 1 96.25 341 GLN B N 1
ATOM 5787 C CA . GLN B 1 341 ? 9.312 37.812 40.156 1 96.25 341 GLN B CA 1
ATOM 5788 C C . GLN B 1 341 ? 10.406 38.875 39.969 1 96.25 341 GLN B C 1
ATOM 5790 O O . GLN B 1 341 ? 11.539 38.688 40.406 1 96.25 341 GLN B O 1
ATOM 5795 N N . GLY B 1 342 ? 10.086 40 39.469 1 94.44 342 GLY B N 1
ATOM 5796 C CA . GLY B 1 342 ? 11.039 41.062 39.188 1 94.44 342 GLY B CA 1
ATOM 5797 C C . GLY B 1 342 ? 11.734 40.906 37.875 1 94.44 342 GLY B C 1
ATOM 5798 O O . GLY B 1 342 ? 12.375 41.844 37.375 1 94.44 342 GLY B O 1
ATOM 5799 N N . GLU B 1 343 ? 11.656 39.781 37.344 1 94.81 343 GLU B N 1
ATOM 5800 C CA . GLU B 1 343 ? 12.211 39.5 36.031 1 94.81 343 GLU B CA 1
ATOM 5801 C C . GLU B 1 343 ? 11.102 39.188 35 1 94.81 343 GLU B C 1
ATOM 5803 O O . GLU B 1 343 ? 10.953 39.875 34 1 94.81 343 GLU B O 1
ATOM 5808 N N . ASP B 1 344 ? 10.281 38.188 35.312 1 95.88 344 ASP B N 1
ATOM 5809 C CA . ASP B 1 344 ? 9.211 37.719 34.438 1 95.88 344 ASP B CA 1
ATOM 5810 C C . ASP B 1 344 ? 7.922 38.5 34.688 1 95.88 344 ASP B C 1
ATOM 5812 O O . ASP B 1 344 ? 7.742 39.094 35.75 1 95.88 344 ASP B O 1
ATOM 5816 N N . VAL B 1 345 ? 7.012 38.438 33.656 1 95.62 345 VAL B N 1
ATOM 5817 C CA . VAL B 1 345 ? 5.711 39.094 33.812 1 95.62 345 VAL B CA 1
ATOM 5818 C C . VAL B 1 345 ? 4.625 38.25 33.188 1 95.62 345 VAL B C 1
ATOM 5820 O O . VAL B 1 345 ? 4.895 37.469 32.25 1 95.62 345 VAL B O 1
ATOM 5823 N N . ILE B 1 346 ? 3.389 38.344 33.812 1 96.44 346 ILE B N 1
ATOM 5824 C CA . ILE B 1 346 ? 2.162 37.844 33.219 1 96.44 346 ILE B CA 1
ATOM 5825 C C . ILE B 1 346 ? 1.471 38.938 32.406 1 96.44 346 ILE B C 1
ATOM 5827 O O . ILE B 1 346 ? 1.239 40.031 32.938 1 96.44 346 ILE B O 1
ATOM 5831 N N . SER B 1 347 ? 1.224 38.625 31.219 1 94.38 347 SER B N 1
ATOM 5832 C CA . SER B 1 347 ? 0.607 39.625 30.359 1 94.38 347 SER B CA 1
ATOM 5833 C C . SER B 1 347 ? -0.77 39.188 29.875 1 94.38 347 SER B C 1
ATOM 5835 O O . SER B 1 347 ? -0.918 38.094 29.344 1 94.38 347 SER B O 1
ATOM 5837 N N . PHE B 1 348 ? -1.8 40.031 30.078 1 93.06 348 PHE B N 1
ATOM 5838 C CA . PHE B 1 348 ? -3.16 39.719 29.656 1 93.06 348 PHE B CA 1
ATOM 5839 C C . PHE B 1 348 ? -3.523 40.5 28.406 1 93.06 348 PHE B C 1
ATOM 5841 O O . PHE B 1 348 ? -3.141 41.656 28.266 1 93.06 348 PHE B O 1
ATOM 5848 N N . LEU B 1 349 ? -4.238 39.906 27.469 1 88 349 LEU B N 1
ATOM 5849 C CA . LEU B 1 349 ? -4.695 40.562 26.25 1 88 349 LEU B CA 1
ATOM 5850 C C . LEU B 1 349 ? -5.656 41.719 26.578 1 88 349 LEU B C 1
ATOM 5852 O O . LEU B 1 349 ? -6.715 41.469 27.172 1 88 349 LEU B O 1
ATOM 5856 N N . ASP B 1 350 ? -5.184 42.844 26.234 1 86.62 350 ASP B N 1
ATOM 5857 C CA . ASP B 1 350 ? -6.105 43.969 26.375 1 86.62 350 ASP B CA 1
ATOM 5858 C C . ASP B 1 350 ? -7.203 43.906 25.312 1 86.62 350 ASP B C 1
ATOM 5860 O O . ASP B 1 350 ? -6.926 43.625 24.141 1 86.62 350 ASP B O 1
ATOM 5864 N N . ASP B 1 351 ? -8.445 44.156 25.719 1 82.88 351 ASP B N 1
ATOM 5865 C CA . ASP B 1 351 ? -9.641 44.062 24.891 1 82.88 351 ASP B CA 1
ATOM 5866 C C . ASP B 1 351 ? -9.875 42.625 24.406 1 82.88 351 ASP B C 1
ATOM 5868 O O . ASP B 1 351 ? -10.391 42.406 23.312 1 82.88 351 ASP B O 1
ATOM 5872 N N . GLY B 1 352 ? -9.289 41.75 25.156 1 90.31 352 GLY B N 1
ATOM 5873 C CA . GLY B 1 352 ? -9.703 40.344 25.062 1 90.31 352 GLY B CA 1
ATOM 5874 C C . GLY B 1 352 ? -10.938 40.031 25.891 1 90.31 352 GLY B C 1
ATOM 5875 O O . GLY B 1 352 ? -11.992 40.656 25.703 1 90.31 352 GLY B O 1
ATOM 5876 N N . ALA B 1 353 ? -10.797 39.188 26.797 1 86.75 353 ALA B N 1
ATOM 5877 C CA . ALA B 1 353 ? -11.898 38.969 27.719 1 86.75 353 ALA B CA 1
ATOM 5878 C C . ALA B 1 353 ? -12.195 40.188 28.562 1 86.75 353 ALA B C 1
ATOM 5880 O O . ALA B 1 353 ? -13.359 40.5 28.828 1 86.75 353 ALA B O 1
ATOM 5881 N N . ILE B 1 354 ? -11.055 40.875 28.875 1 91.56 354 ILE B N 1
ATOM 5882 C CA . ILE B 1 354 ? -11.148 42.094 29.688 1 91.56 354 ILE B CA 1
ATOM 5883 C C . ILE B 1 354 ? -10.625 43.281 28.891 1 91.56 354 ILE B C 1
ATOM 5885 O O . ILE B 1 354 ? -9.633 43.188 28.172 1 91.56 354 ILE B O 1
ATOM 5889 N N . SER B 1 355 ? -11.43 44.406 29.062 1 91.06 355 SER B N 1
ATOM 5890 C CA . SER B 1 355 ? -10.945 45.688 28.562 1 91.06 355 SER B CA 1
ATOM 5891 C C . SER B 1 355 ? -10.43 46.562 29.688 1 91.06 355 SER B C 1
ATOM 5893 O O . SER B 1 355 ? -11.219 47.188 30.391 1 91.06 355 SER B O 1
ATOM 5895 N N . PHE B 1 356 ? -9.164 46.625 29.875 1 87.94 356 PHE B N 1
ATOM 5896 C CA . PHE B 1 356 ? -8.562 47.406 30.938 1 87.94 356 PHE B CA 1
ATOM 5897 C C . PHE B 1 356 ? -8.727 48.906 30.672 1 87.94 356 PHE B C 1
ATOM 5899 O O . PHE B 1 356 ? -8.32 49.406 29.609 1 87.94 356 PHE B O 1
ATOM 5906 N N . ALA B 1 357 ? -9.242 49.625 31.562 1 87.81 357 ALA B N 1
ATOM 5907 C CA . ALA B 1 357 ? -9.609 51.031 31.359 1 87.81 357 ALA B CA 1
ATOM 5908 C C . ALA B 1 357 ? -8.383 51.906 31.391 1 87.81 357 ALA B C 1
ATOM 5910 O O . ALA B 1 357 ? -8.367 52.969 30.766 1 87.81 357 ALA B O 1
ATOM 5911 N N . ASN B 1 358 ? -7.348 51.469 32.125 1 89.56 358 ASN B N 1
ATOM 5912 C CA . ASN B 1 358 ? -6.223 52.344 32.375 1 89.56 358 ASN B CA 1
ATOM 5913 C C . ASN B 1 358 ? -4.918 51.781 31.844 1 89.56 358 ASN B C 1
ATOM 5915 O O . ASN B 1 358 ? -3.838 52.281 32.156 1 89.56 358 ASN B O 1
ATOM 5919 N N . SER B 1 359 ? -5.027 50.781 31.266 1 85.19 359 SER B N 1
ATOM 5920 C CA . SER B 1 359 ? -3.869 50.125 30.656 1 85.19 359 SER B CA 1
ATOM 5921 C C . SER B 1 359 ? -4.039 50 29.141 1 85.19 359 SER B C 1
ATOM 5923 O O . SER B 1 359 ? -5.152 49.781 28.656 1 85.19 359 SER B O 1
ATOM 5925 N N . ASN B 1 360 ? -3.041 50.375 28.266 1 75.56 360 ASN B N 1
ATOM 5926 C CA . ASN B 1 360 ? -3.098 50.188 26.828 1 75.56 360 ASN B CA 1
ATOM 5927 C C . ASN B 1 360 ? -1.807 49.562 26.281 1 75.56 360 ASN B C 1
ATOM 5929 O O . ASN B 1 360 ? -0.738 49.75 26.875 1 75.56 360 ASN B O 1
ATOM 5933 N N . GLU B 1 361 ? -2.047 48.688 25.406 1 69.12 361 GLU B N 1
ATOM 5934 C CA . GLU B 1 361 ? -0.878 48.094 24.75 1 69.12 361 GLU B CA 1
ATOM 5935 C C . GLU B 1 361 ? 0.046 49.188 24.203 1 69.12 361 GLU B C 1
ATOM 5937 O O . GLU B 1 361 ? -0.419 50.188 23.656 1 69.12 361 GLU B O 1
ATOM 5942 N N . ASP B 1 362 ? 1.277 49.156 24.672 1 63.97 362 ASP B N 1
ATOM 5943 C CA . ASP B 1 362 ? 2.266 50.031 24.016 1 63.97 362 ASP B CA 1
ATOM 5944 C C . ASP B 1 362 ? 2.947 49.281 22.859 1 63.97 362 ASP B C 1
ATOM 5946 O O . ASP B 1 362 ? 3.834 48.438 23.094 1 63.97 362 ASP B O 1
ATOM 5950 N N . ALA B 1 363 ? 2.443 49.562 21.547 1 57.44 363 ALA B N 1
ATOM 5951 C CA . ALA B 1 363 ? 2.891 48.844 20.359 1 57.44 363 ALA B CA 1
ATOM 5952 C C . ALA B 1 363 ? 4.375 49.094 20.094 1 57.44 363 ALA B C 1
ATOM 5954 O O . ALA B 1 363 ? 5 48.375 19.297 1 57.44 363 ALA B O 1
ATOM 5955 N N . SER B 1 364 ? 4.949 50.156 20.672 1 53.38 364 SER B N 1
ATOM 5956 C CA . SER B 1 364 ? 6.289 50.562 20.281 1 53.38 364 SER B CA 1
ATOM 5957 C C . SER B 1 364 ? 7.359 49.781 21.031 1 53.38 364 SER B C 1
ATOM 5959 O O . SER B 1 364 ? 8.531 49.812 20.656 1 53.38 364 SER B O 1
ATOM 5961 N N . ALA B 1 365 ? 7.188 49.156 22.078 1 52.84 365 ALA B N 1
ATOM 5962 C CA . ALA B 1 365 ? 8.219 48.469 22.844 1 52.84 365 ALA B CA 1
ATOM 5963 C C . ALA B 1 365 ? 7.871 46.969 23.031 1 52.84 365 ALA B C 1
ATOM 5965 O O . ALA B 1 365 ? 6.695 46.625 23.094 1 52.84 365 ALA B O 1
ATOM 5966 N N . ARG B 1 366 ? 8.977 46.312 22.609 1 52.19 366 ARG B N 1
ATOM 5967 C CA . ARG B 1 366 ? 8.906 44.906 22.969 1 52.19 366 ARG B CA 1
ATOM 5968 C C . ARG B 1 366 ? 8.547 44.719 24.453 1 52.19 366 ARG B C 1
ATOM 5970 O O . ARG B 1 366 ? 9.164 45.344 25.312 1 52.19 366 ARG B O 1
ATOM 5977 N N . GLY B 1 367 ? 7.422 44.219 24.703 1 55.88 367 GLY B N 1
ATOM 5978 C CA . GLY B 1 367 ? 6.863 44.094 26.031 1 55.88 367 GLY B CA 1
ATOM 5979 C C . GLY B 1 367 ? 5.695 45.031 26.281 1 55.88 367 GLY B C 1
ATOM 5980 O O . GLY B 1 367 ? 5.691 46.156 25.812 1 55.88 367 GLY B O 1
ATOM 5981 N N . ASP B 1 368 ? 4.707 44.438 26.531 1 61.22 368 ASP B N 1
ATOM 5982 C CA . ASP B 1 368 ? 3.408 45.031 26.812 1 61.22 368 ASP B CA 1
ATOM 5983 C C . ASP B 1 368 ? 3.48 45.969 28.031 1 61.22 368 ASP B C 1
ATOM 5985 O O . ASP B 1 368 ? 4.426 45.906 28.812 1 61.22 368 ASP B O 1
ATOM 5989 N N . SER B 1 369 ? 2.658 47.031 27.797 1 80.88 369 SER B N 1
ATOM 5990 C CA . SER B 1 369 ? 2.391 48.062 28.766 1 80.88 369 SER B CA 1
ATOM 5991 C C . SER B 1 369 ? 2.127 47.5 30.141 1 80.88 369 SER B C 1
ATOM 5993 O O . SER B 1 369 ? 1.397 46.5 30.281 1 80.88 369 SER B O 1
ATOM 5995 N N . ASP B 1 370 ? 2.93 48.062 31 1 86.19 370 ASP B N 1
ATOM 5996 C CA . ASP B 1 370 ? 2.693 47.719 32.406 1 86.19 370 ASP B CA 1
ATOM 5997 C C . ASP B 1 370 ? 1.208 47.781 32.75 1 86.19 370 ASP B C 1
ATOM 5999 O O . ASP B 1 370 ? 0.509 48.688 32.281 1 86.19 370 ASP B O 1
ATOM 6003 N N . LEU B 1 371 ? 0.775 46.844 33.438 1 93.25 371 LEU B N 1
ATOM 6004 C CA . LEU B 1 371 ? -0.564 47 33.969 1 93.25 371 LEU B CA 1
ATOM 6005 C C . LEU B 1 371 ? -0.635 48.188 34.938 1 93.25 371 LEU B C 1
ATOM 6007 O O . LEU B 1 371 ? 0.183 48.312 35.844 1 93.25 371 LEU B O 1
ATOM 6011 N N . SER B 1 372 ? -1.61 49.031 34.625 1 93.31 372 SER B N 1
ATOM 6012 C CA . SER B 1 372 ? -1.795 50.188 35.5 1 93.31 372 SER B CA 1
ATOM 6013 C C . SER B 1 372 ? -2.186 49.75 36.906 1 93.31 372 SER B C 1
ATOM 6015 O O . SER B 1 372 ? -2.967 48.812 37.094 1 93.31 372 SER B O 1
ATOM 6017 N N . ALA B 1 373 ? -1.729 50.531 37.906 1 94.12 373 ALA B N 1
ATOM 6018 C CA . ALA B 1 373 ? -2.117 50.281 39.312 1 94.12 373 ALA B CA 1
ATOM 6019 C C . ALA B 1 373 ? -3.625 50.438 39.469 1 94.12 373 ALA B C 1
ATOM 6021 O O . ALA B 1 373 ? -4.219 49.75 40.344 1 94.12 373 ALA B O 1
ATOM 6022 N N . ASP B 1 374 ? -4.254 51.25 38.594 1 95.25 374 ASP B N 1
ATOM 6023 C CA . ASP B 1 374 ? -5.691 51.5 38.688 1 95.25 374 ASP B CA 1
ATOM 6024 C C . ASP B 1 374 ? -6.469 50.281 38.156 1 95.25 374 ASP B C 1
ATOM 6026 O O . ASP B 1 374 ? -7.676 50.156 38.375 1 95.25 374 ASP B O 1
ATOM 6030 N N . ASP B 1 375 ? -5.758 49.406 37.5 1 96.25 375 ASP B N 1
ATOM 6031 C CA . ASP B 1 375 ? -6.387 48.219 36.969 1 96.25 375 ASP B CA 1
ATOM 6032 C C . ASP B 1 375 ? -6.008 46.969 37.781 1 96.25 375 ASP B C 1
ATOM 6034 O O . ASP B 1 375 ? -6.219 45.844 37.344 1 96.25 375 ASP B O 1
ATOM 6038 N N . PHE B 1 376 ? -5.367 47.219 38.812 1 97 376 PHE B N 1
ATOM 6039 C CA . PHE B 1 376 ? -4.977 46.188 39.781 1 97 376 PHE B CA 1
ATOM 6040 C C . PHE B 1 376 ? -5.617 46.438 41.156 1 97 376 PHE B C 1
ATOM 6042 O O . PHE B 1 376 ? -5.754 47.562 41.562 1 97 376 PHE B O 1
ATOM 6049 N N . ALA B 1 377 ? -6.059 45.375 41.812 1 97.62 377 ALA B N 1
ATOM 6050 C CA . ALA B 1 377 ? -6.613 45.469 43.156 1 97.62 377 ALA B CA 1
ATOM 6051 C C . ALA B 1 377 ? -6.18 44.281 44.031 1 97.62 377 ALA B C 1
ATOM 6053 O O . ALA B 1 377 ? -5.762 43.25 43.5 1 97.62 377 ALA B O 1
ATOM 6054 N N . MET B 1 378 ? -6.219 44.5 45.312 1 96.5 378 MET B N 1
ATOM 6055 C CA . MET B 1 378 ? -5.969 43.406 46.25 1 96.5 378 MET B CA 1
ATOM 6056 C C . MET B 1 378 ? -7.145 43.25 47.219 1 96.5 378 MET B C 1
ATOM 6058 O O . MET B 1 378 ? -7.656 44.25 47.75 1 96.5 378 MET B O 1
ATOM 6062 N N . VAL B 1 379 ? -7.578 42.094 47.375 1 95.75 379 VAL B N 1
ATOM 6063 C CA . VAL B 1 379 ? -8.594 41.781 48.375 1 95.75 379 VAL B CA 1
ATOM 6064 C C . VAL B 1 379 ? -8.117 40.625 49.25 1 95.75 379 VAL B C 1
ATOM 6066 O O . VAL B 1 379 ? -7.332 39.781 48.781 1 95.75 379 VAL B O 1
ATOM 6069 N N . ASP B 1 380 ? -8.617 40.562 50.469 1 93.06 380 ASP B N 1
ATOM 6070 C CA . ASP B 1 380 ? -8.188 39.5 51.375 1 93.06 380 ASP B CA 1
ATOM 6071 C C . ASP B 1 380 ? -8.836 38.156 51 1 93.06 380 ASP B C 1
ATOM 6073 O O . ASP B 1 380 ? -8.219 37.094 51.156 1 93.06 380 ASP B O 1
ATOM 6077 N N . THR B 1 381 ? -10.148 38.219 50.594 1 93.12 381 THR B N 1
ATOM 6078 C CA . THR B 1 381 ? -10.906 37.031 50.25 1 93.12 381 THR B CA 1
ATOM 6079 C C . THR B 1 381 ? -11.758 37.281 49 1 93.12 381 THR B C 1
ATOM 6081 O O . THR B 1 381 ? -12.047 38.438 48.656 1 93.12 381 THR B O 1
ATOM 6084 N N . ILE B 1 382 ? -12.117 36.219 48.375 1 95 382 ILE B N 1
ATOM 6085 C CA . ILE B 1 382 ? -12.938 36.312 47.188 1 95 382 ILE B CA 1
ATOM 6086 C C . ILE B 1 382 ? -14.234 37.062 47.5 1 95 382 ILE B C 1
ATOM 6088 O O . ILE B 1 382 ? -14.742 37.812 46.656 1 95 382 ILE B O 1
ATOM 6092 N N . ALA B 1 383 ? -14.742 36.875 48.75 1 94.31 383 ALA B N 1
ATOM 6093 C CA . ALA B 1 383 ? -15.992 37.5 49.188 1 94.31 383 ALA B CA 1
ATOM 6094 C C . ALA B 1 383 ? -15.875 39 49.156 1 94.31 383 ALA B C 1
ATOM 6096 O O . ALA B 1 383 ? -16.875 39.719 49.156 1 94.31 383 ALA B O 1
ATOM 6097 N N . MET B 1 384 ? -14.656 39.531 49.125 1 95.88 384 MET B N 1
ATOM 6098 C CA . MET B 1 384 ? -14.414 40.969 49.219 1 95.88 384 MET B CA 1
ATOM 6099 C C . MET B 1 384 ? -14.328 41.594 47.844 1 95.88 384 MET B C 1
ATOM 6101 O O . MET B 1 384 ? -14.164 42.812 47.688 1 95.88 384 MET B O 1
ATOM 6105 N N . ILE B 1 385 ? -14.406 40.812 46.844 1 96.12 385 ILE B N 1
ATOM 6106 C CA . ILE B 1 385 ? -14.492 41.375 45.469 1 96.12 385 ILE B CA 1
ATOM 6107 C C . ILE B 1 385 ? -15.789 42.156 45.344 1 96.12 385 ILE B C 1
ATOM 6109 O O . ILE B 1 385 ? -16.875 41.625 45.562 1 96.12 385 ILE B O 1
ATOM 6113 N N . SER B 1 386 ? -15.766 43.375 45 1 96.94 386 SER B N 1
ATOM 6114 C CA . SER B 1 386 ? -16.906 44.25 44.812 1 96.94 386 SER B CA 1
ATOM 6115 C C . SER B 1 386 ? -17.031 44.656 43.344 1 96.94 386 SER B C 1
ATOM 6117 O O . SER B 1 386 ? -16.266 44.219 42.5 1 96.94 386 SER B O 1
ATOM 6119 N N . ALA B 1 387 ? -17.984 45.469 43.031 1 95.19 387 ALA B N 1
ATOM 6120 C CA . ALA B 1 387 ? -18.203 46 41.688 1 95.19 387 ALA B CA 1
ATOM 6121 C C . ALA B 1 387 ? -17.031 46.875 41.25 1 95.19 387 ALA B C 1
ATOM 6123 O O . ALA B 1 387 ? -16.797 47.062 40.031 1 95.19 387 ALA B O 1
ATOM 6124 N N . SER B 1 388 ? -16.281 47.406 42.188 1 95.69 388 SER B N 1
ATOM 6125 C CA . SER B 1 388 ? -15.156 48.281 41.875 1 95.69 388 SER B CA 1
ATOM 6126 C C . SER B 1 388 ? -14 47.469 41.281 1 95.69 388 SER B C 1
ATOM 6128 O O . SER B 1 388 ? -13.094 48.062 40.656 1 95.69 388 SER B O 1
ATOM 6130 N N . GLU B 1 389 ? -14.078 46.219 41.406 1 96.19 389 GLU B N 1
ATOM 6131 C CA . GLU B 1 389 ? -13.008 45.375 40.906 1 96.19 389 GLU B CA 1
ATOM 6132 C C . GLU B 1 389 ? -13.336 44.844 39.5 1 96.19 389 GLU B C 1
ATOM 6134 O O . GLU B 1 389 ? -12.594 44.031 38.938 1 96.19 389 GLU B O 1
ATOM 6139 N N . ASP B 1 390 ? -14.453 45.281 38.938 1 96.62 390 ASP B N 1
ATOM 6140 C CA . ASP B 1 390 ? -14.844 44.906 37.594 1 96.62 390 ASP B CA 1
ATOM 6141 C C . ASP B 1 390 ? -13.781 45.312 36.594 1 96.62 390 ASP B C 1
ATOM 6143 O O . ASP B 1 390 ? -13.258 46.438 36.656 1 96.62 390 ASP B O 1
ATOM 6147 N N . GLN B 1 391 ? -13.43 44.344 35.656 1 96.5 391 GLN B N 1
ATOM 6148 C CA . GLN B 1 391 ? -12.5 44.562 34.562 1 96.5 391 GLN B CA 1
ATOM 6149 C C . GLN B 1 391 ? -11.086 44.812 35.094 1 96.5 391 GLN B C 1
ATOM 6151 O O . GLN B 1 391 ? -10.367 45.656 34.531 1 96.5 391 GLN B O 1
ATOM 6156 N N . LYS B 1 392 ? -10.594 44.188 36.156 1 96.88 392 LYS B N 1
ATOM 6157 C CA . LYS B 1 392 ? -9.266 44.344 36.75 1 96.88 392 LYS B CA 1
ATOM 6158 C C . LYS B 1 392 ? -8.602 42.969 36.969 1 96.88 392 LYS B C 1
ATOM 6160 O O . LYS B 1 392 ? -9.234 41.938 36.812 1 96.88 392 LYS B O 1
ATOM 6165 N N . VAL B 1 393 ? -7.336 43.062 37.25 1 97.5 393 VAL B N 1
ATOM 6166 C CA . VAL B 1 393 ? -6.633 41.969 37.906 1 97.5 393 VAL B CA 1
ATOM 6167 C C . VAL B 1 393 ? -6.73 42.094 39.438 1 97.5 393 VAL B C 1
ATOM 6169 O O . VAL B 1 393 ? -6.371 43.156 39.969 1 97.5 393 VAL B O 1
ATOM 6172 N N . VAL B 1 394 ? -7.207 41.062 40.031 1 97.75 394 VAL B N 1
ATOM 6173 C CA . VAL B 1 394 ? -7.406 41.125 41.5 1 97.75 394 VAL B CA 1
ATOM 6174 C C . VAL B 1 394 ? -6.527 40.062 42.156 1 97.75 394 VAL B C 1
ATOM 6176 O O . VAL B 1 394 ? -6.641 38.875 41.875 1 97.75 394 VAL B O 1
ATOM 6179 N N . TYR B 1 395 ? -5.656 40.5 42.969 1 97 395 TYR B N 1
ATOM 6180 C CA . TYR B 1 395 ? -4.867 39.594 43.75 1 97 395 TYR B CA 1
ATOM 6181 C C . TYR B 1 395 ? -5.555 39.281 45.094 1 97 395 TYR B C 1
ATOM 6183 O O . TYR B 1 395 ? -6.109 40.188 45.719 1 97 395 TYR B O 1
ATOM 6191 N N . THR B 1 396 ? -5.539 38.094 45.531 1 94.69 396 THR B N 1
ATOM 6192 C CA . THR B 1 396 ? -6.109 37.688 46.812 1 94.69 396 THR B CA 1
ATOM 6193 C C . THR B 1 396 ? -5.199 36.688 47.5 1 94.69 396 THR B C 1
ATOM 6195 O O . THR B 1 396 ? -4.484 35.906 46.844 1 94.69 396 THR B O 1
ATOM 6198 N N . ASP B 1 397 ? -5.242 36.656 48.812 1 84.56 397 ASP B N 1
ATOM 6199 C CA . ASP B 1 397 ? -4.523 35.688 49.625 1 84.56 397 ASP B CA 1
ATOM 6200 C C . ASP B 1 397 ? -5.34 34.406 49.812 1 84.56 397 ASP B C 1
ATOM 6202 O O . ASP B 1 397 ? -4.98 33.531 50.625 1 84.56 397 ASP B O 1
ATOM 6206 N N . SER B 1 398 ? -6.344 34.344 49.094 1 80.06 398 SER B N 1
ATOM 6207 C CA . SER B 1 398 ? -7.223 33.188 49.219 1 80.06 398 SER B CA 1
ATOM 6208 C C . SER B 1 398 ? -6.574 31.922 48.625 1 80.06 398 SER B C 1
ATOM 6210 O O . SER B 1 398 ? -5.816 32 47.656 1 80.06 398 SER B O 1
ATOM 6212 N N . GLU B 1 399 ? -6.938 30.75 49.25 1 79.81 399 GLU B N 1
ATOM 6213 C CA . GLU B 1 399 ? -6.484 29.453 48.75 1 79.81 399 GLU B CA 1
ATOM 6214 C C . GLU B 1 399 ? -7.211 29.094 47.469 1 79.81 399 GLU B C 1
ATOM 6216 O O . GLU B 1 399 ? -8.258 29.656 47.156 1 79.81 399 GLU B O 1
ATOM 6221 N N . PHE B 1 400 ? -6.652 28.141 46.75 1 84.81 400 PHE B N 1
ATOM 6222 C CA . PHE B 1 400 ? -7.141 27.719 45.438 1 84.81 400 PHE B CA 1
ATOM 6223 C C . PHE B 1 400 ? -8.594 27.266 45.531 1 84.81 400 PHE B C 1
ATOM 6225 O O . PHE B 1 400 ? -9.391 27.531 44.625 1 84.81 400 PHE B O 1
ATOM 6232 N N . SER B 1 401 ? -8.883 26.609 46.688 1 84.31 401 SER B N 1
ATOM 6233 C CA . SER B 1 401 ? -10.25 26.125 46.875 1 84.31 401 SER B CA 1
ATOM 6234 C C . SER B 1 401 ? -11.242 27.281 46.906 1 84.31 401 SER B C 1
ATOM 6236 O O . SER B 1 401 ? -12.352 27.172 46.406 1 84.31 401 SER B O 1
ATOM 6238 N N . ASP B 1 402 ? -10.844 28.328 47.531 1 87.44 402 ASP B N 1
ATOM 6239 C CA . ASP B 1 402 ? -11.711 29.5 47.625 1 87.44 402 ASP B CA 1
ATOM 6240 C C . ASP B 1 402 ? -11.883 30.156 46.25 1 87.44 402 ASP B C 1
ATOM 6242 O O . ASP B 1 402 ? -12.961 30.656 45.906 1 87.44 402 ASP B O 1
ATOM 6246 N N . MET B 1 403 ? -10.836 30.125 45.5 1 89.5 403 MET B N 1
ATOM 6247 C CA . MET B 1 403 ? -10.906 30.688 44.156 1 89.5 403 MET B CA 1
ATOM 6248 C C . MET B 1 403 ? -11.875 29.906 43.281 1 89.5 403 MET B C 1
ATOM 6250 O O . MET B 1 403 ? -12.539 30.484 42.406 1 89.5 403 MET B O 1
ATOM 6254 N N . ARG B 1 404 ? -11.945 28.656 43.5 1 90.56 404 ARG B N 1
ATOM 6255 C CA . ARG B 1 404 ? -12.805 27.781 42.719 1 90.56 404 ARG B CA 1
ATOM 6256 C C . ARG B 1 404 ? -14.266 27.922 43.156 1 90.56 404 ARG B C 1
ATOM 6258 O O . ARG B 1 404 ? -15.164 27.906 42.312 1 90.56 404 ARG B O 1
ATOM 6265 N N . ASN B 1 405 ? -14.508 28.078 44.469 1 92 405 ASN B N 1
ATOM 6266 C CA . ASN B 1 405 ? -15.859 27.938 45 1 92 405 ASN B CA 1
ATOM 6267 C C . ASN B 1 405 ? -16.406 29.25 45.531 1 92 405 ASN B C 1
ATOM 6269 O O . ASN B 1 405 ? -17.594 29.391 45.781 1 92 405 ASN B O 1
ATOM 6273 N N . GLY B 1 406 ? -15.492 30.188 45.812 1 93.88 406 GLY B N 1
ATOM 6274 C CA . GLY B 1 406 ? -15.898 31.438 46.406 1 93.88 406 GLY B CA 1
ATOM 6275 C C . GLY B 1 406 ? -16.641 32.375 45.469 1 93.88 406 GLY B C 1
ATOM 6276 O O . GLY B 1 406 ? -16.484 32.25 44.25 1 93.88 406 GLY B O 1
ATOM 6277 N N . THR B 1 407 ? -17.531 33.219 46.125 1 96.12 407 THR B N 1
ATOM 6278 C CA . THR B 1 407 ? -18.25 34.188 45.312 1 96.12 407 THR B CA 1
ATOM 6279 C C . THR B 1 407 ? -18.109 35.594 45.906 1 96.12 407 THR B C 1
ATOM 6281 O O . THR B 1 407 ? -17.922 35.75 47.094 1 96.12 407 THR B O 1
ATOM 6284 N N . GLY B 1 408 ? -18.047 36.562 45.062 1 96 408 GLY B N 1
ATOM 6285 C CA . GLY B 1 408 ? -18.078 38 45.375 1 96 408 GLY B CA 1
ATOM 6286 C C . GLY B 1 408 ? -19.188 38.75 44.656 1 96 408 GLY B C 1
ATOM 6287 O O . GLY B 1 408 ? -20.344 38.312 44.656 1 96 408 GLY B O 1
ATOM 6288 N N . ALA B 1 409 ? -18.938 39.875 44.25 1 96.19 409 ALA B N 1
ATOM 6289 C CA . ALA B 1 409 ? -19.891 40.656 43.5 1 96.19 409 ALA B CA 1
ATOM 6290 C C . ALA B 1 409 ? -19.875 40.281 42.031 1 96.19 409 ALA B C 1
ATOM 6292 O O . ALA B 1 409 ? -19.047 39.469 41.594 1 96.19 409 ALA B O 1
ATOM 6293 N N . ALA B 1 410 ? -20.875 40.812 41.281 1 96.5 410 ALA B N 1
ATOM 6294 C CA . ALA B 1 410 ? -20.953 40.594 39.844 1 96.5 410 ALA B CA 1
ATOM 6295 C C . ALA B 1 410 ? -19.891 41.406 39.125 1 96.5 410 ALA B C 1
ATOM 6297 O O . ALA B 1 410 ? -20.203 42.406 38.469 1 96.5 410 ALA B O 1
ATOM 6298 N N . ALA B 1 411 ? -18.656 40.969 39.188 1 96.44 411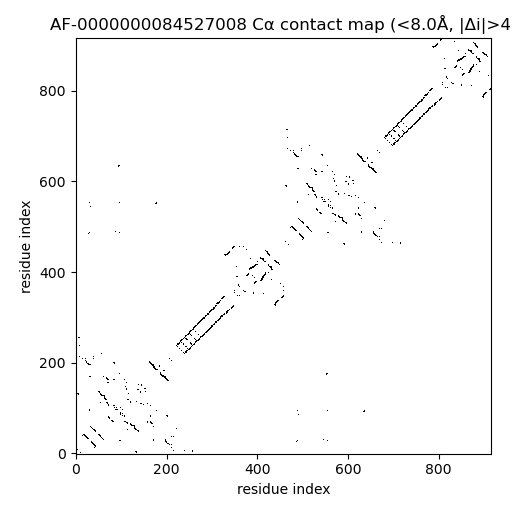 ALA B N 1
ATOM 6299 C CA . ALA B 1 411 ? -17.5 41.594 38.531 1 96.44 411 ALA B CA 1
ATOM 6300 C C . ALA B 1 411 ? -16.812 40.594 37.594 1 96.44 411 ALA B C 1
ATOM 6302 O O . ALA B 1 411 ? -16.719 39.406 37.906 1 96.44 411 ALA B O 1
ATOM 6303 N N . GLU B 1 412 ? -16.469 41.125 36.438 1 96.56 412 GLU B N 1
ATOM 6304 C CA . GLU B 1 412 ? -15.602 40.375 35.531 1 96.56 412 GLU B CA 1
ATOM 6305 C C . GLU B 1 412 ? -14.133 40.688 35.781 1 96.56 412 GLU B C 1
ATOM 6307 O O . GLU B 1 412 ? -13.711 41.844 35.656 1 96.56 412 GLU B O 1
ATOM 6312 N N . ALA B 1 413 ? -13.336 39.688 36.125 1 97 413 ALA B N 1
ATOM 6313 C CA . ALA B 1 413 ? -11.953 39.969 36.531 1 97 413 ALA B CA 1
ATOM 6314 C C . ALA B 1 413 ? -11.078 38.719 36.375 1 97 413 ALA B C 1
ATOM 6316 O O . ALA B 1 413 ? -11.586 37.594 36.344 1 97 413 ALA B O 1
ATOM 6317 N N . TYR B 1 414 ? -9.789 38.938 36.188 1 96.88 414 TYR B N 1
ATOM 6318 C CA . TYR B 1 414 ? -8.781 37.938 36.531 1 96.88 414 TYR B CA 1
ATOM 6319 C C . TYR B 1 414 ? -8.461 37.969 38 1 96.88 414 TYR B C 1
ATOM 6321 O O . TYR B 1 414 ? -8.148 39.031 38.562 1 96.88 414 TYR B O 1
ATOM 6329 N N . VAL B 1 415 ? -8.516 36.812 38.594 1 97.31 415 VAL B N 1
ATOM 6330 C CA . VAL B 1 415 ? -8.188 36.75 40.031 1 97.31 415 VAL B CA 1
ATOM 6331 C C . VAL B 1 415 ? -6.969 35.844 40.219 1 97.31 415 VAL B C 1
ATOM 6333 O O . VAL B 1 415 ? -6.918 34.719 39.688 1 97.31 415 VAL B O 1
ATOM 6336 N N . VAL B 1 416 ? -6.016 36.406 40.938 1 96.81 416 VAL B N 1
ATOM 6337 C CA . VAL B 1 416 ? -4.754 35.719 41.219 1 96.81 416 VAL B CA 1
ATOM 6338 C C . VAL B 1 416 ? -4.668 35.406 42.719 1 96.81 416 VAL B C 1
ATOM 6340 O O . VAL B 1 416 ? -4.816 36.281 43.562 1 96.81 416 VAL B O 1
ATOM 6343 N N . GLY B 1 417 ? -4.453 34.125 43 1 95.19 417 GLY B N 1
ATOM 6344 C CA . GLY B 1 417 ? -4.348 33.688 44.375 1 95.19 417 GLY B CA 1
ATOM 6345 C C . GLY B 1 417 ? -3.225 32.688 44.594 1 95.19 417 GLY B C 1
ATOM 6346 O O . GLY B 1 417 ? -2.729 32.094 43.656 1 95.19 417 GLY B O 1
ATOM 6347 N N . THR B 1 418 ? -2.752 32.594 45.844 1 92.31 418 THR B N 1
ATOM 6348 C CA . THR B 1 418 ? -1.619 31.734 46.125 1 92.31 418 THR B CA 1
ATOM 6349 C C . THR B 1 418 ? -1.916 30.844 47.344 1 92.31 418 THR B C 1
ATOM 6351 O O . THR B 1 418 ? -2.676 31.234 48.219 1 92.31 418 THR B O 1
ATOM 6354 N N . ASP B 1 419 ? -1.381 29.656 47.344 1 87.69 419 ASP B N 1
ATOM 6355 C CA . ASP B 1 419 ? -1.419 28.781 48.5 1 87.69 419 ASP B CA 1
ATOM 6356 C C . ASP B 1 419 ? -0.065 28.75 49.219 1 87.69 419 ASP B C 1
ATOM 6358 O O . ASP B 1 419 ? 0.191 27.875 50.031 1 87.69 419 ASP B O 1
ATOM 6362 N N . GLY B 1 420 ? 0.785 29.609 48.844 1 89.94 420 GLY B N 1
ATOM 6363 C CA . GLY B 1 420 ? 2.104 29.688 49.438 1 89.94 420 GLY B CA 1
ATOM 6364 C C . GLY B 1 420 ? 3.16 28.906 48.688 1 89.94 420 GLY B C 1
ATOM 6365 O O . GLY B 1 420 ? 4.359 29.141 48.875 1 89.94 420 GLY B O 1
ATOM 6366 N N . ILE B 1 421 ? 2.734 27.953 47.938 1 91.81 421 ILE B N 1
ATOM 6367 C CA . ILE B 1 421 ? 3.648 27.125 47.156 1 91.81 421 ILE B CA 1
ATOM 6368 C C . ILE B 1 421 ? 3.449 27.391 45.688 1 91.81 421 ILE B C 1
ATOM 6370 O O . ILE B 1 421 ? 4.414 27.406 44.906 1 91.81 421 ILE B O 1
ATOM 6374 N N . ARG B 1 422 ? 2.289 27.469 45.344 1 93.31 422 ARG B N 1
ATOM 6375 C CA . ARG B 1 422 ? 1.88 27.766 43.969 1 93.31 422 ARG B CA 1
ATOM 6376 C C . ARG B 1 422 ? 0.976 29 43.938 1 93.31 422 ARG B C 1
ATOM 6378 O O . ARG B 1 422 ? 0.341 29.344 44.938 1 93.31 422 ARG B O 1
ATOM 6385 N N . THR B 1 423 ? 0.87 29.625 42.688 1 96 423 THR B N 1
ATOM 6386 C CA . THR B 1 423 ? -0.068 30.703 42.375 1 96 423 THR B CA 1
ATOM 6387 C C . THR B 1 423 ? -1.001 30.297 41.25 1 96 423 THR B C 1
ATOM 6389 O O . THR B 1 423 ? -0.563 29.719 40.25 1 96 423 THR B O 1
ATOM 6392 N N . ALA B 1 424 ? -2.307 30.609 41.438 1 96.44 424 ALA B N 1
ATOM 6393 C CA . ALA B 1 424 ? -3.289 30.328 40.375 1 96.44 424 ALA B CA 1
ATOM 6394 C C . ALA B 1 424 ? -3.889 31.625 39.844 1 96.44 424 ALA B C 1
ATOM 6396 O O . ALA B 1 424 ? -4.055 32.594 40.562 1 96.44 424 ALA B O 1
ATOM 6397 N N . ILE B 1 425 ? -4.137 31.625 38.594 1 96.69 425 ILE B N 1
ATOM 6398 C CA . ILE B 1 425 ? -4.859 32.688 37.906 1 96.69 425 ILE B CA 1
ATOM 6399 C C . ILE B 1 425 ? -6.18 32.156 37.375 1 96.69 425 ILE B C 1
ATOM 6401 O O . ILE B 1 425 ? -6.199 31.172 36.594 1 96.69 425 ILE B O 1
ATOM 6405 N N . ALA B 1 426 ? -7.258 32.75 37.719 1 96.81 426 ALA B N 1
ATOM 6406 C CA . ALA B 1 426 ? -8.578 32.375 37.25 1 96.81 426 ALA B CA 1
ATOM 6407 C C . ALA B 1 426 ? -9.305 33.562 36.594 1 96.81 426 ALA B C 1
ATOM 6409 O O . ALA B 1 426 ? -8.977 34.719 36.875 1 96.81 426 ALA B O 1
ATOM 6410 N N . TYR B 1 427 ? -10.195 33.312 35.781 1 96.19 427 TYR B N 1
ATOM 6411 C CA . TYR B 1 427 ? -11.062 34.281 35.125 1 96.19 427 TYR B CA 1
ATOM 6412 C C . TYR B 1 427 ? -12.531 33.906 35.312 1 96.19 427 TYR B C 1
ATOM 6414 O O . TYR B 1 427 ? -12.891 32.75 35.312 1 96.19 427 TYR B O 1
ATOM 6422 N N . ASP B 1 428 ? -13.328 34.844 35.562 1 96.5 428 ASP B N 1
ATOM 6423 C CA . ASP B 1 428 ? -14.781 34.719 35.531 1 96.5 428 ASP B CA 1
ATOM 6424 C C . ASP B 1 428 ? -15.438 36 35 1 96.5 428 ASP B C 1
ATOM 6426 O O . ASP B 1 428 ? -15.023 37.125 35.375 1 96.5 428 ASP B O 1
ATOM 6430 N N . ASP B 1 429 ? -16.406 35.844 34.188 1 95.38 429 ASP B N 1
ATOM 6431 C CA . ASP B 1 429 ? -17.125 37 33.656 1 95.38 429 ASP B CA 1
ATOM 6432 C C . ASP B 1 429 ? -18.078 37.562 34.719 1 95.38 429 ASP B C 1
ATOM 6434 O O . ASP B 1 429 ? -18.578 38.688 34.594 1 95.38 429 ASP B O 1
ATOM 6438 N N . ASP B 1 430 ? -18.328 36.719 35.688 1 97.06 430 ASP B N 1
ATOM 6439 C CA . ASP B 1 430 ? -19.188 37.125 36.781 1 97.06 430 ASP B CA 1
ATOM 6440 C C . ASP B 1 430 ? -18.797 36.375 38.062 1 97.06 430 ASP B C 1
ATOM 6442 O O . ASP B 1 430 ? -19.219 35.25 38.312 1 97.06 430 ASP B O 1
ATOM 6446 N N . TRP B 1 431 ? -18.109 37.031 38.969 1 96.31 431 TRP B N 1
ATOM 6447 C CA . TRP B 1 431 ? -17.578 36.406 40.156 1 96.31 431 TRP B CA 1
ATOM 6448 C C . TRP B 1 431 ? -18.656 36.219 41.219 1 96.31 431 TRP B C 1
ATOM 6450 O O . TRP B 1 431 ? -18.391 35.688 42.312 1 96.31 431 TRP B O 1
ATOM 6460 N N . SER B 1 432 ? -19.938 36.625 40.938 1 96.56 432 SER B N 1
ATOM 6461 C CA . SER B 1 432 ? -21.031 36.438 41.875 1 96.56 432 SER B CA 1
ATOM 6462 C C . SER B 1 432 ? -21.562 35 41.812 1 96.56 432 SER B C 1
ATOM 6464 O O . SER B 1 432 ? -22.359 34.594 42.688 1 96.56 432 SER B O 1
ATOM 6466 N N . THR B 1 433 ? -21.188 34.281 40.781 1 96.12 433 THR B N 1
ATOM 6467 C CA . THR B 1 433 ? -21.484 32.844 40.656 1 96.12 433 THR B CA 1
ATOM 6468 C C . THR B 1 433 ? -20.219 32.062 40.344 1 96.12 433 THR B C 1
ATOM 6470 O O . THR B 1 433 ? -19.156 32.656 40.094 1 96.12 433 THR B O 1
ATOM 6473 N N . THR B 1 434 ? -20.391 30.766 40.375 1 94.25 434 THR B N 1
ATOM 6474 C CA . THR B 1 434 ? -19.234 29.938 40 1 94.25 434 THR B CA 1
ATOM 6475 C C . THR B 1 434 ? -19.359 29.438 38.562 1 94.25 434 THR B C 1
ATOM 6477 O O . THR B 1 434 ? -18.406 28.859 38.031 1 94.25 434 THR B O 1
ATOM 6480 N N . GLU B 1 435 ? -20.547 29.719 38.062 1 92.94 435 GLU B N 1
ATOM 6481 C CA . GLU B 1 435 ? -20.75 29.328 36.688 1 92.94 435 GLU B CA 1
ATOM 6482 C C . GLU B 1 435 ? -19.828 30.094 35.75 1 92.94 435 GLU B C 1
ATOM 6484 O O . GLU B 1 435 ? -19.672 31.312 35.875 1 92.94 435 GLU B O 1
ATOM 6489 N N . GLY B 1 436 ? -19.016 29.406 34.875 1 91.56 436 GLY B N 1
ATOM 6490 C CA . GLY B 1 436 ? -18.125 30.062 33.938 1 91.56 436 GLY B CA 1
ATOM 6491 C C . GLY B 1 436 ? -16.719 30.25 34.469 1 91.56 436 GLY B C 1
ATOM 6492 O O . GLY B 1 436 ? -15.859 30.781 33.75 1 91.56 436 GLY B O 1
ATOM 6493 N N . ARG B 1 437 ? -16.516 29.969 35.719 1 94.94 437 ARG B N 1
ATOM 6494 C CA . ARG B 1 437 ? -15.188 30.062 36.312 1 94.94 437 ARG B CA 1
ATOM 6495 C C . ARG B 1 437 ? -14.188 29.219 35.531 1 94.94 437 ARG B C 1
ATOM 6497 O O . ARG B 1 437 ? -14.453 28.047 35.25 1 94.94 437 ARG B O 1
ATOM 6504 N N . GLU B 1 438 ? -13.078 29.859 35.219 1 95.06 438 GLU B N 1
ATOM 6505 C CA . GLU B 1 438 ? -12.055 29.188 34.438 1 95.06 438 GLU B CA 1
ATOM 6506 C C . GLU B 1 438 ? -10.68 29.344 35.062 1 95.06 438 GLU B C 1
ATOM 6508 O O . GLU B 1 438 ? -10.273 30.469 35.406 1 95.06 438 GLU B O 1
ATOM 6513 N N . LEU B 1 439 ? -9.992 28.25 35.219 1 95.12 439 LEU B N 1
ATOM 6514 C CA . LEU B 1 439 ? -8.57 28.328 35.562 1 95.12 439 LEU B CA 1
ATOM 6515 C C . LEU B 1 439 ? -7.742 28.656 34.312 1 95.12 439 LEU B C 1
ATOM 6517 O O . LEU B 1 439 ? -7.875 27.984 33.281 1 95.12 439 LEU B O 1
ATOM 6521 N N . ILE B 1 440 ? -6.953 29.688 34.375 1 95.81 440 ILE B N 1
ATOM 6522 C CA . ILE B 1 440 ? -6.164 30.156 33.25 1 95.81 440 ILE B CA 1
ATOM 6523 C C . ILE B 1 440 ? -4.742 29.609 33.344 1 95.81 440 ILE B C 1
ATOM 6525 O O . ILE B 1 440 ? -4.168 29.203 32.344 1 95.81 440 ILE B O 1
ATOM 6529 N N . ALA B 1 441 ? -4.145 29.719 34.5 1 97.25 441 ALA B N 1
ATOM 6530 C CA . ALA B 1 441 ? -2.754 29.297 34.656 1 97.25 441 ALA B CA 1
ATOM 6531 C C . ALA B 1 441 ? -2.42 29 36.094 1 97.25 441 ALA B C 1
ATOM 6533 O O . ALA B 1 441 ? -3.094 29.5 37 1 97.25 441 ALA B O 1
ATOM 6534 N N . VAL B 1 442 ? -1.447 28.156 36.219 1 96.88 442 VAL B N 1
ATOM 6535 C CA . VAL B 1 442 ? -0.82 27.906 37.531 1 96.88 442 VAL B CA 1
ATOM 6536 C C . VAL B 1 442 ? 0.68 28.172 37.438 1 96.88 442 VAL B C 1
ATOM 6538 O O . VAL B 1 442 ? 1.351 27.688 36.531 1 96.88 442 VAL B O 1
ATOM 6541 N N . LEU B 1 443 ? 1.152 29.047 38.281 1 97.62 443 LEU B N 1
ATOM 6542 C CA . LEU B 1 443 ? 2.588 29.234 38.469 1 97.62 443 LEU B CA 1
ATOM 6543 C C . LEU B 1 443 ? 3.137 28.25 39.5 1 97.62 443 LEU B C 1
ATOM 6545 O O . LEU B 1 443 ? 2.852 28.359 40.688 1 97.62 443 LEU B O 1
ATOM 6549 N N . GLN B 1 444 ? 3.943 27.375 38.938 1 96.5 444 GLN B N 1
ATOM 6550 C CA . GLN B 1 444 ? 4.508 26.344 39.812 1 96.5 444 GLN B CA 1
ATOM 6551 C C . GLN B 1 444 ? 5.668 26.906 40.625 1 96.5 444 GLN B C 1
ATOM 6553 O O . GLN B 1 444 ? 6.402 27.781 40.156 1 96.5 444 GLN B O 1
ATOM 6558 N N . ASN B 1 445 ? 5.789 26.422 41.875 1 95.12 445 ASN B N 1
ATOM 6559 C CA . ASN B 1 445 ? 6.891 26.75 42.781 1 95.12 445 ASN B CA 1
ATOM 6560 C C . ASN B 1 445 ? 7.02 28.25 43 1 95.12 445 ASN B C 1
ATOM 6562 O O . ASN B 1 445 ? 8.133 28.781 43.094 1 95.12 445 ASN B O 1
ATOM 6566 N N . PHE B 1 446 ? 5.973 28.938 42.906 1 95.44 446 PHE B N 1
ATOM 6567 C CA . PHE B 1 446 ? 5.91 30.375 43.188 1 95.44 446 PHE B CA 1
ATOM 6568 C C . PHE B 1 446 ? 4.691 30.719 44.031 1 95.44 446 PHE B C 1
ATOM 6570 O O . PHE B 1 446 ? 3.553 30.531 43.594 1 95.44 446 PHE B O 1
ATOM 6577 N N . GLY B 1 447 ? 4.953 31.312 45.219 1 92.81 447 GLY B N 1
ATOM 6578 C CA . GLY B 1 447 ? 3.85 31.562 46.125 1 92.81 447 GLY B CA 1
ATOM 6579 C C . GLY B 1 447 ? 3.906 32.938 46.75 1 92.81 447 GLY B C 1
ATOM 6580 O O . GLY B 1 447 ? 3.115 33.25 47.656 1 92.81 447 GLY B O 1
ATOM 6581 N N . ASP B 1 448 ? 4.828 33.781 46.25 1 94.12 448 ASP B N 1
ATOM 6582 C CA . ASP B 1 448 ? 4.977 35.125 46.812 1 94.12 448 ASP B CA 1
ATOM 6583 C C . ASP B 1 448 ? 3.842 36.031 46.375 1 94.12 448 ASP B C 1
ATOM 6585 O O . ASP B 1 448 ? 3.201 35.781 45.344 1 94.12 448 ASP B O 1
ATOM 6589 N N . MET B 1 449 ? 3.623 37.062 47.156 1 94.81 449 MET B N 1
ATOM 6590 C CA . MET B 1 449 ? 2.588 38.031 46.812 1 94.81 449 MET B CA 1
ATOM 6591 C C . MET B 1 449 ? 2.918 38.75 45.5 1 94.81 449 MET B C 1
ATOM 6593 O O . MET B 1 449 ? 4.066 39.156 45.281 1 94.81 449 MET B O 1
ATOM 6597 N N . MET B 1 450 ? 1.894 38.875 44.719 1 95.69 450 MET B N 1
ATOM 6598 C CA . MET B 1 450 ? 2.088 39.594 43.469 1 95.69 450 MET B CA 1
ATOM 6599 C C . MET B 1 450 ? 1.501 41 43.531 1 95.69 450 MET B C 1
ATOM 6601 O O . MET B 1 450 ? 0.563 41.25 44.281 1 95.69 450 MET B O 1
ATOM 6605 N N . THR B 1 451 ? 2.18 41.875 42.719 1 95.81 451 THR B N 1
ATOM 6606 C CA . THR B 1 451 ? 1.749 43.25 42.594 1 95.81 451 THR B CA 1
ATOM 6607 C C . THR B 1 451 ? 1.484 43.594 41.125 1 95.81 451 THR B C 1
ATOM 6609 O O . THR B 1 451 ? 1.669 42.75 40.25 1 95.81 451 THR B O 1
ATOM 6612 N N . ALA B 1 452 ? 1.021 44.844 40.938 1 95.44 452 ALA B N 1
ATOM 6613 C CA . ALA B 1 452 ? 0.726 45.281 39.562 1 95.44 452 ALA B CA 1
ATOM 6614 C C . ALA B 1 452 ? 1.948 45.156 38.656 1 95.44 452 ALA B C 1
ATOM 6616 O O . ALA B 1 452 ? 1.815 44.938 37.469 1 95.44 452 ALA B O 1
ATOM 6617 N N . SER B 1 453 ? 3.18 45.25 39.25 1 93.62 453 SER B N 1
ATOM 6618 C CA . SER B 1 453 ? 4.414 45.25 38.469 1 93.62 453 SER B CA 1
ATOM 6619 C C . SER B 1 453 ? 4.691 43.844 37.938 1 93.62 453 SER B C 1
ATOM 6621 O O . SER B 1 453 ? 5.551 43.688 37.062 1 93.62 453 SER B O 1
ATOM 6623 N N . ASP B 1 454 ? 3.975 42.844 38.438 1 95.94 454 ASP B N 1
ATOM 6624 C CA . ASP B 1 454 ? 4.152 41.469 37.969 1 95.94 454 ASP B CA 1
ATOM 6625 C C . ASP B 1 454 ? 3.283 41.188 36.719 1 95.94 454 ASP B C 1
ATOM 6627 O O . ASP B 1 454 ? 3.318 40.094 36.156 1 95.94 454 ASP B O 1
ATOM 6631 N N . PHE B 1 455 ? 2.471 42.219 36.344 1 95.06 455 PHE B N 1
ATOM 6632 C CA . PHE B 1 455 ? 1.505 42.031 35.281 1 95.06 455 PHE B CA 1
ATOM 6633 C C . PHE B 1 455 ? 1.692 43.094 34.188 1 95.06 455 PHE B C 1
ATOM 6635 O O . PHE B 1 455 ? 2.035 44.25 34.5 1 95.06 455 PHE B O 1
ATOM 6642 N N . ASP B 1 456 ? 1.569 42.656 32.969 1 92.38 456 ASP B N 1
ATOM 6643 C CA . ASP B 1 456 ? 1.549 43.5 31.797 1 92.38 456 ASP B CA 1
ATOM 6644 C C . ASP B 1 456 ? 0.279 43.281 30.984 1 92.38 456 ASP B C 1
ATOM 6646 O O . ASP B 1 456 ? -0.54 42.438 31.312 1 92.38 456 ASP B O 1
ATOM 6650 N N . VAL B 1 457 ? 0.04 44.188 30 1 89.94 457 VAL B N 1
ATOM 6651 C CA . VAL B 1 457 ? -1.002 44 29 1 89.94 457 VAL B CA 1
ATOM 6652 C C . VAL B 1 457 ? -0.383 44 27.594 1 89.94 457 VAL B C 1
ATOM 6654 O O . VAL B 1 457 ? 0.606 44.688 27.359 1 89.94 457 VAL B O 1
ATOM 6657 N N . TYR B 1 458 ? -1.005 43.188 26.859 1 85.38 458 TYR B N 1
ATOM 6658 C CA . TYR B 1 458 ? -0.51 43.156 25.5 1 85.38 458 TYR B CA 1
ATOM 6659 C C . TYR B 1 458 ? -1.648 43.312 24.5 1 85.38 458 TYR B C 1
ATOM 6661 O O . TYR B 1 458 ? -2.816 43.125 24.828 1 85.38 458 TYR B O 1
#

InterPro domains:
  IPR001343 RTX calcium-binding nonapeptide repeat [PF00353] (236-271)
  IPR001343 RTX calcium-binding nonapeptide repeat [PF00353] (272-306)
  IPR001343 RTX calcium-binding nonapeptide repeat [PF00353] (309-330)
  IPR011049 Serralysin-like metalloprotease, C-terminal [G3DSA:2.150.10.10] (177-279)
  IPR011049 Serralysin-like metalloprotease, C-terminal [G3DSA:2.150.10.10] (280-378)
  IPR011049 Serralysin-like metalloprotease, C-terminal [SSF51120] (223-370)
  IPR018511 Hemolysin-type calcium-binding conserved site [PS00330] (287-305)
  IPR050557 RTX toxin and mannuronan C5-epimerase [PTHR38340] (230-426)

Sequence (916 aa):
MAHLGNSFTAAEAFNGLATDFYATDLVALNSSGASGSVLASYYVEEDGSGYINVALSAQGLAPGAHVQHIHGTFDEDGNPTDAQTPTLGNDADRDGVVEVLEGVPAYGDVLMPVQGPDGSQPTADASGNLFYVQSFDIQDAANFFSPVTGAQYTFSDVMDLALREYVIHGVVVPPEIGAGTGGEVDGTQNGLVPILPAAAGEFDMISGSDALAAINGFRADASDEIRLDDAGNFFDGGYGDDTISGRGGADTLYGGADNDRIDGGSNNDMLFGGSERDALYGRSGNDLLVGGDGDDALFGGSGDDIFGGLLGDDRLTGGSGRDEFHFDAGTGADRITDFTQGEDVISFLDDGAISFANSNEDASARGDSDLSADDFAMVDTIAMISASEDQKVVYTDSEFSDMRNGTGAAAEAYVVGTDGIRTAIAYDDDWSTTEGRELIAVLQNFGDMMTASDFDVYMAHLGNSFTAAEAFNGLATDFYATDLVALNSSGASGSVLASYYVEEDGSGYINVALSAQGLAPGAHVQHIHGTFDEDGNPTDAQTPTLGNDADRDGVVEVLEGVPAYGDVLMPVQGPDGSQPTADASGNLFYVQSFDIQDAANFFSPVTGAQYTFSDVMDLALREYVIHGVVVPPEIGAGTGGEVDGTQNGLVPILPAAAGEFDMISGSDALAAINGFRADASDEIRLDDAGNFFDGGYGDDTISGRGGADTLYGGADNDRIDGGSNNDMLFGGSERDALYGRSGNDLLVGGDGDDALFGGSGDDIFGGLLGDDRLTGGSGRDEFHFDAGTGADRITDFTQGEDVISFLDDGAISFANSNEDASARGDSDLSADDFAMVDTIAMISASEDQKVVYTDSEFSDMRNGTGAAAEAYVVGTDGIRTAIAYDDDWSTTEGRELIAVLQNFGDMMTASDFDVY

Radius of gyration: 38.3 Å; Cα contacts (8 Å, |Δi|>4): 2900; chains: 2; bounding box: 65×116×90 Å

Secondary structure (DSSP, 8-state):
-----SSHHHHHHHHHH-SEEEEEEEEE-TT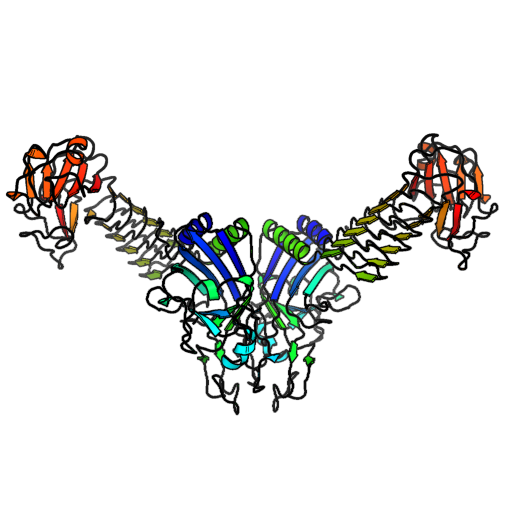---EEEEEEEEEE-TTS-EEEEEEEEEESPPSEE--EEEEEEE-TTS-EE------GGG-TT-SS---HHHHHHHH-EEEEE---TTSPPPEE-TTS-EEEEEEEETT-GGGSB-TTT--B--HHHH-SGGG-EEEEEEEEE-TTTTTT--SS-SS---EEEEEEEEEEEE-EEE-HHHHHHHHHHHHHHH--EEE--SS--EEE--SS--EEE--SS--EEE--SS--EEE--SSS-EEE--SSS-EEE--SSS-EEE--SSS-EEE--SS--EEE--SS--EEE--SS--EEEE-TTS--EEES---BTTBEEEE-BTTTB--SS----TTSSSPEEPPGGGEEEESSGGG--GGGTTEEEEE---HHHHHH---SS--EEEEEE-SS-EEEEEES-TTSSTT-EEEEEETT--SPP-GGGEEE-/-----SSHHHHHHHHTT-SEEEEEEEEE-TT---EEEEEEEEEE-TTS-EEEEEEEEEESPPSEE--EEEEEEE-TTS-EE------GGG-TT-SS---HHHHHHHH-EEEEE---TTSPPPEE-TTS-EEEEEEEETT-GGGSB-TTT--B--HHHH-SGGG-EEEEEEEEE-TTTTTT--SS-SS---EEEEEEEEEEEE-EEE-HHHHHHHHHHHHHHH--EEE--SS--EEE--SS--EEE--SS--EEE--SS--EEE--SSS-EEE--SSS-EEE--SSS-EEE--SSS-EEE--SS--EEE--SS--EEE--SS--EEEE-TTS--EEES---BTTBEEEE-BTTTB--SS----TTSSS-EE--GGGEEEESSGGG--GGGTTEEEEE---HHHHHH---SS--EEEEEE-SS-EEEEEES-TTSSTT-EEEEEETT--SPP-GGGEEE-

Organism: NCBI:txid1123501